Protein 1JJI (pdb70)

Sequence (1244 aa):
MLDMPIDPVYYQLAEYFDSLPKFDQFSSAREYREAINRIYEERNRQLSQHERVERVEDRTIKGRNGDIRVRVYQQKPDSPVLVYYHGGGFVICSIESHDALCRRIARLSNSTVVSVDYRLAPEHKFPAAVYDCYDATKWVAENAEELRIDPSKIFVGGDSAGGNLAAAVSIMARDSGEDFIKHQILIYPVVNFVAPTPSLLEFGEGLWILDQKIMSWFSEQYFSREEDKFNPLASVIFADLENLPPALIITAEYDPLRDEGEVFGQMLRRAGVEASIVRYRGVLHGFINYYPVLKAARDAINQIAALLVFDMLDMPIDPVYYQLAEYFDSLPKFDQFSSAREYREAINRIYEERNRQLSQHERVERVEDRTIKGRNGDIRVRVYQQKPDSPVLVYYHGGGFVICSIESHDALCRRIARLSNSTVVSVDYRLAPEHKFPAAVYDCYDATKWVAENAEELRIDPSKIFVGGDSAGGNLAAAVSIMARDSGEDFIKHQILIYPVVNFVAPTPSLLEFGEGLWILDQKIMSWFSEQYFSREEDKFNPLASVIFADLENLPPALIITAEYDPLRDEGEVFGQMLRRAGVEASIVRYRGVLHGFINYYPVLKAARDAINQIAALLVFDMLDMPIDPVYYQLAEYFDSLPKFDQFSSAREYREAINRIYEERNRQLSQHERVERVEDRTIKGRNGDIRVRVYQQKPDSPVLVYYHGGGFVICSIESHDALCRRIARLSNSTVVSVDYRLAPEHKFPAAVYDCYDATKWVAENAEELRIDPSKIFVGGDSAGGNLAAAVSIMARDSGEDFIKHQILIYPVVNFVAPTPSLLEFGEGLWILDQKIMSWFSEQYFSREEDKFNPLASVIFADLENLPPALIITAEYDPLRDEGEVFGQMLRRAGVEASIVRYRGVLHGFINYYPVLKAARDAINQIAALLVFDMLDMPIDPVYYQLAEYFDSLPKFDQFSSAREYREAINRIYEERNRQLSQHERVERVEDRTIKGRNGDIRVRVYQQKPDSPVLVYYHGGGFVICSIESHDALCRRIARLSNSTVVSVDYRLAPEHKFPAAVYDCYDATKWVAENAEELRIDPSKIFVGGDSAGGNLAAAVSIMARDSGEDFIKHQILIYPVVNFVAPTPSLLEFGEGLWILDQKIMSWFSEQYFSREEDKFNPLASVIFADLENLPPALIITAEYDPLRDEGEVFGQMLRRAGVEASIVRYRGVLHGFINYYPVLKAARDAINQIAALLVFD

Secondary structure (DSSP, 8-state):
--SS---HHHHHTHHHHHHSPPGGGSSSHHHHHHHHHHHHHHHHHHHHTTS--SEEEEEEEEETTEEEEEEEEESSSSEEEEEEE--STTTS--TGGGHHHHHHHHHHHTSEEEEEEPPPTTTS-TTHHHHHHHHHHHHHHHTHHHHTEEEEEEEEEEETHHHHHHHHHHHHHHHTT---EEEEEEES----SSS--HHHHHTSSS-SS--HHHHHHHHHHH-SSGGGGG-TTTSGGGS--TTPPPEEEEEEEE-TTHHHHHHHHHHHHHTT--EEEEEEEEEETTGGGGTTT-HHHHHHHHHHHHHHH--/--S----THHHHHHHHHHHS--GGGSSSHHHHHHHHHHHHHHHHHHHHTT---SEEEEEEEEETTEEEEEEEEESSSSEEEEEEE--STTTS--TGGGHHHHHHHHHHHTSEEEEEEPPPTTTT-TTHHHHHHHHHHHHHHHTHHHHTEEEEEEEEEEETHHHHHHHHHHHHHHHTT---EEEEEEES----SS---HHHHHTTSSSSS--HHHHHHHHHHH-SSGGGGGSTTTSGGGS--TTPPPEEEEEEEE-TTHHHHHHHHHHHHHTT--EEEEEEEEEETTGGGGTTT-HHHHHHHHHHHHHHH--/--SS---THHHHTHHHHHHS--GGGSSSHHHHHHHHHHHHHHHHHHHHTTS--SEEEEEEEEETTEEEEEEEEESSSSEEEEEEE--STTTS--TGGGHHHHHHHHHHHTSEEEEEEPPPTTTS-TTHHHHHHHHHHHHHHHTHHHHTEEEEEEEEEEETHHHHHHHHHHHHHHTTT---EEEEEEES----SSS--HHHHHSSSSSSS--HHHHHHHHHHH-SSGGGGG-TTTSGGGS--TTPPPEEEEEEEE-TTHHHHHHHHHHHHHTT--EEEEEEEEEETTGGGGTTT-HHHHHHHHHHHHHHH--/-TTSSS-THHHHHHHHHHHS--GGG-SSHHHHHHHHHHHHHHHHHHHHTTS--SEEEEEEEEETTEEEEEEEEESSSSEEEEEEE--STTTS--TTTTHHHHHHHHHHHTSEEEEEE---TTTT-TTHHHHHHHHHHHHHHHTHHHHTEEEEEEEEEEETHHHHHHHHHHHHHHHTT---EEEEEEES----SSS--HHHHHSTTTSSS--HHHHHHHHHHH-SSGGGGGSTTTSGGGS--TTPPPEEEEEEEE-TTHHHHHHHHHHHHHTT--EEEEEEEEEETTGGGGTTT-HHHHHHHHHHHHHHH--

InterPro domains:
  IPR013094 Alpha/beta hydrolase fold-3 [PF07859] (82-288)
  IPR029058 Alpha/Beta hydrolase fold [G3DSA:3.40.50.1820] (1-311)
  IPR029058 Alpha/Beta hydrolase fold [SSF53474] (38-308)
  IPR050300 GDXG lipolytic enzyme [PTHR48081] (60-305)

CATH classification: 3.40.50.1820

Solvent-accessible surface area: 44864 Å² total; per-residue (Å²): 133,30,60,121,50,9,13,45,10,3,78,139,35,41,149,62,8,109,82,18,23,82,34,98,116,69,119,41,5,134,65,10,35,100,25,2,16,162,70,53,35,86,66,12,142,84,27,16,110,133,4,193,18,138,102,50,55,67,56,92,8,175,11,144,61,32,87,2,64,0,38,0,0,5,34,120,63,97,8,20,0,0,0,1,0,1,1,12,11,6,0,10,10,14,0,54,6,7,14,3,2,0,47,25,0,0,54,14,6,68,3,0,0,0,0,0,44,3,46,30,1,42,94,75,70,9,47,15,2,0,61,0,0,9,21,0,0,63,44,0,21,124,33,11,165,105,2,125,7,38,77,59,63,1,16,0,0,0,5,18,3,0,0,0,0,0,2,0,0,1,4,17,3,44,98,64,68,50,124,24,11,88,19,0,1,0,0,3,0,17,0,7,40,38,4,50,3,93,0,25,135,93,5,7,124,64,20,56,67,17,40,70,134,20,26,45,37,24,12,109,28,2,11,71,161,123,74,35,42,37,53,67,26,0,0,0,0,57,14,93,11,80,114,8,15,47,0,0,0,0,1,0,15,4,0,1,13,32,20,0,1,0,15,1,0,15,52,0,27,90,43,61,6,73,3,1,10,0,27,0,43,5,0,0,9,15,0,0,35,21,9,52,70,2,15,4,0,57,6,0,0,14,5,0,0,0,17,6,55,15,119,44,12,87,40,45,8,12,38,15,1,29,136,21,0,63,59,22,51,67,20,26,84,37,104,108,65,129,37,8,136,68,10,35,95,26,2,15,169,63,47,36,99,61,7,146,100,30,16,114,134,4,196,17,143,97,51,58,68,42,87,6,186,8,146,61,32,103,2,78,0,33,1,0,8,31,111,61,114,8,21,0,1,0,1,0,0,1,13,11,5,0,8,9,13,0,47,4,8,13,1,1,0,46,24,0,0,60,13,4,69,3,0,0,0,0,0,41,2,50,29,1,42,92,77,67,9,47,15,1,0,61,0,0,9,19,0,0,62,42,0,23,119,37,12,165,109,8,129,8,36,82,60,68,1,14,0,1,0,7,16,1,0,0,0,0,0,1,0,0,1,2,17,2,45,95,65,68,47,128,25,12,82,19,0,1,0,0,2,0,20,0,15,35,52,48,87,23,87,0,24,126,92,25,3,118,51,19,37,65,15,37,63,142,26,34,61,36,22,19,118,26,2,13,79,136,122,114,27,46,115,53,62,24,0,0,0,24,102,13,89,11,102,121,10,14,46,0,0,0,0,0,0,15,16,0,2,7,29,22,3,0,1,52,0,0,35,42,0,32,168,42,61,6,70,3,1,12,0,23,0,37,6,1,0,10,16,0,0,27,20,9,54,76,1,14,4,0,62,7,0,0,14,5,0,0,0,15,6,55,12,114,187,93,138,56,44,15,11,44,15,4,85,149,25,34,150,67,17,105,78,20,21,90,39,104,109,65,106,54,6,132,81,11,29,96,28,3,16,171,62,50,30,85,53,14,146,101,31,14,127,128,4,170,20,138,105,53,60,67,54,83,9,173,8,138,66,29,96,3,67,0,42,1,0,5,31,110,65,108,6,20,0,1,0,1,0,1,1,14,13,5,0,9,10,14,0,46,6,8,13,2,2,0,46,26,0,0,55,14,5,61,2,0,0,0,0,0,44,1,52,29,1,43,78,77,60,10,43,13,2,0,63,1,0,6,19,0,0,60,36,0,24,118,35,10,166,109,8,132,4,39,84,59,56,0,16,0,0,0,6,18,2,0,0,0,0,0,1,0,0,1,4,24,2,40,102,65,71,51,122,25,12,88,21,0,1,0,0,2,0,17,0,9,31,46,10,64,8,100,0,14,136,115,7,4,127,82,31,72,76,22,30,65,139,20,38,57,34,25,14,112,23,2,13,75,163,88,75,30,54,14,41,61,26,0,0,0,1,25,12,88,12,71,112,8,14,44,0,0,0,0,0,0,13,13,0,2,9,30,20,1,0,2,12,1,0,18,35,0,28,80,36,66,6,73,4,0,11,0,25,0,45,5,1,2,14,18,1,0,34,30,10,61,69,3,17,2,0,76,5,0,0,14,5,0,0,0,14,3,49,17,140,55,12,56,81,46,10,10,47,20,1,19,148,22,5,60,56,15,89,84,24,31,114,38,103,127,60,111,50,10,156,80,10,26,82,26,2,16,168,65,53,40,84,56,8,172,109,33,15,127,143,4,184,16,141,78,50,64,74,61,89,10,191,8,136,60,30,105,2,75,0,38,2,0,3,28,101,64,105,5,25,0,1,0,0,0,0,1,14,12,7,0,8,9,14,0,41,5,7,12,2,3,0,45,26,0,0,70,16,6,65,2,0,0,0,0,0,38,3,45,29,0,38,93,78,64,12,51,14,2,0,57,0,0,13,22,0,0,55,40,0,19,110,36,11,164,103,1,123,7,41,79,59,62,1,18,0,0,0,7,16,2,0,0,0,0,0,1,0,0,1,3,18,2,41,98,69,67,46,121,23,12,86,17,1,1,0,0,2,0,20,0,13,35,60,45,97,21,104,0,22,137,120,17,3,129,71,38,57,72,17,37,61,129,22,28,54,32,25,15,117,28,2,14,76,154,129,102,28,48,120,50,60,22,0,0,0,19,114,15,90,15,97,114,10,14,44,0,0,0,0,0,0,11,19,0,2,6,33,21,3,0,0,52,1,0,25,48,0,29,139,39,60,8,71,4,0,10,0,25,0,42,4,1,4,14,16,0,0,31,25,10,57,74,0,14,2,0,66,6,0,0,15,5,0,0,0,19,6,53,13,114

Radius of gyration: 34.4 Å; Cα contacts (8 Å, |Δi|>4): 2768; chains: 4; bounding box: 75×70×106 Å

B-factor: mean 43.49, std 11.77, range [20.63, 84.35]

Nearest PDB structures (foldseek):
  1jji-assembly1_A  TM=1.003E+00  e=1.424E-68  Archaeoglobus fulgidus
  5jd4-assembly3_C  TM=8.953E-01  e=1.071E-31  uncultured bacterium
  6rky-assembly2_D  TM=8.977E-01  e=3.729E-30  metagenome
  5l2p-assembly1_C  TM=8.695E-01  e=5.038E-30  Saccharolobus solfataricus
  5jd5-assembly2_B  TM=7.810E-01  e=1.551E-24  uncultured bacterium

Organism: Archaeoglobus fulgidus (strain ATCC 49558 / DSM 4304 / JCM 9628 / NBRC 100126 / VC-16) (NCBI:txid224325)

Structure (mmCIF, N/CA/C/O backbone):
data_1JJI
#
_entry.id   1JJI
#
_cell.length_a   169.050
_cell.length_b   169.050
_cell.length_c   104.544
_cell.angle_alpha   90.00
_cell.angle_beta   90.00
_cell.angle_gamma   120.00
#
_symmetry.space_group_name_H-M   'P 62'
#
loop_
_entity.id
_entity.type
_entity.pdbx_description
1 polymer Carboxylesterase
2 non-polymer '4-(2-HYDROXYETHYL)-1-PIPERAZINE ETHANESULFONIC ACID'
3 water water
#
loop_
_atom_site.group_PDB
_atom_site.id
_atom_site.type_symbol
_atom_site.label_atom_id
_atom_site.label_alt_id
_atom_site.label_comp_id
_atom_site.label_asym_id
_atom_site.label_entity_id
_atom_site.label_seq_id
_atom_site.pdbx_PDB_ins_code
_atom_site.Cartn_x
_atom_site.Cartn_y
_atom_site.Cartn_z
_atom_site.occupancy
_atom_site.B_iso_or_equiv
_atom_site.auth_seq_id
_atom_site.auth_comp_id
_atom_site.auth_asym_id
_atom_site.auth_atom_id
_atom_site.pdbx_PDB_model_num
ATOM 1 N N . MET A 1 1 ? 28.094 87.153 71.875 0.00 61.95 1 MET A N 1
ATOM 2 C CA . MET A 1 1 ? 29.321 86.525 71.319 0.00 61.98 1 MET A CA 1
ATOM 3 C C . MET A 1 1 ? 29.669 87.200 69.980 0.00 62.08 1 MET A C 1
ATOM 4 O O . MET A 1 1 ? 28.805 87.728 69.295 0.00 62.06 1 MET A O 1
ATOM 9 N N . LEU A 1 2 ? 30.953 87.205 69.653 0.00 62.22 2 LEU A N 1
ATOM 10 C CA . LEU A 1 2 ? 31.471 87.761 68.404 0.00 62.40 2 LEU A CA 1
ATOM 11 C C . LEU A 1 2 ? 32.350 86.656 67.929 0.00 62.60 2 LEU A C 1
ATOM 12 O O . LEU A 1 2 ? 31.876 85.537 67.813 0.00 62.60 2 LEU A O 1
ATOM 17 N N . ASP A 1 3 ? 33.615 86.928 67.623 0.00 62.88 3 ASP A N 1
ATOM 18 C CA . ASP A 1 3 ? 34.440 85.765 67.370 0.00 63.19 3 ASP A CA 1
ATOM 19 C C . ASP A 1 3 ? 34.449 85.150 68.786 1.00 63.49 3 ASP A C 1
ATOM 20 O O . ASP A 1 3 ? 33.729 85.653 69.647 1.00 64.50 3 ASP A O 1
ATOM 25 N N . MET A 1 4 ? 35.248 84.178 69.144 1.00 62.83 4 MET A N 1
ATOM 26 C CA . MET A 1 4 ? 34.889 83.706 70.471 1.00 61.88 4 MET A CA 1
ATOM 27 C C . MET A 1 4 ? 35.614 84.220 71.733 1.00 60.77 4 MET A C 1
ATOM 28 O O . MET A 1 4 ? 34.984 84.816 72.613 1.00 60.87 4 MET A O 1
ATOM 33 N N . PRO A 1 5 ? 36.923 83.966 71.834 1.00 59.23 5 PRO A N 1
ATOM 34 C CA . PRO A 1 5 ? 37.820 84.323 72.933 1.00 57.55 5 PRO A CA 1
ATOM 35 C C . PRO A 1 5 ? 37.911 85.806 73.305 1.00 55.60 5 PRO A C 1
ATOM 36 O O . PRO A 1 5 ? 38.984 86.396 73.275 1.00 55.77 5 PRO A O 1
ATOM 40 N N . ILE A 1 6 ? 36.774 86.367 73.693 1.00 53.16 6 ILE A N 1
ATOM 41 C CA . ILE A 1 6 ? 36.648 87.755 74.097 1.00 50.25 6 ILE A CA 1
ATOM 42 C C . ILE A 1 6 ? 36.830 87.855 75.597 1.00 49.52 6 ILE A C 1
ATOM 43 O O . ILE A 1 6 ? 36.323 87.020 76.317 1.00 50.83 6 ILE A O 1
ATOM 48 N N . ASP A 1 7 ? 37.554 88.859 76.074 1.00 46.59 7 ASP A N 1
ATOM 49 C CA . ASP A 1 7 ? 37.754 88.997 77.510 1.00 45.95 7 ASP A CA 1
ATOM 50 C C . ASP A 1 7 ? 36.404 88.864 78.262 1.00 45.78 7 ASP A C 1
ATOM 51 O O . ASP A 1 7 ? 35.425 89.504 77.907 1.00 46.54 7 ASP A O 1
ATOM 56 N N . PRO A 1 8 ? 36.352 88.028 79.311 1.00 45.58 8 PRO A N 1
ATOM 57 C CA . PRO A 1 8 ? 35.098 87.856 80.057 1.00 44.77 8 PRO A CA 1
ATOM 58 C C . PRO A 1 8 ? 34.423 89.127 80.605 1.00 44.19 8 PRO A C 1
ATOM 59 O O . PRO A 1 8 ? 33.233 89.096 80.948 1.00 43.80 8 PRO A O 1
ATOM 63 N N . VAL A 1 9 ? 35.158 90.237 80.686 1.00 42.59 9 VAL A N 1
ATOM 64 C CA . VAL A 1 9 ? 34.564 91.482 81.196 1.00 40.97 9 VAL A CA 1
ATOM 65 C C . VAL A 1 9 ? 33.401 91.994 80.304 1.00 40.11 9 VAL A C 1
ATOM 66 O O . VAL A 1 9 ? 32.459 92.592 80.796 1.00 38.97 9 VAL A O 1
ATOM 70 N N . TYR A 1 10 ? 33.504 91.766 79.002 1.00 40.17 10 TYR A N 1
ATOM 71 C CA . TYR A 1 10 ? 32.470 92.197 78.068 1.00 41.14 10 TYR A CA 1
ATOM 72 C C . TYR A 1 10 ? 31.130 91.472 78.336 1.00 42.34 10 TYR A C 1
ATOM 73 O O . TYR A 1 10 ? 30.072 92.122 78.331 1.00 41.82 10 TYR A O 1
ATOM 82 N N . TYR A 1 11 ? 31.177 90.147 78.562 1.00 43.16 11 TYR A N 1
ATOM 83 C CA . TYR A 1 11 ? 29.960 89.383 78.864 1.00 44.80 11 TYR A CA 1
ATOM 84 C C . TYR A 1 11 ? 29.349 89.895 80.160 1.00 45.68 11 TYR A C 1
ATOM 85 O O . TYR A 1 11 ? 28.159 89.853 80.333 1.00 45.41 11 TYR A O 1
ATOM 94 N N . GLN A 1 12 ? 30.191 90.362 81.073 1.00 47.84 12 GLN A N 1
ATOM 95 C CA . GLN A 1 12 ? 29.688 90.917 82.324 1.00 50.23 12 GLN A CA 1
ATOM 96 C C . GLN A 1 12 ? 29.081 92.305 82.083 1.00 51.00 12 GLN A C 1
ATOM 97 O O . GLN A 1 12 ? 28.223 92.740 82.822 1.00 51.72 12 GLN A O 1
ATOM 103 N N . LEU A 1 13 ? 29.529 92.971 81.023 1.00 52.04 13 LEU A N 1
ATOM 104 C CA . LEU A 1 13 ? 29.073 94.316 80.688 1.00 52.96 13 LEU A CA 1
ATOM 105 C C . LEU A 1 13 ? 27.903 94.311 79.680 1.00 53.56 13 LEU A C 1
ATOM 106 O O . LEU A 1 13 ? 27.474 95.360 79.222 1.00 54.19 13 LEU A O 1
ATOM 111 N N . ALA A 1 14 ? 27.395 93.125 79.358 1.00 54.15 14 ALA A N 1
ATOM 112 C CA . ALA A 1 14 ? 26.293 92.983 78.411 1.00 54.56 14 ALA A CA 1
ATOM 113 C C . ALA A 1 14 ? 25.157 94.005 78.670 1.00 54.95 14 ALA A C 1
ATOM 114 O O . ALA A 1 14 ? 24.816 94.784 77.788 1.00 54.99 14 ALA A O 1
ATOM 116 N N . GLU A 1 15 ? 24.590 93.995 79.873 1.00 55.23 15 GLU A N 1
ATOM 117 C CA . GLU A 1 15 ? 23.505 94.917 80.215 1.00 56.38 15 GLU A CA 1
ATOM 118 C C . GLU A 1 15 ? 23.877 96.367 79.982 1.00 56.11 15 GLU A C 1
ATOM 119 O O . GLU A 1 15 ? 23.074 97.144 79.489 1.00 56.22 15 GLU A O 1
ATOM 125 N N . TYR A 1 16 ? 25.085 96.725 80.402 1.00 55.83 16 TYR A N 1
ATOM 126 C CA . TYR A 1 16 ? 25.581 98.086 80.267 1.00 55.39 16 TYR A CA 1
ATOM 127 C C . TYR A 1 16 ? 25.563 98.562 78.820 1.00 55.42 16 TYR A C 1
ATOM 128 O O . TYR A 1 16 ? 24.941 99.570 78.489 1.00 54.90 16 TYR A O 1
ATOM 137 N N . PHE A 1 17 ? 26.274 97.833 77.972 1.00 55.53 17 PHE A N 1
ATOM 138 C CA . PHE A 1 17 ? 26.361 98.205 76.581 1.00 56.42 17 PHE A CA 1
ATOM 139 C C . PHE A 1 17 ? 24.979 98.270 75.917 1.00 57.06 17 PHE A C 1
ATOM 140 O O . PHE A 1 17 ? 24.690 99.195 75.171 1.00 57.18 17 PHE A O 1
ATOM 148 N N . ASP A 1 18 ? 24.120 97.304 76.222 1.00 57.84 18 ASP A N 1
ATOM 149 C CA . ASP A 1 18 ? 22.788 97.274 75.633 1.00 57.97 18 ASP A CA 1
ATOM 150 C C . ASP A 1 18 ? 21.879 98.397 76.175 1.00 57.33 18 ASP A C 1
ATOM 151 O O . ASP A 1 18 ? 20.929 98.802 75.512 1.00 57.76 18 ASP A O 1
ATOM 156 N N . SER A 1 19 ? 22.185 98.906 77.363 1.00 56.08 19 SER A N 1
ATOM 157 C CA . SER A 1 19 ? 21.381 99.968 77.966 1.00 54.92 19 SER A CA 1
ATOM 158 C C . SER A 1 19 ? 21.820 101.379 77.510 1.00 54.17 19 SER A C 1
ATOM 159 O O . SER A 1 19 ? 21.191 102.379 77.868 1.00 53.91 19 SER A O 1
ATOM 162 N N . LEU A 1 20 ? 22.910 101.465 76.760 1.00 52.83 20 LEU A N 1
ATOM 163 C CA . LEU A 1 20 ? 23.364 102.778 76.323 1.00 52.24 20 LEU A CA 1
ATOM 164 C C . LEU A 1 20 ? 22.487 103.332 75.190 1.00 51.43 20 LEU A C 1
ATOM 165 O O . LEU A 1 20 ? 21.995 102.589 74.353 1.00 50.86 20 LEU A O 1
ATOM 170 N N . PRO A 1 21 ? 22.268 104.655 75.187 1.00 51.17 21 PRO A N 1
ATOM 171 C CA . PRO A 1 21 ? 21.452 105.251 74.132 1.00 50.63 21 PRO A CA 1
ATOM 172 C C . PRO A 1 21 ? 22.117 105.061 72.762 1.00 50.01 21 PRO A C 1
ATOM 173 O O . PRO A 1 21 ? 23.334 105.212 72.620 1.00 49.22 21 PRO A O 1
ATOM 177 N N . LYS A 1 22 ? 21.308 104.682 71.776 1.00 49.14 22 LYS A N 1
ATOM 178 C CA . LYS A 1 22 ? 21.790 104.473 70.429 1.00 48.68 22 LYS A CA 1
ATOM 179 C C . LYS A 1 22 ? 21.562 105.754 69.598 1.00 48.83 22 LYS A C 1
ATOM 180 O O . LYS A 1 22 ? 20.632 106.529 69.872 1.00 48.76 22 LYS A O 1
ATOM 186 N N . PHE A 1 23 ? 22.411 105.970 68.593 1.00 47.95 23 PHE A N 1
ATOM 187 C CA . PHE A 1 23 ? 22.315 107.168 67.771 1.00 47.17 23 PHE A CA 1
ATOM 188 C C . PHE A 1 23 ? 20.963 107.249 67.041 1.00 47.78 23 PHE A C 1
ATOM 189 O O . PHE A 1 23 ? 20.345 108.310 66.990 1.00 47.24 23 PHE A O 1
ATOM 197 N N . ASP A 1 24 ? 20.511 106.119 66.504 1.00 47.98 24 ASP A N 1
ATOM 198 C CA . ASP A 1 24 ? 19.262 106.085 65.761 1.00 48.99 24 ASP A CA 1
ATOM 199 C C . ASP A 1 24 ? 18.013 106.131 66.651 1.00 49.00 24 ASP A C 1
ATOM 200 O O . ASP A 1 24 ? 16.930 105.878 66.177 1.00 49.32 24 ASP A O 1
ATOM 205 N N . GLN A 1 25 ? 18.174 106.455 67.930 1.00 49.00 25 GLN A N 1
ATOM 206 C CA . GLN A 1 25 ? 17.031 106.560 68.827 1.00 49.18 25 GLN A CA 1
ATOM 207 C C . GLN A 1 25 ? 16.710 108.020 69.084 1.00 48.90 25 GLN A C 1
ATOM 208 O O . GLN A 1 25 ? 15.971 108.338 69.999 1.00 49.96 25 GLN A O 1
ATOM 214 N N . PHE A 1 26 ? 17.300 108.903 68.288 1.00 48.18 26 PHE A N 1
ATOM 215 C CA . PHE A 1 26 ? 17.074 110.337 68.415 1.00 47.75 26 PHE A CA 1
ATOM 216 C C . PHE A 1 26 ? 16.919 110.920 67.023 1.00 47.90 26 PHE A C 1
ATOM 217 O O . PHE A 1 26 ? 17.320 110.293 66.057 1.00 48.06 26 PHE A O 1
ATOM 225 N N . SER A 1 27 ? 16.361 112.119 66.914 1.00 48.02 27 SER A N 1
ATOM 226 C CA . SER A 1 27 ? 16.162 112.714 65.593 1.00 48.64 27 SER A CA 1
ATOM 227 C C . SER A 1 27 ? 17.374 113.517 65.106 1.00 48.35 27 SER A C 1
ATOM 228 O O . SER A 1 27 ? 17.492 113.792 63.917 1.00 49.42 27 SER A O 1
ATOM 231 N N . SER A 1 28 ? 18.254 113.915 66.017 1.00 47.69 28 SER A N 1
ATOM 232 C CA . SER A 1 28 ? 19.441 114.661 65.611 1.00 46.58 28 SER A CA 1
ATOM 233 C C . SER A 1 28 ? 20.680 114.251 66.422 1.00 45.94 28 SER A C 1
ATOM 234 O O . SER A 1 28 ? 20.564 113.691 67.534 1.00 45.76 28 SER A O 1
ATOM 237 N N . ALA A 1 29 ? 21.852 114.538 65.862 1.00 44.13 29 ALA A N 1
ATOM 238 C CA . ALA A 1 29 ? 23.106 114.234 66.533 1.00 43.58 29 ALA A CA 1
ATOM 239 C C . ALA A 1 29 ? 23.179 114.964 67.895 1.00 43.05 29 ALA A C 1
ATOM 240 O O . ALA A 1 29 ? 23.611 114.394 68.888 1.00 42.48 29 ALA A O 1
ATOM 242 N N . ARG A 1 30 ? 22.729 116.212 67.926 1.00 43.45 30 ARG A N 1
ATOM 243 C CA . ARG A 1 30 ? 22.762 117.016 69.148 1.00 44.54 30 ARG A CA 1
ATOM 244 C C . ARG A 1 30 ? 22.094 116.321 70.348 1.00 44.17 30 ARG A C 1
ATOM 245 O O . ARG A 1 30 ? 22.679 116.260 71.448 1.00 43.60 30 ARG A O 1
ATOM 253 N N . GLU A 1 31 ? 20.873 115.831 70.137 1.00 42.97 31 GLU A N 1
ATOM 254 C CA . GLU A 1 31 ? 20.129 115.142 71.189 1.00 43.05 31 GLU A CA 1
ATOM 255 C C . GLU A 1 31 ? 20.817 113.817 71.562 1.00 42.33 31 GLU A C 1
ATOM 256 O O . GLU A 1 31 ? 20.883 113.451 72.734 1.00 41.93 31 GLU A O 1
ATOM 262 N N . TYR A 1 32 ? 21.296 113.097 70.552 1.00 42.13 32 TYR A N 1
ATOM 263 C CA . TYR A 1 32 ? 22.018 111.865 70.810 1.00 42.32 32 TYR A CA 1
ATOM 264 C C . TYR A 1 32 ? 23.243 112.184 71.674 1.00 41.80 32 TYR A C 1
ATOM 265 O O . TYR A 1 32 ? 23.484 111.544 72.684 1.00 42.35 32 TYR A O 1
ATOM 274 N N . ARG A 1 33 ? 23.991 113.196 71.250 1.00 40.97 33 ARG A N 1
ATOM 275 C CA . ARG A 1 33 ? 25.189 113.636 71.943 1.00 40.49 33 ARG A CA 1
ATOM 276 C C . ARG A 1 33 ? 24.918 113.936 73.407 1.00 41.34 33 ARG A C 1
ATOM 277 O O . ARG A 1 33 ? 25.633 113.437 74.274 1.00 40.86 33 ARG A O 1
ATOM 285 N N . GLU A 1 34 ? 23.910 114.772 73.663 1.00 42.37 34 GLU A N 1
ATOM 286 C CA . GLU A 1 34 ? 23.542 115.152 75.020 1.00 43.69 34 GLU A CA 1
ATOM 287 C C . GLU A 1 34 ? 23.179 113.929 75.883 1.00 43.08 34 GLU A C 1
ATOM 288 O O . GLU A 1 34 ? 23.506 113.888 77.061 1.00 43.32 34 GLU A O 1
ATOM 294 N N . ALA A 1 35 ? 22.489 112.957 75.302 1.00 42.24 35 ALA A N 1
ATOM 295 C CA . ALA A 1 35 ? 22.111 111.778 76.064 1.00 42.26 35 ALA A CA 1
ATOM 296 C C . ALA A 1 35 ? 23.346 110.905 76.406 1.00 42.12 35 ALA A C 1
ATOM 297 O O . ALA A 1 35 ? 23.551 110.536 77.571 1.00 41.14 35 ALA A O 1
ATOM 299 N N . ILE A 1 36 ? 24.164 110.601 75.399 1.00 41.60 36 ILE A N 1
ATOM 300 C CA . ILE A 1 36 ? 25.332 109.751 75.625 1.00 42.37 36 ILE A CA 1
ATOM 301 C C . ILE A 1 36 ? 26.464 110.431 76.417 1.00 42.18 36 ILE A C 1
ATOM 302 O O . ILE A 1 36 ? 27.119 109.776 77.199 1.00 42.13 36 ILE A O 1
ATOM 307 N N . ASN A 1 37 ? 26.685 111.728 76.224 1.00 42.01 37 ASN A N 1
ATOM 308 C CA . ASN A 1 37 ? 27.753 112.424 76.952 1.00 42.12 37 ASN A CA 1
ATOM 309 C C . ASN A 1 37 ? 27.432 112.542 78.444 1.00 42.87 37 ASN A C 1
ATOM 310 O O . ASN A 1 37 ? 28.323 112.527 79.297 1.00 41.91 37 ASN A O 1
ATOM 315 N N . ARG A 1 38 ? 26.148 112.678 78.739 1.00 44.21 38 ARG A N 1
ATOM 316 C CA . ARG A 1 38 ? 25.674 112.794 80.113 1.00 45.60 38 ARG A CA 1
ATOM 317 C C . ARG A 1 38 ? 26.126 111.570 80.937 1.00 44.30 38 ARG A C 1
ATOM 318 O O . ARG A 1 38 ? 26.640 111.693 82.038 1.00 43.83 38 ARG A O 1
ATOM 326 N N . ILE A 1 39 ? 25.926 110.397 80.357 1.00 43.75 39 ILE A N 1
ATOM 327 C CA . ILE A 1 39 ? 26.291 109.129 80.974 1.00 43.31 39 ILE A CA 1
ATOM 328 C C . ILE A 1 39 ? 27.829 109.017 81.124 1.00 43.72 39 ILE A C 1
ATOM 329 O O . ILE A 1 39 ? 28.334 108.773 82.214 1.00 43.68 39 ILE A O 1
ATOM 334 N N . TYR A 1 40 ? 28.557 109.224 80.026 1.00 43.04 40 TYR A N 1
ATOM 335 C CA . TYR A 1 40 ? 30.013 109.136 80.050 1.00 42.03 40 TYR A CA 1
ATOM 336 C C . TYR A 1 40 ? 30.647 110.103 81.058 1.00 42.13 40 TYR A C 1
ATOM 337 O O . TYR A 1 40 ? 31.560 109.744 81.783 1.00 41.77 40 TYR A O 1
ATOM 346 N N . GLU A 1 41 ? 30.144 111.327 81.095 1.00 42.93 41 GLU A N 1
ATOM 347 C CA . GLU A 1 41 ? 30.695 112.343 81.974 1.00 44.25 41 GLU A CA 1
ATOM 348 C C . GLU A 1 41 ? 30.442 112.082 83.454 1.00 45.14 41 GLU A C 1
ATOM 349 O O . GLU A 1 41 ? 31.299 112.397 84.295 1.00 45.44 41 GLU A O 1
ATOM 355 N N . GLU A 1 42 ? 29.280 111.530 83.788 1.00 46.16 42 GLU A N 1
ATOM 356 C CA . GLU A 1 42 ? 29.022 111.250 85.184 1.00 47.36 42 GLU A CA 1
ATOM 357 C C . GLU A 1 42 ? 30.015 110.169 85.632 1.00 47.09 42 GLU A C 1
ATOM 358 O O . GLU A 1 42 ? 30.692 110.331 86.632 1.00 47.15 42 GLU A O 1
ATOM 364 N N . ARG A 1 43 ? 30.121 109.093 84.857 1.00 46.96 43 ARG A N 1
ATOM 365 C CA . ARG A 1 43 ? 31.068 108.030 85.173 1.00 47.48 43 ARG A CA 1
ATOM 366 C C . ARG A 1 43 ? 32.471 108.630 85.404 1.00 47.13 43 ARG A C 1
ATOM 367 O O . ARG A 1 43 ? 33.142 108.336 86.406 1.00 46.33 43 ARG A O 1
ATOM 375 N N . ASN A 1 44 ? 32.904 109.489 84.486 1.00 46.32 44 ASN A N 1
ATOM 376 C CA . ASN A 1 44 ? 34.213 110.105 84.636 1.00 46.21 44 ASN A CA 1
ATOM 377 C C . ASN A 1 44 ? 34.302 110.886 85.956 1.00 47.28 44 ASN A C 1
ATOM 378 O O . ASN A 1 44 ? 35.344 110.881 86.626 1.00 46.32 44 ASN A O 1
ATOM 383 N N . ARG A 1 45 ? 33.213 111.557 86.329 1.00 48.29 45 ARG A N 1
ATOM 384 C CA . ARG A 1 45 ? 33.234 112.300 87.582 1.00 49.50 45 ARG A CA 1
ATOM 385 C C . ARG A 1 45 ? 33.554 111.330 88.746 1.00 49.28 45 ARG A C 1
ATOM 386 O O . ARG A 1 45 ? 34.301 111.667 89.664 1.00 49.24 45 ARG A O 1
ATOM 394 N N . GLN A 1 46 ? 33.018 110.117 88.666 1.00 48.74 46 GLN A N 1
ATOM 395 C CA . GLN A 1 46 ? 33.287 109.112 89.686 1.00 49.23 46 GLN A CA 1
ATOM 396 C C . GLN A 1 46 ? 34.766 108.636 89.613 1.00 48.31 46 GLN A C 1
ATOM 397 O O . GLN A 1 46 ? 35.463 108.610 90.617 1.00 48.24 46 GLN A O 1
ATOM 403 N N . LEU A 1 47 ? 35.231 108.287 88.416 1.00 47.59 47 LEU A N 1
ATOM 404 C CA . LEU A 1 47 ? 36.599 107.786 88.239 1.00 46.99 47 LEU A CA 1
ATOM 405 C C . LEU A 1 47 ? 37.696 108.795 88.608 1.00 46.77 47 LEU A C 1
ATOM 406 O O . LEU A 1 47 ? 38.685 108.437 89.234 1.00 46.74 47 LEU A O 1
ATOM 411 N N . SER A 1 48 ? 37.514 110.051 88.226 1.00 46.94 48 SER A N 1
ATOM 412 C CA . SER A 1 48 ? 38.516 111.074 88.492 1.00 47.08 48 SER A CA 1
ATOM 413 C C . SER A 1 48 ? 38.824 111.218 89.973 1.00 47.83 48 SER A C 1
ATOM 414 O O . SER A 1 48 ? 39.897 111.702 90.354 1.00 47.56 48 SER A O 1
ATOM 417 N N . GLN A 1 49 ? 37.882 110.804 90.810 1.00 48.37 49 GLN A N 1
ATOM 418 C CA . GLN A 1 49 ? 38.100 110.869 92.248 1.00 49.00 49 GLN A CA 1
ATOM 419 C C . GLN A 1 49 ? 39.348 110.090 92.591 1.00 48.20 49 GLN A C 1
ATOM 420 O O . GLN A 1 49 ? 40.059 110.432 93.525 1.00 48.79 49 GLN A O 1
ATOM 426 N N . HIS A 1 50 ? 39.595 109.036 91.818 1.00 47.16 50 HIS A N 1
ATOM 427 C CA . HIS A 1 50 ? 40.740 108.155 92.053 1.00 46.33 50 HIS A CA 1
ATOM 428 C C . HIS A 1 50 ? 41.965 108.470 91.184 1.00 44.45 50 HIS A C 1
ATOM 429 O O . HIS A 1 50 ? 42.930 107.727 91.200 1.00 44.63 50 HIS A O 1
ATOM 436 N N . GLU A 1 51 ? 41.914 109.564 90.433 1.00 42.04 51 GLU A N 1
ATOM 437 C CA . GLU A 1 51 ? 43.047 109.965 89.603 1.00 39.85 51 GLU A CA 1
ATOM 438 C C . GLU A 1 51 ? 43.428 111.433 89.971 1.00 40.45 51 GLU A C 1
ATOM 439 O O . GLU A 1 51 ? 43.115 112.379 89.245 1.00 39.60 51 GLU A O 1
ATOM 445 N N . ARG A 1 52 ? 44.102 111.591 91.105 1.00 40.51 52 ARG A N 1
ATOM 446 C CA . ARG A 1 52 ? 44.497 112.904 91.598 1.00 42.26 52 ARG A CA 1
ATOM 447 C C . ARG A 1 52 ? 45.635 113.516 90.788 1.00 41.28 52 ARG A C 1
ATOM 448 O O . ARG A 1 52 ? 46.631 112.871 90.535 1.00 40.84 52 ARG A O 1
ATOM 456 N N . VAL A 1 53 ? 45.466 114.775 90.410 1.00 40.36 53 VAL A N 1
ATOM 457 C CA . VAL A 1 53 ? 46.482 115.495 89.655 1.00 40.77 53 VAL A CA 1
ATOM 458 C C . VAL A 1 53 ? 46.736 116.868 90.303 1.00 41.46 53 VAL A C 1
ATOM 459 O O . VAL A 1 53 ? 45.805 117.621 90.544 1.00 41.19 53 VAL A O 1
ATOM 463 N N . GLU A 1 54 ? 48.000 117.167 90.584 1.00 42.98 54 GLU A N 1
ATOM 464 C CA . GLU A 1 54 ? 48.363 118.422 91.222 1.00 45.00 54 GLU A CA 1
ATOM 465 C C . GLU A 1 54 ? 47.559 119.604 90.684 1.00 45.03 54 GLU A C 1
ATOM 466 O O . GLU A 1 54 ? 46.987 120.339 91.463 1.00 44.80 54 GLU A O 1
ATOM 472 N N . ARG A 1 55 ? 47.528 119.797 89.365 1.00 45.22 55 ARG A N 1
ATOM 473 C CA . ARG A 1 55 ? 46.748 120.896 88.795 1.00 45.35 55 ARG A CA 1
ATOM 474 C C . ARG A 1 55 ? 46.166 120.576 87.422 1.00 44.12 55 ARG A C 1
ATOM 475 O O . ARG A 1 55 ? 46.810 119.983 86.560 1.00 43.23 55 ARG A O 1
ATOM 483 N N . VAL A 1 56 ? 44.909 120.960 87.274 1.00 42.88 56 VAL A N 1
ATOM 484 C CA . VAL A 1 56 ? 44.131 120.763 86.069 1.00 42.13 56 VAL A CA 1
ATOM 485 C C . VAL A 1 56 ? 43.536 122.117 85.729 1.00 42.61 56 VAL A C 1
ATOM 486 O O . VAL A 1 56 ? 42.675 122.619 86.431 1.00 42.58 56 VAL A O 1
ATOM 490 N N . GLU A 1 57 ? 44.013 122.700 84.645 1.00 43.12 57 GLU A N 1
ATOM 491 C CA . GLU A 1 57 ? 43.591 124.029 84.258 1.00 44.05 57 GLU A CA 1
ATOM 492 C C . GLU A 1 57 ? 42.860 124.088 82.919 1.00 43.58 57 GLU A C 1
ATOM 493 O O . GLU A 1 57 ? 43.328 123.544 81.934 1.00 43.37 57 GLU A O 1
ATOM 499 N N . ASP A 1 58 ? 41.707 124.749 82.901 1.00 43.17 58 ASP A N 1
ATOM 500 C CA . ASP A 1 58 ? 40.968 124.946 81.660 1.00 43.57 58 ASP A CA 1
ATOM 501 C C . ASP A 1 58 ? 41.371 126.314 81.114 1.00 43.59 58 ASP A C 1
ATOM 502 O O . ASP A 1 58 ? 41.265 127.307 81.806 1.00 43.24 58 ASP A O 1
ATOM 507 N N . ARG A 1 59 ? 41.897 126.328 79.899 1.00 43.98 59 ARG A N 1
ATOM 508 C CA . ARG A 1 59 ? 42.350 127.548 79.246 1.00 45.18 59 ARG A CA 1
ATOM 509 C C . ARG A 1 59 ? 41.654 127.702 77.910 1.00 45.09 59 ARG A C 1
ATOM 510 O O . ARG A 1 59 ? 41.390 126.719 77.216 1.00 45.05 59 ARG A O 1
ATOM 518 N N . THR A 1 60 ? 41.392 128.943 77.543 1.00 45.02 60 THR A N 1
ATOM 519 C CA . THR A 1 60 ? 40.768 129.238 76.271 1.00 45.63 60 THR A CA 1
ATOM 520 C C . THR A 1 60 ? 41.833 129.856 75.380 1.00 45.46 60 THR A C 1
ATOM 521 O O . THR A 1 60 ? 42.431 130.847 75.769 1.00 46.32 60 THR A O 1
ATOM 525 N N . ILE A 1 61 ? 42.080 129.264 74.215 1.00 44.66 61 ILE A N 1
ATOM 526 C CA . ILE A 1 61 ? 43.101 129.774 73.310 1.00 44.78 61 ILE A CA 1
ATOM 527 C C . ILE A 1 61 ? 42.520 130.236 71.937 1.00 45.07 61 ILE A C 1
ATOM 528 O O . ILE A 1 61 ? 41.334 130.052 71.670 1.00 44.15 61 ILE A O 1
ATOM 533 N N . LYS A 1 62 ? 43.371 130.829 71.091 1.00 45.45 62 LYS A N 1
ATOM 534 C CA . LYS A 1 62 ? 42.958 131.359 69.783 1.00 45.93 62 LYS A CA 1
ATOM 535 C C . LYS A 1 62 ? 43.265 130.451 68.612 1.00 45.65 62 LYS A C 1
ATOM 536 O O . LYS A 1 62 ? 44.412 130.356 68.185 1.00 46.16 62 LYS A O 1
ATOM 542 N N . GLY A 1 63 ? 42.241 129.811 68.065 1.00 45.09 63 GLY A N 1
ATOM 543 C CA . GLY A 1 63 ? 42.469 128.961 66.916 1.00 44.65 63 GLY A CA 1
ATOM 544 C C . GLY A 1 63 ? 41.937 129.724 65.726 1.00 43.95 63 GLY A C 1
ATOM 545 O O . GLY A 1 63 ? 41.218 130.697 65.907 1.00 44.22 63 GLY A O 1
ATOM 546 N N . ARG A 1 64 ? 42.275 129.306 64.513 1.00 43.15 64 ARG A N 1
ATOM 547 C CA . ARG A 1 64 ? 41.755 130.010 63.349 1.00 41.85 64 ARG A CA 1
ATOM 548 C C . ARG A 1 64 ? 40.218 130.017 63.355 1.00 41.29 64 ARG A C 1
ATOM 549 O O . ARG A 1 64 ? 39.614 130.959 62.854 1.00 41.15 64 ARG A O 1
ATOM 557 N N . ASN A 1 65 ? 39.598 128.990 63.947 1.00 40.32 65 ASN A N 1
ATOM 558 C CA . ASN A 1 65 ? 38.130 128.894 63.976 1.00 40.09 65 ASN A CA 1
ATOM 559 C C . ASN A 1 65 ? 37.490 129.712 65.106 1.00 40.25 65 ASN A C 1
ATOM 560 O O . ASN A 1 65 ? 36.269 129.797 65.195 1.00 39.53 65 ASN A O 1
ATOM 565 N N . GLY A 1 66 ? 38.324 130.304 65.961 1.00 39.87 66 GLY A N 1
ATOM 566 C CA . GLY A 1 66 ? 37.818 131.054 67.086 1.00 38.82 66 GLY A CA 1
ATOM 567 C C . GLY A 1 66 ? 38.332 130.402 68.362 1.00 39.45 66 GLY A C 1
ATOM 568 O O . GLY A 1 66 ? 39.334 129.686 68.342 1.00 40.01 66 GLY A O 1
ATOM 569 N N . ASP A 1 67 ? 37.653 130.652 69.477 1.00 38.64 67 ASP A N 1
ATOM 570 C CA . ASP A 1 67 ? 38.035 130.096 70.760 1.00 37.60 67 ASP A CA 1
ATOM 571 C C . ASP A 1 67 ? 38.181 128.561 70.741 1.00 36.75 67 ASP A C 1
ATOM 572 O O . ASP A 1 67 ? 37.416 127.862 70.110 1.00 35.71 67 ASP A O 1
ATOM 577 N N . ILE A 1 68 ? 39.173 128.061 71.468 1.00 35.85 68 ILE A N 1
ATOM 578 C CA . ILE A 1 68 ? 39.349 126.620 71.646 1.00 33.93 68 ILE A CA 1
ATOM 579 C C . ILE A 1 68 ? 39.695 126.394 73.104 1.00 33.48 68 ILE A C 1
ATOM 580 O O . ILE A 1 68 ? 40.704 126.923 73.580 1.00 33.13 68 ILE A O 1
ATOM 585 N N . ARG A 1 69 ? 38.864 125.643 73.825 1.00 33.10 69 ARG A N 1
ATOM 586 C CA . ARG A 1 69 ? 39.198 125.347 75.217 1.00 33.10 69 ARG A CA 1
ATOM 587 C C . ARG A 1 69 ? 40.138 124.111 75.285 1.00 32.97 69 ARG A C 1
ATOM 588 O O . ARG A 1 69 ? 39.960 123.151 74.550 1.00 32.75 69 ARG A O 1
ATOM 596 N N . VAL A 1 70 ? 41.151 124.164 76.138 1.00 33.29 70 VAL A N 1
ATOM 597 C CA . VAL A 1 70 ? 42.014 122.996 76.344 1.00 32.67 70 VAL A CA 1
ATOM 598 C C . VAL A 1 70 ? 42.136 122.757 77.857 1.00 33.46 70 VAL A C 1
ATOM 599 O O . VAL A 1 70 ? 42.059 123.702 78.655 1.00 33.62 70 VAL A O 1
ATOM 603 N N . ARG A 1 71 ? 42.267 121.499 78.256 1.00 33.40 71 ARG A N 1
ATOM 604 C CA . ARG A 1 71 ? 42.433 121.192 79.665 1.00 33.25 71 ARG A CA 1
ATOM 605 C C . ARG A 1 71 ? 43.868 120.693 79.877 1.00 32.62 71 ARG A C 1
ATOM 606 O O . ARG A 1 71 ? 44.294 119.719 79.254 1.00 32.61 71 ARG A O 1
ATOM 614 N N . VAL A 1 72 ? 44.602 121.399 80.727 1.00 33.08 72 VAL A N 1
ATOM 615 C CA . VAL A 1 72 ? 45.993 121.084 81.051 1.00 32.55 72 VAL A CA 1
ATOM 616 C C . VAL A 1 72 ? 46.101 120.340 82.388 1.00 33.86 72 VAL A C 1
ATOM 617 O O . VAL A 1 72 ? 45.870 120.909 83.464 1.00 33.17 72 VAL A O 1
ATOM 621 N N . TYR A 1 73 ? 46.434 119.057 82.304 1.00 33.27 73 TYR A N 1
ATOM 622 C CA . TYR A 1 73 ? 46.623 118.250 83.495 1.00 32.80 73 TYR A CA 1
ATOM 623 C C . TYR A 1 73 ? 48.111 118.206 83.752 1.00 33.16 73 TYR A C 1
ATOM 624 O O . TYR A 1 73 ? 48.838 117.566 82.986 1.00 33.75 73 TYR A O 1
ATOM 633 N N . GLN A 1 74 ? 48.581 118.894 84.786 1.00 33.42 74 GLN A N 1
ATOM 634 C CA . GLN A 1 74 ? 50.001 118.888 85.039 1.00 35.28 74 GLN A CA 1
ATOM 635 C C . GLN A 1 74 ? 50.357 118.323 86.416 1.00 36.34 74 GLN A C 1
ATOM 636 O O . GLN A 1 74 ? 50.059 118.926 87.465 1.00 36.40 74 GLN A O 1
ATOM 642 N N . GLN A 1 75 ? 50.980 117.152 86.395 1.00 37.24 75 GLN A N 1
ATOM 643 C CA . GLN A 1 75 ? 51.358 116.491 87.627 1.00 38.64 75 GLN A CA 1
ATOM 644 C C . GLN A 1 75 ? 52.688 117.061 88.123 1.00 39.50 75 GLN A C 1
ATOM 645 O O . GLN A 1 75 ? 52.907 117.158 89.306 1.00 40.46 75 GLN A O 1
ATOM 651 N N . LYS A 1 76 ? 53.547 117.456 87.190 1.00 40.29 76 LYS A N 1
ATOM 652 C CA . LYS A 1 76 ? 54.838 118.062 87.505 1.00 40.53 76 LYS A CA 1
ATOM 653 C C . LYS A 1 76 ? 55.247 119.060 86.416 1.00 40.21 76 LYS A C 1
ATOM 654 O O . LYS A 1 76 ? 55.128 118.783 85.229 1.00 40.24 76 LYS A O 1
ATOM 660 N N . PRO A 1 77 ? 55.753 120.230 86.819 1.00 40.21 77 PRO A N 1
ATOM 661 C CA . PRO A 1 77 ? 56.186 121.274 85.880 1.00 40.02 77 PRO A CA 1
ATOM 662 C C . PRO A 1 77 ? 57.512 120.911 85.163 1.00 39.75 77 PRO A C 1
ATOM 663 O O . PRO A 1 77 ? 58.290 120.114 85.658 1.00 40.19 77 PRO A O 1
ATOM 667 N N . ASP A 1 78 ? 57.737 121.509 83.999 1.00 39.45 78 ASP A N 1
ATOM 668 C CA . ASP A 1 78 ? 58.937 121.276 83.207 1.00 39.77 78 ASP A CA 1
ATOM 669 C C . ASP A 1 78 ? 59.049 119.806 82.792 1.00 39.88 78 ASP A C 1
ATOM 670 O O . ASP A 1 78 ? 60.127 119.211 82.842 1.00 41.55 78 ASP A O 1
ATOM 675 N N . SER A 1 79 ? 57.924 119.233 82.372 1.00 37.47 79 SER A N 1
ATOM 676 C CA . SER A 1 79 ? 57.891 117.844 81.991 1.00 34.88 79 SER A CA 1
ATOM 677 C C . SER A 1 79 ? 57.407 117.657 80.557 1.00 32.71 79 SER A C 1
ATOM 678 O O . SER A 1 79 ? 56.952 118.596 79.918 1.00 32.66 79 SER A O 1
ATOM 681 N N . PRO A 1 80 ? 57.533 116.428 80.031 1.00 31.44 80 PRO A N 1
ATOM 682 C CA . PRO A 1 80 ? 57.081 116.132 78.665 1.00 30.52 80 PRO A CA 1
ATOM 683 C C . PRO A 1 80 ? 55.548 116.335 78.602 1.00 29.81 80 PRO A C 1
ATOM 684 O O . PRO A 1 80 ? 54.867 116.289 79.645 1.00 28.80 80 PRO A O 1
ATOM 688 N N . VAL A 1 81 ? 55.016 116.538 77.395 1.00 29.15 81 VAL A N 1
ATOM 689 C CA . VAL A 1 81 ? 53.578 116.720 77.228 1.00 29.15 81 VAL A CA 1
ATOM 690 C C . VAL A 1 81 ? 52.999 115.835 76.163 1.00 29.00 81 VAL A C 1
ATOM 691 O O . VAL A 1 81 ? 53.609 115.608 75.118 1.00 29.26 81 VAL A O 1
ATOM 695 N N . LEU A 1 82 ? 51.773 115.410 76.412 1.00 27.68 82 LEU A N 1
ATOM 696 C CA . LEU A 1 82 ? 51.035 114.671 75.418 1.00 27.12 82 LEU A CA 1
ATOM 697 C C . LEU A 1 82 ? 49.807 115.515 75.066 1.00 26.89 82 LEU A C 1
ATOM 698 O O . LEU A 1 82 ? 48.995 115.803 75.939 1.00 25.73 82 LEU A O 1
ATOM 703 N N . VAL A 1 83 ? 49.707 115.963 73.815 1.00 26.62 83 VAL A N 1
ATOM 704 C CA . VAL A 1 83 ? 48.519 116.699 73.417 1.00 25.96 83 VAL A CA 1
ATOM 705 C C . VAL A 1 83 ? 47.549 115.615 72.986 1.00 26.02 83 VAL A C 1
ATOM 706 O O . VAL A 1 83 ? 47.862 114.833 72.090 1.00 26.19 83 VAL A O 1
ATOM 710 N N . TYR A 1 84 ? 46.371 115.584 73.610 1.00 25.86 84 TYR A N 1
ATOM 711 C CA . TYR A 1 84 ? 45.420 114.499 73.378 1.00 25.67 84 TYR A CA 1
ATOM 712 C C . TYR A 1 84 ? 44.117 114.930 72.733 1.00 25.82 84 TYR A C 1
ATOM 713 O O . TYR A 1 84 ? 43.602 115.992 73.040 1.00 27.04 84 TYR A O 1
ATOM 722 N N . TYR A 1 85 ? 43.590 114.098 71.838 1.00 25.36 85 TYR A N 1
ATOM 723 C CA . TYR A 1 85 ? 42.325 114.391 71.180 1.00 25.58 85 TYR A CA 1
ATOM 724 C C . TYR A 1 85 ? 41.358 113.227 71.434 1.00 25.51 85 TYR A C 1
ATOM 725 O O . TYR A 1 85 ? 41.593 112.095 70.965 1.00 25.73 85 TYR A O 1
ATOM 734 N N . HIS A 1 86 ? 40.266 113.511 72.136 1.00 25.43 86 HIS A N 1
ATOM 735 C CA . HIS A 1 86 ? 39.265 112.491 72.500 1.00 24.83 86 HIS A CA 1
ATOM 736 C C . HIS A 1 86 ? 38.533 111.866 71.305 1.00 25.86 86 HIS A C 1
ATOM 737 O O . HIS A 1 86 ? 38.428 112.493 70.239 1.00 25.23 86 HIS A O 1
ATOM 744 N N . GLY A 1 87 ? 38.033 110.629 71.497 1.00 26.70 87 GLY A N 1
ATOM 745 C CA . GLY A 1 87 ? 37.290 109.929 70.461 1.00 26.29 87 GLY A CA 1
ATOM 746 C C . GLY A 1 87 ? 35.836 110.392 70.420 1.00 27.78 87 GLY A C 1
ATOM 747 O O . GLY A 1 87 ? 35.499 111.415 71.030 1.00 28.75 87 GLY A O 1
ATOM 748 N N . GLY A 1 88 ? 34.977 109.665 69.702 1.00 27.62 88 GLY A N 1
ATOM 749 C CA . GLY A 1 88 ? 33.571 110.011 69.642 1.00 27.63 88 GLY A CA 1
ATOM 750 C C . GLY A 1 88 ? 33.026 110.241 68.239 1.00 28.31 88 GLY A C 1
ATOM 751 O O . GLY A 1 88 ? 32.060 110.972 68.072 1.00 29.07 88 GLY A O 1
ATOM 752 N N . GLY A 1 89 ? 33.671 109.645 67.243 1.00 28.43 89 GLY A N 1
ATOM 753 C CA . GLY A 1 89 ? 33.247 109.739 65.843 1.00 29.36 89 GLY A CA 1
ATOM 754 C C . GLY A 1 89 ? 33.226 111.134 65.231 1.00 30.50 89 GLY A C 1
ATOM 755 O O . GLY A 1 89 ? 32.604 111.323 64.200 1.00 30.76 89 GLY A O 1
ATOM 756 N N . PHE A 1 90 ? 33.919 112.089 65.853 1.00 30.06 90 PHE A N 1
ATOM 757 C CA . PHE A 1 90 ? 33.950 113.481 65.392 1.00 30.76 90 PHE A CA 1
ATOM 758 C C . PHE A 1 90 ? 32.612 114.162 65.753 1.00 31.75 90 PHE A C 1
ATOM 759 O O . PHE A 1 90 ? 32.411 115.322 65.468 1.00 32.25 90 PHE A O 1
ATOM 767 N N . VAL A 1 91 ? 31.720 113.416 66.412 1.00 32.21 91 VAL A N 1
ATOM 768 C CA . VAL A 1 91 ? 30.388 113.907 66.761 1.00 31.11 91 VAL A CA 1
ATOM 769 C C . VAL A 1 91 ? 30.074 113.998 68.274 1.00 31.61 91 VAL A C 1
ATOM 770 O O . VAL A 1 91 ? 29.455 114.952 68.734 1.00 31.80 91 VAL A O 1
ATOM 774 N N . ILE A 1 92 ? 30.472 112.996 69.041 1.00 31.87 92 ILE A N 1
ATOM 775 C CA . ILE A 1 92 ? 30.150 113.022 70.458 1.00 31.83 92 ILE A CA 1
ATOM 776 C C . ILE A 1 92 ? 31.409 113.008 71.342 1.00 32.69 92 ILE A C 1
ATOM 777 O O . ILE A 1 92 ? 32.539 113.108 70.856 1.00 32.08 92 ILE A O 1
ATOM 782 N N . CYS A 1 93 ? 31.185 112.861 72.642 1.00 33.23 93 CYS A N 1
ATOM 783 C CA . CYS A 1 93 ? 32.242 112.838 73.630 1.00 33.28 93 CYS A CA 1
ATOM 784 C C . CYS A 1 93 ? 32.808 114.240 73.839 1.00 33.27 93 CYS A C 1
ATOM 785 O O . CYS A 1 93 ? 32.441 115.188 73.131 1.00 32.49 93 CYS A O 1
ATOM 788 N N . SER A 1 94 ? 33.717 114.348 74.804 1.00 32.44 94 SER A N 1
ATOM 789 C CA . SER A 1 94 ? 34.261 115.627 75.179 1.00 31.86 94 SER A CA 1
ATOM 790 C C . SER A 1 94 ? 35.485 115.493 76.086 1.00 32.08 94 SER A C 1
ATOM 791 O O . SER A 1 94 ? 35.955 114.397 76.397 1.00 31.82 94 SER A O 1
ATOM 794 N N . ILE A 1 95 ? 35.962 116.644 76.543 1.00 31.42 95 ILE A N 1
ATOM 795 C CA . ILE A 1 95 ? 37.065 116.637 77.457 1.00 31.62 95 ILE A CA 1
ATOM 796 C C . ILE A 1 95 ? 36.631 115.880 78.744 1.00 32.10 95 ILE A C 1
ATOM 797 O O . ILE A 1 95 ? 37.372 115.075 79.284 1.00 31.45 95 ILE A O 1
ATOM 802 N N . GLU A 1 96 ? 35.397 116.126 79.172 1.00 32.68 96 GLU A N 1
ATOM 803 C CA . GLU A 1 96 ? 34.854 115.531 80.388 1.00 32.83 96 GLU A CA 1
ATOM 804 C C . GLU A 1 96 ? 34.651 114.018 80.299 1.00 32.49 96 GLU A C 1
ATOM 805 O O . GLU A 1 96 ? 34.769 113.323 81.314 1.00 32.89 96 GLU A O 1
ATOM 811 N N . SER A 1 97 ? 34.396 113.497 79.100 1.00 30.98 97 SER A N 1
ATOM 812 C CA . SER A 1 97 ? 34.206 112.062 78.941 1.00 29.82 97 SER A CA 1
ATOM 813 C C . SER A 1 97 ? 35.540 111.282 78.878 1.00 29.52 97 SER A C 1
ATOM 814 O O . SER A 1 97 ? 35.536 110.060 78.884 1.00 29.25 97 SER A O 1
ATOM 817 N N . HIS A 1 98 ? 36.666 111.982 78.808 1.00 29.23 98 HIS A N 1
ATOM 818 C CA . HIS A 1 98 ? 37.986 111.322 78.754 1.00 28.76 98 HIS A CA 1
ATOM 819 C C . HIS A 1 98 ? 38.873 111.910 79.828 1.00 28.92 98 HIS A C 1
ATOM 820 O O . HIS A 1 98 ? 40.099 111.794 79.773 1.00 28.24 98 HIS A O 1
ATOM 827 N N . ASP A 1 99 ? 38.220 112.553 80.788 1.00 29.20 99 ASP A N 1
ATOM 828 C CA . ASP A 1 99 ? 38.882 113.226 81.883 1.00 30.00 99 ASP A CA 1
ATOM 829 C C . ASP A 1 99 ? 39.690 112.272 82.781 1.00 29.61 99 ASP A C 1
ATOM 830 O O . ASP A 1 99 ? 40.824 112.562 83.149 1.00 30.42 99 ASP A O 1
ATOM 835 N N . ALA A 1 100 ? 39.093 111.140 83.120 1.00 29.75 100 ALA A N 1
ATOM 836 C CA . ALA A 1 100 ? 39.725 110.146 83.976 1.00 29.56 100 ALA A CA 1
ATOM 837 C C . ALA A 1 100 ? 40.978 109.585 83.278 1.00 29.88 100 ALA A C 1
ATOM 838 O O . ALA A 1 100 ? 42.054 109.465 83.902 1.00 29.64 100 ALA A O 1
ATOM 840 N N . LEU A 1 101 ? 40.822 109.263 81.993 1.00 28.60 101 LEU A N 1
ATOM 841 C CA . LEU A 1 101 ? 41.919 108.744 81.177 1.00 28.72 101 LEU A CA 1
ATOM 842 C C . LEU A 1 101 ? 43.117 109.703 81.147 1.00 29.14 101 LEU A C 1
ATOM 843 O O . LEU A 1 101 ? 44.248 109.291 81.428 1.00 30.24 101 LEU A O 1
ATOM 848 N N . CYS A 1 102 ? 42.879 110.973 80.823 1.00 28.68 102 CYS A N 1
ATOM 849 C CA . CYS A 1 102 ? 43.979 111.941 80.778 1.00 28.75 102 CYS A CA 1
ATOM 850 C C . CYS A 1 102 ? 44.613 112.175 82.180 1.00 29.01 102 CYS A C 1
ATOM 851 O O . CYS A 1 102 ? 45.838 112.318 82.296 1.00 28.87 102 CYS A O 1
ATOM 854 N N . ARG A 1 103 ? 43.786 112.240 83.223 1.00 28.62 103 ARG A N 1
ATOM 855 C CA . ARG A 1 103 ? 44.314 112.397 84.581 1.00 28.59 103 ARG A CA 1
ATOM 856 C C . ARG A 1 103 ? 45.279 111.238 84.897 1.00 28.11 103 ARG A C 1
ATOM 857 O O . ARG A 1 103 ? 46.376 111.453 85.394 1.00 28.12 103 ARG A O 1
ATOM 865 N N . ARG A 1 104 ? 44.840 110.019 84.586 1.00 27.78 104 ARG A N 1
ATOM 866 C CA . ARG A 1 104 ? 45.624 108.835 84.852 1.00 27.93 104 ARG A CA 1
ATOM 867 C C . ARG A 1 104 ? 46.955 108.872 84.097 1.00 27.72 104 ARG A C 1
ATOM 868 O O . ARG A 1 104 ? 47.985 108.502 84.638 1.00 28.70 104 ARG A O 1
ATOM 876 N N . ILE A 1 105 ? 46.928 109.296 82.838 1.00 27.83 105 ILE A N 1
ATOM 877 C CA . ILE A 1 105 ? 48.160 109.385 82.068 1.00 26.78 105 ILE A CA 1
ATOM 878 C C . ILE A 1 105 ? 49.116 110.400 82.704 1.00 26.82 105 ILE A C 1
ATOM 879 O O . ILE A 1 105 ? 50.297 110.118 82.881 1.00 25.28 105 ILE A O 1
ATOM 884 N N . ALA A 1 106 ? 48.597 111.583 83.030 1.00 26.97 106 ALA A N 1
ATOM 885 C CA . ALA A 1 106 ? 49.428 112.630 83.639 1.00 27.62 106 ALA A CA 1
ATOM 886 C C . ALA A 1 106 ? 49.934 112.183 85.030 1.00 28.40 106 ALA A C 1
ATOM 887 O O . ALA A 1 106 ? 51.083 112.381 85.355 1.00 28.24 106 ALA A O 1
ATOM 889 N N . ARG A 1 107 ? 49.059 111.584 85.833 1.00 29.39 107 ARG A N 1
ATOM 890 C CA . ARG A 1 107 ? 49.446 111.134 87.169 1.00 30.70 107 ARG A CA 1
ATOM 891 C C . ARG A 1 107 ? 50.532 110.048 87.112 1.00 31.73 107 ARG A C 1
ATOM 892 O O . ARG A 1 107 ? 51.571 110.189 87.720 1.00 32.70 107 ARG A O 1
ATOM 900 N N . LEU A 1 108 ? 50.281 108.974 86.367 1.00 32.04 108 LEU A N 1
ATOM 901 C CA . LEU A 1 108 ? 51.248 107.895 86.276 1.00 32.34 108 LEU A CA 1
ATOM 902 C C . LEU A 1 108 ? 52.617 108.367 85.772 1.00 33.22 108 LEU A C 1
ATOM 903 O O . LEU A 1 108 ? 53.652 107.930 86.287 1.00 33.59 108 LEU A O 1
ATOM 908 N N . SER A 1 109 ? 52.619 109.259 84.777 1.00 32.89 109 SER A N 1
ATOM 909 C CA . SER A 1 109 ? 53.866 109.727 84.201 1.00 32.90 109 SER A CA 1
ATOM 910 C C . SER A 1 109 ? 54.505 110.921 84.922 1.00 32.94 109 SER A C 1
ATOM 911 O O . SER A 1 109 ? 55.633 111.288 84.597 1.00 31.56 109 SER A O 1
ATOM 914 N N . ASN A 1 110 ? 53.799 111.526 85.871 1.00 33.24 110 ASN A N 1
ATOM 915 C CA . ASN A 1 110 ? 54.339 112.703 86.530 1.00 34.04 110 ASN A CA 1
ATOM 916 C C . ASN A 1 110 ? 54.638 113.780 85.498 1.00 33.39 110 ASN A C 1
ATOM 917 O O . ASN A 1 110 ? 55.602 114.517 85.601 1.00 32.71 110 ASN A O 1
ATOM 922 N N . SER A 1 111 ? 53.774 113.879 84.505 1.00 32.73 111 SER A N 1
ATOM 923 C CA . SER A 1 111 ? 54.024 114.839 83.459 1.00 32.67 111 SER A CA 1
ATOM 924 C C . SER A 1 111 ? 52.792 115.709 83.086 1.00 31.52 111 SER A C 1
ATOM 925 O O . SER A 1 111 ? 52.016 116.076 83.924 1.00 31.39 111 SER A O 1
ATOM 928 N N . THR A 1 112 ? 52.668 116.035 81.813 1.00 30.80 112 THR A N 1
ATOM 929 C CA . THR A 1 112 ? 51.568 116.889 81.399 1.00 31.34 112 THR A CA 1
ATOM 930 C C . THR A 1 112 ? 50.801 116.310 80.226 1.00 30.06 112 THR A C 1
ATOM 931 O O . THR A 1 112 ? 51.349 115.677 79.341 1.00 30.70 112 THR A O 1
ATOM 935 N N . VAL A 1 113 ? 49.509 116.559 80.257 1.00 29.88 113 VAL A N 1
ATOM 936 C CA . VAL A 1 113 ? 48.611 116.159 79.204 1.00 28.49 113 VAL A CA 1
ATOM 937 C C . VAL A 1 113 ? 47.722 117.383 78.867 1.00 29.28 113 VAL A C 1
ATOM 938 O O . VAL A 1 113 ? 47.195 118.028 79.788 1.00 28.55 113 VAL A O 1
ATOM 942 N N . VAL A 1 114 ? 47.632 117.740 77.580 1.00 28.10 114 VAL A N 1
ATOM 943 C CA . VAL A 1 114 ? 46.785 118.849 77.157 1.00 29.10 114 VAL A CA 1
ATOM 944 C C . VAL A 1 114 ? 45.649 118.274 76.289 1.00 29.28 114 VAL A C 1
ATOM 945 O O . VAL A 1 114 ? 45.882 117.894 75.150 1.00 28.89 114 VAL A O 1
ATOM 949 N N . SER A 1 115 ? 44.441 118.197 76.852 1.00 28.79 115 SER A N 1
ATOM 950 C CA . SER A 1 115 ? 43.292 117.629 76.140 1.00 28.48 115 SER A CA 1
ATOM 951 C C . SER A 1 115 ? 42.533 118.744 75.421 1.00 27.81 115 SER A C 1
ATOM 952 O O . SER A 1 115 ? 42.137 119.730 76.042 1.00 28.04 115 SER A O 1
ATOM 955 N N . VAL A 1 116 ? 42.326 118.556 74.122 1.00 27.79 116 VAL A N 1
ATOM 956 C CA . VAL A 1 116 ? 41.695 119.549 73.241 1.00 26.81 116 VAL A CA 1
ATOM 957 C C . VAL A 1 116 ? 40.181 119.395 73.025 1.00 27.82 116 VAL A C 1
ATOM 958 O O . VAL A 1 116 ? 39.699 118.352 72.562 1.00 27.32 116 VAL A O 1
ATOM 962 N N . ASP A 1 117 ? 39.463 120.476 73.314 1.00 28.41 117 ASP A N 1
ATOM 963 C CA . ASP A 1 117 ? 38.010 120.534 73.147 1.00 30.06 117 ASP A CA 1
ATOM 964 C C . ASP A 1 117 ? 37.694 121.006 71.700 1.00 29.76 117 ASP A C 1
ATOM 965 O O . ASP A 1 117 ? 37.231 122.121 71.494 1.00 29.55 117 ASP A O 1
ATOM 970 N N . TYR A 1 118 ? 37.948 120.150 70.720 1.00 29.67 118 TYR A N 1
ATOM 971 C CA . TYR A 1 118 ? 37.753 120.507 69.318 1.00 29.57 118 TYR A CA 1
ATOM 972 C C . TYR A 1 118 ? 36.269 120.559 68.873 1.00 29.97 118 TYR A C 1
ATOM 973 O O . TYR A 1 118 ? 35.421 119.874 69.421 1.00 30.26 118 TYR A O 1
ATOM 982 N N . ARG A 1 119 ? 35.996 121.388 67.868 1.00 30.55 119 ARG A N 1
ATOM 983 C CA . ARG A 1 119 ? 34.662 121.568 67.294 1.00 30.68 119 ARG A CA 1
ATOM 984 C C . ARG A 1 119 ? 34.089 120.214 66.774 1.00 30.33 119 ARG A C 1
ATOM 985 O O . ARG A 1 119 ? 34.769 119.432 66.080 1.00 29.28 119 ARG A O 1
ATOM 993 N N . LEU A 1 120 ? 32.838 119.945 67.124 1.00 29.61 120 LEU A N 1
ATOM 994 C CA . LEU A 1 120 ? 32.196 118.698 66.732 1.00 30.12 120 LEU A CA 1
ATOM 995 C C . LEU A 1 120 ? 31.240 118.842 65.533 1.00 30.95 120 LEU A C 1
ATOM 996 O O . LEU A 1 120 ? 30.645 119.906 65.315 1.00 29.60 120 LEU A O 1
ATOM 1001 N N . ALA A 1 121 ? 31.132 117.759 64.761 1.00 31.06 121 ALA A N 1
ATOM 1002 C CA . ALA A 1 121 ? 30.214 117.679 63.641 1.00 31.54 121 ALA A CA 1
ATOM 1003 C C . ALA A 1 121 ? 28.876 117.140 64.194 1.00 32.75 121 ALA A C 1
ATOM 1004 O O . ALA A 1 121 ? 28.856 116.495 65.260 1.00 33.18 121 ALA A O 1
ATOM 1006 N N . PRO A 1 122 ? 27.753 117.367 63.478 1.00 33.29 122 PRO A N 1
ATOM 1007 C CA . PRO A 1 122 ? 27.649 118.073 62.200 1.00 33.54 122 PRO A CA 1
ATOM 1008 C C . PRO A 1 122 ? 27.713 119.611 62.312 1.00 33.81 122 PRO A C 1
ATOM 1009 O O . PRO A 1 122 ? 27.835 120.284 61.308 1.00 34.62 122 PRO A O 1
ATOM 1013 N N . GLU A 1 123 ? 27.631 120.150 63.523 1.00 33.78 123 GLU A N 1
ATOM 1014 C CA . GLU A 1 123 ? 27.698 121.596 63.716 1.00 33.63 123 GLU A CA 1
ATOM 1015 C C . GLU A 1 123 ? 28.889 122.221 62.944 1.00 34.50 123 GLU A C 1
ATOM 1016 O O . GLU A 1 123 ? 28.744 123.264 62.283 1.00 34.37 123 GLU A O 1
ATOM 1022 N N . HIS A 1 124 ? 30.064 121.602 63.072 1.00 34.14 124 HIS A N 1
ATOM 1023 C CA . HIS A 1 124 ? 31.263 122.047 62.360 1.00 33.40 124 HIS A CA 1
ATOM 1024 C C . HIS A 1 124 ? 31.804 120.850 61.594 1.00 33.62 124 HIS A C 1
ATOM 1025 O O . HIS A 1 124 ? 32.307 119.858 62.196 1.00 32.98 124 HIS A O 1
ATOM 1032 N N . LYS A 1 125 ? 31.695 120.948 60.274 1.00 32.54 125 LYS A N 1
ATOM 1033 C CA . LYS A 1 125 ? 32.092 119.893 59.348 1.00 32.01 125 LYS A CA 1
ATOM 1034 C C . LYS A 1 125 ? 33.593 119.801 59.140 1.00 31.54 125 LYS A C 1
ATOM 1035 O O . LYS A 1 125 ? 34.315 120.781 59.321 1.00 30.77 125 LYS A O 1
ATOM 1041 N N . PHE A 1 126 ? 34.051 118.611 58.760 1.00 30.95 126 PHE A N 1
ATOM 1042 C CA . PHE A 1 126 ? 35.445 118.431 58.422 1.00 31.01 126 PHE A CA 1
ATOM 1043 C C . PHE A 1 126 ? 35.784 119.615 57.482 1.00 31.40 126 PHE A C 1
ATOM 1044 O O . PHE A 1 126 ? 34.999 119.933 56.604 1.00 30.20 126 PHE A O 1
ATOM 1052 N N . PRO A 1 127 ? 36.983 120.211 57.599 1.00 32.33 127 PRO A N 1
ATOM 1053 C CA . PRO A 1 127 ? 38.097 119.907 58.501 1.00 31.37 127 PRO A CA 1
ATOM 1054 C C . PRO A 1 127 ? 38.186 120.803 59.752 1.00 30.84 127 PRO A C 1
ATOM 1055 O O . PRO A 1 127 ? 39.273 121.000 60.268 1.00 31.73 127 PRO A O 1
ATOM 1059 N N . ALA A 1 128 ? 37.080 121.342 60.240 1.00 29.78 128 ALA A N 1
ATOM 1060 C CA . ALA A 1 128 ? 37.163 122.219 61.422 1.00 30.19 128 ALA A CA 1
ATOM 1061 C C . ALA A 1 128 ? 37.927 121.569 62.627 1.00 29.64 128 ALA A C 1
ATOM 1062 O O . ALA A 1 128 ? 38.796 122.202 63.240 1.00 29.01 128 ALA A O 1
ATOM 1064 N N . ALA A 1 129 ? 37.579 120.327 62.964 1.00 29.21 129 ALA A N 1
ATOM 1065 C CA . ALA A 1 129 ? 38.232 119.642 64.081 1.00 28.89 129 ALA A CA 1
ATOM 1066 C C . ALA A 1 129 ? 39.753 119.501 63.840 1.00 28.99 129 ALA A C 1
ATOM 1067 O O . ALA A 1 129 ? 40.559 119.736 64.752 1.00 28.69 129 ALA A O 1
ATOM 1069 N N . VAL A 1 130 ? 40.136 119.116 62.623 1.00 29.02 130 VAL A N 1
ATOM 1070 C CA . VAL A 1 130 ? 41.552 118.965 62.323 1.00 29.38 130 VAL A CA 1
ATOM 1071 C C . VAL A 1 130 ? 42.310 120.274 62.635 1.00 30.48 130 VAL A C 1
ATOM 1072 O O . VAL A 1 130 ? 43.372 120.254 63.278 1.00 30.86 130 VAL A O 1
ATOM 1076 N N . TYR A 1 131 ? 41.754 121.400 62.195 1.00 30.76 131 TYR A N 1
ATOM 1077 C CA . TYR A 1 131 ? 42.377 122.718 62.426 1.00 32.53 131 TYR A CA 1
ATOM 1078 C C . TYR A 1 131 ? 42.372 123.119 63.906 1.00 31.71 131 TYR A C 1
ATOM 1079 O O . TYR A 1 131 ? 43.323 123.744 64.383 1.00 32.49 131 TYR A O 1
ATOM 1088 N N . ASP A 1 132 ? 41.305 122.795 64.627 1.00 31.00 132 ASP A N 1
ATOM 1089 C CA . ASP A 1 132 ? 41.298 123.087 66.055 1.00 30.88 132 ASP A CA 1
ATOM 1090 C C . ASP A 1 132 ? 42.434 122.292 66.735 1.00 30.42 132 ASP A C 1
ATOM 1091 O O . ASP A 1 132 ? 43.162 122.824 67.563 1.00 30.62 132 ASP A O 1
ATOM 1096 N N . CYS A 1 133 ? 42.579 121.020 66.370 1.00 29.68 133 CYS A N 1
ATOM 1097 C CA . CYS A 1 133 ? 43.602 120.189 67.003 1.00 29.92 133 CYS A CA 1
ATOM 1098 C C . CYS A 1 133 ? 45.024 120.661 66.644 1.00 30.35 133 CYS A C 1
ATOM 1099 O O . CYS A 1 133 ? 45.920 120.693 67.503 1.00 30.41 133 CYS A O 1
ATOM 1102 N N . TYR A 1 134 ? 45.222 121.023 65.381 1.00 30.48 134 TYR A N 1
ATOM 1103 C CA . TYR A 1 134 ? 46.512 121.512 64.946 1.00 30.82 134 TYR A CA 1
ATOM 1104 C C . TYR A 1 134 ? 46.813 122.830 65.630 1.00 31.02 134 TYR A C 1
ATOM 1105 O O . TYR A 1 134 ? 47.909 123.006 66.157 1.00 30.46 134 TYR A O 1
ATOM 1114 N N . ASP A 1 135 ? 45.843 123.746 65.643 1.00 31.89 135 ASP A N 1
ATOM 1115 C CA . ASP A 1 135 ? 46.082 125.050 66.268 1.00 32.63 135 ASP A CA 1
ATOM 1116 C C . ASP A 1 135 ? 46.437 124.887 67.750 1.00 32.69 135 ASP A C 1
ATOM 1117 O O . ASP A 1 135 ? 47.396 125.492 68.226 1.00 32.67 135 ASP A O 1
ATOM 1122 N N . ALA A 1 136 ? 45.687 124.044 68.465 1.00 31.85 136 ALA A N 1
ATOM 1123 C CA . ALA A 1 136 ? 45.963 123.823 69.882 1.00 30.10 136 ALA A CA 1
ATOM 1124 C C . ALA A 1 136 ? 47.363 123.203 70.080 1.00 30.89 136 ALA A C 1
ATOM 1125 O O . ALA A 1 136 ? 48.084 123.563 71.006 1.00 30.34 136 ALA A O 1
ATOM 1127 N N . THR A 1 137 ? 47.740 122.273 69.197 1.00 31.52 137 THR A N 1
ATOM 1128 C CA . THR A 1 137 ? 49.042 121.617 69.311 1.00 31.62 137 THR A CA 1
ATOM 1129 C C . THR A 1 137 ? 50.184 122.633 69.073 1.00 32.93 137 THR A C 1
ATOM 1130 O O . THR A 1 137 ? 51.168 122.660 69.808 1.00 32.55 137 THR A O 1
ATOM 1134 N N . LYS A 1 138 ? 50.032 123.470 68.055 1.00 34.34 138 LYS A N 1
ATOM 1135 C CA . LYS A 1 138 ? 51.051 124.460 67.769 1.00 36.16 138 LYS A CA 1
ATOM 1136 C C . LYS A 1 138 ? 51.130 125.456 68.941 1.00 36.25 138 LYS A C 1
ATOM 1137 O O . LYS A 1 138 ? 52.204 125.894 69.323 1.00 36.23 138 LYS A O 1
ATOM 1143 N N . TRP A 1 139 ? 49.979 125.790 69.507 1.00 36.10 139 TRP A N 1
ATOM 1144 C CA . TRP A 1 139 ? 49.941 126.710 70.631 1.00 36.97 139 TRP A CA 1
ATOM 1145 C C . TRP A 1 139 ? 50.731 126.121 71.822 1.00 37.37 139 TRP A C 1
ATOM 1146 O O . TRP A 1 139 ? 51.322 126.848 72.617 1.00 37.39 139 TRP A O 1
ATOM 1157 N N . VAL A 1 140 ? 50.698 124.800 71.958 1.00 36.76 140 VAL A N 1
ATOM 1158 C CA . VAL A 1 140 ? 51.420 124.181 73.042 1.00 36.38 140 VAL A CA 1
ATOM 1159 C C . VAL A 1 140 ? 52.918 124.321 72.766 1.00 36.88 140 VAL A C 1
ATOM 1160 O O . VAL A 1 140 ? 53.689 124.704 73.651 1.00 36.70 140 VAL A O 1
ATOM 1164 N N . ALA A 1 141 ? 53.309 124.036 71.530 1.00 36.85 141 ALA A N 1
ATOM 1165 C CA . ALA A 1 141 ? 54.698 124.153 71.141 1.00 39.04 141 ALA A CA 1
ATOM 1166 C C . ALA A 1 141 ? 55.196 125.604 71.303 1.00 40.35 141 ALA A C 1
ATOM 1167 O O . ALA A 1 141 ? 56.297 125.829 71.773 1.00 40.95 141 ALA A O 1
ATOM 1169 N N . GLU A 1 142 ? 54.363 126.578 70.953 1.00 41.97 142 GLU A N 1
ATOM 1170 C CA . GLU A 1 142 ? 54.784 127.976 71.022 1.00 43.52 142 GLU A CA 1
ATOM 1171 C C . GLU A 1 142 ? 54.737 128.584 72.415 1.00 44.07 142 GLU A C 1
ATOM 1172 O O . GLU A 1 142 ? 55.360 129.601 72.659 1.00 44.71 142 GLU A O 1
ATOM 1178 N N . ASN A 1 143 ? 54.024 127.947 73.332 1.00 44.11 143 ASN A N 1
ATOM 1179 C CA . ASN A 1 143 ? 53.908 128.463 74.681 1.00 44.01 143 ASN A CA 1
ATOM 1180 C C . ASN A 1 143 ? 54.584 127.556 75.709 1.00 44.47 143 ASN A C 1
ATOM 1181 O O . ASN A 1 143 ? 54.189 127.517 76.868 1.00 44.38 143 ASN A O 1
ATOM 1186 N N . ALA A 1 144 ? 55.618 126.847 75.275 1.00 45.33 144 ALA A N 1
ATOM 1187 C CA . ALA A 1 144 ? 56.331 125.928 76.158 1.00 47.01 144 ALA A CA 1
ATOM 1188 C C . ALA A 1 144 ? 56.615 126.522 77.567 1.00 47.86 144 ALA A C 1
ATOM 1189 O O . ALA A 1 144 ? 56.182 125.954 78.577 1.00 48.39 144 ALA A O 1
ATOM 1191 N N . GLU A 1 145 ? 57.320 127.651 77.631 1.00 48.92 145 GLU A N 1
ATOM 1192 C CA . GLU A 1 145 ? 57.670 128.265 78.920 1.00 50.18 145 GLU A CA 1
ATOM 1193 C C . GLU A 1 145 ? 56.460 128.619 79.785 1.00 49.94 145 GLU A C 1
ATOM 1194 O O . GLU A 1 145 ? 56.457 128.389 80.983 1.00 50.02 145 GLU A O 1
ATOM 1200 N N . GLU A 1 146 ? 55.439 129.213 79.179 1.00 49.14 146 GLU A N 1
ATOM 1201 C CA . GLU A 1 146 ? 54.262 129.562 79.923 1.00 48.61 146 GLU A CA 1
ATOM 1202 C C . GLU A 1 146 ? 53.566 128.338 80.521 1.00 48.94 146 GLU A C 1
ATOM 1203 O O . GLU A 1 146 ? 53.156 128.357 81.664 1.00 50.23 146 GLU A O 1
ATOM 1209 N N . LEU A 1 147 ? 53.475 127.269 79.732 1.00 48.47 147 LEU A N 1
ATOM 1210 C CA . LEU A 1 147 ? 52.816 126.045 80.194 1.00 46.96 147 LEU A CA 1
ATOM 1211 C C . LEU A 1 147 ? 53.713 125.230 81.120 1.00 46.10 147 LEU A C 1
ATOM 1212 O O . LEU A 1 147 ? 53.241 124.335 81.826 1.00 44.84 147 LEU A O 1
ATOM 1217 N N . ARG A 1 148 ? 55.005 125.544 81.103 1.00 44.97 148 ARG A N 1
ATOM 1218 C CA . ARG A 1 148 ? 55.960 124.813 81.921 1.00 44.91 148 ARG A CA 1
ATOM 1219 C C . ARG A 1 148 ? 56.112 123.368 81.411 1.00 43.77 148 ARG A C 1
ATOM 1220 O O . ARG A 1 148 ? 56.104 122.405 82.184 1.00 43.10 148 ARG A O 1
ATOM 1228 N N . ILE A 1 149 ? 56.223 123.223 80.096 1.00 42.86 149 ILE A N 1
ATOM 1229 C CA . ILE A 1 149 ? 56.435 121.904 79.530 1.00 41.25 149 ILE A CA 1
ATOM 1230 C C . ILE A 1 149 ? 57.736 121.870 78.734 1.00 40.91 149 ILE A C 1
ATOM 1231 O O . ILE A 1 149 ? 58.224 122.892 78.275 1.00 40.39 149 ILE A O 1
ATOM 1236 N N . ASP A 1 150 ? 58.294 120.675 78.591 1.00 40.89 150 ASP A N 1
ATOM 1237 C CA . ASP A 1 150 ? 59.533 120.476 77.858 1.00 40.25 150 ASP A CA 1
ATOM 1238 C C . ASP A 1 150 ? 59.271 120.535 76.351 1.00 39.94 150 ASP A C 1
ATOM 1239 O O . ASP A 1 150 ? 58.733 119.586 75.775 1.00 39.89 150 ASP A O 1
ATOM 1244 N N . PRO A 1 151 ? 59.668 121.642 75.695 1.00 39.80 151 PRO A N 1
ATOM 1245 C CA . PRO A 1 151 ? 59.461 121.799 74.247 1.00 38.39 151 PRO A CA 1
ATOM 1246 C C . PRO A 1 151 ? 60.161 120.724 73.408 1.00 37.49 151 PRO A C 1
ATOM 1247 O O . PRO A 1 151 ? 59.831 120.527 72.242 1.00 37.13 151 PRO A O 1
ATOM 1251 N N . SER A 1 152 ? 61.129 120.031 73.993 1.00 36.65 152 SER A N 1
ATOM 1252 C CA . SER A 1 152 ? 61.813 118.991 73.233 1.00 36.47 152 SER A CA 1
ATOM 1253 C C . SER A 1 152 ? 61.085 117.634 73.362 1.00 35.50 152 SER A C 1
ATOM 1254 O O . SER A 1 152 ? 61.430 116.683 72.688 1.00 35.72 152 SER A O 1
ATOM 1257 N N . LYS A 1 153 ? 60.075 117.573 74.221 1.00 34.92 153 LYS A N 1
ATOM 1258 C CA . LYS A 1 153 ? 59.300 116.337 74.407 1.00 34.29 153 LYS A CA 1
ATOM 1259 C C . LYS A 1 153 ? 57.766 116.567 74.276 1.00 32.57 153 LYS A C 1
ATOM 1260 O O . LYS A 1 153 ? 57.024 116.485 75.243 1.00 30.70 153 LYS A O 1
ATOM 1266 N N . ILE A 1 154 ? 57.332 116.898 73.065 1.00 31.67 154 ILE A N 1
ATOM 1267 C CA . ILE A 1 154 ? 55.917 117.095 72.795 1.00 30.29 154 ILE A CA 1
ATOM 1268 C C . ILE A 1 154 ? 55.395 115.918 71.964 1.00 30.22 154 ILE A C 1
ATOM 1269 O O . ILE A 1 154 ? 55.924 115.630 70.891 1.00 29.84 154 ILE A O 1
ATOM 1274 N N . PHE A 1 155 ? 54.372 115.251 72.490 1.00 29.56 155 PHE A N 1
ATOM 1275 C CA . PHE A 1 155 ? 53.744 114.099 71.845 1.00 30.32 155 PHE A CA 1
ATOM 1276 C C . PHE A 1 155 ? 52.292 114.412 71.510 1.00 28.79 155 PHE A C 1
ATOM 1277 O O . PHE A 1 155 ? 51.675 115.291 72.140 1.00 28.09 155 PHE A O 1
ATOM 1285 N N . VAL A 1 156 ? 51.757 113.717 70.511 1.00 26.87 156 VAL A N 1
ATOM 1286 C CA . VAL A 1 156 ? 50.344 113.868 70.162 1.00 25.78 156 VAL A CA 1
ATOM 1287 C C . VAL A 1 156 ? 49.707 112.469 70.140 1.00 25.38 156 VAL A C 1
ATOM 1288 O O . VAL A 1 156 ? 50.379 111.492 69.843 1.00 24.69 156 VAL A O 1
ATOM 1292 N N . GLY A 1 157 ? 48.427 112.384 70.478 1.00 25.24 157 GLY A N 1
ATOM 1293 C CA . GLY A 1 157 ? 47.763 111.106 70.503 1.00 24.66 157 GLY A CA 1
ATOM 1294 C C . GLY A 1 157 ? 46.279 111.261 70.732 1.00 24.53 157 GLY A C 1
ATOM 1295 O O . GLY A 1 157 ? 45.819 112.296 71.205 1.00 24.83 157 GLY A O 1
ATOM 1296 N N . GLY A 1 158 ? 45.536 110.214 70.392 1.00 24.28 158 GLY A N 1
ATOM 1297 C CA . GLY A 1 158 ? 44.096 110.230 70.564 1.00 24.04 158 GLY A CA 1
ATOM 1298 C C . GLY A 1 158 ? 43.562 108.840 70.318 1.00 24.41 158 GLY A C 1
ATOM 1299 O O . GLY A 1 158 ? 44.281 107.987 69.806 1.00 23.67 158 GLY A O 1
ATOM 1300 N N . ASP A 1 159 ? 42.311 108.623 70.700 1.00 25.12 159 ASP A N 1
ATOM 1301 C CA . ASP A 1 159 ? 41.642 107.343 70.536 1.00 27.05 159 ASP A CA 1
ATOM 1302 C C . ASP A 1 159 ? 40.520 107.479 69.500 1.00 28.16 159 ASP A C 1
ATOM 1303 O O . ASP A 1 159 ? 39.801 108.445 69.538 1.00 27.37 159 ASP A O 1
ATOM 1308 N N . SER A 1 160 ? 40.403 106.514 68.589 1.00 30.42 160 SER A N 1
ATOM 1309 C CA . SER A 1 160 ? 39.308 106.497 67.604 1.00 33.70 160 SER A CA 1
ATOM 1310 C C . SER A 1 160 ? 39.378 107.706 66.656 1.00 31.62 160 SER A C 1
ATOM 1311 O O . SER A 1 160 ? 40.325 107.836 65.905 1.00 31.81 160 SER A O 1
ATOM 1314 N N . ALA A 1 161 ? 38.357 108.557 66.669 1.00 29.55 161 ALA A N 1
ATOM 1315 C CA . ALA A 1 161 ? 38.406 109.726 65.812 1.00 28.51 161 ALA A CA 1
ATOM 1316 C C . ALA A 1 161 ? 39.598 110.572 66.286 1.00 28.48 161 ALA A C 1
ATOM 1317 O O . ALA A 1 161 ? 40.192 111.317 65.511 1.00 28.59 161 ALA A O 1
ATOM 1319 N N . GLY A 1 162 ? 39.932 110.436 67.566 1.00 26.76 162 GLY A N 1
ATOM 1320 C CA . GLY A 1 162 ? 41.061 111.160 68.123 1.00 26.42 162 GLY A CA 1
ATOM 1321 C C . GLY A 1 162 ? 42.404 110.679 67.587 1.00 26.10 162 GLY A C 1
ATOM 1322 O O . GLY A 1 162 ? 43.337 111.458 67.443 1.00 27.08 162 GLY A O 1
ATOM 1323 N N . GLY A 1 163 ? 42.514 109.389 67.307 1.00 25.79 163 GLY A N 1
ATOM 1324 C CA . GLY A 1 163 ? 43.739 108.865 66.749 1.00 24.49 163 GLY A CA 1
ATOM 1325 C C . GLY A 1 163 ? 43.817 109.386 65.316 1.00 26.26 163 GLY A C 1
ATOM 1326 O O . GLY A 1 163 ? 44.915 109.688 64.805 1.00 25.67 163 GLY A O 1
ATOM 1327 N N . ASN A 1 164 ? 42.666 109.457 64.647 1.00 25.00 164 ASN A N 1
ATOM 1328 C CA . ASN A 1 164 ? 42.659 110.018 63.310 1.00 25.89 164 ASN A CA 1
ATOM 1329 C C . ASN A 1 164 ? 43.161 111.472 63.385 1.00 25.69 164 ASN A C 1
ATOM 1330 O O . ASN A 1 164 ? 44.009 111.900 62.594 1.00 26.43 164 ASN A O 1
ATOM 1335 N N . LEU A 1 165 ? 42.656 112.219 64.358 1.00 25.75 165 LEU A N 1
ATOM 1336 C CA . LEU A 1 165 ? 43.059 113.614 64.489 1.00 25.78 165 LEU A CA 1
ATOM 1337 C C . LEU A 1 165 ? 44.542 113.747 64.813 1.00 26.33 165 LEU A C 1
ATOM 1338 O O . LEU A 1 165 ? 45.191 114.666 64.331 1.00 26.84 165 LEU A O 1
ATOM 1343 N N . ALA A 1 166 ? 45.092 112.841 65.614 1.00 26.18 166 ALA A N 1
ATOM 1344 C CA . ALA A 1 166 ? 46.529 112.943 65.917 1.00 26.48 166 ALA A CA 1
ATOM 1345 C C . ALA A 1 166 ? 47.353 112.728 64.643 1.00 26.15 166 ALA A C 1
ATOM 1346 O O . ALA A 1 166 ? 48.364 113.381 64.427 1.00 26.20 166 ALA A O 1
ATOM 1348 N N . ALA A 1 167 ? 46.913 111.788 63.821 1.00 26.55 167 ALA A N 1
ATOM 1349 C CA . ALA A 1 167 ? 47.610 111.490 62.574 1.00 27.84 167 ALA A CA 1
ATOM 1350 C C . ALA A 1 167 ? 47.535 112.734 61.610 1.00 28.47 167 ALA A C 1
ATOM 1351 O O . ALA A 1 167 ? 48.537 113.177 61.061 1.00 29.61 167 ALA A O 1
ATOM 1353 N N . ALA A 1 168 ? 46.335 113.291 61.480 1.00 27.87 168 ALA A N 1
ATOM 1354 C CA . ALA A 1 168 ? 46.091 114.450 60.644 1.00 28.75 168 ALA A CA 1
ATOM 1355 C C . ALA A 1 168 ? 46.941 115.629 61.125 1.00 29.91 168 ALA A C 1
ATOM 1356 O O . ALA A 1 168 ? 47.545 116.339 60.321 1.00 30.32 168 ALA A O 1
ATOM 1358 N N . VAL A 1 169 ? 47.003 115.823 62.440 1.00 29.25 169 VAL A N 1
ATOM 1359 C CA . VAL A 1 169 ? 47.802 116.896 62.993 1.00 29.05 169 VAL A CA 1
ATOM 1360 C C . VAL A 1 169 ? 49.297 116.695 62.624 1.00 30.10 169 VAL A C 1
ATOM 1361 O O . VAL A 1 169 ? 49.989 117.641 62.201 1.00 30.00 169 VAL A O 1
ATOM 1365 N N . SER A 1 170 ? 49.789 115.475 62.814 1.00 29.61 170 SER A N 1
ATOM 1366 C CA . SER A 1 170 ? 51.182 115.176 62.504 1.00 31.36 170 SER A CA 1
ATOM 1367 C C . SER A 1 170 ? 51.500 115.504 61.021 1.00 30.57 170 SER A C 1
ATOM 1368 O O . SER A 1 170 ? 52.542 116.023 60.715 1.00 30.19 170 SER A O 1
ATOM 1371 N N . ILE A 1 171 ? 50.590 115.123 60.141 1.00 31.40 171 ILE A N 1
ATOM 1372 C CA . ILE A 1 171 ? 50.720 115.375 58.715 1.00 32.65 171 ILE A CA 1
ATOM 1373 C C . ILE A 1 171 ? 50.721 116.887 58.462 1.00 34.16 171 ILE A C 1
ATOM 1374 O O . ILE A 1 171 ? 51.606 117.403 57.781 1.00 34.25 171 ILE A O 1
ATOM 1379 N N . MET A 1 172 ? 49.736 117.585 59.027 1.00 35.47 172 MET A N 1
ATOM 1380 C CA . MET A 1 172 ? 49.654 119.026 58.858 1.00 37.03 172 MET A CA 1
ATOM 1381 C C . MET A 1 172 ? 50.955 119.696 59.337 1.00 37.80 172 MET A C 1
ATOM 1382 O O . MET A 1 172 ? 51.455 120.604 58.667 1.00 37.55 172 MET A O 1
ATOM 1387 N N . ALA A 1 173 ? 51.517 119.229 60.457 1.00 37.33 173 ALA A N 1
ATOM 1388 C CA . ALA A 1 173 ? 52.771 119.806 60.969 1.00 37.71 173 ALA A CA 1
ATOM 1389 C C . ALA A 1 173 ? 53.934 119.540 59.985 1.00 38.24 173 ALA A C 1
ATOM 1390 O O . ALA A 1 173 ? 54.738 120.432 59.708 1.00 38.70 173 ALA A O 1
ATOM 1392 N N . ARG A 1 174 ? 54.022 118.298 59.510 1.00 37.66 174 ARG A N 1
ATOM 1393 C CA . ARG A 1 174 ? 55.025 117.887 58.541 1.00 37.94 174 ARG A CA 1
ATOM 1394 C C . ARG A 1 174 ? 54.908 118.789 57.283 1.00 38.26 174 ARG A C 1
ATOM 1395 O O . ARG A 1 174 ? 55.872 119.378 56.858 1.00 38.56 174 ARG A O 1
ATOM 1403 N N . ASP A 1 175 ? 53.709 118.872 56.715 1.00 38.42 175 ASP A N 1
ATOM 1404 C CA . ASP A 1 175 ? 53.466 119.700 55.545 1.00 39.35 175 ASP A CA 1
ATOM 1405 C C . ASP A 1 175 ? 53.925 121.163 55.775 1.00 40.59 175 ASP A C 1
ATOM 1406 O O . ASP A 1 175 ? 54.386 121.819 54.851 1.00 40.94 175 ASP A O 1
ATOM 1411 N N . SER A 1 176 ? 53.798 121.656 57.004 1.00 41.21 176 SER A N 1
ATOM 1412 C CA . SER A 1 176 ? 54.199 123.024 57.331 1.00 42.00 176 SER A CA 1
ATOM 1413 C C . SER A 1 176 ? 55.692 123.128 57.695 1.00 42.46 176 SER A C 1
ATOM 1414 O O . SER A 1 176 ? 56.172 124.194 58.114 1.00 42.54 176 SER A O 1
ATOM 1417 N N . GLY A 1 177 ? 56.420 122.030 57.548 1.00 42.19 177 GLY A N 1
ATOM 1418 C CA . GLY A 1 177 ? 57.827 122.056 57.891 1.00 43.12 177 GLY A CA 1
ATOM 1419 C C . GLY A 1 177 ? 58.093 122.169 59.386 1.00 44.04 177 GLY A C 1
ATOM 1420 O O . GLY A 1 177 ? 59.201 122.489 59.790 1.00 44.48 177 GLY A O 1
ATOM 1421 N N . GLU A 1 178 ? 57.081 121.921 60.216 1.00 44.28 178 GLU A N 1
ATOM 1422 C CA . GLU A 1 178 ? 57.265 121.991 61.664 1.00 44.21 178 GLU A CA 1
ATOM 1423 C C . GLU A 1 178 ? 57.804 120.632 62.160 1.00 42.88 178 GLU A C 1
ATOM 1424 O O . GLU A 1 178 ? 57.412 119.587 61.664 1.00 42.30 178 GLU A O 1
ATOM 1430 N N . ASP A 1 179 ? 58.700 120.653 63.134 1.00 41.73 179 ASP A N 1
ATOM 1431 C CA . ASP A 1 179 ? 59.273 119.402 63.601 1.00 41.31 179 ASP A CA 1
ATOM 1432 C C . ASP A 1 179 ? 59.175 119.202 65.137 1.00 39.29 179 ASP A C 1
ATOM 1433 O O . ASP A 1 179 ? 59.900 118.398 65.689 1.00 39.49 179 ASP A O 1
ATOM 1438 N N . PHE A 1 180 ? 58.259 119.905 65.797 1.00 38.13 180 PHE A N 1
ATOM 1439 C CA . PHE A 1 180 ? 58.118 119.815 67.251 1.00 36.45 180 PHE A CA 1
ATOM 1440 C C . PHE A 1 180 ? 57.441 118.521 67.791 1.00 35.77 180 PHE A C 1
ATOM 1441 O O . PHE A 1 180 ? 57.542 118.243 68.983 1.00 36.13 180 PHE A O 1
ATOM 1449 N N . ILE A 1 181 ? 56.768 117.746 66.941 1.00 34.15 181 ILE A N 1
ATOM 1450 C CA . ILE A 1 181 ? 56.114 116.523 67.415 1.00 32.64 181 ILE A CA 1
ATOM 1451 C C . ILE A 1 181 ? 57.120 115.396 67.445 1.00 32.62 181 ILE A C 1
ATOM 1452 O O . ILE A 1 181 ? 57.693 115.066 66.428 1.00 33.24 181 ILE A O 1
ATOM 1457 N N . LYS A 1 182 ? 57.354 114.809 68.612 1.00 32.94 182 LYS A N 1
ATOM 1458 C CA . LYS A 1 182 ? 58.345 113.735 68.692 1.00 33.60 182 LYS A CA 1
ATOM 1459 C C . LYS A 1 182 ? 57.767 112.325 68.622 1.00 33.21 182 LYS A C 1
ATOM 1460 O O . LYS A 1 182 ? 58.507 111.374 68.436 1.00 34.05 182 LYS A O 1
ATOM 1466 N N . HIS A 1 183 ? 56.455 112.188 68.771 1.00 32.14 183 HIS A N 1
ATOM 1467 C CA . HIS A 1 183 ? 55.830 110.867 68.733 1.00 30.46 183 HIS A CA 1
ATOM 1468 C C . HIS A 1 183 ? 54.330 111.002 68.500 1.00 29.41 183 HIS A C 1
ATOM 1469 O O . HIS A 1 183 ? 53.713 111.961 68.991 1.00 29.15 183 HIS A O 1
ATOM 1476 N N . GLN A 1 184 ? 53.749 110.084 67.732 1.00 27.77 184 GLN A N 1
ATOM 1477 C CA . GLN A 1 184 ? 52.301 110.083 67.572 1.00 27.37 184 GLN A CA 1
ATOM 1478 C C . GLN A 1 184 ? 51.760 108.721 68.138 1.00 26.78 184 GLN A C 1
ATOM 1479 O O . GLN A 1 184 ? 52.314 107.660 67.859 1.00 26.03 184 GLN A O 1
ATOM 1485 N N . ILE A 1 185 ? 50.722 108.808 68.966 1.00 26.39 185 ILE A N 1
ATOM 1486 C CA . ILE A 1 185 ? 50.116 107.657 69.617 1.00 26.43 185 ILE A CA 1
ATOM 1487 C C . ILE A 1 185 ? 48.693 107.499 69.107 1.00 25.84 185 ILE A C 1
ATOM 1488 O O . ILE A 1 185 ? 47.829 108.281 69.439 1.00 26.30 185 ILE A O 1
ATOM 1493 N N . LEU A 1 186 ? 48.484 106.494 68.280 1.00 25.64 186 LEU A N 1
ATOM 1494 C CA . LEU A 1 186 ? 47.183 106.266 67.674 1.00 26.17 186 LEU A CA 1
ATOM 1495 C C . LEU A 1 186 ? 46.496 105.074 68.311 1.00 26.21 186 LEU A C 1
ATOM 1496 O O . LEU A 1 186 ? 46.907 103.962 68.118 1.00 27.04 186 LEU A O 1
ATOM 1501 N N . ILE A 1 187 ? 45.443 105.336 69.070 1.00 27.26 187 ILE A N 1
ATOM 1502 C CA . ILE A 1 187 ? 44.709 104.269 69.746 1.00 27.08 187 ILE A CA 1
ATOM 1503 C C . ILE A 1 187 ? 43.492 103.895 68.897 1.00 26.96 187 ILE A C 1
ATOM 1504 O O . ILE A 1 187 ? 42.558 104.684 68.785 1.00 27.31 187 ILE A O 1
ATOM 1509 N N . TYR A 1 188 ? 43.514 102.676 68.330 1.00 26.56 188 TYR A N 1
ATOM 1510 C CA . TYR A 1 188 ? 42.479 102.186 67.396 1.00 26.04 188 TYR A CA 1
ATOM 1511 C C . TYR A 1 188 ? 41.860 103.346 66.606 1.00 26.25 188 TYR A C 1
ATOM 1512 O O . TYR A 1 188 ? 40.679 103.741 66.791 1.00 26.92 188 TYR A O 1
ATOM 1521 N N . PRO A 1 189 ? 42.652 103.959 65.765 1.00 26.68 189 PRO A N 1
ATOM 1522 C CA . PRO A 1 189 ? 42.238 105.075 64.940 1.00 26.48 189 PRO A CA 1
ATOM 1523 C C . PRO A 1 189 ? 41.423 104.645 63.739 1.00 27.87 189 PRO A C 1
ATOM 1524 O O . PRO A 1 189 ? 41.479 103.500 63.322 1.00 28.87 189 PRO A O 1
ATOM 1528 N N . VAL A 1 190 ? 40.693 105.588 63.187 1.00 28.40 190 VAL A N 1
ATOM 1529 C CA . VAL A 1 190 ? 40.050 105.394 61.894 1.00 27.76 190 VAL A CA 1
ATOM 1530 C C . VAL A 1 190 ? 40.998 106.206 60.972 1.00 28.38 190 VAL A C 1
ATOM 1531 O O . VAL A 1 190 ? 41.340 107.368 61.289 1.00 26.57 190 VAL A O 1
ATOM 1535 N N . VAL A 1 191 ? 41.511 105.582 59.917 1.00 29.35 191 VAL A N 1
ATOM 1536 C CA . VAL A 1 191 ? 42.438 106.261 59.000 1.00 30.46 191 VAL A CA 1
ATOM 1537 C C . VAL A 1 191 ? 41.954 106.147 57.543 1.00 31.17 191 VAL A C 1
ATOM 1538 O O . VAL A 1 191 ? 42.638 106.546 56.634 1.00 31.15 191 VAL A O 1
ATOM 1542 N N . ASN A 1 192 ? 40.745 105.633 57.355 1.00 32.89 192 ASN A N 1
ATOM 1543 C CA . ASN A 1 192 ? 40.230 105.397 56.016 1.00 34.74 192 ASN A CA 1
ATOM 1544 C C . ASN A 1 192 ? 38.724 105.484 55.960 1.00 35.04 192 ASN A C 1
ATOM 1545 O O . ASN A 1 192 ? 38.041 104.831 56.732 1.00 34.92 192 ASN A O 1
ATOM 1550 N N . PHE A 1 193 ? 38.210 106.302 55.047 1.00 35.09 193 PHE A N 1
ATOM 1551 C CA . PHE A 1 193 ? 36.769 106.422 54.911 1.00 36.02 193 PHE A CA 1
ATOM 1552 C C . PHE A 1 193 ? 36.329 105.990 53.522 1.00 36.92 193 PHE A C 1
ATOM 1553 O O . PHE A 1 193 ? 35.166 106.098 53.215 1.00 37.53 193 PHE A O 1
ATOM 1561 N N . VAL A 1 194 ? 37.244 105.489 52.698 1.00 38.61 194 VAL A N 1
ATOM 1562 C CA . VAL A 1 194 ? 36.872 105.150 51.326 1.00 40.94 194 VAL A CA 1
ATOM 1563 C C . VAL A 1 194 ? 36.915 103.646 50.935 1.00 42.43 194 VAL A C 1
ATOM 1564 O O . VAL A 1 194 ? 35.985 103.156 50.289 1.00 43.71 194 VAL A O 1
ATOM 1568 N N . ALA A 1 195 ? 37.963 102.924 51.328 1.00 43.12 195 ALA A N 1
ATOM 1569 C CA . ALA A 1 195 ? 38.106 101.507 50.978 1.00 43.10 195 ALA A CA 1
ATOM 1570 C C . ALA A 1 195 ? 37.673 100.555 52.086 1.00 43.38 195 ALA A C 1
ATOM 1571 O O . ALA A 1 195 ? 37.665 100.903 53.245 1.00 44.43 195 ALA A O 1
ATOM 1573 N N . PRO A 1 196 ? 37.289 99.328 51.718 1.00 43.20 196 PRO A N 1
ATOM 1574 C CA . PRO A 1 196 ? 36.879 98.354 52.731 1.00 42.48 196 PRO A CA 1
ATOM 1575 C C . PRO A 1 196 ? 38.093 97.491 53.125 1.00 41.37 196 PRO A C 1
ATOM 1576 O O . PRO A 1 196 ? 39.129 97.509 52.466 1.00 41.41 196 PRO A O 1
ATOM 1580 N N . THR A 1 197 ? 37.950 96.755 54.216 1.00 40.38 197 THR A N 1
ATOM 1581 C CA . THR A 1 197 ? 38.994 95.859 54.694 1.00 39.12 197 THR A CA 1
ATOM 1582 C C . THR A 1 197 ? 38.284 94.630 55.246 1.00 39.06 197 THR A C 1
ATOM 1583 O O . THR A 1 197 ? 37.100 94.708 55.563 1.00 38.60 197 THR A O 1
ATOM 1587 N N . PRO A 1 198 ? 38.985 93.491 55.380 1.00 38.90 198 PRO A N 1
ATOM 1588 C CA . PRO A 1 198 ? 38.325 92.290 55.903 1.00 38.98 198 PRO A CA 1
ATOM 1589 C C . PRO A 1 198 ? 37.702 92.494 57.271 1.00 39.36 198 PRO A C 1
ATOM 1590 O O . PRO A 1 198 ? 36.611 91.991 57.518 1.00 39.87 198 PRO A O 1
ATOM 1594 N N . SER A 1 199 ? 38.397 93.219 58.161 1.00 39.57 199 SER A N 1
ATOM 1595 C CA . SER A 1 199 ? 37.864 93.447 59.496 1.00 39.76 199 SER A CA 1
ATOM 1596 C C . SER A 1 199 ? 36.601 94.329 59.455 1.00 40.69 199 SER A C 1
ATOM 1597 O O . SER A 1 199 ? 35.690 94.182 60.274 1.00 40.32 199 SER A O 1
ATOM 1600 N N . LEU A 1 200 ? 36.586 95.268 58.518 1.00 41.69 200 LEU A N 1
ATOM 1601 C CA . LEU A 1 200 ? 35.440 96.157 58.374 1.00 43.13 200 LEU A CA 1
ATOM 1602 C C . LEU A 1 200 ? 34.204 95.303 58.048 1.00 43.72 200 LEU A C 1
ATOM 1603 O O . LEU A 1 200 ? 33.145 95.444 58.660 1.00 43.77 200 LEU A O 1
ATOM 1608 N N . LEU A 1 201 ? 34.372 94.397 57.092 1.00 44.55 201 LEU A N 1
ATOM 1609 C CA . LEU A 1 201 ? 33.298 93.493 56.704 1.00 45.78 201 LEU A CA 1
ATOM 1610 C C . LEU A 1 201 ? 32.996 92.474 57.835 1.00 45.85 201 LEU A C 1
ATOM 1611 O O . LEU A 1 201 ? 31.855 92.303 58.240 1.00 46.32 201 LEU A O 1
ATOM 1616 N N . GLU A 1 202 ? 34.029 91.834 58.365 1.00 45.62 202 GLU A N 1
ATOM 1617 C CA . GLU A 1 202 ? 33.823 90.837 59.409 1.00 45.86 202 GLU A CA 1
ATOM 1618 C C . GLU A 1 202 ? 33.127 91.363 60.676 1.00 45.42 202 GLU A C 1
ATOM 1619 O O . GLU A 1 202 ? 32.288 90.672 61.237 1.00 45.13 202 GLU A O 1
ATOM 1625 N N . PHE A 1 203 ? 33.478 92.560 61.139 1.00 44.76 203 PHE A N 1
ATOM 1626 C CA . PHE A 1 203 ? 32.849 93.090 62.339 1.00 44.52 203 PHE A CA 1
ATOM 1627 C C . PHE A 1 203 ? 31.870 94.237 62.007 1.00 45.28 203 PHE A C 1
ATOM 1628 O O . PHE A 1 203 ? 31.475 95.006 62.883 1.00 45.46 203 PHE A O 1
ATOM 1636 N N . GLY A 1 204 ? 31.481 94.332 60.741 1.00 45.79 204 GLY A N 1
ATOM 1637 C CA . GLY A 1 204 ? 30.560 95.371 60.322 1.00 46.82 204 GLY A CA 1
ATOM 1638 C C . GLY A 1 204 ? 29.269 95.336 61.112 1.00 47.40 204 GLY A C 1
ATOM 1639 O O . GLY A 1 204 ? 28.562 96.331 61.211 1.00 47.49 204 GLY A O 1
ATOM 1640 N N . GLU A 1 205 ? 28.963 94.178 61.681 1.00 48.44 205 GLU A N 1
ATOM 1641 C CA . GLU A 1 205 ? 27.750 93.999 62.486 1.00 49.38 205 GLU A CA 1
ATOM 1642 C C . GLU A 1 205 ? 27.968 92.933 63.556 1.00 49.79 205 GLU A C 1
ATOM 1643 O O . GLU A 1 205 ? 28.832 92.085 63.411 1.00 49.83 205 GLU A O 1
ATOM 1649 N N . GLY A 1 206 ? 27.197 92.997 64.631 1.00 50.63 206 GLY A N 1
ATOM 1650 C CA . GLY A 1 206 ? 27.328 91.995 65.670 1.00 52.16 206 GLY A CA 1
ATOM 1651 C C . GLY A 1 206 ? 28.131 92.329 66.918 1.00 53.27 206 GLY A C 1
ATOM 1652 O O . GLY A 1 206 ? 28.034 91.601 67.902 1.00 53.08 206 GLY A O 1
ATOM 1653 N N . LEU A 1 207 ? 28.924 93.399 66.894 1.00 53.66 207 LEU A N 1
ATOM 1654 C CA . LEU A 1 207 ? 29.712 93.764 68.064 1.00 54.40 207 LEU A CA 1
ATOM 1655 C C . LEU A 1 207 ? 29.134 94.966 68.771 1.00 54.66 207 LEU A C 1
ATOM 1656 O O . LEU A 1 207 ? 28.457 95.782 68.178 1.00 54.65 207 LEU A O 1
ATOM 1661 N N . TRP A 1 208 ? 29.423 95.064 70.058 1.00 55.53 208 TRP A N 1
ATOM 1662 C CA . TRP A 1 208 ? 28.985 96.204 70.833 1.00 56.09 208 TRP A CA 1
ATOM 1663 C C . TRP A 1 208 ? 29.869 97.390 70.409 1.00 55.72 208 TRP A C 1
ATOM 1664 O O . TRP A 1 208 ? 30.846 97.214 69.674 1.00 55.84 208 TRP A O 1
ATOM 1675 N N . ILE A 1 209 ? 29.519 98.583 70.879 1.00 55.55 209 ILE A N 1
ATOM 1676 C CA . ILE A 1 209 ? 30.301 99.798 70.628 1.00 54.58 209 ILE A CA 1
ATOM 1677 C C . ILE A 1 209 ? 30.282 100.325 69.178 1.00 53.57 209 ILE A C 1
ATOM 1678 O O . ILE A 1 209 ? 29.915 101.482 68.941 1.00 53.65 209 ILE A O 1
ATOM 1683 N N . LEU A 1 210 ? 30.690 99.486 68.226 1.00 51.85 210 LEU A N 1
ATOM 1684 C CA . LEU A 1 210 ? 30.796 99.921 66.836 1.00 49.49 210 LEU A CA 1
ATOM 1685 C C . LEU A 1 210 ? 30.304 98.894 65.809 1.00 48.09 210 LEU A C 1
ATOM 1686 O O . LEU A 1 210 ? 30.601 97.706 65.908 1.00 48.22 210 LEU A O 1
ATOM 1691 N N . ASP A 1 211 ? 29.544 99.380 64.832 1.00 46.16 211 ASP A N 1
ATOM 1692 C CA . ASP A 1 211 ? 29.042 98.578 63.716 1.00 44.50 211 ASP A CA 1
ATOM 1693 C C . ASP A 1 211 ? 28.991 99.471 62.457 1.00 42.99 211 ASP A C 1
ATOM 1694 O O . ASP A 1 211 ? 29.175 100.676 62.555 1.00 42.14 211 ASP A O 1
ATOM 1699 N N . GLN A 1 212 ? 28.744 98.883 61.294 1.00 41.82 212 GLN A N 1
ATOM 1700 C CA . GLN A 1 212 ? 28.738 99.650 60.056 1.00 41.61 212 GLN A CA 1
ATOM 1701 C C . GLN A 1 212 ? 27.704 100.798 60.022 1.00 41.37 212 GLN A C 1
ATOM 1702 O O . GLN A 1 212 ? 27.975 101.867 59.473 1.00 41.78 212 GLN A O 1
ATOM 1708 N N . LYS A 1 213 ? 26.546 100.585 60.630 1.00 40.52 213 LYS A N 1
ATOM 1709 C CA . LYS A 1 213 ? 25.507 101.598 60.628 1.00 40.16 213 LYS A CA 1
ATOM 1710 C C . LYS A 1 213 ? 25.972 102.919 61.281 1.00 39.68 213 LYS A C 1
ATOM 1711 O O . LYS A 1 213 ? 25.883 103.959 60.654 1.00 38.85 213 LYS A O 1
ATOM 1717 N N . ILE A 1 214 ? 26.462 102.872 62.526 1.00 38.96 214 ILE A N 1
ATOM 1718 C CA . ILE A 1 214 ? 26.896 104.098 63.188 1.00 38.35 214 ILE A CA 1
ATOM 1719 C C . ILE A 1 214 ? 28.148 104.697 62.537 1.00 37.89 214 ILE A C 1
ATOM 1720 O O . ILE A 1 214 ? 28.340 105.888 62.583 1.00 37.40 214 ILE A O 1
ATOM 1725 N N . MET A 1 215 ? 28.987 103.861 61.934 1.00 37.50 215 MET A N 1
ATOM 1726 C CA . MET A 1 215 ? 30.173 104.365 61.264 1.00 37.26 215 MET A CA 1
ATOM 1727 C C . MET A 1 215 ? 29.759 105.221 60.058 1.00 36.39 215 MET A C 1
ATOM 1728 O O . MET A 1 215 ? 30.331 106.270 59.818 1.00 35.63 215 MET A O 1
ATOM 1733 N N . SER A 1 216 ? 28.753 104.765 59.313 1.00 35.65 216 SER A N 1
ATOM 1734 C CA . SER A 1 216 ? 28.272 105.531 58.168 1.00 35.16 216 SER A CA 1
ATOM 1735 C C . SER A 1 216 ? 27.597 106.803 58.656 1.00 33.94 216 SER A C 1
ATOM 1736 O O . SER A 1 216 ? 27.727 107.852 58.066 1.00 34.56 216 SER A O 1
ATOM 1739 N N . TRP A 1 217 ? 26.879 106.701 59.757 1.00 33.76 217 TRP A N 1
ATOM 1740 C CA . TRP A 1 217 ? 26.217 107.869 60.291 1.00 33.99 217 TRP A CA 1
ATOM 1741 C C . TRP A 1 217 ? 27.254 108.934 60.695 1.00 35.08 217 TRP A C 1
ATOM 1742 O O . TRP A 1 217 ? 27.062 110.141 60.423 1.00 36.11 217 TRP A O 1
ATOM 1753 N N . PHE A 1 218 ? 28.338 108.492 61.345 1.00 34.71 218 PHE A N 1
ATOM 1754 C CA . PHE A 1 218 ? 29.376 109.414 61.788 1.00 33.83 218 PHE A CA 1
ATOM 1755 C C . PHE A 1 218 ? 29.968 110.167 60.591 1.00 34.11 218 PHE A C 1
ATOM 1756 O O . PHE A 1 218 ? 30.118 111.383 60.631 1.00 34.36 218 PHE A O 1
ATOM 1764 N N . SER A 1 219 ? 30.304 109.451 59.528 1.00 34.77 219 SER A N 1
ATOM 1765 C CA . SER A 1 219 ? 30.882 110.125 58.377 1.00 36.54 219 SER A CA 1
ATOM 1766 C C . SER A 1 219 ? 29.872 111.077 57.709 1.00 36.83 219 SER A C 1
ATOM 1767 O O . SER A 1 219 ? 30.274 112.108 57.168 1.00 36.72 219 SER A O 1
ATOM 1770 N N . GLU A 1 220 ? 28.586 110.733 57.752 1.00 37.02 220 GLU A N 1
ATOM 1771 C CA . GLU A 1 220 ? 27.567 111.614 57.188 1.00 38.10 220 GLU A CA 1
ATOM 1772 C C . GLU A 1 220 ? 27.549 112.950 57.968 1.00 37.45 220 GLU A C 1
ATOM 1773 O O . GLU A 1 220 ? 27.386 114.013 57.376 1.00 36.43 220 GLU A O 1
ATOM 1779 N N . GLN A 1 221 ? 27.719 112.878 59.291 1.00 36.00 221 GLN A N 1
ATOM 1780 C CA . GLN A 1 221 ? 27.714 114.088 60.113 1.00 34.94 221 GLN A CA 1
ATOM 1781 C C . GLN A 1 221 ? 29.012 114.901 59.936 1.00 34.65 221 GLN A C 1
ATOM 1782 O O . GLN A 1 221 ? 28.997 116.130 59.929 1.00 34.87 221 GLN A O 1
ATOM 1788 N N . TYR A 1 222 ? 30.122 114.186 59.781 1.00 33.67 222 TYR A N 1
ATOM 1789 C CA . TYR A 1 222 ? 31.454 114.776 59.686 1.00 32.78 222 TYR A CA 1
ATOM 1790 C C . TYR A 1 222 ? 31.743 115.550 58.393 1.00 33.72 222 TYR A C 1
ATOM 1791 O O . TYR A 1 222 ? 32.227 116.681 58.447 1.00 32.87 222 TYR A O 1
ATOM 1800 N N . PHE A 1 223 ? 31.463 114.922 57.253 1.00 34.32 223 PHE A N 1
ATOM 1801 C CA . PHE A 1 223 ? 31.739 115.503 55.955 1.00 37.29 223 PHE A CA 1
ATOM 1802 C C . PHE A 1 223 ? 30.532 116.278 55.364 1.00 39.08 223 PHE A C 1
ATOM 1803 O O . PHE A 1 223 ? 29.370 115.823 55.451 1.00 37.81 223 PHE A O 1
ATOM 1811 N N . SER A 1 224 ? 30.810 117.442 54.776 1.00 41.02 224 SER A N 1
ATOM 1812 C CA . SER A 1 224 ? 29.740 118.220 54.158 1.00 44.06 224 SER A CA 1
ATOM 1813 C C . SER A 1 224 ? 29.514 117.719 52.732 1.00 45.41 224 SER A C 1
ATOM 1814 O O . SER A 1 224 ? 28.423 117.825 52.208 1.00 46.33 224 SER A O 1
ATOM 1817 N N . ARG A 1 225 ? 30.563 117.157 52.141 1.00 47.29 225 ARG A N 1
ATOM 1818 C CA . ARG A 1 225 ? 30.525 116.594 50.789 1.00 49.08 225 ARG A CA 1
ATOM 1819 C C . ARG A 1 225 ? 31.216 115.205 50.735 1.00 50.11 225 ARG A C 1
ATOM 1820 O O . ARG A 1 225 ? 32.324 115.025 51.265 1.00 50.71 225 ARG A O 1
ATOM 1828 N N . GLU A 1 226 ? 30.555 114.249 50.087 1.00 50.94 226 GLU A N 1
ATOM 1829 C CA . GLU A 1 226 ? 31.079 112.892 49.933 1.00 51.90 226 GLU A CA 1
ATOM 1830 C C . GLU A 1 226 ? 32.562 112.868 49.575 1.00 50.81 226 GLU A C 1
ATOM 1831 O O . GLU A 1 226 ? 33.349 112.220 50.261 1.00 52.11 226 GLU A O 1
ATOM 1837 N N . GLU A 1 227 ? 32.936 113.574 48.516 1.00 48.70 227 GLU A N 1
ATOM 1838 C CA . GLU A 1 227 ? 34.327 113.610 48.066 1.00 46.83 227 GLU A CA 1
ATOM 1839 C C . GLU A 1 227 ? 35.314 114.108 49.141 1.00 45.62 227 GLU A C 1
ATOM 1840 O O . GLU A 1 227 ? 36.525 113.976 48.975 1.00 45.29 227 GLU A O 1
ATOM 1846 N N . ASP A 1 228 ? 34.823 114.696 50.225 1.00 44.23 228 ASP A N 1
ATOM 1847 C CA . ASP A 1 228 ? 35.756 115.146 51.258 1.00 43.66 228 ASP A CA 1
ATOM 1848 C C . ASP A 1 228 ? 36.405 113.942 51.939 1.00 42.60 228 ASP A C 1
ATOM 1849 O O . ASP A 1 228 ? 37.444 114.071 52.580 1.00 41.31 228 ASP A O 1
ATOM 1854 N N . LYS A 1 229 ? 35.762 112.784 51.775 1.00 41.85 229 LYS A N 1
ATOM 1855 C CA . LYS A 1 229 ? 36.248 111.523 52.321 1.00 42.01 229 LYS A CA 1
ATOM 1856 C C . LYS A 1 229 ? 37.631 111.167 51.781 1.00 41.01 229 LYS A C 1
ATOM 1857 O O . LYS A 1 229 ? 38.390 110.462 52.452 1.00 41.85 229 LYS A O 1
ATOM 1863 N N . PHE A 1 230 ? 37.961 111.647 50.582 1.00 39.12 230 PHE A N 1
ATOM 1864 C CA . PHE A 1 230 ? 39.252 111.312 50.008 1.00 37.55 230 PHE A CA 1
ATOM 1865 C C . PHE A 1 230 ? 40.319 112.312 50.369 1.00 36.60 230 PHE A C 1
ATOM 1866 O O . PHE A 1 230 ? 41.456 112.159 49.960 1.00 36.83 230 PHE A O 1
ATOM 1874 N N . ASN A 1 231 ? 39.961 113.340 51.132 1.00 35.33 231 ASN A N 1
ATOM 1875 C CA . ASN A 1 231 ? 40.948 114.337 51.514 1.00 34.15 231 ASN A CA 1
ATOM 1876 C C . ASN A 1 231 ? 42.019 113.637 52.363 1.00 34.20 231 ASN A C 1
ATOM 1877 O O . ASN A 1 231 ? 41.686 112.791 53.218 1.00 32.51 231 ASN A O 1
ATOM 1882 N N . PRO A 1 232 ? 43.307 113.936 52.109 1.00 33.67 232 PRO A N 1
ATOM 1883 C CA . PRO A 1 232 ? 44.389 113.307 52.875 1.00 34.02 232 PRO A CA 1
ATOM 1884 C C . PRO A 1 232 ? 44.422 113.652 54.362 1.00 34.31 232 PRO A C 1
ATOM 1885 O O . PRO A 1 232 ? 45.167 113.025 55.125 1.00 34.20 232 PRO A O 1
ATOM 1889 N N . LEU A 1 233 ? 43.635 114.649 54.767 1.00 33.58 233 LEU A N 1
ATOM 1890 C CA . LEU A 1 233 ? 43.578 115.044 56.170 1.00 32.58 233 LEU A CA 1
ATOM 1891 C C . LEU A 1 233 ? 42.415 114.331 56.832 1.00 31.95 233 LEU A C 1
ATOM 1892 O O . LEU A 1 233 ? 42.135 114.518 58.014 1.00 32.33 233 LEU A O 1
ATOM 1897 N N . ALA A 1 234 ? 41.718 113.530 56.033 1.00 31.06 234 ALA A N 1
ATOM 1898 C CA . ALA A 1 234 ? 40.608 112.709 56.512 1.00 30.56 234 ALA A CA 1
ATOM 1899 C C . ALA A 1 234 ? 41.064 111.236 56.361 1.00 31.53 234 ALA A C 1
ATOM 1900 O O . ALA A 1 234 ? 41.357 110.559 57.363 1.00 30.86 234 ALA A O 1
ATOM 1902 N N . SER A 1 235 ? 41.114 110.743 55.122 1.00 30.39 235 SER A N 1
ATOM 1903 C CA . SER A 1 235 ? 41.627 109.387 54.904 1.00 31.31 235 SER A CA 1
ATOM 1904 C C . SER A 1 235 ? 43.139 109.506 54.906 1.00 31.86 235 SER A C 1
ATOM 1905 O O . SER A 1 235 ? 43.774 109.458 53.840 1.00 31.28 235 SER A O 1
ATOM 1908 N N . VAL A 1 236 ? 43.707 109.670 56.107 1.00 32.26 236 VAL A N 1
ATOM 1909 C CA . VAL A 1 236 ? 45.151 109.874 56.253 1.00 32.79 236 VAL A CA 1
ATOM 1910 C C . VAL A 1 236 ? 45.994 108.778 55.654 1.00 33.42 236 VAL A C 1
ATOM 1911 O O . VAL A 1 236 ? 47.143 109.003 55.318 1.00 34.68 236 VAL A O 1
ATOM 1915 N N . ILE A 1 237 ? 45.425 107.594 55.515 1.00 34.30 237 ILE A N 1
ATOM 1916 C CA . ILE A 1 237 ? 46.156 106.476 54.944 1.00 36.11 237 ILE A CA 1
ATOM 1917 C C . ILE A 1 237 ? 46.656 106.795 53.504 1.00 37.48 237 ILE A C 1
ATOM 1918 O O . ILE A 1 237 ? 47.556 106.128 52.997 1.00 39.05 237 ILE A O 1
ATOM 1923 N N . PHE A 1 238 ? 46.100 107.823 52.866 1.00 37.67 238 PHE A N 1
ATOM 1924 C CA . PHE A 1 238 ? 46.540 108.170 51.511 1.00 38.74 238 PHE A CA 1
ATOM 1925 C C . PHE A 1 238 ? 47.438 109.377 51.455 1.00 38.01 238 PHE A C 1
ATOM 1926 O O . PHE A 1 238 ? 47.769 109.823 50.382 1.00 38.41 238 PHE A O 1
ATOM 1934 N N . ALA A 1 239 ? 47.818 109.919 52.602 1.00 37.54 239 ALA A N 1
ATOM 1935 C CA . ALA A 1 239 ? 48.684 111.088 52.614 1.00 37.07 239 ALA A CA 1
ATOM 1936 C C . ALA A 1 239 ? 50.158 110.694 52.373 1.00 37.76 239 ALA A C 1
ATOM 1937 O O . ALA A 1 239 ? 50.507 109.521 52.366 1.00 37.42 239 ALA A O 1
ATOM 1939 N N . ASP A 1 240 ? 51.009 111.681 52.144 1.00 38.49 240 ASP A N 1
ATOM 1940 C CA . ASP A 1 240 ? 52.422 111.385 52.015 1.00 39.75 240 ASP A CA 1
ATOM 1941 C C . ASP A 1 240 ? 52.853 111.131 53.457 1.00 39.19 240 ASP A C 1
ATOM 1942 O O . ASP A 1 240 ? 52.513 111.915 54.325 1.00 39.40 240 ASP A O 1
ATOM 1947 N N . LEU A 1 241 ? 53.575 110.045 53.705 1.00 38.88 241 LEU A N 1
ATOM 1948 C CA . LEU A 1 241 ? 53.960 109.673 55.068 1.00 37.99 241 LEU A CA 1
ATOM 1949 C C . LEU A 1 241 ? 55.429 109.947 55.416 1.00 38.40 241 LEU A C 1
ATOM 1950 O O . LEU A 1 241 ? 55.838 109.737 56.563 1.00 38.71 241 LEU A O 1
ATOM 1955 N N . GLU A 1 242 ? 56.212 110.422 54.451 1.00 38.32 242 GLU A N 1
ATOM 1956 C CA . GLU A 1 242 ? 57.618 110.693 54.709 1.00 37.87 242 GLU A CA 1
ATOM 1957 C C . GLU A 1 242 ? 57.831 111.713 55.818 1.00 36.64 242 GLU A C 1
ATOM 1958 O O . GLU A 1 242 ? 57.164 112.729 55.883 1.00 36.17 242 GLU A O 1
ATOM 1964 N N . ASN A 1 243 ? 58.778 111.397 56.688 1.00 35.59 243 ASN A N 1
ATOM 1965 C CA . ASN A 1 243 ? 59.170 112.256 57.786 1.00 35.83 243 ASN A CA 1
ATOM 1966 C C . ASN A 1 243 ? 58.151 112.458 58.890 1.00 34.31 243 ASN A C 1
ATOM 1967 O O . ASN A 1 243 ? 58.320 113.338 59.735 1.00 34.24 243 ASN A O 1
ATOM 1972 N N . LEU A 1 244 ? 57.101 111.656 58.892 1.00 32.56 244 LEU A N 1
ATOM 1973 C CA . LEU A 1 244 ? 56.107 111.759 59.952 1.00 31.11 244 LEU A CA 1
ATOM 1974 C C . LEU A 1 244 ? 56.728 111.301 61.291 1.00 30.05 244 LEU A C 1
ATOM 1975 O O . LEU A 1 244 ? 57.710 110.562 61.327 1.00 29.62 244 LEU A O 1
ATOM 1980 N N . PRO A 1 245 ? 56.152 111.739 62.409 1.00 29.34 245 PRO A N 1
ATOM 1981 C CA . PRO A 1 245 ? 56.745 111.304 63.678 1.00 28.82 245 PRO A CA 1
ATOM 1982 C C . PRO A 1 245 ? 56.628 109.771 63.905 1.00 28.22 245 PRO A C 1
ATOM 1983 O O . PRO A 1 245 ? 55.732 109.114 63.354 1.00 28.05 245 PRO A O 1
ATOM 1987 N N . PRO A 1 246 ? 57.534 109.207 64.714 1.00 27.49 246 PRO A N 1
ATOM 1988 C CA . PRO A 1 246 ? 57.590 107.778 65.077 1.00 27.45 246 PRO A CA 1
ATOM 1989 C C . PRO A 1 246 ? 56.203 107.493 65.726 1.00 27.56 246 PRO A C 1
ATOM 1990 O O . PRO A 1 246 ? 55.657 108.353 66.449 1.00 26.61 246 PRO A O 1
ATOM 1994 N N . ALA A 1 247 ? 55.657 106.305 65.487 1.00 26.19 247 ALA A N 1
ATOM 1995 C CA . ALA A 1 247 ? 54.329 106.016 65.972 1.00 26.82 247 ALA A CA 1
ATOM 1996 C C . ALA A 1 247 ? 54.192 104.777 66.818 1.00 27.53 247 ALA A C 1
ATOM 1997 O O . ALA A 1 247 ? 54.880 103.783 66.605 1.00 28.81 247 ALA A O 1
ATOM 1999 N N . LEU A 1 248 ? 53.253 104.865 67.758 1.00 27.02 248 LEU A N 1
ATOM 2000 C CA . LEU A 1 248 ? 52.852 103.745 68.580 1.00 26.03 248 LEU A CA 1
ATOM 2001 C C . LEU A 1 248 ? 51.372 103.567 68.215 1.00 26.45 248 LEU A C 1
ATOM 2002 O O . LEU A 1 248 ? 50.535 104.483 68.429 1.00 25.63 248 LEU A O 1
ATOM 2007 N N . ILE A 1 249 ? 51.061 102.435 67.595 1.00 25.39 249 ILE A N 1
ATOM 2008 C CA . ILE A 1 249 ? 49.700 102.182 67.200 1.00 24.73 249 ILE A CA 1
ATOM 2009 C C . ILE A 1 249 ? 49.128 101.004 67.986 1.00 24.64 249 ILE A C 1
ATOM 2010 O O . ILE A 1 249 ? 49.658 99.903 67.964 1.00 24.64 249 ILE A O 1
ATOM 2015 N N . ILE A 1 250 ? 48.052 101.283 68.703 1.00 25.05 250 ILE A N 1
ATOM 2016 C CA . ILE A 1 250 ? 47.375 100.288 69.513 1.00 25.80 250 ILE A CA 1
ATOM 2017 C C . ILE A 1 250 ? 46.032 99.957 68.879 1.00 26.02 250 ILE A C 1
ATOM 2018 O O . ILE A 1 250 ? 45.199 100.852 68.640 1.00 25.73 250 ILE A O 1
ATOM 2023 N N . THR A 1 251 ? 45.838 98.681 68.570 1.00 25.78 251 THR A N 1
ATOM 2024 C CA . THR A 1 251 ? 44.599 98.254 67.952 1.00 26.74 251 THR A CA 1
ATOM 2025 C C . THR A 1 251 ? 43.874 97.225 68.825 1.00 27.49 251 THR A C 1
ATOM 2026 O O . THR A 1 251 ? 44.470 96.597 69.727 1.00 27.53 251 THR A O 1
ATOM 2030 N N . ALA A 1 252 ? 42.585 97.079 68.556 1.00 28.06 252 ALA A N 1
ATOM 2031 C CA . ALA A 1 252 ? 41.718 96.131 69.254 1.00 28.50 252 ALA A CA 1
ATOM 2032 C C . ALA A 1 252 ? 41.448 94.966 68.301 1.00 29.18 252 ALA A C 1
ATOM 2033 O O . ALA A 1 252 ? 41.209 95.172 67.099 1.00 28.81 252 ALA A O 1
ATOM 2035 N N . GLU A 1 253 ? 41.515 93.748 68.821 1.00 29.82 253 GLU A N 1
ATOM 2036 C CA . GLU A 1 253 ? 41.284 92.565 67.998 1.00 31.10 253 GLU A CA 1
ATOM 2037 C C . GLU A 1 253 ? 39.850 92.533 67.389 1.00 31.34 253 GLU A C 1
ATOM 2038 O O . GLU A 1 253 ? 39.689 92.330 66.194 1.00 31.31 253 GLU A O 1
ATOM 2044 N N . TYR A 1 254 ? 38.825 92.715 68.213 1.00 31.82 254 TYR A N 1
ATOM 2045 C CA . TYR A 1 254 ? 37.461 92.651 67.698 1.00 32.63 254 TYR A CA 1
ATOM 2046 C C . TYR A 1 254 ? 36.998 94.061 67.376 1.00 32.02 254 TYR A C 1
ATOM 2047 O O . TYR A 1 254 ? 36.350 94.675 68.171 1.00 32.25 254 TYR A O 1
ATOM 2056 N N . ASP A 1 255 ? 37.349 94.563 66.201 1.00 31.65 255 ASP A N 1
ATOM 2057 C CA . ASP A 1 255 ? 37.046 95.956 65.841 1.00 31.60 255 ASP A CA 1
ATOM 2058 C C . ASP A 1 255 ? 37.076 96.089 64.339 1.00 30.90 255 ASP A C 1
ATOM 2059 O O . ASP A 1 255 ? 38.024 95.659 63.695 1.00 30.77 255 ASP A O 1
ATOM 2064 N N . PRO A 1 256 ? 36.021 96.676 63.756 1.00 31.07 256 PRO A N 1
ATOM 2065 C CA . PRO A 1 256 ? 36.023 96.819 62.298 1.00 30.87 256 PRO A CA 1
ATOM 2066 C C . PRO A 1 256 ? 37.218 97.647 61.802 1.00 31.34 256 PRO A C 1
ATOM 2067 O O . PRO A 1 256 ? 37.744 97.393 60.711 1.00 32.00 256 PRO A O 1
ATOM 2071 N N . LEU A 1 257 ? 37.656 98.614 62.614 1.00 30.71 257 LEU A N 1
ATOM 2072 C CA . LEU A 1 257 ? 38.760 99.510 62.233 1.00 31.67 257 LEU A CA 1
ATOM 2073 C C . LEU A 1 257 ? 40.163 98.927 62.465 1.00 31.77 257 LEU A C 1
ATOM 2074 O O . LEU A 1 257 ? 41.172 99.585 62.198 1.00 32.70 257 LEU A O 1
ATOM 2079 N N . ARG A 1 258 ? 40.224 97.699 62.950 1.00 32.77 258 ARG A N 1
ATOM 2080 C CA . ARG A 1 258 ? 41.495 97.050 63.243 1.00 32.82 258 ARG A CA 1
ATOM 2081 C C . ARG A 1 258 ? 42.491 96.953 62.063 1.00 32.89 258 ARG A C 1
ATOM 2082 O O . ARG A 1 258 ? 43.629 97.421 62.163 1.00 32.52 258 ARG A O 1
ATOM 2090 N N . ASP A 1 259 ? 42.084 96.341 60.961 1.00 32.71 259 ASP A N 1
ATOM 2091 C CA . ASP A 1 259 ? 43.027 96.146 59.863 1.00 33.28 259 ASP A CA 1
ATOM 2092 C C . ASP A 1 259 ? 43.586 97.458 59.303 1.00 32.95 259 ASP A C 1
ATOM 2093 O O . ASP A 1 259 ? 44.763 97.575 58.916 1.00 32.68 259 ASP A O 1
ATOM 2098 N N . GLU A 1 260 ? 42.710 98.437 59.249 1.00 32.80 260 GLU A N 1
ATOM 2099 C CA . GLU A 1 260 ? 43.014 99.777 58.785 1.00 31.96 260 GLU A CA 1
ATOM 2100 C C . GLU A 1 260 ? 44.232 100.383 59.582 1.00 30.73 260 GLU A C 1
ATOM 2101 O O . GLU A 1 260 ? 45.221 100.902 59.002 1.00 29.46 260 GLU A O 1
ATOM 2107 N N . GLY A 1 261 ? 44.110 100.326 60.908 1.00 29.30 261 GLY A N 1
ATOM 2108 C CA . GLY A 1 261 ? 45.128 100.853 61.806 1.00 29.61 261 GLY A CA 1
ATOM 2109 C C . GLY A 1 261 ? 46.461 100.179 61.626 1.00 29.91 261 GLY A C 1
ATOM 2110 O O . GLY A 1 261 ? 47.509 100.847 61.609 1.00 29.50 261 GLY A O 1
ATOM 2111 N N . GLU A 1 262 ? 46.423 98.858 61.477 1.00 30.09 262 GLU A N 1
ATOM 2112 C CA . GLU A 1 262 ? 47.631 98.070 61.290 1.00 31.58 262 GLU A CA 1
ATOM 2113 C C . GLU A 1 262 ? 48.226 98.341 59.921 1.00 31.74 262 GLU A C 1
ATOM 2114 O O . GLU A 1 262 ? 49.458 98.484 59.780 1.00 33.25 262 GLU A O 1
ATOM 2120 N N . VAL A 1 263 ? 47.384 98.431 58.899 1.00 31.49 263 VAL A N 1
ATOM 2121 C CA . VAL A 1 263 ? 47.914 98.718 57.565 1.00 30.99 263 VAL A CA 1
ATOM 2122 C C . VAL A 1 263 ? 48.594 100.090 57.591 1.00 30.68 263 VAL A C 1
ATOM 2123 O O . VAL A 1 263 ? 49.657 100.259 57.021 1.00 31.82 263 VAL A O 1
ATOM 2127 N N . PHE A 1 264 ? 47.981 101.064 58.265 1.00 29.81 264 PHE A N 1
ATOM 2128 C CA . PHE A 1 264 ? 48.589 102.396 58.333 1.00 29.05 264 PHE A CA 1
ATOM 2129 C C . PHE A 1 264 ? 49.974 102.305 58.980 1.00 29.23 264 PHE A C 1
ATOM 2130 O O . PHE A 1 264 ? 50.874 103.014 58.612 1.00 28.30 264 PHE A O 1
ATOM 2138 N N . GLY A 1 265 ? 50.121 101.409 59.953 1.00 29.80 265 GLY A N 1
ATOM 2139 C CA . GLY A 1 265 ? 51.406 101.241 60.604 1.00 29.99 265 GLY A CA 1
ATOM 2140 C C . GLY A 1 265 ? 52.425 100.594 59.671 1.00 30.87 265 GLY A C 1
ATOM 2141 O O . GLY A 1 265 ? 53.614 100.928 59.697 1.00 30.27 265 GLY A O 1
ATOM 2142 N N . GLN A 1 266 ? 51.975 99.657 58.851 1.00 30.33 266 GLN A N 1
ATOM 2143 C CA . GLN A 1 266 ? 52.893 99.023 57.907 1.00 32.32 266 GLN A CA 1
ATOM 2144 C C . GLN A 1 266 ? 53.312 100.016 56.791 1.00 33.27 266 GLN A C 1
ATOM 2145 O O . GLN A 1 266 ? 54.453 99.985 56.288 1.00 33.19 266 GLN A O 1
ATOM 2151 N N . MET A 1 267 ? 52.379 100.892 56.410 1.00 32.73 267 MET A N 1
ATOM 2152 C CA . MET A 1 267 ? 52.673 101.884 55.399 1.00 33.41 267 MET A CA 1
ATOM 2153 C C . MET A 1 267 ? 53.715 102.890 55.920 1.00 33.06 267 MET A C 1
ATOM 2154 O O . MET A 1 267 ? 54.622 103.268 55.187 1.00 33.47 267 MET A O 1
ATOM 2159 N N . LEU A 1 268 ? 53.592 103.290 57.186 1.00 32.10 268 LEU A N 1
ATOM 2160 C CA . LEU A 1 268 ? 54.566 104.198 57.795 1.00 31.86 268 LEU A CA 1
ATOM 2161 C C . LEU A 1 268 ? 55.969 103.551 57.801 1.00 31.95 268 LEU A C 1
ATOM 2162 O O . LEU A 1 268 ? 56.969 104.223 57.611 1.00 31.88 268 LEU A O 1
ATOM 2167 N N . ARG A 1 269 ? 56.028 102.248 58.063 1.00 32.63 269 ARG A N 1
ATOM 2168 C CA . ARG A 1 269 ? 57.318 101.555 58.069 1.00 33.84 269 ARG A CA 1
ATOM 2169 C C . ARG A 1 269 ? 57.955 101.613 56.681 1.00 33.45 269 ARG A C 1
ATOM 2170 O O . ARG A 1 269 ? 59.093 101.946 56.553 1.00 34.29 269 ARG A O 1
ATOM 2178 N N . ARG A 1 270 ? 57.177 101.319 55.652 1.00 34.63 270 ARG A N 1
ATOM 2179 C CA . ARG A 1 270 ? 57.688 101.358 54.284 1.00 35.34 270 ARG A CA 1
ATOM 2180 C C . ARG A 1 270 ? 58.246 102.726 53.953 1.00 34.88 270 ARG A C 1
ATOM 2181 O O . ARG A 1 270 ? 59.265 102.835 53.314 1.00 35.36 270 ARG A O 1
ATOM 2189 N N . ALA A 1 271 ? 57.548 103.763 54.404 1.00 34.34 271 ALA A N 1
ATOM 2190 C CA . ALA A 1 271 ? 57.957 105.143 54.163 1.00 32.98 271 ALA A CA 1
ATOM 2191 C C . ALA A 1 271 ? 59.141 105.535 55.055 1.00 32.24 271 ALA A C 1
ATOM 2192 O O . ALA A 1 271 ? 59.518 106.698 55.117 1.00 32.45 271 ALA A O 1
ATOM 2194 N N . GLY A 1 272 ? 59.708 104.569 55.772 1.00 32.40 272 GLY A N 1
ATOM 2195 C CA . GLY A 1 272 ? 60.848 104.889 56.627 1.00 31.38 272 GLY A CA 1
ATOM 2196 C C . GLY A 1 272 ? 60.525 105.552 57.965 1.00 31.94 272 GLY A C 1
ATOM 2197 O O . GLY A 1 272 ? 61.377 106.203 58.595 1.00 31.28 272 GLY A O 1
ATOM 2198 N N . VAL A 1 273 ? 59.283 105.440 58.408 1.00 31.34 273 VAL A N 1
ATOM 2199 C CA . VAL A 1 273 ? 58.964 105.994 59.710 1.00 30.96 273 VAL A CA 1
ATOM 2200 C C . VAL A 1 273 ? 58.912 104.820 60.708 1.00 31.37 273 VAL A C 1
ATOM 2201 O O . VAL A 1 273 ? 58.294 103.788 60.420 1.00 31.40 273 VAL A O 1
ATOM 2205 N N . GLU A 1 274 ? 59.601 104.946 61.839 1.00 30.64 274 GLU A N 1
ATOM 2206 C CA . GLU A 1 274 ? 59.560 103.874 62.819 1.00 31.06 274 GLU A CA 1
ATOM 2207 C C . GLU A 1 274 ? 58.180 103.801 63.487 1.00 30.56 274 GLU A C 1
ATOM 2208 O O . GLU A 1 274 ? 57.577 104.818 63.831 1.00 29.87 274 GLU A O 1
ATOM 2214 N N . ALA A 1 275 ? 57.703 102.582 63.675 1.00 29.54 275 ALA A N 1
ATOM 2215 C CA . ALA A 1 275 ? 56.385 102.372 64.238 1.00 29.52 275 ALA A CA 1
ATOM 2216 C C . ALA A 1 275 ? 56.271 101.025 64.883 1.00 29.08 275 ALA A C 1
ATOM 2217 O O . ALA A 1 275 ? 56.926 100.050 64.461 1.00 29.59 275 ALA A O 1
ATOM 2219 N N . SER A 1 276 ? 55.424 100.990 65.903 1.00 28.12 276 SER A N 1
ATOM 2220 C CA . SER A 1 276 ? 55.085 99.781 66.630 1.00 27.97 276 SER A CA 1
ATOM 2221 C C . SER A 1 276 ? 53.581 99.548 66.452 1.00 27.55 276 SER A C 1
ATOM 2222 O O . SER A 1 276 ? 52.780 100.477 66.609 1.00 27.76 276 SER A O 1
ATOM 2225 N N . ILE A 1 277 ? 53.216 98.333 66.094 1.00 26.08 277 ILE A N 1
ATOM 2226 C CA . ILE A 1 277 ? 51.836 97.986 65.932 1.00 26.71 277 ILE A CA 1
ATOM 2227 C C . ILE A 1 277 ? 51.527 96.904 66.930 1.00 26.69 277 ILE A C 1
ATOM 2228 O O . ILE A 1 277 ? 52.040 95.783 66.857 1.00 26.68 277 ILE A O 1
ATOM 2233 N N . VAL A 1 278 ? 50.697 97.274 67.888 1.00 26.48 278 VAL A N 1
ATOM 2234 C CA . VAL A 1 278 ? 50.375 96.403 68.985 1.00 26.93 278 VAL A CA 1
ATOM 2235 C C . VAL A 1 278 ? 48.880 96.073 69.002 1.00 28.17 278 VAL A C 1
ATOM 2236 O O . VAL A 1 278 ? 48.038 96.960 69.225 1.00 27.67 278 VAL A O 1
ATOM 2240 N N . ARG A 1 279 ? 48.559 94.813 68.737 1.00 26.59 279 ARG A N 1
ATOM 2241 C CA . ARG A 1 279 ? 47.181 94.386 68.753 1.00 26.42 279 ARG A CA 1
ATOM 2242 C C . ARG A 1 279 ? 46.824 93.746 70.104 1.00 26.41 279 ARG A C 1
ATOM 2243 O O . ARG A 1 279 ? 47.411 92.729 70.482 1.00 27.34 279 ARG A O 1
ATOM 2251 N N . TYR A 1 280 ? 45.899 94.345 70.836 1.00 25.51 280 TYR A N 1
ATOM 2252 C CA . TYR A 1 280 ? 45.468 93.757 72.099 1.00 27.43 280 TYR A CA 1
ATOM 2253 C C . TYR A 1 280 ? 44.372 92.695 71.814 1.00 27.56 280 TYR A C 1
ATOM 2254 O O . TYR A 1 280 ? 43.359 93.009 71.223 1.00 27.06 280 TYR A O 1
ATOM 2263 N N . ARG A 1 281 ? 44.586 91.458 72.240 1.00 27.54 281 ARG A N 1
ATOM 2264 C CA . ARG A 1 281 ? 43.604 90.410 71.972 1.00 28.52 281 ARG A CA 1
ATOM 2265 C C . ARG A 1 281 ? 42.427 90.406 72.935 1.00 28.15 281 ARG A C 1
ATOM 2266 O O . ARG A 1 281 ? 42.529 90.846 74.067 1.00 27.52 281 ARG A O 1
ATOM 2274 N N . GLY A 1 282 ? 41.291 89.924 72.440 1.00 29.26 282 GLY A N 1
ATOM 2275 C CA . GLY A 1 282 ? 40.105 89.799 73.272 1.00 28.96 282 GLY A CA 1
ATOM 2276 C C . GLY A 1 282 ? 39.372 91.071 73.625 1.00 29.30 282 GLY A C 1
ATOM 2277 O O . GLY A 1 282 ? 38.442 91.035 74.445 1.00 29.17 282 GLY A O 1
ATOM 2278 N N . VAL A 1 283 ? 39.763 92.205 73.042 1.00 28.71 283 VAL A N 1
ATOM 2279 C CA . VAL A 1 283 ? 39.054 93.439 73.377 1.00 28.45 283 VAL A CA 1
ATOM 2280 C C . VAL A 1 283 ? 38.377 94.094 72.161 1.00 28.24 283 VAL A C 1
ATOM 2281 O O . VAL A 1 283 ? 38.665 93.758 71.023 1.00 29.10 283 VAL A O 1
ATOM 2285 N N . LEU A 1 284 ? 37.464 95.017 72.419 1.00 28.85 284 LEU A N 1
ATOM 2286 C CA . LEU A 1 284 ? 36.762 95.695 71.329 1.00 28.78 284 LEU A CA 1
ATOM 2287 C C . LEU A 1 284 ? 37.210 97.152 71.212 1.00 28.44 284 LEU A C 1
ATOM 2288 O O . LEU A 1 284 ? 37.999 97.658 72.028 1.00 28.14 284 LEU A O 1
ATOM 2293 N N . HIS A 1 285 ? 36.701 97.817 70.187 1.00 27.54 285 HIS A N 1
ATOM 2294 C CA . HIS A 1 285 ? 37.000 99.209 69.977 1.00 26.80 285 HIS A CA 1
ATOM 2295 C C . HIS A 1 285 ? 36.556 99.967 71.222 1.00 26.79 285 HIS A C 1
ATOM 2296 O O . HIS A 1 285 ? 35.560 99.607 71.841 1.00 26.39 285 HIS A O 1
ATOM 2303 N N . GLY A 1 286 ? 37.310 100.997 71.581 1.00 26.29 286 GLY A N 1
ATOM 2304 C CA . GLY A 1 286 ? 36.988 101.819 72.727 1.00 25.75 286 GLY A CA 1
ATOM 2305 C C . GLY A 1 286 ? 37.352 101.230 74.077 1.00 26.73 286 GLY A C 1
ATOM 2306 O O . GLY A 1 286 ? 36.993 101.793 75.089 1.00 25.80 286 GLY A O 1
ATOM 2307 N N . PHE A 1 287 ? 38.116 100.142 74.106 1.00 27.26 287 PHE A N 1
ATOM 2308 C CA . PHE A 1 287 ? 38.430 99.464 75.376 1.00 27.96 287 PHE A CA 1
ATOM 2309 C C . PHE A 1 287 ? 39.239 100.253 76.416 1.00 29.18 287 PHE A C 1
ATOM 2310 O O . PHE A 1 287 ? 39.119 99.980 77.607 1.00 30.31 287 PHE A O 1
ATOM 2318 N N . ILE A 1 288 ? 40.037 101.233 75.998 1.00 29.91 288 ILE A N 1
ATOM 2319 C CA . ILE A 1 288 ? 40.897 101.939 76.953 1.00 31.24 288 ILE A CA 1
ATOM 2320 C C . ILE A 1 288 ? 40.161 102.679 78.088 1.00 32.20 288 ILE A C 1
ATOM 2321 O O . ILE A 1 288 ? 40.695 102.811 79.210 1.00 31.28 288 ILE A O 1
ATOM 2326 N N . ASN A 1 289 ? 38.934 103.119 77.835 1.00 33.36 289 ASN A N 1
ATOM 2327 C CA . ASN A 1 289 ? 38.191 103.852 78.856 1.00 34.52 289 ASN A CA 1
ATOM 2328 C C . ASN A 1 289 ? 37.634 102.954 79.953 1.00 34.69 289 ASN A C 1
ATOM 2329 O O . ASN A 1 289 ? 37.133 103.435 80.959 1.00 34.68 289 ASN A O 1
ATOM 2334 N N . TYR A 1 290 ? 37.733 101.651 79.746 1.00 35.06 290 TYR A N 1
ATOM 2335 C CA . TYR A 1 290 ? 37.261 100.668 80.723 1.00 35.37 290 TYR A CA 1
ATOM 2336 C C . TYR A 1 290 ? 38.402 100.126 81.623 1.00 34.32 290 TYR A C 1
ATOM 2337 O O . TYR A 1 290 ? 38.284 99.042 82.168 1.00 33.83 290 TYR A O 1
ATOM 2346 N N . TYR A 1 291 ? 39.472 100.899 81.783 1.00 32.95 291 TYR A N 1
ATOM 2347 C CA . TYR A 1 291 ? 40.618 100.477 82.589 1.00 32.54 291 TYR A CA 1
ATOM 2348 C C . TYR A 1 291 ? 40.290 100.112 84.083 1.00 32.96 291 TYR A C 1
ATOM 2349 O O . TYR A 1 291 ? 41.005 99.336 84.702 1.00 31.79 291 TYR A O 1
ATOM 2358 N N . PRO A 1 292 ? 39.215 100.672 84.668 1.00 33.92 292 PRO A N 1
ATOM 2359 C CA . PRO A 1 292 ? 38.976 100.270 86.065 1.00 33.66 292 PRO A CA 1
ATOM 2360 C C . PRO A 1 292 ? 38.605 98.762 86.185 1.00 34.41 292 PRO A C 1
ATOM 2361 O O . PRO A 1 292 ? 38.803 98.162 87.218 1.00 35.08 292 PRO A O 1
ATOM 2365 N N . VAL A 1 293 ? 38.091 98.155 85.121 1.00 34.46 293 VAL A N 1
ATOM 2366 C CA . VAL A 1 293 ? 37.705 96.753 85.210 1.00 35.33 293 VAL A CA 1
ATOM 2367 C C . VAL A 1 293 ? 38.336 95.876 84.140 1.00 35.73 293 VAL A C 1
ATOM 2368 O O . VAL A 1 293 ? 38.061 94.683 84.093 1.00 37.21 293 VAL A O 1
ATOM 2372 N N . LEU A 1 294 ? 39.192 96.445 83.291 1.00 34.31 294 LEU A N 1
ATOM 2373 C CA . LEU A 1 294 ? 39.813 95.663 82.220 1.00 32.48 294 LEU A CA 1
ATOM 2374 C C . LEU A 1 294 ? 41.328 95.864 82.244 1.00 32.07 294 LEU A C 1
ATOM 2375 O O . LEU A 1 294 ? 41.806 96.957 81.953 1.00 31.62 294 LEU A O 1
ATOM 2380 N N . LYS A 1 295 ? 42.076 94.820 82.591 1.00 30.82 295 LYS A N 1
ATOM 2381 C CA . LYS A 1 295 ? 43.536 94.940 82.669 1.00 29.39 295 LYS A CA 1
ATOM 2382 C C . LYS A 1 295 ? 44.158 95.379 81.332 1.00 28.60 295 LYS A C 1
ATOM 2383 O O . LYS A 1 295 ? 45.052 96.188 81.342 1.00 29.44 295 LYS A O 1
ATOM 2389 N N . ALA A 1 296 ? 43.686 94.836 80.209 1.00 27.09 296 ALA A N 1
ATOM 2390 C CA . ALA A 1 296 ? 44.201 95.213 78.892 1.00 27.71 296 ALA A CA 1
ATOM 2391 C C . ALA A 1 296 ? 44.208 96.754 78.737 1.00 27.45 296 ALA A C 1
ATOM 2392 O O . ALA A 1 296 ? 45.107 97.300 78.136 1.00 27.29 296 ALA A O 1
ATOM 2394 N N . ALA A 1 297 ? 43.207 97.425 79.312 1.00 26.77 297 ALA A N 1
ATOM 2395 C CA . ALA A 1 297 ? 43.124 98.879 79.225 1.00 27.06 297 ALA A CA 1
ATOM 2396 C C . ALA A 1 297 ? 44.163 99.527 80.126 1.00 27.37 297 ALA A C 1
ATOM 2397 O O . ALA A 1 297 ? 44.755 100.551 79.758 1.00 26.27 297 ALA A O 1
ATOM 2399 N N . ARG A 1 298 ? 44.385 98.945 81.306 1.00 26.06 298 ARG A N 1
ATOM 2400 C CA . ARG A 1 298 ? 45.373 99.537 82.183 1.00 26.89 298 ARG A CA 1
ATOM 2401 C C . ARG A 1 298 ? 46.778 99.401 81.562 1.00 26.96 298 ARG A C 1
ATOM 2402 O O . ARG A 1 298 ? 47.625 100.285 81.732 1.00 26.93 298 ARG A O 1
ATOM 2410 N N . ASP A 1 299 ? 47.022 98.290 80.868 1.00 26.54 299 ASP A N 1
ATOM 2411 C CA . ASP A 1 299 ? 48.321 98.097 80.227 1.00 27.25 299 ASP A CA 1
ATOM 2412 C C . ASP A 1 299 ? 48.454 99.004 78.988 1.00 26.85 299 ASP A C 1
ATOM 2413 O O . ASP A 1 299 ? 49.508 99.519 78.742 1.00 26.49 299 ASP A O 1
ATOM 2418 N N . ALA A 1 300 ? 47.376 99.185 78.223 1.00 26.53 300 ALA A N 1
ATOM 2419 C CA . ALA A 1 300 ? 47.444 100.084 77.067 1.00 25.97 300 ALA A CA 1
ATOM 2420 C C . ALA A 1 300 ? 47.838 101.511 77.579 1.00 26.78 300 ALA A C 1
ATOM 2421 O O . ALA A 1 300 ? 48.774 102.159 77.033 1.00 27.20 300 ALA A O 1
ATOM 2423 N N . ILE A 1 301 ? 47.161 101.962 78.644 1.00 26.09 301 ILE A N 1
ATOM 2424 C CA . ILE A 1 301 ? 47.441 103.260 79.254 1.00 26.40 301 ILE A CA 1
ATOM 2425 C C . ILE A 1 301 ? 48.901 103.362 79.759 1.00 27.45 301 ILE A C 1
ATOM 2426 O O . ILE A 1 301 ? 49.577 104.426 79.591 1.00 27.22 301 ILE A O 1
ATOM 2431 N N . ASN A 1 302 ? 49.393 102.278 80.366 1.00 26.76 302 ASN A N 1
ATOM 2432 C CA . ASN A 1 302 ? 50.782 102.217 80.849 1.00 26.96 302 ASN A CA 1
ATOM 2433 C C . ASN A 1 302 ? 51.773 102.471 79.664 1.00 26.86 302 ASN A C 1
ATOM 2434 O O . ASN A 1 302 ? 52.820 103.063 79.863 1.00 26.10 302 ASN A O 1
ATOM 2439 N N . GLN A 1 303 ? 51.414 102.002 78.464 1.00 26.94 303 GLN A N 1
ATOM 2440 C CA . GLN A 1 303 ? 52.242 102.170 77.264 1.00 28.75 303 GLN A CA 1
ATOM 2441 C C . GLN A 1 303 ? 52.344 103.645 76.841 1.00 28.74 303 GLN A C 1
ATOM 2442 O O . GLN A 1 303 ? 53.347 104.081 76.333 1.00 29.41 303 GLN A O 1
ATOM 2448 N N . ILE A 1 304 ? 51.249 104.370 76.994 1.00 30.32 304 ILE A N 1
ATOM 2449 C CA . ILE A 1 304 ? 51.218 105.794 76.668 1.00 30.80 304 ILE A CA 1
ATOM 2450 C C . ILE A 1 304 ? 52.030 106.569 77.730 1.00 30.41 304 ILE A C 1
ATOM 2451 O O . ILE A 1 304 ? 52.847 107.377 77.403 1.00 31.64 304 ILE A O 1
ATOM 2456 N N . ALA A 1 305 ? 51.777 106.286 78.999 1.00 30.18 305 ALA A N 1
ATOM 2457 C CA . ALA A 1 305 ? 52.484 106.927 80.084 1.00 30.01 305 ALA A CA 1
ATOM 2458 C C . ALA A 1 305 ? 53.999 106.636 80.036 1.00 30.16 305 ALA A C 1
ATOM 2459 O O . ALA A 1 305 ? 54.805 107.532 80.297 1.00 30.14 305 ALA A O 1
ATOM 2461 N N . ALA A 1 306 ? 54.376 105.398 79.715 1.00 29.70 306 ALA A N 1
ATOM 2462 C CA . ALA A 1 306 ? 55.796 105.042 79.648 1.00 29.63 306 ALA A CA 1
ATOM 2463 C C . ALA A 1 306 ? 56.546 105.944 78.659 1.00 29.57 306 ALA A C 1
ATOM 2464 O O . ALA A 1 306 ? 57.719 106.279 78.867 1.00 28.25 306 ALA A O 1
ATOM 2466 N N . LEU A 1 307 ? 55.863 106.308 77.578 1.00 30.05 307 LEU A N 1
ATOM 2467 C CA . LEU A 1 307 ? 56.458 107.169 76.564 1.00 31.59 307 LEU A CA 1
ATOM 2468 C C . LEU A 1 307 ? 56.839 108.557 77.131 1.00 32.01 307 LEU A C 1
ATOM 2469 O O . LEU A 1 307 ? 57.833 109.152 76.737 1.00 32.70 307 LEU A O 1
ATOM 2474 N N . LEU A 1 308 ? 56.028 109.074 78.034 1.00 32.67 308 LEU A N 1
ATOM 2475 C CA . LEU A 1 308 ? 56.325 110.375 78.618 1.00 34.51 308 LEU A CA 1
ATOM 2476 C C . LEU A 1 308 ? 57.389 110.256 79.713 1.00 35.36 308 LEU A C 1
ATOM 2477 O O . LEU A 1 308 ? 58.094 111.199 79.976 1.00 35.80 308 LEU A O 1
ATOM 2482 N N . VAL A 1 309 ? 57.475 109.091 80.345 1.00 35.86 309 VAL A N 1
ATOM 2483 C CA . VAL A 1 309 ? 58.432 108.890 81.414 1.00 37.64 309 VAL A CA 1
ATOM 2484 C C . VAL A 1 309 ? 59.783 108.431 80.880 1.00 38.76 309 VAL A C 1
ATOM 2485 O O . VAL A 1 309 ? 60.824 108.947 81.272 1.00 39.78 309 VAL A O 1
ATOM 2489 N N . PHE A 1 310 ? 59.760 107.453 79.986 1.00 39.68 310 PHE A N 1
ATOM 2490 C CA . PHE A 1 310 ? 60.995 106.885 79.499 1.00 41.20 310 PHE A CA 1
ATOM 2491 C C . PHE A 1 310 ? 61.605 107.523 78.267 1.00 43.94 310 PHE A C 1
ATOM 2492 O O . PHE A 1 310 ? 60.953 108.104 77.425 1.00 44.80 310 PHE A O 1
ATOM 2500 N N . ASP A 1 311 ? 62.914 107.360 78.225 1.00 47.40 311 ASP A N 1
ATOM 2501 C CA . ASP A 1 311 ? 63.788 107.763 77.152 1.00 51.00 311 ASP A CA 1
ATOM 2502 C C . ASP A 1 311 ? 64.756 106.611 77.009 1.00 52.37 311 ASP A C 1
ATOM 2503 O O . ASP A 1 311 ? 64.228 105.479 76.889 1.00 53.33 311 ASP A O 1
ATOM 2509 N N . MET B 1 1 ? 57.228 84.635 52.221 1.00 73.47 1 MET B N 1
ATOM 2510 C CA . MET B 1 1 ? 58.000 85.822 52.715 1.00 73.34 1 MET B CA 1
ATOM 2511 C C . MET B 1 1 ? 58.495 86.769 51.618 1.00 73.07 1 MET B C 1
ATOM 2512 O O . MET B 1 1 ? 59.699 87.068 51.571 1.00 73.85 1 MET B O 1
ATOM 2517 N N . LEU B 1 2 ? 57.643 87.180 50.679 1.00 71.79 2 LEU B N 1
ATOM 2518 C CA . LEU B 1 2 ? 58.177 88.192 49.776 1.00 70.51 2 LEU B CA 1
ATOM 2519 C C . LEU B 1 2 ? 57.257 89.339 49.920 1.00 68.96 2 LEU B C 1
ATOM 2520 O O . LEU B 1 2 ? 57.611 90.509 49.766 1.00 69.28 2 LEU B O 1
ATOM 2525 N N . ASP B 1 3 ? 56.063 88.943 50.342 1.00 66.88 3 ASP B N 1
ATOM 2526 C CA . ASP B 1 3 ? 54.946 89.815 50.568 1.00 65.02 3 ASP B CA 1
ATOM 2527 C C . ASP B 1 3 ? 54.691 90.187 52.026 1.00 62.91 3 ASP B C 1
ATOM 2528 O O . ASP B 1 3 ? 54.326 91.337 52.307 1.00 63.28 3 ASP B O 1
ATOM 2533 N N . MET B 1 4 ? 54.851 89.227 52.945 1.00 60.43 4 MET B N 1
ATOM 2534 C CA . MET B 1 4 ? 54.600 89.476 54.353 1.00 57.40 4 MET B CA 1
ATOM 2535 C C . MET B 1 4 ? 54.919 90.911 54.771 1.00 54.14 4 MET B C 1
ATOM 2536 O O . MET B 1 4 ? 55.944 91.466 54.399 1.00 53.37 4 MET B O 1
ATOM 2541 N N . PRO B 1 5 ? 54.025 91.527 55.538 1.00 51.14 5 PRO B N 1
ATOM 2542 C CA . PRO B 1 5 ? 54.247 92.891 56.011 1.00 48.48 5 PRO B CA 1
ATOM 2543 C C . PRO B 1 5 ? 55.141 92.827 57.289 1.00 46.09 5 PRO B C 1
ATOM 2544 O O . PRO B 1 5 ? 54.738 93.217 58.373 1.00 46.13 5 PRO B O 1
ATOM 2548 N N . ILE B 1 6 ? 56.345 92.303 57.117 1.00 43.79 6 ILE B N 1
ATOM 2549 C CA . ILE B 1 6 ? 57.325 92.155 58.197 1.00 41.81 6 ILE B CA 1
ATOM 2550 C C . ILE B 1 6 ? 58.040 93.483 58.424 1.00 39.92 6 ILE B C 1
ATOM 2551 O O . ILE B 1 6 ? 58.187 94.259 57.502 1.00 39.77 6 ILE B O 1
ATOM 2556 N N . ASP B 1 7 ? 58.468 93.772 59.645 1.00 37.67 7 ASP B N 1
ATOM 2557 C CA . ASP B 1 7 ? 59.162 95.040 59.851 1.00 36.54 7 ASP B CA 1
ATOM 2558 C C . ASP B 1 7 ? 60.442 95.085 58.969 1.00 35.87 7 ASP B C 1
ATOM 2559 O O . ASP B 1 7 ? 61.264 94.226 59.062 1.00 35.60 7 ASP B O 1
ATOM 2564 N N . PRO B 1 8 ? 60.583 96.112 58.108 1.00 36.12 8 PRO B N 1
ATOM 2565 C CA . PRO B 1 8 ? 61.740 96.268 57.207 1.00 36.29 8 PRO B CA 1
ATOM 2566 C C . PRO B 1 8 ? 63.075 95.989 57.887 1.00 36.40 8 PRO B C 1
ATOM 2567 O O . PRO B 1 8 ? 64.031 95.565 57.246 1.00 36.62 8 PRO B O 1
ATOM 2571 N N . VAL B 1 9 ? 63.147 96.218 59.190 1.00 36.17 9 VAL B N 1
ATOM 2572 C CA . VAL B 1 9 ? 64.395 95.967 59.868 1.00 35.65 9 VAL B CA 1
ATOM 2573 C C . VAL B 1 9 ? 64.852 94.524 59.712 1.00 35.04 9 VAL B C 1
ATOM 2574 O O . VAL B 1 9 ? 66.049 94.277 59.657 1.00 33.84 9 VAL B O 1
ATOM 2578 N N . TYR B 1 10 ? 63.908 93.587 59.629 1.00 34.63 10 TYR B N 1
ATOM 2579 C CA . TYR B 1 10 ? 64.256 92.178 59.494 1.00 35.93 10 TYR B CA 1
ATOM 2580 C C . TYR B 1 10 ? 65.018 91.809 58.215 1.00 38.22 10 TYR B C 1
ATOM 2581 O O . TYR B 1 10 ? 65.740 90.793 58.187 1.00 37.42 10 TYR B O 1
ATOM 2590 N N . TYR B 1 11 ? 64.868 92.620 57.173 1.00 40.48 11 TYR B N 1
ATOM 2591 C CA . TYR B 1 11 ? 65.577 92.359 55.930 1.00 43.48 11 TYR B CA 1
ATOM 2592 C C . TYR B 1 11 ? 67.062 92.660 56.127 1.00 44.96 11 TYR B C 1
ATOM 2593 O O . TYR B 1 11 ? 67.910 92.027 55.537 1.00 44.93 11 TYR B O 1
ATOM 2602 N N . GLN B 1 12 ? 67.349 93.636 56.980 1.00 46.85 12 GLN B N 1
ATOM 2603 C CA . GLN B 1 12 ? 68.719 94.022 57.255 1.00 48.94 12 GLN B CA 1
ATOM 2604 C C . GLN B 1 12 ? 69.348 93.083 58.273 1.00 49.70 12 GLN B C 1
ATOM 2605 O O . GLN B 1 12 ? 70.553 92.957 58.321 1.00 51.73 12 GLN B O 1
ATOM 2611 N N . LEU B 1 13 ? 68.530 92.441 59.101 1.00 49.85 13 LEU B N 1
ATOM 2612 C CA . LEU B 1 13 ? 69.050 91.501 60.092 1.00 50.30 13 LEU B CA 1
ATOM 2613 C C . LEU B 1 13 ? 69.302 90.151 59.418 1.00 50.47 13 LEU B C 1
ATOM 2614 O O . LEU B 1 13 ? 70.231 89.434 59.762 1.00 51.08 13 LEU B O 1
ATOM 2619 N N . ALA B 1 14 ? 68.446 89.842 58.450 1.00 50.39 14 ALA B N 1
ATOM 2620 C CA . ALA B 1 14 ? 68.495 88.608 57.670 1.00 49.97 14 ALA B CA 1
ATOM 2621 C C . ALA B 1 14 ? 69.906 88.024 57.605 1.00 49.10 14 ALA B C 1
ATOM 2622 O O . ALA B 1 14 ? 70.109 86.898 58.015 1.00 48.87 14 ALA B O 1
ATOM 2624 N N . GLU B 1 15 ? 70.859 88.790 57.081 1.00 48.87 15 GLU B N 1
ATOM 2625 C CA . GLU B 1 15 ? 72.227 88.315 57.002 1.00 49.81 15 GLU B CA 1
ATOM 2626 C C . GLU B 1 15 ? 72.687 87.837 58.364 1.00 48.66 15 GLU B C 1
ATOM 2627 O O . GLU B 1 15 ? 73.181 86.752 58.494 1.00 48.01 15 GLU B O 1
ATOM 2633 N N . TYR B 1 16 ? 72.474 88.666 59.377 1.00 48.23 16 TYR B N 1
ATOM 2634 C CA . TYR B 1 16 ? 72.911 88.353 60.732 1.00 48.26 16 TYR B CA 1
ATOM 2635 C C . TYR B 1 16 ? 72.407 87.011 61.271 1.00 47.53 16 TYR B C 1
ATOM 2636 O O . TYR B 1 16 ? 73.210 86.223 61.740 1.00 47.34 16 TYR B O 1
ATOM 2645 N N . PHE B 1 17 ? 71.099 86.755 61.222 1.00 47.01 17 PHE B N 1
ATOM 2646 C CA . PHE B 1 17 ? 70.585 85.487 61.744 1.00 46.79 17 PHE B CA 1
ATOM 2647 C C . PHE B 1 17 ? 71.119 84.286 60.969 1.00 45.79 17 PHE B C 1
ATOM 2648 O O . PHE B 1 17 ? 71.481 83.274 61.557 1.00 45.73 17 PHE B O 1
ATOM 2656 N N . ASP B 1 18 ? 71.176 84.410 59.651 1.00 44.59 18 ASP B N 1
ATOM 2657 C CA . ASP B 1 18 ? 71.652 83.319 58.816 1.00 43.69 18 ASP B CA 1
ATOM 2658 C C . ASP B 1 18 ? 73.139 83.017 59.108 1.00 43.13 18 ASP B C 1
ATOM 2659 O O . ASP B 1 18 ? 73.575 81.903 58.954 1.00 41.78 18 ASP B O 1
ATOM 2664 N N . SER B 1 19 ? 73.884 84.016 59.573 1.00 43.02 19 SER B N 1
ATOM 2665 C CA . SER B 1 19 ? 75.311 83.834 59.821 1.00 43.49 19 SER B CA 1
ATOM 2666 C C . SER B 1 19 ? 75.627 83.196 61.174 1.00 43.52 19 SER B C 1
ATOM 2667 O O . SER B 1 19 ? 76.751 82.766 61.408 1.00 43.09 19 SER B O 1
ATOM 2670 N N . LEU B 1 20 ? 74.648 83.153 62.065 1.00 43.86 20 LEU B N 1
ATOM 2671 C CA . LEU B 1 20 ? 74.887 82.591 63.391 1.00 44.89 20 LEU B CA 1
ATOM 2672 C C . LEU B 1 20 ? 75.114 81.066 63.354 1.00 45.58 20 LEU B C 1
ATOM 2673 O O . LEU B 1 20 ? 74.583 80.358 62.494 1.00 45.56 20 LEU B O 1
ATOM 2678 N N . PRO B 1 21 ? 75.938 80.550 64.277 1.00 46.16 21 PRO B N 1
ATOM 2679 C CA . PRO B 1 21 ? 76.168 79.105 64.278 1.00 46.36 21 PRO B CA 1
ATOM 2680 C C . PRO B 1 21 ? 74.842 78.392 64.465 1.00 46.83 21 PRO B C 1
ATOM 2681 O O . PRO B 1 21 ? 73.966 78.901 65.166 1.00 47.37 21 PRO B O 1
ATOM 2685 N N . LYS B 1 22 ? 74.689 77.238 63.824 1.00 47.05 22 LYS B N 1
ATOM 2686 C CA . LYS B 1 22 ? 73.463 76.460 63.943 1.00 47.98 22 LYS B CA 1
ATOM 2687 C C . LYS B 1 22 ? 73.714 75.269 64.859 1.00 48.26 22 LYS B C 1
ATOM 2688 O O . LYS B 1 22 ? 74.814 74.742 64.882 1.00 47.94 22 LYS B O 1
ATOM 2694 N N . PHE B 1 23 ? 72.694 74.851 65.605 1.00 48.54 23 PHE B N 1
ATOM 2695 C CA . PHE B 1 23 ? 72.838 73.749 66.549 1.00 49.05 23 PHE B CA 1
ATOM 2696 C C . PHE B 1 23 ? 73.352 72.460 65.908 1.00 49.44 23 PHE B C 1
ATOM 2697 O O . PHE B 1 23 ? 74.109 71.716 66.531 1.00 48.67 23 PHE B O 1
ATOM 2705 N N . ASP B 1 24 ? 72.948 72.207 64.667 1.00 50.23 24 ASP B N 1
ATOM 2706 C CA . ASP B 1 24 ? 73.340 70.983 63.994 1.00 51.57 24 ASP B CA 1
ATOM 2707 C C . ASP B 1 24 ? 74.723 71.063 63.337 1.00 52.19 24 ASP B C 1
ATOM 2708 O O . ASP B 1 24 ? 75.083 70.189 62.548 1.00 52.67 24 ASP B O 1
ATOM 2713 N N . GLN B 1 25 ? 75.482 72.114 63.638 1.00 51.73 25 GLN B N 1
ATOM 2714 C CA . GLN B 1 25 ? 76.832 72.223 63.101 1.00 51.37 25 GLN B CA 1
ATOM 2715 C C . GLN B 1 25 ? 77.835 71.710 64.163 1.00 50.75 25 GLN B C 1
ATOM 2716 O O . GLN B 1 25 ? 79.046 71.780 63.966 1.00 50.21 25 GLN B O 1
ATOM 2722 N N . PHE B 1 26 ? 77.304 71.197 65.277 1.00 50.10 26 PHE B N 1
ATOM 2723 C CA . PHE B 1 26 ? 78.122 70.683 66.382 1.00 49.92 26 PHE B CA 1
ATOM 2724 C C . PHE B 1 26 ? 77.619 69.305 66.832 1.00 50.42 26 PHE B C 1
ATOM 2725 O O . PHE B 1 26 ? 76.464 68.980 66.627 1.00 51.12 26 PHE B O 1
ATOM 2733 N N . SER B 1 27 ? 78.474 68.517 67.477 1.00 50.46 27 SER B N 1
ATOM 2734 C CA . SER B 1 27 ? 78.072 67.184 67.901 1.00 50.60 27 SER B CA 1
ATOM 2735 C C . SER B 1 27 ? 77.556 67.166 69.332 1.00 50.48 27 SER B C 1
ATOM 2736 O O . SER B 1 27 ? 77.038 66.160 69.797 1.00 50.97 27 SER B O 1
ATOM 2739 N N . SER B 1 28 ? 77.691 68.286 70.029 1.00 50.46 28 SER B N 1
ATOM 2740 C CA . SER B 1 28 ? 77.212 68.380 71.406 1.00 49.59 28 SER B CA 1
ATOM 2741 C C . SER B 1 28 ? 76.497 69.726 71.659 1.00 49.14 28 SER B C 1
ATOM 2742 O O . SER B 1 28 ? 76.784 70.721 70.996 1.00 49.48 28 SER B O 1
ATOM 2745 N N . ALA B 1 29 ? 75.565 69.738 72.602 1.00 47.90 29 ALA B N 1
ATOM 2746 C CA . ALA B 1 29 ? 74.880 70.974 72.937 1.00 47.46 29 ALA B CA 1
ATOM 2747 C C . ALA B 1 29 ? 75.898 71.907 73.614 1.00 46.80 29 ALA B C 1
ATOM 2748 O O . ALA B 1 29 ? 75.812 73.131 73.528 1.00 45.45 29 ALA B O 1
ATOM 2750 N N . ARG B 1 30 ? 76.864 71.288 74.284 1.00 46.47 30 ARG B N 1
ATOM 2751 C CA . ARG B 1 30 ? 77.918 72.026 74.964 1.00 46.56 30 ARG B CA 1
ATOM 2752 C C . ARG B 1 30 ? 78.680 72.957 73.993 1.00 45.28 30 ARG B C 1
ATOM 2753 O O . ARG B 1 30 ? 78.809 74.134 74.254 1.00 44.70 30 ARG B O 1
ATOM 2761 N N . GLU B 1 31 ? 79.157 72.423 72.871 1.00 44.88 31 GLU B N 1
ATOM 2762 C CA . GLU B 1 31 ? 79.898 73.246 71.924 1.00 44.60 31 GLU B CA 1
ATOM 2763 C C . GLU B 1 31 ? 79.015 74.263 71.201 1.00 43.40 31 GLU B C 1
ATOM 2764 O O . GLU B 1 31 ? 79.449 75.403 70.942 1.00 43.87 31 GLU B O 1
ATOM 2770 N N . TYR B 1 32 ? 77.798 73.860 70.855 1.00 41.50 32 TYR B N 1
ATOM 2771 C CA . TYR B 1 32 ? 76.892 74.796 70.208 1.00 40.26 32 TYR B CA 1
ATOM 2772 C C . TYR B 1 32 ? 76.697 75.989 71.151 1.00 38.64 32 TYR B C 1
ATOM 2773 O O . TYR B 1 32 ? 76.804 77.142 70.747 1.00 37.55 32 TYR B O 1
ATOM 2782 N N . ARG B 1 33 ? 76.459 75.677 72.420 1.00 38.12 33 ARG B N 1
ATOM 2783 C CA . ARG B 1 33 ? 76.255 76.689 73.457 1.00 38.22 33 ARG B CA 1
ATOM 2784 C C . ARG B 1 33 ? 77.466 77.638 73.570 1.00 38.98 33 ARG B C 1
ATOM 2785 O O . ARG B 1 33 ? 77.309 78.863 73.659 1.00 39.08 33 ARG B O 1
ATOM 2793 N N . GLU B 1 34 ? 78.667 77.065 73.587 1.00 39.11 34 GLU B N 1
ATOM 2794 C CA . GLU B 1 34 ? 79.876 77.883 73.691 1.00 39.38 34 GLU B CA 1
ATOM 2795 C C . GLU B 1 34 ? 80.005 78.805 72.473 1.00 38.92 34 GLU B C 1
ATOM 2796 O O . GLU B 1 34 ? 80.313 79.976 72.608 1.00 40.21 34 GLU B O 1
ATOM 2802 N N . ALA B 1 35 ? 79.749 78.269 71.290 1.00 37.61 35 ALA B N 1
ATOM 2803 C CA . ALA B 1 35 ? 79.870 79.069 70.092 1.00 36.95 35 ALA B CA 1
ATOM 2804 C C . ALA B 1 35 ? 78.856 80.228 70.046 1.00 36.32 35 ALA B C 1
ATOM 2805 O O . ALA B 1 35 ? 79.218 81.377 69.761 1.00 36.57 35 ALA B O 1
ATOM 2807 N N . ILE B 1 36 ? 77.595 79.927 70.337 1.00 36.20 36 ILE B N 1
ATOM 2808 C CA . ILE B 1 36 ? 76.541 80.940 70.281 1.00 35.14 36 ILE B CA 1
ATOM 2809 C C . ILE B 1 36 ? 76.573 81.894 71.488 1.00 34.08 36 ILE B C 1
ATOM 2810 O O . ILE B 1 36 ? 76.421 83.099 71.323 1.00 34.09 36 ILE B O 1
ATOM 2815 N N . ASN B 1 37 ? 76.779 81.376 72.690 1.00 33.36 37 ASN B N 1
ATOM 2816 C CA . ASN B 1 37 ? 76.799 82.268 73.833 1.00 33.77 37 ASN B CA 1
ATOM 2817 C C . ASN B 1 37 ? 77.911 83.323 73.714 1.00 34.06 37 ASN B C 1
ATOM 2818 O O . ASN B 1 37 ? 77.736 84.468 74.136 1.00 33.59 37 ASN B O 1
ATOM 2823 N N . ARG B 1 38 ? 79.035 82.942 73.111 1.00 33.83 38 ARG B N 1
ATOM 2824 C CA . ARG B 1 38 ? 80.139 83.869 72.944 1.00 34.51 38 ARG B CA 1
ATOM 2825 C C . ARG B 1 38 ? 79.718 85.088 72.101 1.00 34.49 38 ARG B C 1
ATOM 2826 O O . ARG B 1 38 ? 80.059 86.228 72.424 1.00 33.47 38 ARG B O 1
ATOM 2834 N N . ILE B 1 39 ? 78.987 84.847 71.017 1.00 34.22 39 ILE B N 1
ATOM 2835 C CA . ILE B 1 39 ? 78.547 85.960 70.182 1.00 34.35 39 ILE B CA 1
ATOM 2836 C C . ILE B 1 39 ? 77.537 86.850 70.937 1.00 34.60 39 ILE B C 1
ATOM 2837 O O . ILE B 1 39 ? 77.692 88.051 70.947 1.00 34.32 39 ILE B O 1
ATOM 2842 N N . TYR B 1 40 ? 76.533 86.258 71.583 1.00 35.21 40 TYR B N 1
ATOM 2843 C CA . TYR B 1 40 ? 75.538 87.048 72.337 1.00 35.91 40 TYR B CA 1
ATOM 2844 C C . TYR B 1 40 ? 76.174 87.828 73.495 1.00 35.66 40 TYR B C 1
ATOM 2845 O O . TYR B 1 40 ? 75.821 88.986 73.760 1.00 35.59 40 TYR B O 1
ATOM 2854 N N . GLU B 1 41 ? 77.095 87.193 74.206 1.00 35.30 41 GLU B N 1
ATOM 2855 C CA . GLU B 1 41 ? 77.725 87.883 75.325 1.00 35.33 41 GLU B CA 1
ATOM 2856 C C . GLU B 1 41 ? 78.533 89.099 74.855 1.00 34.30 41 GLU B C 1
ATOM 2857 O O . GLU B 1 41 ? 78.448 90.162 75.455 1.00 32.85 41 GLU B O 1
ATOM 2863 N N . GLU B 1 42 ? 79.255 88.948 73.750 1.00 34.44 42 GLU B N 1
ATOM 2864 C CA . GLU B 1 42 ? 80.020 90.062 73.188 1.00 34.96 42 GLU B CA 1
ATOM 2865 C C . GLU B 1 42 ? 79.110 91.198 72.697 1.00 34.98 42 GLU B C 1
ATOM 2866 O O . GLU B 1 42 ? 79.381 92.380 72.946 1.00 34.71 42 GLU B O 1
ATOM 2872 N N . ARG B 1 43 ? 78.046 90.863 71.972 1.00 35.09 43 ARG B N 1
ATOM 2873 C CA . ARG B 1 43 ? 77.136 91.911 71.539 1.00 35.25 43 ARG B CA 1
ATOM 2874 C C . ARG B 1 43 ? 76.578 92.646 72.800 1.00 35.74 43 ARG B C 1
ATOM 2875 O O . ARG B 1 43 ? 76.525 93.872 72.847 1.00 35.98 43 ARG B O 1
ATOM 2883 N N . ASN B 1 44 ? 76.202 91.895 73.830 1.00 35.90 44 ASN B N 1
ATOM 2884 C CA . ASN B 1 44 ? 75.671 92.523 75.048 1.00 36.62 44 ASN B CA 1
ATOM 2885 C C . ASN B 1 44 ? 76.682 93.443 75.718 1.00 37.80 44 ASN B C 1
ATOM 2886 O O . ASN B 1 44 ? 76.295 94.476 76.272 1.00 37.65 44 ASN B O 1
ATOM 2891 N N . ARG B 1 45 ? 77.961 93.065 75.674 1.00 39.21 45 ARG B N 1
ATOM 2892 C CA . ARG B 1 45 ? 79.026 93.877 76.273 1.00 41.37 45 ARG B CA 1
ATOM 2893 C C . ARG B 1 45 ? 79.000 95.281 75.653 1.00 41.06 45 ARG B C 1
ATOM 2894 O O . ARG B 1 45 ? 79.078 96.282 76.356 1.00 41.41 45 ARG B O 1
ATOM 2902 N N . GLN B 1 46 ? 78.855 95.337 74.336 1.00 40.86 46 GLN B N 1
ATOM 2903 C CA . GLN B 1 46 ? 78.760 96.608 73.638 1.00 42.01 46 GLN B CA 1
ATOM 2904 C C . GLN B 1 46 ? 77.475 97.374 74.050 1.00 42.20 46 GLN B C 1
ATOM 2905 O O . GLN B 1 46 ? 77.529 98.559 74.367 1.00 42.34 46 GLN B O 1
ATOM 2911 N N . LEU B 1 47 ? 76.335 96.682 74.055 1.00 41.45 47 LEU B N 1
ATOM 2912 C CA . LEU B 1 47 ? 75.054 97.313 74.384 1.00 41.07 47 LEU B CA 1
ATOM 2913 C C . LEU B 1 47 ? 74.969 97.838 75.814 1.00 40.68 47 LEU B C 1
ATOM 2914 O O . LEU B 1 47 ? 74.441 98.929 76.050 1.00 40.54 47 LEU B O 1
ATOM 2919 N N . SER B 1 48 ? 75.480 97.070 76.763 1.00 40.75 48 SER B N 1
ATOM 2920 C CA . SER B 1 48 ? 75.417 97.483 78.159 1.00 40.89 48 SER B CA 1
ATOM 2921 C C . SER B 1 48 ? 76.167 98.801 78.413 1.00 41.54 48 SER B C 1
ATOM 2922 O O . SER B 1 48 ? 75.934 99.447 79.422 1.00 40.38 48 SER B O 1
ATOM 2925 N N . GLN B 1 49 ? 77.052 99.199 77.492 1.00 41.95 49 GLN B N 1
ATOM 2926 C CA . GLN B 1 49 ? 77.749 100.475 77.643 1.00 43.22 49 GLN B CA 1
ATOM 2927 C C . GLN B 1 49 ? 76.716 101.597 77.654 1.00 42.80 49 GLN B C 1
ATOM 2928 O O . GLN B 1 49 ? 76.927 102.628 78.273 1.00 43.21 49 GLN B O 1
ATOM 2934 N N . HIS B 1 50 ? 75.604 101.389 76.949 1.00 41.39 50 HIS B N 1
ATOM 2935 C CA . HIS B 1 50 ? 74.555 102.396 76.886 1.00 40.28 50 HIS B CA 1
ATOM 2936 C C . HIS B 1 50 ? 73.429 102.146 77.870 1.00 39.41 50 HIS B C 1
ATOM 2937 O O . HIS B 1 50 ? 72.371 102.737 77.752 1.00 39.23 50 HIS B O 1
ATOM 2944 N N . GLU B 1 51 ? 73.648 101.267 78.833 1.00 38.15 51 GLU B N 1
ATOM 2945 C CA . GLU B 1 51 ? 72.614 100.974 79.813 1.00 37.51 51 GLU B CA 1
ATOM 2946 C C . GLU B 1 51 ? 73.249 100.943 81.207 1.00 38.23 51 GLU B C 1
ATOM 2947 O O . GLU B 1 51 ? 73.380 99.872 81.815 1.00 37.36 51 GLU B O 1
ATOM 2953 N N . ARG B 1 52 ? 73.659 102.113 81.686 1.00 39.16 52 ARG B N 1
ATOM 2954 C CA . ARG B 1 52 ? 74.287 102.235 82.995 1.00 40.74 52 ARG B CA 1
ATOM 2955 C C . ARG B 1 52 ? 73.282 102.000 84.124 1.00 39.66 52 ARG B C 1
ATOM 2956 O O . ARG B 1 52 ? 72.167 102.483 84.081 1.00 39.51 52 ARG B O 1
ATOM 2964 N N . VAL B 1 53 ? 73.707 101.269 85.136 1.00 39.16 53 VAL B N 1
ATOM 2965 C CA . VAL B 1 53 ? 72.868 100.999 86.296 1.00 40.06 53 VAL B CA 1
ATOM 2966 C C . VAL B 1 53 ? 73.682 101.342 87.556 1.00 40.61 53 VAL B C 1
ATOM 2967 O O . VAL B 1 53 ? 74.841 100.967 87.645 1.00 39.74 53 VAL B O 1
ATOM 2971 N N . GLU B 1 54 ? 73.080 102.061 88.503 1.00 42.05 54 GLU B N 1
ATOM 2972 C CA . GLU B 1 54 ? 73.791 102.472 89.719 1.00 43.33 54 GLU B CA 1
ATOM 2973 C C . GLU B 1 54 ? 74.626 101.365 90.295 1.00 43.16 54 GLU B C 1
ATOM 2974 O O . GLU B 1 54 ? 75.809 101.532 90.523 1.00 42.99 54 GLU B O 1
ATOM 2980 N N . ARG B 1 55 ? 73.992 100.224 90.517 1.00 43.12 55 ARG B N 1
ATOM 2981 C CA . ARG B 1 55 ? 74.683 99.092 91.104 1.00 43.29 55 ARG B CA 1
ATOM 2982 C C . ARG B 1 55 ? 74.287 97.741 90.476 1.00 41.88 55 ARG B C 1
ATOM 2983 O O . ARG B 1 55 ? 73.113 97.473 90.227 1.00 41.04 55 ARG B O 1
ATOM 2991 N N . VAL B 1 56 ? 75.297 96.915 90.247 1.00 40.86 56 VAL B N 1
ATOM 2992 C CA . VAL B 1 56 ? 75.143 95.589 89.674 1.00 41.07 56 VAL B CA 1
ATOM 2993 C C . VAL B 1 56 ? 76.051 94.614 90.451 1.00 41.83 56 VAL B C 1
ATOM 2994 O O . VAL B 1 56 ? 77.268 94.738 90.427 1.00 42.91 56 VAL B O 1
ATOM 2998 N N . GLU B 1 57 ? 75.459 93.657 91.150 1.00 41.55 57 GLU B N 1
ATOM 2999 C CA . GLU B 1 57 ? 76.243 92.729 91.950 1.00 41.14 57 GLU B CA 1
ATOM 3000 C C . GLU B 1 57 ? 75.886 91.280 91.658 1.00 40.26 57 GLU B C 1
ATOM 3001 O O . GLU B 1 57 ? 74.708 90.970 91.502 1.00 40.01 57 GLU B O 1
ATOM 3007 N N . ASP B 1 58 ? 76.888 90.407 91.573 1.00 38.36 58 ASP B N 1
ATOM 3008 C CA . ASP B 1 58 ? 76.626 88.986 91.363 1.00 37.53 58 ASP B CA 1
ATOM 3009 C C . ASP B 1 58 ? 76.647 88.275 92.734 1.00 37.97 58 ASP B C 1
ATOM 3010 O O . ASP B 1 58 ? 77.571 88.481 93.544 1.00 37.86 58 ASP B O 1
ATOM 3015 N N . ARG B 1 59 ? 75.618 87.467 92.980 1.00 37.92 59 ARG B N 1
ATOM 3016 C CA . ARG B 1 59 ? 75.411 86.743 94.232 1.00 38.49 59 ARG B CA 1
ATOM 3017 C C . ARG B 1 59 ? 75.276 85.245 94.004 1.00 38.67 59 ARG B C 1
ATOM 3018 O O . ARG B 1 59 ? 74.934 84.799 92.928 1.00 38.43 59 ARG B O 1
ATOM 3026 N N . THR B 1 60 ? 75.558 84.466 95.036 1.00 38.63 60 THR B N 1
ATOM 3027 C CA . THR B 1 60 ? 75.393 83.027 94.943 1.00 38.83 60 THR B CA 1
ATOM 3028 C C . THR B 1 60 ? 74.432 82.638 96.056 1.00 39.57 60 THR B C 1
ATOM 3029 O O . THR B 1 60 ? 74.598 83.067 97.203 1.00 39.33 60 THR B O 1
ATOM 3033 N N . ILE B 1 61 ? 73.389 81.889 95.717 1.00 40.06 61 ILE B N 1
ATOM 3034 C CA . ILE B 1 61 ? 72.430 81.501 96.729 1.00 40.73 61 ILE B CA 1
ATOM 3035 C C . ILE B 1 61 ? 72.253 80.008 96.765 1.00 41.38 61 ILE B C 1
ATOM 3036 O O . ILE B 1 61 ? 72.578 79.295 95.826 1.00 41.58 61 ILE B O 1
ATOM 3041 N N . LYS B 1 62 ? 71.721 79.537 97.871 1.00 42.54 62 LYS B N 1
ATOM 3042 C CA . LYS B 1 62 ? 71.531 78.124 98.030 1.00 44.00 62 LYS B CA 1
ATOM 3043 C C . LYS B 1 62 ? 70.168 77.630 97.523 1.00 43.79 62 LYS B C 1
ATOM 3044 O O . LYS B 1 62 ? 69.129 78.021 98.043 1.00 43.42 62 LYS B O 1
ATOM 3050 N N . GLY B 1 63 ? 70.206 76.774 96.506 1.00 43.63 63 GLY B N 1
ATOM 3051 C CA . GLY B 1 63 ? 68.990 76.188 95.978 1.00 44.46 63 GLY B CA 1
ATOM 3052 C C . GLY B 1 63 ? 69.054 74.699 96.300 1.00 45.12 63 GLY B C 1
ATOM 3053 O O . GLY B 1 63 ? 70.103 74.203 96.717 1.00 45.14 63 GLY B O 1
ATOM 3054 N N . ARG B 1 64 ? 67.950 73.977 96.110 1.00 45.56 64 ARG B N 1
ATOM 3055 C CA . ARG B 1 64 ? 67.922 72.541 96.401 1.00 44.85 64 ARG B CA 1
ATOM 3056 C C . ARG B 1 64 ? 68.885 71.774 95.476 1.00 44.67 64 ARG B C 1
ATOM 3057 O O . ARG B 1 64 ? 69.299 70.653 95.782 1.00 44.92 64 ARG B O 1
ATOM 3065 N N . ASN B 1 65 ? 69.256 72.387 94.356 1.00 43.37 65 ASN B N 1
ATOM 3066 C CA . ASN B 1 65 ? 70.165 71.719 93.430 1.00 42.58 65 ASN B CA 1
ATOM 3067 C C . ASN B 1 65 ? 71.623 72.115 93.682 1.00 42.45 65 ASN B C 1
ATOM 3068 O O . ASN B 1 65 ? 72.534 71.572 93.073 1.00 42.75 65 ASN B O 1
ATOM 3073 N N . GLY B 1 66 ? 71.839 73.061 94.585 1.00 41.92 66 GLY B N 1
ATOM 3074 C CA . GLY B 1 66 ? 73.194 73.514 94.844 1.00 41.38 66 GLY B CA 1
ATOM 3075 C C . GLY B 1 66 ? 73.242 75.026 94.689 1.00 40.48 66 GLY B C 1
ATOM 3076 O O . GLY B 1 66 ? 72.222 75.707 94.876 1.00 40.29 66 GLY B O 1
ATOM 3077 N N . ASP B 1 67 ? 74.411 75.557 94.345 1.00 39.08 67 ASP B N 1
ATOM 3078 C CA . ASP B 1 67 ? 74.539 76.995 94.185 1.00 37.56 67 ASP B CA 1
ATOM 3079 C C . ASP B 1 67 ? 73.776 77.500 92.956 1.00 36.51 67 ASP B C 1
ATOM 3080 O O . ASP B 1 67 ? 73.679 76.840 91.920 1.00 34.91 67 ASP B O 1
ATOM 3085 N N . ILE B 1 68 ? 73.260 78.706 93.087 1.00 35.43 68 ILE B N 1
ATOM 3086 C CA . ILE B 1 68 ? 72.631 79.346 91.959 1.00 34.23 68 ILE B CA 1
ATOM 3087 C C . ILE B 1 68 ? 73.172 80.760 91.906 1.00 34.05 68 ILE B C 1
ATOM 3088 O O . ILE B 1 68 ? 73.058 81.515 92.884 1.00 34.68 68 ILE B O 1
ATOM 3093 N N . ARG B 1 69 ? 73.778 81.114 90.786 1.00 33.75 69 ARG B N 1
ATOM 3094 C CA . ARG B 1 69 ? 74.279 82.467 90.626 1.00 34.06 69 ARG B CA 1
ATOM 3095 C C . ARG B 1 69 ? 73.141 83.383 90.128 1.00 34.02 69 ARG B C 1
ATOM 3096 O O . ARG B 1 69 ? 72.363 83.001 89.241 1.00 33.44 69 ARG B O 1
ATOM 3104 N N . VAL B 1 70 ? 73.035 84.569 90.711 1.00 32.84 70 VAL B N 1
ATOM 3105 C CA . VAL B 1 70 ? 72.054 85.535 90.267 1.00 33.25 70 VAL B CA 1
ATOM 3106 C C . VAL B 1 70 ? 72.747 86.898 90.144 1.00 33.75 70 VAL B C 1
ATOM 3107 O O . VAL B 1 70 ? 73.721 87.156 90.864 1.00 33.91 70 VAL B O 1
ATOM 3111 N N . ARG B 1 71 ? 72.281 87.740 89.223 1.00 32.18 71 ARG B N 1
ATOM 3112 C CA . ARG B 1 71 ? 72.841 89.069 89.095 1.00 31.55 71 ARG B CA 1
ATOM 3113 C C . ARG B 1 71 ? 71.787 90.081 89.527 1.00 31.79 71 ARG B C 1
ATOM 3114 O O . ARG B 1 71 ? 70.677 90.072 89.005 1.00 31.82 71 ARG B O 1
ATOM 3122 N N . VAL B 1 72 ? 72.124 90.889 90.528 1.00 31.26 72 VAL B N 1
ATOM 3123 C CA . VAL B 1 72 ? 71.247 91.920 91.031 1.00 31.56 72 VAL B CA 1
ATOM 3124 C C . VAL B 1 72 ? 71.582 93.271 90.359 1.00 32.87 72 VAL B C 1
ATOM 3125 O O . VAL B 1 72 ? 72.732 93.741 90.387 1.00 32.63 72 VAL B O 1
ATOM 3129 N N . TYR B 1 73 ? 70.579 93.864 89.717 1.00 32.54 73 TYR B N 1
ATOM 3130 C CA . TYR B 1 73 ? 70.736 95.162 89.068 1.00 32.41 73 TYR B CA 1
ATOM 3131 C C . TYR B 1 73 ? 69.842 96.114 89.842 1.00 33.60 73 TYR B C 1
ATOM 3132 O O . TYR B 1 73 ? 68.615 95.963 89.818 1.00 33.75 73 TYR B O 1
ATOM 3141 N N . GLN B 1 74 ? 70.430 97.061 90.556 1.00 34.56 74 GLN B N 1
ATOM 3142 C CA . GLN B 1 74 ? 69.599 97.980 91.286 1.00 36.07 74 GLN B CA 1
ATOM 3143 C C . GLN B 1 74 ? 69.898 99.416 90.895 1.00 37.19 74 GLN B C 1
ATOM 3144 O O . GLN B 1 74 ? 71.014 99.902 91.076 1.00 36.52 74 GLN B O 1
ATOM 3150 N N . GLN B 1 75 ? 68.895 100.078 90.324 1.00 37.93 75 GLN B N 1
ATOM 3151 C CA . GLN B 1 75 ? 69.039 101.453 89.899 1.00 38.52 75 GLN B CA 1
ATOM 3152 C C . GLN B 1 75 ? 68.739 102.351 91.081 1.00 39.61 75 GLN B C 1
ATOM 3153 O O . GLN B 1 75 ? 69.239 103.446 91.178 1.00 39.27 75 GLN B O 1
ATOM 3159 N N . LYS B 1 76 ? 67.901 101.843 91.981 1.00 41.40 76 LYS B N 1
ATOM 3160 C CA . LYS B 1 76 ? 67.535 102.510 93.232 1.00 42.68 76 LYS B CA 1
ATOM 3161 C C . LYS B 1 76 ? 67.013 101.504 94.289 1.00 43.04 76 LYS B C 1
ATOM 3162 O O . LYS B 1 76 ? 66.370 100.519 93.952 1.00 43.04 76 LYS B O 1
ATOM 3168 N N . PRO B 1 77 ? 67.343 101.762 95.584 1.00 43.20 77 PRO B N 1
ATOM 3169 C CA . PRO B 1 77 ? 66.936 100.940 96.733 1.00 43.01 77 PRO B CA 1
ATOM 3170 C C . PRO B 1 77 ? 65.487 101.170 97.102 1.00 43.04 77 PRO B C 1
ATOM 3171 O O . PRO B 1 77 ? 64.916 102.168 96.723 1.00 43.16 77 PRO B O 1
ATOM 3175 N N . ASP B 1 78 ? 64.916 100.216 97.838 1.00 43.57 78 ASP B N 1
ATOM 3176 C CA . ASP B 1 78 ? 63.520 100.278 98.248 1.00 43.64 78 ASP B CA 1
ATOM 3177 C C . ASP B 1 78 ? 62.594 100.416 97.063 1.00 42.52 78 ASP B C 1
ATOM 3178 O O . ASP B 1 78 ? 61.642 101.201 97.070 1.00 44.11 78 ASP B O 1
ATOM 3183 N N . SER B 1 79 ? 62.843 99.600 96.059 1.00 40.53 79 SER B N 1
ATOM 3184 C CA . SER B 1 79 ? 62.048 99.631 94.850 1.00 37.75 79 SER B CA 1
ATOM 3185 C C . SER B 1 79 ? 61.514 98.245 94.469 1.00 36.44 79 SER B C 1
ATOM 3186 O O . SER B 1 79 ? 61.953 97.229 95.006 1.00 35.24 79 SER B O 1
ATOM 3189 N N . PRO B 1 80 ? 60.550 98.202 93.536 1.00 34.89 80 PRO B N 1
ATOM 3190 C CA . PRO B 1 80 ? 59.970 96.936 93.076 1.00 33.36 80 PRO B CA 1
ATOM 3191 C C . PRO B 1 80 ? 61.075 96.096 92.424 1.00 32.03 80 PRO B C 1
ATOM 3192 O O . PRO B 1 80 ? 62.094 96.641 91.978 1.00 32.20 80 PRO B O 1
ATOM 3196 N N . VAL B 1 81 ? 60.874 94.789 92.367 1.00 30.51 81 VAL B N 1
ATOM 3197 C CA . VAL B 1 81 ? 61.863 93.891 91.755 1.00 30.05 81 VAL B CA 1
ATOM 3198 C C . VAL B 1 81 ? 61.220 93.007 90.724 1.00 28.85 81 VAL B C 1
ATOM 3199 O O . VAL B 1 81 ? 60.114 92.515 90.930 1.00 28.48 81 VAL B O 1
ATOM 3203 N N . LEU B 1 82 ? 61.971 92.760 89.662 1.00 28.24 82 LEU B N 1
ATOM 3204 C CA . LEU B 1 82 ? 61.563 91.830 88.646 1.00 27.62 82 LEU B CA 1
ATOM 3205 C C . LEU B 1 82 ? 62.555 90.670 88.692 1.00 27.93 82 LEU B C 1
ATOM 3206 O O . LEU B 1 82 ? 63.747 90.880 88.497 1.00 28.24 82 LEU B O 1
ATOM 3211 N N . VAL B 1 83 ? 62.082 89.465 88.992 1.00 27.35 83 VAL B N 1
ATOM 3212 C CA . VAL B 1 83 ? 62.965 88.304 88.958 1.00 26.54 83 VAL B CA 1
ATOM 3213 C C . VAL B 1 83 ? 62.850 87.775 87.512 1.00 26.71 83 VAL B C 1
ATOM 3214 O O . VAL B 1 83 ? 61.773 87.353 87.060 1.00 27.33 83 VAL B O 1
ATOM 3218 N N . TYR B 1 84 ? 63.964 87.823 86.800 1.00 25.35 84 TYR B N 1
ATOM 3219 C CA . TYR B 1 84 ? 64.001 87.486 85.395 1.00 24.99 84 TYR B CA 1
ATOM 3220 C C . TYR B 1 84 ? 64.725 86.172 85.091 1.00 26.35 84 TYR B C 1
ATOM 3221 O O . TYR B 1 84 ? 65.752 85.845 85.735 1.00 26.13 84 TYR B O 1
ATOM 3230 N N . TYR B 1 85 ? 64.199 85.442 84.100 1.00 26.21 85 TYR B N 1
ATOM 3231 C CA . TYR B 1 85 ? 64.781 84.174 83.637 1.00 26.36 85 TYR B CA 1
ATOM 3232 C C . TYR B 1 85 ? 64.992 84.274 82.132 1.00 26.42 85 TYR B C 1
ATOM 3233 O O . TYR B 1 85 ? 64.046 84.366 81.383 1.00 27.98 85 TYR B O 1
ATOM 3242 N N . HIS B 1 86 ? 66.238 84.243 81.696 1.00 26.57 86 HIS B N 1
ATOM 3243 C CA . HIS B 1 86 ? 66.564 84.381 80.287 1.00 27.64 86 HIS B CA 1
ATOM 3244 C C . HIS B 1 86 ? 66.008 83.236 79.411 1.00 28.83 86 HIS B C 1
ATOM 3245 O O . HIS B 1 86 ? 65.632 82.182 79.919 1.00 29.09 86 HIS B O 1
ATOM 3252 N N . GLY B 1 87 ? 65.972 83.472 78.097 1.00 29.31 87 GLY B N 1
ATOM 3253 C CA . GLY B 1 87 ? 65.518 82.462 77.154 1.00 30.10 87 GLY B CA 1
ATOM 3254 C C . GLY B 1 87 ? 66.674 81.588 76.689 1.00 30.51 87 GLY B C 1
ATOM 3255 O O . GLY B 1 87 ? 67.749 81.597 77.284 1.00 31.38 87 GLY B O 1
ATOM 3256 N N . GLY B 1 88 ? 66.458 80.823 75.630 1.00 30.96 88 GLY B N 1
ATOM 3257 C CA . GLY B 1 88 ? 67.492 79.940 75.142 1.00 30.72 88 GLY B CA 1
ATOM 3258 C C . GLY B 1 88 ? 67.145 78.455 75.135 1.00 31.11 88 GLY B C 1
ATOM 3259 O O . GLY B 1 88 ? 68.022 77.610 75.297 1.00 32.14 88 GLY B O 1
ATOM 3260 N N . GLY B 1 89 ? 65.868 78.128 74.962 1.00 32.08 89 GLY B N 1
ATOM 3261 C CA . GLY B 1 89 ? 65.430 76.740 74.900 1.00 31.21 89 GLY B CA 1
ATOM 3262 C C . GLY B 1 89 ? 65.788 75.842 76.073 1.00 32.40 89 GLY B C 1
ATOM 3263 O O . GLY B 1 89 ? 65.752 74.609 75.927 1.00 33.28 89 GLY B O 1
ATOM 3264 N N . PHE B 1 90 ? 66.080 76.423 77.237 1.00 31.39 90 PHE B N 1
ATOM 3265 C CA . PHE B 1 90 ? 66.482 75.635 78.410 1.00 31.95 90 PHE B CA 1
ATOM 3266 C C . PHE B 1 90 ? 67.893 75.026 78.192 1.00 31.97 90 PHE B C 1
ATOM 3267 O O . PHE B 1 90 ? 68.407 74.325 79.062 1.00 31.30 90 PHE B O 1
ATOM 3275 N N . VAL B 1 91 ? 68.495 75.306 77.034 1.00 31.70 91 VAL B N 1
ATOM 3276 C CA . VAL B 1 91 ? 69.797 74.747 76.699 1.00 32.13 91 VAL B CA 1
ATOM 3277 C C . VAL B 1 91 ? 70.933 75.791 76.574 1.00 32.74 91 VAL B C 1
ATOM 3278 O O . VAL B 1 91 ? 72.086 75.522 76.965 1.00 31.61 91 VAL B O 1
ATOM 3282 N N . ILE B 1 92 ? 70.612 76.959 76.020 1.00 32.77 92 ILE B N 1
ATOM 3283 C CA . ILE B 1 92 ? 71.622 77.970 75.814 1.00 32.75 92 ILE B CA 1
ATOM 3284 C C . ILE B 1 92 ? 71.337 79.296 76.502 1.00 32.86 92 ILE B C 1
ATOM 3285 O O . ILE B 1 92 ? 70.449 79.437 77.320 1.00 32.40 92 ILE B O 1
ATOM 3290 N N . CYS B 1 93 ? 72.128 80.284 76.136 1.00 33.41 93 CYS B N 1
ATOM 3291 C CA . CYS B 1 93 ? 72.037 81.638 76.715 1.00 34.17 93 CYS B CA 1
ATOM 3292 C C . CYS B 1 93 ? 72.468 81.675 78.151 1.00 33.39 93 CYS B C 1
ATOM 3293 O O . CYS B 1 93 ? 72.794 80.649 78.745 1.00 32.80 93 CYS B O 1
ATOM 3296 N N . SER B 1 94 ? 72.436 82.868 78.731 1.00 33.51 94 SER B N 1
ATOM 3297 C CA . SER B 1 94 ? 72.883 83.025 80.103 1.00 33.54 94 SER B CA 1
ATOM 3298 C C . SER B 1 94 ? 72.514 84.390 80.703 1.00 33.73 94 SER B C 1
ATOM 3299 O O . SER B 1 94 ? 71.804 85.190 80.093 1.00 34.24 94 SER B O 1
ATOM 3302 N N . ILE B 1 95 ? 73.062 84.664 81.875 1.00 34.03 95 ILE B N 1
ATOM 3303 C CA . ILE B 1 95 ? 72.822 85.968 82.472 1.00 34.20 95 ILE B CA 1
ATOM 3304 C C . ILE B 1 95 ? 73.456 87.063 81.551 1.00 33.89 95 ILE B C 1
ATOM 3305 O O . ILE B 1 95 ? 72.910 88.146 81.355 1.00 34.24 95 ILE B O 1
ATOM 3310 N N . GLU B 1 96 ? 74.618 86.729 80.991 1.00 34.26 96 GLU B N 1
ATOM 3311 C CA . GLU B 1 96 ? 75.392 87.627 80.118 1.00 34.00 96 GLU B CA 1
ATOM 3312 C C . GLU B 1 96 ? 74.692 87.922 78.801 1.00 32.63 96 GLU B C 1
ATOM 3313 O O . GLU B 1 96 ? 74.825 89.015 78.291 1.00 32.42 96 GLU B O 1
ATOM 3319 N N . SER B 1 97 ? 73.979 86.945 78.240 1.00 30.23 97 SER B N 1
ATOM 3320 C CA . SER B 1 97 ? 73.314 87.162 76.952 1.00 29.39 97 SER B CA 1
ATOM 3321 C C . SER B 1 97 ? 72.065 88.060 77.072 1.00 28.43 97 SER B C 1
ATOM 3322 O O . SER B 1 97 ? 71.529 88.517 76.081 1.00 26.98 97 SER B O 1
ATOM 3325 N N . HIS B 1 98 ? 71.624 88.297 78.301 1.00 28.51 98 HIS B N 1
ATOM 3326 C CA . HIS B 1 98 ? 70.448 89.121 78.561 1.00 28.41 98 HIS B CA 1
ATOM 3327 C C . HIS B 1 98 ? 70.780 90.272 79.504 1.00 28.64 98 HIS B C 1
ATOM 3328 O O . HIS B 1 98 ? 69.888 90.878 80.106 1.00 28.93 98 HIS B O 1
ATOM 3335 N N . ASP B 1 99 ? 72.069 90.571 79.612 1.00 28.30 99 ASP B N 1
ATOM 3336 C CA . ASP B 1 99 ? 72.529 91.628 80.495 1.00 28.26 99 ASP B CA 1
ATOM 3337 C C . ASP B 1 99 ? 72.004 93.013 80.074 1.00 27.23 99 ASP B C 1
ATOM 3338 O O . ASP B 1 99 ? 71.496 93.763 80.906 1.00 26.35 99 ASP B O 1
ATOM 3343 N N . ALA B 1 100 ? 72.109 93.335 78.786 1.00 26.77 100 ALA B N 1
ATOM 3344 C CA . ALA B 1 100 ? 71.665 94.644 78.298 1.00 26.87 100 ALA B CA 1
ATOM 3345 C C . ALA B 1 100 ? 70.155 94.851 78.526 1.00 26.83 100 ALA B C 1
ATOM 3346 O O . ALA B 1 100 ? 69.724 95.942 78.943 1.00 27.69 100 ALA B O 1
ATOM 3348 N N . LEU B 1 101 ? 69.362 93.811 78.260 1.00 26.80 101 LEU B N 1
ATOM 3349 C CA . LEU B 1 101 ? 67.908 93.897 78.470 1.00 26.93 101 LEU B CA 1
ATOM 3350 C C . LEU B 1 101 ? 67.605 94.177 79.932 1.00 26.32 101 LEU B C 1
ATOM 3351 O O . LEU B 1 101 ? 66.829 95.092 80.250 1.00 26.34 101 LEU B O 1
ATOM 3356 N N . CYS B 1 102 ? 68.192 93.365 80.812 1.00 26.16 102 CYS B N 1
ATOM 3357 C CA . CYS B 1 102 ? 67.989 93.532 82.254 1.00 26.84 102 CYS B CA 1
ATOM 3358 C C . CYS B 1 102 ? 68.440 94.924 82.747 1.00 27.17 102 CYS B C 1
ATOM 3359 O O . CYS B 1 102 ? 67.724 95.570 83.507 1.00 28.63 102 CYS B O 1
ATOM 3362 N N . ARG B 1 103 ? 69.612 95.378 82.316 1.00 26.65 103 ARG B N 1
ATOM 3363 C CA . ARG B 1 103 ? 70.086 96.699 82.707 1.00 26.88 103 ARG B CA 1
ATOM 3364 C C . ARG B 1 103 ? 69.062 97.732 82.266 1.00 26.58 103 ARG B C 1
ATOM 3365 O O . ARG B 1 103 ? 68.676 98.590 83.036 1.00 25.68 103 ARG B O 1
ATOM 3373 N N . ARG B 1 104 ? 68.581 97.585 81.030 1.00 27.04 104 ARG B N 1
ATOM 3374 C CA . ARG B 1 104 ? 67.625 98.550 80.476 1.00 27.11 104 ARG B CA 1
ATOM 3375 C C . ARG B 1 104 ? 66.355 98.591 81.304 1.00 26.69 104 ARG B C 1
ATOM 3376 O O . ARG B 1 104 ? 65.853 99.667 81.628 1.00 27.53 104 ARG B O 1
ATOM 3384 N N . ILE B 1 105 ? 65.845 97.430 81.696 1.00 26.40 105 ILE B N 1
ATOM 3385 C CA . ILE B 1 105 ? 64.640 97.432 82.511 1.00 25.67 105 ILE B CA 1
ATOM 3386 C C . ILE B 1 105 ? 64.904 98.120 83.880 1.00 26.46 105 ILE B C 1
ATOM 3387 O O . ILE B 1 105 ? 64.124 98.960 84.314 1.00 27.23 105 ILE B O 1
ATOM 3392 N N . ALA B 1 106 ? 65.992 97.754 84.557 1.00 27.11 106 ALA B N 1
ATOM 3393 C CA . ALA B 1 106 ? 66.265 98.348 85.868 1.00 28.15 106 ALA B CA 1
ATOM 3394 C C . ALA B 1 106 ? 66.495 99.869 85.760 1.00 28.40 106 ALA B C 1
ATOM 3395 O O . ALA B 1 106 ? 66.008 100.634 86.577 1.00 27.67 106 ALA B O 1
ATOM 3397 N N . ARG B 1 107 ? 67.231 100.282 84.732 1.00 29.19 107 ARG B N 1
ATOM 3398 C CA . ARG B 1 107 ? 67.536 101.696 84.545 1.00 30.00 107 ARG B CA 1
ATOM 3399 C C . ARG B 1 107 ? 66.268 102.542 84.287 1.00 30.63 107 ARG B C 1
ATOM 3400 O O . ARG B 1 107 ? 66.017 103.491 84.999 1.00 30.58 107 ARG B O 1
ATOM 3408 N N . LEU B 1 108 ? 65.482 102.176 83.276 1.00 30.91 108 LEU B N 1
ATOM 3409 C CA . LEU B 1 108 ? 64.264 102.915 82.933 1.00 31.41 108 LEU B CA 1
ATOM 3410 C C . LEU B 1 108 ? 63.273 102.994 84.082 1.00 31.15 108 LEU B C 1
ATOM 3411 O O . LEU B 1 108 ? 62.662 104.022 84.269 1.00 31.63 108 LEU B O 1
ATOM 3416 N N . SER B 1 109 ? 63.124 101.897 84.827 1.00 31.33 109 SER B N 1
ATOM 3417 C CA . SER B 1 109 ? 62.167 101.814 85.935 1.00 30.93 109 SER B CA 1
ATOM 3418 C C . SER B 1 109 ? 62.727 102.313 87.271 1.00 31.49 109 SER B C 1
ATOM 3419 O O . SER B 1 109 ? 61.996 102.339 88.251 1.00 31.96 109 SER B O 1
ATOM 3422 N N . ASN B 1 110 ? 64.004 102.680 87.325 1.00 32.17 110 ASN B N 1
ATOM 3423 C CA . ASN B 1 110 ? 64.586 103.120 88.599 1.00 33.33 110 ASN B CA 1
ATOM 3424 C C . ASN B 1 110 ? 64.336 102.083 89.679 1.00 32.25 110 ASN B C 1
ATOM 3425 O O . ASN B 1 110 ? 64.170 102.438 90.840 1.00 31.83 110 ASN B O 1
ATOM 3430 N N . SER B 1 111 ? 64.290 100.810 89.294 1.00 31.92 111 SER B N 1
ATOM 3431 C CA . SER B 1 111 ? 64.033 99.755 90.269 1.00 31.63 111 SER B CA 1
ATOM 3432 C C . SER B 1 111 ? 65.072 98.654 90.240 1.00 31.24 111 SER B C 1
ATOM 3433 O O . SER B 1 111 ? 66.230 98.895 89.887 1.00 31.78 111 SER B O 1
ATOM 3436 N N . THR B 1 112 ? 64.643 97.444 90.593 1.00 30.99 112 THR B N 1
ATOM 3437 C CA . THR B 1 112 ? 65.541 96.299 90.690 1.00 29.79 112 THR B CA 1
ATOM 3438 C C . THR B 1 112 ? 65.158 95.092 89.800 1.00 28.77 112 THR B C 1
ATOM 3439 O O . THR B 1 112 ? 63.979 94.761 89.600 1.00 28.45 112 THR B O 1
ATOM 3443 N N . VAL B 1 113 ? 66.190 94.446 89.279 1.00 27.33 113 VAL B N 1
ATOM 3444 C CA . VAL B 1 113 ? 66.035 93.248 88.476 1.00 26.80 113 VAL B CA 1
ATOM 3445 C C . VAL B 1 113 ? 66.999 92.213 89.004 1.00 27.41 113 VAL B C 1
ATOM 3446 O O . VAL B 1 113 ? 68.119 92.539 89.357 1.00 27.97 113 VAL B O 1
ATOM 3450 N N . VAL B 1 114 ? 66.535 90.985 89.126 1.00 27.80 114 VAL B N 1
ATOM 3451 C CA . VAL B 1 114 ? 67.386 89.886 89.567 1.00 28.17 114 VAL B CA 1
ATOM 3452 C C . VAL B 1 114 ? 67.305 88.804 88.475 1.00 28.08 114 VAL B C 1
ATOM 3453 O O . VAL B 1 114 ? 66.271 88.203 88.291 1.00 28.94 114 VAL B O 1
ATOM 3457 N N . SER B 1 115 ? 68.391 88.623 87.736 1.00 28.05 115 SER B N 1
ATOM 3458 C CA . SER B 1 115 ? 68.491 87.646 86.653 1.00 28.38 115 SER B CA 1
ATOM 3459 C C . SER B 1 115 ? 69.102 86.338 87.215 1.00 29.22 115 SER B C 1
ATOM 3460 O O . SER B 1 115 ? 70.160 86.353 87.876 1.00 28.42 115 SER B O 1
ATOM 3463 N N . VAL B 1 116 ? 68.419 85.229 86.945 1.00 29.22 116 VAL B N 1
ATOM 3464 C CA . VAL B 1 116 ? 68.795 83.928 87.441 1.00 30.08 116 VAL B CA 1
ATOM 3465 C C . VAL B 1 116 ? 69.564 83.070 86.432 1.00 31.12 116 VAL B C 1
ATOM 3466 O O . VAL B 1 116 ? 69.120 82.835 85.322 1.00 30.21 116 VAL B O 1
ATOM 3470 N N . ASP B 1 117 ? 70.719 82.597 86.862 1.00 32.46 117 ASP B N 1
ATOM 3471 C CA . ASP B 1 117 ? 71.567 81.740 86.045 1.00 34.20 117 ASP B CA 1
ATOM 3472 C C . ASP B 1 117 ? 71.196 80.272 86.376 1.00 33.87 117 ASP B C 1
ATOM 3473 O O . ASP B 1 117 ? 71.938 79.560 87.066 1.00 33.18 117 ASP B O 1
ATOM 3478 N N . TYR B 1 118 ? 70.021 79.860 85.900 1.00 32.74 118 TYR B N 1
ATOM 3479 C CA . TYR B 1 118 ? 69.476 78.523 86.156 1.00 31.81 118 TYR B CA 1
ATOM 3480 C C . TYR B 1 118 ? 70.231 77.409 85.399 1.00 31.51 118 TYR B C 1
ATOM 3481 O O . TYR B 1 118 ? 70.821 77.633 84.348 1.00 31.81 118 TYR B O 1
ATOM 3490 N N . ARG B 1 119 ? 70.211 76.211 85.960 1.00 32.40 119 ARG B N 1
ATOM 3491 C CA . ARG B 1 119 ? 70.905 75.080 85.339 1.00 33.25 119 ARG B CA 1
ATOM 3492 C C . ARG B 1 119 ? 70.354 74.779 83.954 1.00 33.01 119 ARG B C 1
ATOM 3493 O O . ARG B 1 119 ? 69.149 74.770 83.756 1.00 33.28 119 ARG B O 1
ATOM 3501 N N . LEU B 1 120 ? 71.258 74.556 83.007 1.00 32.70 120 LEU B N 1
ATOM 3502 C CA . LEU B 1 120 ? 70.920 74.283 81.622 1.00 33.33 120 LEU B CA 1
ATOM 3503 C C . LEU B 1 120 ? 70.925 72.781 81.256 1.00 34.14 120 LEU B C 1
ATOM 3504 O O . LEU B 1 120 ? 71.625 71.971 81.870 1.00 34.21 120 LEU B O 1
ATOM 3509 N N . ALA B 1 121 ? 70.146 72.454 80.223 1.00 34.35 121 ALA B N 1
ATOM 3510 C CA . ALA B 1 121 ? 70.038 71.106 79.685 1.00 34.24 121 ALA B CA 1
ATOM 3511 C C . ALA B 1 121 ? 70.976 71.010 78.509 1.00 34.91 121 ALA B C 1
ATOM 3512 O O . ALA B 1 121 ? 71.275 72.025 77.885 1.00 34.62 121 ALA B O 1
ATOM 3514 N N . PRO B 1 122 ? 71.393 69.788 78.132 1.00 36.11 122 PRO B N 1
ATOM 3515 C CA . PRO B 1 122 ? 71.031 68.506 78.743 1.00 37.26 122 PRO B CA 1
ATOM 3516 C C . PRO B 1 122 ? 71.737 68.120 80.050 1.00 38.23 122 PRO B C 1
ATOM 3517 O O . PRO B 1 122 ? 71.346 67.159 80.688 1.00 38.97 122 PRO B O 1
ATOM 3521 N N . GLU B 1 123 ? 72.782 68.844 80.436 1.00 38.41 123 GLU B N 1
ATOM 3522 C CA . GLU B 1 123 ? 73.472 68.510 81.671 1.00 38.24 123 GLU B CA 1
ATOM 3523 C C . GLU B 1 123 ? 72.478 68.357 82.827 1.00 38.34 123 GLU B C 1
ATOM 3524 O O . GLU B 1 123 ? 72.577 67.416 83.593 1.00 37.88 123 GLU B O 1
ATOM 3530 N N . HIS B 1 124 ? 71.528 69.289 82.932 1.00 38.86 124 HIS B N 1
ATOM 3531 C CA . HIS B 1 124 ? 70.512 69.248 83.979 1.00 39.61 124 HIS B CA 1
ATOM 3532 C C . HIS B 1 124 ? 69.085 69.292 83.380 1.00 39.44 124 HIS B C 1
ATOM 3533 O O . HIS B 1 124 ? 68.514 70.371 83.149 1.00 39.40 124 HIS B O 1
ATOM 3540 N N . LYS B 1 125 ? 68.526 68.108 83.162 1.00 38.48 125 LYS B N 1
ATOM 3541 C CA . LYS B 1 125 ? 67.202 67.943 82.591 1.00 37.27 125 LYS B CA 1
ATOM 3542 C C . LYS B 1 125 ? 66.094 68.506 83.471 1.00 36.16 125 LYS B C 1
ATOM 3543 O O . LYS B 1 125 ? 66.272 68.740 84.664 1.00 35.29 125 LYS B O 1
ATOM 3549 N N . PHE B 1 126 ? 64.934 68.713 82.843 1.00 35.75 126 PHE B N 1
ATOM 3550 C CA . PHE B 1 126 ? 63.727 69.158 83.552 1.00 34.23 126 PHE B CA 1
ATOM 3551 C C . PHE B 1 126 ? 63.554 68.197 84.715 1.00 33.24 126 PHE B C 1
ATOM 3552 O O . PHE B 1 126 ? 63.762 67.011 84.550 1.00 34.02 126 PHE B O 1
ATOM 3560 N N . PRO B 1 127 ? 63.112 68.676 85.874 1.00 33.06 127 PRO B N 1
ATOM 3561 C CA . PRO B 1 127 ? 62.746 70.030 86.299 1.00 32.39 127 PRO B CA 1
ATOM 3562 C C . PRO B 1 127 ? 63.868 70.858 86.988 1.00 32.48 127 PRO B C 1
ATOM 3563 O O . PRO B 1 127 ? 63.555 71.713 87.807 1.00 33.89 127 PRO B O 1
ATOM 3567 N N . ALA B 1 128 ? 65.139 70.606 86.694 1.00 32.28 128 ALA B N 1
ATOM 3568 C CA . ALA B 1 128 ? 66.200 71.353 87.371 1.00 32.55 128 ALA B CA 1
ATOM 3569 C C . ALA B 1 128 ? 66.048 72.903 87.230 1.00 32.25 128 ALA B C 1
ATOM 3570 O O . ALA B 1 128 ? 66.035 73.630 88.242 1.00 32.77 128 ALA B O 1
ATOM 3572 N N . ALA B 1 129 ? 65.929 73.400 85.999 1.00 32.49 129 ALA B N 1
ATOM 3573 C CA . ALA B 1 129 ? 65.776 74.854 85.780 1.00 31.59 129 ALA B CA 1
ATOM 3574 C C . ALA B 1 129 ? 64.592 75.423 86.571 1.00 31.76 129 ALA B C 1
ATOM 3575 O O . ALA B 1 129 ? 64.722 76.480 87.223 1.00 31.19 129 ALA B O 1
ATOM 3577 N N . VAL B 1 130 ? 63.454 74.721 86.532 1.00 31.80 130 VAL B N 1
ATOM 3578 C CA . VAL B 1 130 ? 62.247 75.155 87.249 1.00 31.85 130 VAL B CA 1
ATOM 3579 C C . VAL B 1 130 ? 62.503 75.346 88.736 1.00 33.12 130 VAL B C 1
ATOM 3580 O O . VAL B 1 130 ? 62.102 76.362 89.337 1.00 32.73 130 VAL B O 1
ATOM 3584 N N . TYR B 1 131 ? 63.156 74.366 89.350 1.00 33.76 131 TYR B N 1
ATOM 3585 C CA . TYR B 1 131 ? 63.426 74.471 90.782 1.00 34.77 131 TYR B CA 1
ATOM 3586 C C . TYR B 1 131 ? 64.430 75.586 91.086 1.00 33.81 131 TYR B C 1
ATOM 3587 O O . TYR B 1 131 ? 64.265 76.303 92.075 1.00 33.89 131 TYR B O 1
ATOM 3596 N N . ASP B 1 132 ? 65.455 75.730 90.242 1.00 32.96 132 ASP B N 1
ATOM 3597 C CA . ASP B 1 132 ? 66.442 76.806 90.442 1.00 32.39 132 ASP B CA 1
ATOM 3598 C C . ASP B 1 132 ? 65.726 78.166 90.382 1.00 32.52 132 ASP B C 1
ATOM 3599 O O . ASP B 1 132 ? 65.970 79.078 91.210 1.00 32.51 132 ASP B O 1
ATOM 3604 N N . CYS B 1 133 ? 64.844 78.302 89.394 1.00 32.04 133 CYS B N 1
ATOM 3605 C CA . CYS B 1 133 ? 64.122 79.557 89.232 1.00 32.48 133 CYS B CA 1
ATOM 3606 C C . CYS B 1 133 ? 63.186 79.813 90.402 1.00 32.37 133 CYS B C 1
ATOM 3607 O O . CYS B 1 133 ? 63.067 80.963 90.837 1.00 33.57 133 CYS B O 1
ATOM 3610 N N . TYR B 1 134 ? 62.556 78.768 90.937 1.00 33.10 134 TYR B N 1
ATOM 3611 C CA . TYR B 1 134 ? 61.641 78.960 92.080 1.00 32.77 134 TYR B CA 1
ATOM 3612 C C . TYR B 1 134 ? 62.457 79.322 93.321 1.00 32.19 134 TYR B C 1
ATOM 3613 O O . TYR B 1 134 ? 62.126 80.247 94.078 1.00 31.33 134 TYR B O 1
ATOM 3622 N N . ASP B 1 135 ? 63.526 78.561 93.519 1.00 32.27 135 ASP B N 1
ATOM 3623 C CA . ASP B 1 135 ? 64.397 78.759 94.675 1.00 32.54 135 ASP B CA 1
ATOM 3624 C C . ASP B 1 135 ? 64.964 80.189 94.732 1.00 31.89 135 ASP B C 1
ATOM 3625 O O . ASP B 1 135 ? 64.999 80.820 95.803 1.00 31.90 135 ASP B O 1
ATOM 3630 N N . ALA B 1 136 ? 65.345 80.730 93.583 1.00 30.76 136 ALA B N 1
ATOM 3631 C CA . ALA B 1 136 ? 65.889 82.081 93.592 1.00 31.05 136 ALA B CA 1
ATOM 3632 C C . ALA B 1 136 ? 64.812 83.118 93.859 1.00 31.14 136 ALA B C 1
ATOM 3633 O O . ALA B 1 136 ? 65.057 84.135 94.525 1.00 31.23 136 ALA B O 1
ATOM 3635 N N . THR B 1 137 ? 63.609 82.849 93.365 1.00 31.79 137 THR B N 1
ATOM 3636 C CA . THR B 1 137 ? 62.493 83.766 93.524 1.00 31.15 137 THR B CA 1
ATOM 3637 C C . THR B 1 137 ? 62.027 83.788 94.963 1.00 32.28 137 THR B C 1
ATOM 3638 O O . THR B 1 137 ? 61.728 84.827 95.499 1.00 32.53 137 THR B O 1
ATOM 3642 N N . LYS B 1 138 ? 61.958 82.624 95.591 1.00 34.00 138 LYS B N 1
ATOM 3643 C CA . LYS B 1 138 ? 61.563 82.572 96.996 1.00 35.04 138 LYS B CA 1
ATOM 3644 C C . LYS B 1 138 ? 62.649 83.269 97.844 1.00 35.58 138 LYS B C 1
ATOM 3645 O O . LYS B 1 138 ? 62.353 83.960 98.806 1.00 35.53 138 LYS B O 1
ATOM 3651 N N . TRP B 1 139 ? 63.906 83.051 97.456 1.00 35.43 139 TRP B N 1
ATOM 3652 C CA . TRP B 1 139 ? 65.043 83.661 98.120 1.00 36.12 139 TRP B CA 1
ATOM 3653 C C . TRP B 1 139 ? 64.906 85.174 98.107 1.00 36.05 139 TRP B C 1
ATOM 3654 O O . TRP B 1 139 ? 65.061 85.820 99.140 1.00 35.66 139 TRP B O 1
ATOM 3665 N N . VAL B 1 140 ? 64.646 85.734 96.919 1.00 35.46 140 VAL B N 1
ATOM 3666 C CA . VAL B 1 140 ? 64.472 87.174 96.785 1.00 34.72 140 VAL B CA 1
ATOM 3667 C C . VAL B 1 140 ? 63.417 87.657 97.769 1.00 35.95 140 VAL B C 1
ATOM 3668 O O . VAL B 1 140 ? 63.586 88.662 98.434 1.00 35.93 140 VAL B O 1
ATOM 3672 N N . ALA B 1 141 ? 62.333 86.901 97.853 1.00 37.87 141 ALA B N 1
ATOM 3673 C CA . ALA B 1 141 ? 61.214 87.231 98.733 1.00 40.02 141 ALA B CA 1
ATOM 3674 C C . ALA B 1 141 ? 61.564 87.107 100.229 1.00 40.75 141 ALA B C 1
ATOM 3675 O O . ALA B 1 141 ? 61.054 87.857 101.036 1.00 40.92 141 ALA B O 1
ATOM 3677 N N . GLU B 1 142 ? 62.419 86.160 100.592 1.00 42.92 142 GLU B N 1
ATOM 3678 C CA . GLU B 1 142 ? 62.768 85.986 102.008 1.00 45.00 142 GLU B CA 1
ATOM 3679 C C . GLU B 1 142 ? 63.902 86.901 102.448 1.00 45.53 142 GLU B C 1
ATOM 3680 O O . GLU B 1 142 ? 64.140 87.065 103.643 1.00 45.47 142 GLU B O 1
ATOM 3686 N N . ASN B 1 143 ? 64.580 87.499 101.475 1.00 45.88 143 ASN B N 1
ATOM 3687 C CA . ASN B 1 143 ? 65.689 88.395 101.754 1.00 47.27 143 ASN B CA 1
ATOM 3688 C C . ASN B 1 143 ? 65.408 89.835 101.263 1.00 47.79 143 ASN B C 1
ATOM 3689 O O . ASN B 1 143 ? 66.316 90.539 100.830 1.00 47.03 143 ASN B O 1
ATOM 3694 N N . ALA B 1 144 ? 64.149 90.260 101.370 1.00 48.42 144 ALA B N 1
ATOM 3695 C CA . ALA B 1 144 ? 63.761 91.586 100.920 1.00 49.04 144 ALA B CA 1
ATOM 3696 C C . ALA B 1 144 ? 64.643 92.692 101.514 1.00 49.86 144 ALA B C 1
ATOM 3697 O O . ALA B 1 144 ? 65.288 93.438 100.789 1.00 49.76 144 ALA B O 1
ATOM 3699 N N . GLU B 1 145 ? 64.659 92.784 102.839 1.00 51.31 145 GLU B N 1
ATOM 3700 C CA . GLU B 1 145 ? 65.431 93.808 103.544 1.00 52.34 145 GLU B CA 1
ATOM 3701 C C . GLU B 1 145 ? 66.895 93.917 103.108 1.00 52.15 145 GLU B C 1
ATOM 3702 O O . GLU B 1 145 ? 67.360 95.008 102.836 1.00 52.13 145 GLU B O 1
ATOM 3708 N N . GLU B 1 146 ? 67.610 92.793 103.098 1.00 51.50 146 GLU B N 1
ATOM 3709 C CA . GLU B 1 146 ? 69.009 92.765 102.680 1.00 50.67 146 GLU B CA 1
ATOM 3710 C C . GLU B 1 146 ? 69.223 93.160 101.203 1.00 50.89 146 GLU B C 1
ATOM 3711 O O . GLU B 1 146 ? 70.279 93.627 100.826 1.00 51.48 146 GLU B O 1
ATOM 3717 N N . LEU B 1 147 ? 68.184 92.935 100.406 1.00 50.01 147 LEU B N 1
ATOM 3718 C CA . LEU B 1 147 ? 68.249 93.284 99.001 1.00 48.77 147 LEU B CA 1
ATOM 3719 C C . LEU B 1 147 ? 67.714 94.691 98.814 1.00 48.12 147 LEU B C 1
ATOM 3720 O O . LEU B 1 147 ? 67.825 95.276 97.737 1.00 47.60 147 LEU B O 1
ATOM 3725 N N . ARG B 1 148 ? 67.142 95.232 99.882 1.00 47.36 148 ARG B N 1
ATOM 3726 C CA . ARG B 1 148 ? 66.553 96.558 99.816 1.00 47.01 148 ARG B CA 1
ATOM 3727 C C . ARG B 1 148 ? 65.548 96.594 98.645 1.00 47.04 148 ARG B C 1
ATOM 3728 O O . ARG B 1 148 ? 65.595 97.463 97.758 1.00 46.88 148 ARG B O 1
ATOM 3736 N N . ILE B 1 149 ? 64.645 95.615 98.691 1.00 45.83 149 ILE B N 1
ATOM 3737 C CA . ILE B 1 149 ? 63.593 95.410 97.722 1.00 44.88 149 ILE B CA 1
ATOM 3738 C C . ILE B 1 149 ? 62.202 95.525 98.397 1.00 44.47 149 ILE B C 1
ATOM 3739 O O . ILE B 1 149 ? 62.032 95.125 99.548 1.00 44.25 149 ILE B O 1
ATOM 3744 N N . ASP B 1 150 ? 61.224 96.080 97.686 1.00 43.38 150 ASP B N 1
ATOM 3745 C CA . ASP B 1 150 ? 59.870 96.185 98.212 1.00 42.45 150 ASP B CA 1
ATOM 3746 C C . ASP B 1 150 ? 59.221 94.778 98.183 1.00 42.33 150 ASP B C 1
ATOM 3747 O O . ASP B 1 150 ? 58.861 94.276 97.119 1.00 42.26 150 ASP B O 1
ATOM 3752 N N . PRO B 1 151 ? 59.058 94.139 99.355 1.00 42.01 151 PRO B N 1
ATOM 3753 C CA . PRO B 1 151 ? 58.463 92.797 99.409 1.00 41.83 151 PRO B CA 1
ATOM 3754 C C . PRO B 1 151 ? 57.041 92.723 98.893 1.00 41.06 151 PRO B C 1
ATOM 3755 O O . PRO B 1 151 ? 56.573 91.654 98.521 1.00 41.77 151 PRO B O 1
ATOM 3759 N N . SER B 1 152 ? 56.361 93.863 98.862 1.00 40.66 152 SER B N 1
ATOM 3760 C CA . SER B 1 152 ? 54.994 93.896 98.366 1.00 39.97 152 SER B CA 1
ATOM 3761 C C . SER B 1 152 ? 54.944 94.068 96.829 1.00 39.30 152 SER B C 1
ATOM 3762 O O . SER B 1 152 ? 53.875 94.076 96.256 1.00 39.48 152 SER B O 1
ATOM 3765 N N . LYS B 1 153 ? 56.089 94.218 96.168 1.00 37.71 153 LYS B N 1
ATOM 3766 C CA . LYS B 1 153 ? 56.047 94.332 94.708 1.00 36.99 153 LYS B CA 1
ATOM 3767 C C . LYS B 1 153 ? 57.110 93.476 94.024 1.00 34.57 153 LYS B C 1
ATOM 3768 O O . LYS B 1 153 ? 58.072 93.977 93.469 1.00 33.93 153 LYS B O 1
ATOM 3774 N N . ILE B 1 154 ? 56.912 92.170 94.089 1.00 33.10 154 ILE B N 1
ATOM 3775 C CA . ILE B 1 154 ? 57.822 91.225 93.476 1.00 31.87 154 ILE B CA 1
ATOM 3776 C C . ILE B 1 154 ? 57.185 90.663 92.228 1.00 32.29 154 ILE B C 1
ATOM 3777 O O . ILE B 1 154 ? 56.093 90.132 92.292 1.00 33.17 154 ILE B O 1
ATOM 3782 N N . PHE B 1 155 ? 57.854 90.796 91.088 1.00 32.12 155 PHE B N 1
ATOM 3783 C CA . PHE B 1 155 ? 57.304 90.292 89.835 1.00 31.73 155 PHE B CA 1
ATOM 3784 C C . PHE B 1 155 ? 58.233 89.273 89.237 1.00 30.86 155 PHE B C 1
ATOM 3785 O O . PHE B 1 155 ? 59.417 89.277 89.543 1.00 31.36 155 PHE B O 1
ATOM 3793 N N . VAL B 1 156 ? 57.699 88.399 88.390 1.00 29.00 156 VAL B N 1
ATOM 3794 C CA . VAL B 1 156 ? 58.515 87.407 87.707 1.00 26.82 156 VAL B CA 1
ATOM 3795 C C . VAL B 1 156 ? 58.261 87.532 86.199 1.00 27.11 156 VAL B C 1
ATOM 3796 O O . VAL B 1 156 ? 57.192 87.986 85.777 1.00 26.14 156 VAL B O 1
ATOM 3800 N N . GLY B 1 157 ? 59.245 87.132 85.401 1.00 27.10 157 GLY B N 1
ATOM 3801 C CA . GLY B 1 157 ? 59.115 87.208 83.962 1.00 26.42 157 GLY B CA 1
ATOM 3802 C C . GLY B 1 157 ? 60.308 86.591 83.255 1.00 27.30 157 GLY B C 1
ATOM 3803 O O . GLY B 1 157 ? 61.353 86.328 83.880 1.00 27.17 157 GLY B O 1
ATOM 3804 N N . GLY B 1 158 ? 60.172 86.393 81.949 1.00 26.42 158 GLY B N 1
ATOM 3805 C CA . GLY B 1 158 ? 61.237 85.804 81.165 1.00 26.44 158 GLY B CA 1
ATOM 3806 C C . GLY B 1 158 ? 60.784 85.758 79.723 1.00 27.33 158 GLY B C 1
ATOM 3807 O O . GLY B 1 158 ? 59.595 85.947 79.454 1.00 26.51 158 GLY B O 1
ATOM 3808 N N . ASP B 1 159 ? 61.723 85.537 78.799 1.00 27.80 159 ASP B N 1
ATOM 3809 C CA . ASP B 1 159 ? 61.409 85.456 77.366 1.00 28.32 159 ASP B CA 1
ATOM 3810 C C . ASP B 1 159 ? 61.615 84.034 76.866 1.00 28.90 159 ASP B C 1
ATOM 3811 O O . ASP B 1 159 ? 62.603 83.401 77.232 1.00 27.45 159 ASP B O 1
ATOM 3816 N N . SER B 1 160 ? 60.675 83.540 76.048 1.00 31.09 160 SER B N 1
ATOM 3817 C CA . SER B 1 160 ? 60.765 82.181 75.475 1.00 33.50 160 SER B CA 1
ATOM 3818 C C . SER B 1 160 ? 60.757 81.123 76.573 1.00 31.30 160 SER B C 1
ATOM 3819 O O . SER B 1 160 ? 59.801 80.978 77.286 1.00 31.60 160 SER B O 1
ATOM 3822 N N . ALA B 1 161 ? 61.826 80.338 76.664 1.00 30.69 161 ALA B N 1
ATOM 3823 C CA . ALA B 1 161 ? 61.914 79.326 77.716 1.00 29.83 161 ALA B CA 1
ATOM 3824 C C . ALA B 1 161 ? 61.828 80.070 79.054 1.00 29.00 161 ALA B C 1
ATOM 3825 O O . ALA B 1 161 ? 61.290 79.568 80.042 1.00 28.78 161 ALA B O 1
ATOM 3827 N N . GLY B 1 162 ? 62.322 81.309 79.051 1.00 28.54 162 GLY B N 1
ATOM 3828 C CA . GLY B 1 162 ? 62.248 82.120 80.260 1.00 27.76 162 GLY B CA 1
ATOM 3829 C C . GLY B 1 162 ? 60.799 82.484 80.590 1.00 27.12 162 GLY B C 1
ATOM 3830 O O . GLY B 1 162 ? 60.438 82.654 81.771 1.00 26.13 162 GLY B O 1
ATOM 3831 N N . GLY B 1 163 ? 59.959 82.625 79.560 1.00 27.54 163 GLY B N 1
ATOM 3832 C CA . GLY B 1 163 ? 58.536 82.919 79.798 1.00 27.24 163 GLY B CA 1
ATOM 3833 C C . GLY B 1 163 ? 57.880 81.686 80.433 1.00 27.15 163 GLY B C 1
ATOM 3834 O O . GLY B 1 163 ? 57.062 81.782 81.346 1.00 27.12 163 GLY B O 1
ATOM 3835 N N . ASN B 1 164 ? 58.264 80.516 79.933 1.00 28.40 164 ASN B N 1
ATOM 3836 C CA . ASN B 1 164 ? 57.789 79.237 80.465 1.00 29.47 164 ASN B CA 1
ATOM 3837 C C . ASN B 1 164 ? 58.154 79.120 81.962 1.00 29.02 164 ASN B C 1
ATOM 3838 O O . ASN B 1 164 ? 57.298 78.814 82.821 1.00 29.31 164 ASN B O 1
ATOM 3843 N N . LEU B 1 165 ? 59.411 79.415 82.282 1.00 28.68 165 LEU B N 1
ATOM 3844 C CA . LEU B 1 165 ? 59.861 79.303 83.668 1.00 27.62 165 LEU B CA 1
ATOM 3845 C C . LEU B 1 165 ? 59.147 80.287 84.578 1.00 28.58 165 LEU B C 1
ATOM 3846 O O . LEU B 1 165 ? 58.845 79.976 85.746 1.00 29.90 165 LEU B O 1
ATOM 3851 N N . ALA B 1 166 ? 58.866 81.480 84.079 1.00 28.47 166 ALA B N 1
ATOM 3852 C CA . ALA B 1 166 ? 58.161 82.433 84.931 1.00 29.10 166 ALA B CA 1
ATOM 3853 C C . ALA B 1 166 ? 56.741 81.910 85.228 1.00 29.14 166 ALA B C 1
ATOM 3854 O O . ALA B 1 166 ? 56.200 82.130 86.316 1.00 29.35 166 ALA B O 1
ATOM 3856 N N . ALA B 1 167 ? 56.156 81.224 84.250 1.00 29.24 167 ALA B N 1
ATOM 3857 C CA . ALA B 1 167 ? 54.819 80.663 84.428 1.00 29.33 167 ALA B CA 1
ATOM 3858 C C . ALA B 1 167 ? 54.882 79.474 85.420 1.00 29.88 167 ALA B C 1
ATOM 3859 O O . ALA B 1 167 ? 54.003 79.332 86.259 1.00 30.53 167 ALA B O 1
ATOM 3861 N N . ALA B 1 168 ? 55.928 78.650 85.323 1.00 29.69 168 ALA B N 1
ATOM 3862 C CA . ALA B 1 168 ? 56.089 77.504 86.231 1.00 29.65 168 ALA B CA 1
ATOM 3863 C C . ALA B 1 168 ? 56.386 77.969 87.646 1.00 30.00 168 ALA B C 1
ATOM 3864 O O . ALA B 1 168 ? 55.868 77.410 88.627 1.00 29.86 168 ALA B O 1
ATOM 3866 N N . VAL B 1 169 ? 57.215 79.003 87.764 1.00 30.06 169 VAL B N 1
ATOM 3867 C CA . VAL B 1 169 ? 57.530 79.535 89.082 1.00 29.33 169 VAL B CA 1
ATOM 3868 C C . VAL B 1 169 ? 56.222 80.021 89.772 1.00 30.70 169 VAL B C 1
ATOM 3869 O O . VAL B 1 169 ? 56.008 79.799 90.976 1.00 30.84 169 VAL B O 1
ATOM 3873 N N . SER B 1 170 ? 55.361 80.683 88.993 1.00 30.40 170 SER B N 1
ATOM 3874 C CA . SER B 1 170 ? 54.103 81.208 89.523 1.00 30.49 170 SER B CA 1
ATOM 3875 C C . SER B 1 170 ? 53.200 80.050 90.010 1.00 30.98 170 SER B C 1
ATOM 3876 O O . SER B 1 170 ? 52.647 80.088 91.110 1.00 30.33 170 SER B O 1
ATOM 3879 N N . ILE B 1 171 ? 53.069 79.036 89.166 1.00 31.50 171 ILE B N 1
ATOM 3880 C CA . ILE B 1 171 ? 52.295 77.856 89.490 1.00 32.91 171 ILE B CA 1
ATOM 3881 C C . ILE B 1 171 ? 52.866 77.195 90.773 1.00 34.26 171 ILE B C 1
ATOM 3882 O O . ILE B 1 171 ? 52.126 76.921 91.724 1.00 34.15 171 ILE B O 1
ATOM 3887 N N . MET B 1 172 ? 54.185 76.981 90.800 1.00 36.04 172 MET B N 1
ATOM 3888 C CA . MET B 1 172 ? 54.815 76.346 91.945 1.00 37.36 172 MET B CA 1
ATOM 3889 C C . MET B 1 172 ? 54.584 77.148 93.244 1.00 38.38 172 MET B C 1
ATOM 3890 O O . MET B 1 172 ? 54.372 76.554 94.306 1.00 38.46 172 MET B O 1
ATOM 3895 N N . ALA B 1 173 ? 54.615 78.480 93.162 1.00 38.26 173 ALA B N 1
ATOM 3896 C CA . ALA B 1 173 ? 54.371 79.306 94.346 1.00 38.58 173 ALA B CA 1
ATOM 3897 C C . ALA B 1 173 ? 52.889 79.191 94.785 1.00 39.21 173 ALA B C 1
ATOM 3898 O O . ALA B 1 173 ? 52.592 79.125 95.994 1.00 38.88 173 ALA B O 1
ATOM 3900 N N . ARG B 1 174 ? 51.973 79.206 93.816 1.00 39.61 174 ARG B N 1
ATOM 3901 C CA . ARG B 1 174 ? 50.564 79.062 94.165 1.00 40.66 174 ARG B CA 1
ATOM 3902 C C . ARG B 1 174 ? 50.387 77.682 94.829 1.00 41.21 174 ARG B C 1
ATOM 3903 O O . ARG B 1 174 ? 49.840 77.588 95.923 1.00 41.56 174 ARG B O 1
ATOM 3911 N N . ASP B 1 175 ? 50.886 76.627 94.186 1.00 40.86 175 ASP B N 1
ATOM 3912 C CA . ASP B 1 175 ? 50.759 75.288 94.774 1.00 42.21 175 ASP B CA 1
ATOM 3913 C C . ASP B 1 175 ? 51.226 75.239 96.229 1.00 42.82 175 ASP B C 1
ATOM 3914 O O . ASP B 1 175 ? 50.643 74.545 97.037 1.00 43.86 175 ASP B O 1
ATOM 3919 N N . SER B 1 176 ? 52.273 75.988 96.549 1.00 43.55 176 SER B N 1
ATOM 3920 C CA . SER B 1 176 ? 52.824 76.001 97.892 1.00 44.13 176 SER B CA 1
ATOM 3921 C C . SER B 1 176 ? 52.121 76.997 98.795 1.00 45.23 176 SER B C 1
ATOM 3922 O O . SER B 1 176 ? 52.542 77.202 99.930 1.00 45.82 176 SER B O 1
ATOM 3925 N N . GLY B 1 177 ? 51.067 77.628 98.299 1.00 45.55 177 GLY B N 1
ATOM 3926 C CA . GLY B 1 177 ? 50.385 78.603 99.124 1.00 45.83 177 GLY B CA 1
ATOM 3927 C C . GLY B 1 177 ? 51.191 79.879 99.333 1.00 46.58 177 GLY B C 1
ATOM 3928 O O . GLY B 1 177 ? 50.923 80.640 100.267 1.00 46.80 177 GLY B O 1
ATOM 3929 N N . GLU B 1 178 ? 52.198 80.116 98.493 1.00 46.85 178 GLU B N 1
ATOM 3930 C CA . GLU B 1 178 ? 52.996 81.343 98.598 1.00 46.65 178 GLU B CA 1
ATOM 3931 C C . GLU B 1 178 ? 52.276 82.439 97.785 1.00 46.31 178 GLU B C 1
ATOM 3932 O O . GLU B 1 178 ? 51.888 82.200 96.637 1.00 45.22 178 GLU B O 1
ATOM 3938 N N . ASP B 1 179 ? 52.099 83.623 98.358 1.00 45.29 179 ASP B N 1
ATOM 3939 C CA . ASP B 1 179 ? 51.414 84.687 97.628 1.00 45.11 179 ASP B CA 1
ATOM 3940 C C . ASP B 1 179 ? 52.314 85.912 97.379 1.00 43.94 179 ASP B C 1
ATOM 3941 O O . ASP B 1 179 ? 51.815 87.026 97.279 1.00 43.65 179 ASP B O 1
ATOM 3946 N N . PHE B 1 180 ? 53.625 85.705 97.261 1.00 42.55 180 PHE B N 1
ATOM 3947 C CA . PHE B 1 180 ? 54.525 86.836 97.086 1.00 40.52 180 PHE B CA 1
ATOM 3948 C C . PHE B 1 180 ? 54.660 87.355 95.633 1.00 39.44 180 PHE B C 1
ATOM 3949 O O . PHE B 1 180 ? 55.129 88.478 95.429 1.00 39.88 180 PHE B O 1
ATOM 3957 N N . ILE B 1 181 ? 54.253 86.570 94.639 1.00 37.15 181 ILE B N 1
ATOM 3958 C CA . ILE B 1 181 ? 54.362 87.029 93.263 1.00 36.34 181 ILE B CA 1
ATOM 3959 C C . ILE B 1 181 ? 53.167 87.934 92.905 1.00 36.50 181 ILE B C 1
ATOM 3960 O O . ILE B 1 181 ? 52.020 87.493 92.943 1.00 37.00 181 ILE B O 1
ATOM 3965 N N . LYS B 1 182 ? 53.425 89.190 92.548 1.00 36.08 182 LYS B N 1
ATOM 3966 C CA . LYS B 1 182 ? 52.316 90.086 92.215 1.00 35.81 182 LYS B CA 1
ATOM 3967 C C . LYS B 1 182 ? 51.972 90.163 90.733 1.00 34.81 182 LYS B C 1
ATOM 3968 O O . LYS B 1 182 ? 50.891 90.607 90.376 1.00 35.50 182 LYS B O 1
ATOM 3974 N N . HIS B 1 183 ? 52.867 89.705 89.869 1.00 33.58 183 HIS B N 1
ATOM 3975 C CA . HIS B 1 183 ? 52.621 89.798 88.443 1.00 31.73 183 HIS B CA 1
ATOM 3976 C C . HIS B 1 183 ? 53.560 88.884 87.700 1.00 31.24 183 HIS B C 1
ATOM 3977 O O . HIS B 1 183 ? 54.714 88.734 88.075 1.00 30.89 183 HIS B O 1
ATOM 3984 N N . GLN B 1 184 ? 53.065 88.270 86.643 1.00 29.89 184 GLN B N 1
ATOM 3985 C CA . GLN B 1 184 ? 53.918 87.437 85.845 1.00 29.73 184 GLN B CA 1
ATOM 3986 C C . GLN B 1 184 ? 53.951 88.032 84.410 1.00 29.02 184 GLN B C 1
ATOM 3987 O O . GLN B 1 184 ? 52.916 88.420 83.848 1.00 28.58 184 GLN B O 1
ATOM 3993 N N . ILE B 1 185 ? 55.153 88.127 83.854 1.00 28.42 185 ILE B N 1
ATOM 3994 C CA . ILE B 1 185 ? 55.340 88.700 82.534 1.00 27.99 185 ILE B CA 1
ATOM 3995 C C . ILE B 1 185 ? 55.943 87.652 81.616 1.00 27.14 185 ILE B C 1
ATOM 3996 O O . ILE B 1 185 ? 57.094 87.287 81.758 1.00 26.52 185 ILE B O 1
ATOM 4001 N N . LEU B 1 186 ? 55.138 87.162 80.688 1.00 26.32 186 LEU B N 1
ATOM 4002 C CA . LEU B 1 186 ? 55.588 86.118 79.800 1.00 25.55 186 LEU B CA 1
ATOM 4003 C C . LEU B 1 186 ? 55.826 86.672 78.431 1.00 25.49 186 LEU B C 1
ATOM 4004 O O . LEU B 1 186 ? 54.913 87.089 77.773 1.00 24.85 186 LEU B O 1
ATOM 4009 N N . ILE B 1 187 ? 57.081 86.678 78.011 1.00 25.28 187 ILE B N 1
ATOM 4010 C CA . ILE B 1 187 ? 57.431 87.181 76.689 1.00 25.94 187 ILE B CA 1
ATOM 4011 C C . ILE B 1 187 ? 57.602 85.988 75.757 1.00 25.73 187 ILE B C 1
ATOM 4012 O O . ILE B 1 187 ? 58.493 85.123 75.989 1.00 25.33 187 ILE B O 1
ATOM 4017 N N . TYR B 1 188 ? 56.754 85.961 74.724 1.00 25.95 188 TYR B N 1
ATOM 4018 C CA . TYR B 1 188 ? 56.632 84.851 73.760 1.00 26.10 188 TYR B CA 1
ATOM 4019 C C . TYR B 1 188 ? 57.064 83.507 74.373 1.00 26.64 188 TYR B C 1
ATOM 4020 O O . TYR B 1 188 ? 58.018 82.871 73.952 1.00 27.55 188 TYR B O 1
ATOM 4029 N N . PRO B 1 189 ? 56.335 83.078 75.406 1.00 26.73 189 PRO B N 1
ATOM 4030 C CA . PRO B 1 189 ? 56.613 81.816 76.113 1.00 27.94 189 PRO B CA 1
ATOM 4031 C C . PRO B 1 189 ? 56.231 80.562 75.356 1.00 29.48 189 PRO B C 1
ATOM 4032 O O . PRO B 1 189 ? 55.429 80.629 74.409 1.00 28.49 189 PRO B O 1
ATOM 4036 N N . VAL B 1 190 ? 56.841 79.444 75.786 1.00 30.22 190 VAL B N 1
ATOM 4037 C CA . VAL B 1 190 ? 56.483 78.108 75.323 1.00 31.57 190 VAL B CA 1
ATOM 4038 C C . VAL B 1 190 ? 55.611 77.621 76.467 1.00 31.42 190 VAL B C 1
ATOM 4039 O O . VAL B 1 190 ? 56.031 77.722 77.620 1.00 30.27 190 VAL B O 1
ATOM 4043 N N . VAL B 1 191 ? 54.422 77.102 76.192 1.00 32.52 191 VAL B N 1
ATOM 4044 C CA . VAL B 1 191 ? 53.571 76.639 77.286 1.00 32.50 191 VAL B CA 1
ATOM 4045 C C . VAL B 1 191 ? 53.075 75.217 77.051 1.00 34.13 191 VAL B C 1
ATOM 4046 O O . VAL B 1 191 ? 52.428 74.628 77.910 1.00 33.83 191 VAL B O 1
ATOM 4050 N N . ASN B 1 192 ? 53.379 74.672 75.883 1.00 35.78 192 ASN B N 1
ATOM 4051 C CA . ASN B 1 192 ? 52.936 73.317 75.559 1.00 38.26 192 ASN B CA 1
ATOM 4052 C C . ASN B 1 192 ? 54.012 72.535 74.824 1.00 38.55 192 ASN B C 1
ATOM 4053 O O . ASN B 1 192 ? 54.437 72.942 73.754 1.00 38.54 192 ASN B O 1
ATOM 4058 N N . PHE B 1 193 ? 54.439 71.405 75.384 1.00 39.36 193 PHE B N 1
ATOM 4059 C CA . PHE B 1 193 ? 55.501 70.618 74.733 1.00 41.65 193 PHE B CA 1
ATOM 4060 C C . PHE B 1 193 ? 54.979 69.414 73.935 1.00 43.86 193 PHE B C 1
ATOM 4061 O O . PHE B 1 193 ? 55.754 68.690 73.335 1.00 44.08 193 PHE B O 1
ATOM 4069 N N . VAL B 1 194 ? 53.669 69.211 73.945 1.00 46.45 194 VAL B N 1
ATOM 4070 C CA . VAL B 1 194 ? 53.075 68.088 73.236 1.00 49.71 194 VAL B CA 1
ATOM 4071 C C . VAL B 1 194 ? 52.253 68.546 71.998 1.00 51.93 194 VAL B C 1
ATOM 4072 O O . VAL B 1 194 ? 52.701 68.430 70.862 1.00 53.23 194 VAL B O 1
ATOM 4076 N N . ALA B 1 195 ? 51.082 69.115 72.235 1.00 54.21 195 ALA B N 1
ATOM 4077 C CA . ALA B 1 195 ? 50.198 69.526 71.153 1.00 56.23 195 ALA B CA 1
ATOM 4078 C C . ALA B 1 195 ? 50.726 70.645 70.221 1.00 57.74 195 ALA B C 1
ATOM 4079 O O . ALA B 1 195 ? 51.468 71.547 70.627 1.00 58.17 195 ALA B O 1
ATOM 4081 N N . PRO B 1 196 ? 50.359 70.558 68.937 1.00 58.79 196 PRO B N 1
ATOM 4082 C CA . PRO B 1 196 ? 50.750 71.530 67.910 1.00 58.96 196 PRO B CA 1
ATOM 4083 C C . PRO B 1 196 ? 49.642 72.617 67.817 1.00 58.94 196 PRO B C 1
ATOM 4084 O O . PRO B 1 196 ? 48.589 72.493 68.464 1.00 59.07 196 PRO B O 1
ATOM 4088 N N . THR B 1 197 ? 49.894 73.663 67.035 1.00 58.69 197 THR B N 1
ATOM 4089 C CA . THR B 1 197 ? 48.923 74.751 66.856 1.00 58.34 197 THR B CA 1
ATOM 4090 C C . THR B 1 197 ? 49.007 75.274 65.429 1.00 58.57 197 THR B C 1
ATOM 4091 O O . THR B 1 197 ? 49.957 74.949 64.703 1.00 59.12 197 THR B O 1
ATOM 4095 N N . PRO B 1 198 ? 48.029 76.091 65.002 1.00 58.51 198 PRO B N 1
ATOM 4096 C CA . PRO B 1 198 ? 48.114 76.595 63.630 1.00 58.58 198 PRO B CA 1
ATOM 4097 C C . PRO B 1 198 ? 49.451 77.333 63.395 1.00 58.71 198 PRO B C 1
ATOM 4098 O O . PRO B 1 198 ? 50.186 77.000 62.466 1.00 58.78 198 PRO B O 1
ATOM 4102 N N . SER B 1 199 ? 49.768 78.313 64.244 1.00 58.73 199 SER B N 1
ATOM 4103 C CA . SER B 1 199 ? 51.019 79.065 64.075 1.00 58.84 199 SER B CA 1
ATOM 4104 C C . SER B 1 199 ? 52.244 78.130 64.114 1.00 59.65 199 SER B C 1
ATOM 4105 O O . SER B 1 199 ? 53.197 78.305 63.343 1.00 59.32 199 SER B O 1
ATOM 4108 N N . LEU B 1 200 ? 52.205 77.141 65.003 1.00 60.66 200 LEU B N 1
ATOM 4109 C CA . LEU B 1 200 ? 53.301 76.188 65.121 1.00 62.15 200 LEU B CA 1
ATOM 4110 C C . LEU B 1 200 ? 53.535 75.493 63.760 1.00 63.47 200 LEU B C 1
ATOM 4111 O O . LEU B 1 200 ? 54.678 75.312 63.319 1.00 63.21 200 LEU B O 1
ATOM 4116 N N . LEU B 1 201 ? 52.434 75.116 63.109 1.00 65.02 201 LEU B N 1
ATOM 4117 C CA . LEU B 1 201 ? 52.483 74.466 61.802 1.00 66.74 201 LEU B CA 1
ATOM 4118 C C . LEU B 1 201 ? 52.889 75.491 60.725 1.00 67.55 201 LEU B C 1
ATOM 4119 O O . LEU B 1 201 ? 53.778 75.255 59.907 1.00 67.34 201 LEU B O 1
ATOM 4124 N N . GLU B 1 202 ? 52.216 76.635 60.763 1.00 68.73 202 GLU B N 1
ATOM 4125 C CA . GLU B 1 202 ? 52.450 77.723 59.833 1.00 69.94 202 GLU B CA 1
ATOM 4126 C C . GLU B 1 202 ? 53.932 78.130 59.773 1.00 70.51 202 GLU B C 1
ATOM 4127 O O . GLU B 1 202 ? 54.617 77.911 58.776 1.00 70.54 202 GLU B O 1
ATOM 4133 N N . PHE B 1 203 ? 54.401 78.724 60.866 1.00 71.06 203 PHE B N 1
ATOM 4134 C CA . PHE B 1 203 ? 55.763 79.229 60.966 1.00 71.78 203 PHE B CA 1
ATOM 4135 C C . PHE B 1 203 ? 56.772 78.190 61.483 1.00 72.70 203 PHE B C 1
ATOM 4136 O O . PHE B 1 203 ? 57.834 78.561 61.985 1.00 73.09 203 PHE B O 1
ATOM 4144 N N . GLY B 1 204 ? 56.435 76.906 61.356 1.00 73.46 204 GLY B N 1
ATOM 4145 C CA . GLY B 1 204 ? 57.324 75.843 61.802 1.00 74.17 204 GLY B CA 1
ATOM 4146 C C . GLY B 1 204 ? 58.657 75.863 61.077 1.00 74.84 204 GLY B C 1
ATOM 4147 O O . GLY B 1 204 ? 59.646 75.315 61.560 1.00 75.07 204 GLY B O 1
ATOM 4148 N N . GLU B 1 205 ? 58.670 76.485 59.901 1.00 75.27 205 GLU B N 1
ATOM 4149 C CA . GLU B 1 205 ? 59.878 76.634 59.088 1.00 75.70 205 GLU B CA 1
ATOM 4150 C C . GLU B 1 205 ? 59.660 77.758 58.058 1.00 75.98 205 GLU B C 1
ATOM 4151 O O . GLU B 1 205 ? 58.572 78.333 57.989 1.00 76.59 205 GLU B O 1
ATOM 4157 N N . GLY B 1 206 ? 60.679 78.062 57.263 0.00 75.70 206 GLY B N 1
ATOM 4158 C CA . GLY B 1 206 ? 60.533 79.124 56.285 0.00 75.31 206 GLY B CA 1
ATOM 4159 C C . GLY B 1 206 ? 60.718 80.466 56.965 0.00 75.04 206 GLY B C 1
ATOM 4160 O O . GLY B 1 206 ? 61.297 81.386 56.394 0.00 75.02 206 GLY B O 1
ATOM 4161 N N . LEU B 1 207 ? 60.215 80.577 58.191 0.00 74.77 207 LEU B N 1
ATOM 4162 C CA . LEU B 1 207 ? 60.355 81.807 58.955 0.00 74.49 207 LEU B CA 1
ATOM 4163 C C . LEU B 1 207 ? 61.665 81.810 59.735 0.00 74.32 207 LEU B C 1
ATOM 4164 O O . LEU B 1 207 ? 62.111 80.777 60.230 0.00 74.30 207 LEU B O 1
ATOM 4169 N N . TRP B 1 208 ? 62.266 82.987 59.840 0.00 74.12 208 TRP B N 1
ATOM 4170 C CA . TRP B 1 208 ? 63.530 83.146 60.537 0.00 73.93 208 TRP B CA 1
ATOM 4171 C C . TRP B 1 208 ? 63.488 82.675 61.985 0.00 73.86 208 TRP B C 1
ATOM 4172 O O . TRP B 1 208 ? 62.436 82.405 62.560 0.00 73.84 208 TRP B O 1
ATOM 4183 N N . ILE B 1 209 ? 64.685 82.594 62.544 1.00 73.76 209 ILE B N 1
ATOM 4184 C CA . ILE B 1 209 ? 64.932 82.217 63.923 1.00 73.76 209 ILE B CA 1
ATOM 4185 C C . ILE B 1 209 ? 64.316 80.867 64.390 1.00 73.31 209 ILE B C 1
ATOM 4186 O O . ILE B 1 209 ? 64.816 79.803 64.032 1.00 73.99 209 ILE B O 1
ATOM 4191 N N . LEU B 1 210 ? 63.251 80.911 65.184 1.00 72.39 210 LEU B N 1
ATOM 4192 C CA . LEU B 1 210 ? 62.655 79.685 65.723 1.00 71.38 210 LEU B CA 1
ATOM 4193 C C . LEU B 1 210 ? 62.047 78.742 64.654 1.00 70.65 210 LEU B C 1
ATOM 4194 O O . LEU B 1 210 ? 61.061 79.075 64.013 1.00 70.36 210 LEU B O 1
ATOM 4199 N N . ASP B 1 211 ? 62.658 77.570 64.477 1.00 70.15 211 ASP B N 1
ATOM 4200 C CA . ASP B 1 211 ? 62.169 76.573 63.517 1.00 69.68 211 ASP B CA 1
ATOM 4201 C C . ASP B 1 211 ? 61.905 75.222 64.220 1.00 68.68 211 ASP B C 1
ATOM 4202 O O . ASP B 1 211 ? 62.591 74.877 65.182 1.00 68.46 211 ASP B O 1
ATOM 4207 N N . GLN B 1 212 ? 60.918 74.473 63.722 1.00 67.74 212 GLN B N 1
ATOM 4208 C CA . GLN B 1 212 ? 60.533 73.177 64.293 1.00 66.33 212 GLN B CA 1
ATOM 4209 C C . GLN B 1 212 ? 61.752 72.315 64.621 1.00 65.32 212 GLN B C 1
ATOM 4210 O O . GLN B 1 212 ? 61.814 71.689 65.688 1.00 64.97 212 GLN B O 1
ATOM 4216 N N . LYS B 1 213 ? 62.714 72.287 63.698 1.00 64.14 213 LYS B N 1
ATOM 4217 C CA . LYS B 1 213 ? 63.928 71.492 63.884 1.00 62.60 213 LYS B CA 1
ATOM 4218 C C . LYS B 1 213 ? 64.701 71.880 65.154 1.00 60.85 213 LYS B C 1
ATOM 4219 O O . LYS B 1 213 ? 65.096 70.999 65.912 1.00 60.65 213 LYS B O 1
ATOM 4225 N N . ILE B 1 214 ? 64.899 73.175 65.400 1.00 58.83 214 ILE B N 1
ATOM 4226 C CA . ILE B 1 214 ? 65.639 73.558 66.594 1.00 57.21 214 ILE B CA 1
ATOM 4227 C C . ILE B 1 214 ? 64.782 73.359 67.832 1.00 55.58 214 ILE B C 1
ATOM 4228 O O . ILE B 1 214 ? 65.285 72.980 68.889 1.00 54.43 214 ILE B O 1
ATOM 4233 N N . MET B 1 215 ? 63.482 73.600 67.682 1.00 54.47 215 MET B N 1
ATOM 4234 C CA . MET B 1 215 ? 62.548 73.419 68.789 1.00 53.36 215 MET B CA 1
ATOM 4235 C C . MET B 1 215 ? 62.467 71.952 69.189 1.00 51.31 215 MET B C 1
ATOM 4236 O O . MET B 1 215 ? 62.375 71.646 70.364 1.00 50.82 215 MET B O 1
ATOM 4241 N N . SER B 1 216 ? 62.499 71.045 68.216 1.00 49.55 216 SER B N 1
ATOM 4242 C CA . SER B 1 216 ? 62.459 69.621 68.552 1.00 47.99 216 SER B CA 1
ATOM 4243 C C . SER B 1 216 ? 63.756 69.251 69.251 1.00 46.07 216 SER B C 1
ATOM 4244 O O . SER B 1 216 ? 63.765 68.458 70.184 1.00 45.67 216 SER B O 1
ATOM 4247 N N . TRP B 1 217 ? 64.852 69.839 68.779 1.00 44.41 217 TRP B N 1
ATOM 4248 C CA . TRP B 1 217 ? 66.154 69.580 69.368 1.00 43.01 217 TRP B CA 1
ATOM 4249 C C . TRP B 1 217 ? 66.185 70.069 70.826 1.00 41.91 217 TRP B C 1
ATOM 4250 O O . TRP B 1 217 ? 66.579 69.314 71.713 1.00 41.48 217 TRP B O 1
ATOM 4261 N N . PHE B 1 218 ? 65.770 71.318 71.068 1.00 40.67 218 PHE B N 1
ATOM 4262 C CA . PHE B 1 218 ? 65.755 71.841 72.435 1.00 40.14 218 PHE B CA 1
ATOM 4263 C C . PHE B 1 218 ? 64.990 70.897 73.351 1.00 40.34 218 PHE B C 1
ATOM 4264 O O . PHE B 1 218 ? 65.436 70.604 74.446 1.00 40.22 218 PHE B O 1
ATOM 4272 N N . SER B 1 219 ? 63.836 70.415 72.883 1.00 40.82 219 SER B N 1
ATOM 4273 C CA . SER B 1 219 ? 63.007 69.522 73.690 1.00 41.69 219 SER B CA 1
ATOM 4274 C C . SER B 1 219 ? 63.717 68.216 74.017 1.00 41.83 219 SER B C 1
ATOM 4275 O O . SER B 1 219 ? 63.567 67.677 75.111 1.00 42.19 219 SER B O 1
ATOM 4278 N N . GLU B 1 220 ? 64.461 67.696 73.053 1.00 42.48 220 GLU B N 1
ATOM 4279 C CA . GLU B 1 220 ? 65.227 66.483 73.293 1.00 43.37 220 GLU B CA 1
ATOM 4280 C C . GLU B 1 220 ? 66.258 66.719 74.403 1.00 42.12 220 GLU B C 1
ATOM 4281 O O . GLU B 1 220 ? 66.552 65.823 75.196 1.00 41.79 220 GLU B O 1
ATOM 4287 N N . GLN B 1 221 ? 66.814 67.926 74.448 1.00 40.20 221 GLN B N 1
ATOM 4288 C CA . GLN B 1 221 ? 67.831 68.202 75.452 1.00 38.58 221 GLN B CA 1
ATOM 4289 C C . GLN B 1 221 ? 67.207 68.407 76.808 1.00 37.57 221 GLN B C 1
ATOM 4290 O O . GLN B 1 221 ? 67.777 68.034 77.828 1.00 37.40 221 GLN B O 1
ATOM 4296 N N . TYR B 1 222 ? 66.003 68.967 76.807 1.00 36.30 222 TYR B N 1
ATOM 4297 C CA . TYR B 1 222 ? 65.333 69.323 78.040 1.00 35.66 222 TYR B CA 1
ATOM 4298 C C . TYR B 1 222 ? 64.757 68.183 78.890 1.00 36.26 222 TYR B C 1
ATOM 4299 O O . TYR B 1 222 ? 64.873 68.217 80.121 1.00 36.08 222 TYR B O 1
ATOM 4308 N N . PHE B 1 223 ? 64.116 67.197 78.264 1.00 37.19 223 PHE B N 1
ATOM 4309 C CA . PHE B 1 223 ? 63.486 66.112 79.036 1.00 38.33 223 PHE B CA 1
ATOM 4310 C C . PHE B 1 223 ? 64.261 64.775 78.990 1.00 39.17 223 PHE B C 1
ATOM 4311 O O . PHE B 1 223 ? 64.809 64.377 77.957 1.00 39.40 223 PHE B O 1
ATOM 4319 N N . SER B 1 224 ? 64.293 64.089 80.123 1.00 41.11 224 SER B N 1
ATOM 4320 C CA . SER B 1 224 ? 64.935 62.789 80.162 1.00 43.58 224 SER B CA 1
ATOM 4321 C C . SER B 1 224 ? 63.871 61.729 79.826 1.00 44.57 224 SER B C 1
ATOM 4322 O O . SER B 1 224 ? 64.139 60.790 79.085 1.00 45.44 224 SER B O 1
ATOM 4325 N N . ARG B 1 225 ? 62.655 61.939 80.329 1.00 45.23 225 ARG B N 1
ATOM 4326 C CA . ARG B 1 225 ? 61.529 61.036 80.090 1.00 46.33 225 ARG B CA 1
ATOM 4327 C C . ARG B 1 225 ? 60.413 61.719 79.246 1.00 46.63 225 ARG B C 1
ATOM 4328 O O . ARG B 1 225 ? 60.000 62.841 79.540 1.00 46.65 225 ARG B O 1
ATOM 4336 N N . GLU B 1 226 ? 59.931 61.027 78.216 1.00 46.09 226 GLU B N 1
ATOM 4337 C CA . GLU B 1 226 ? 58.873 61.553 77.356 1.00 46.03 226 GLU B CA 1
ATOM 4338 C C . GLU B 1 226 ? 57.614 61.987 78.168 1.00 44.41 226 GLU B C 1
ATOM 4339 O O . GLU B 1 226 ? 56.952 62.985 77.860 1.00 43.86 226 GLU B O 1
ATOM 4345 N N . GLU B 1 227 ? 57.303 61.210 79.195 1.00 42.93 227 GLU B N 1
ATOM 4346 C CA . GLU B 1 227 ? 56.173 61.459 80.073 1.00 42.05 227 GLU B CA 1
ATOM 4347 C C . GLU B 1 227 ? 56.281 62.829 80.802 1.00 41.41 227 GLU B C 1
ATOM 4348 O O . GLU B 1 227 ? 55.260 63.413 81.214 1.00 40.08 227 GLU B O 1
ATOM 4354 N N . ASP B 1 228 ? 57.511 63.316 80.974 1.00 40.48 228 ASP B N 1
ATOM 4355 C CA . ASP B 1 228 ? 57.734 64.592 81.662 1.00 39.58 228 ASP B CA 1
ATOM 4356 C C . ASP B 1 228 ? 57.146 65.773 80.863 1.00 38.61 228 ASP B C 1
ATOM 4357 O O . ASP B 1 228 ? 56.823 66.797 81.428 1.00 37.89 228 ASP B O 1
ATOM 4362 N N . LYS B 1 229 ? 57.010 65.604 79.556 1.00 38.01 229 LYS B N 1
ATOM 4363 C CA . LYS B 1 229 ? 56.436 66.656 78.726 1.00 38.32 229 LYS B CA 1
ATOM 4364 C C . LYS B 1 229 ? 55.005 67.014 79.146 1.00 38.51 229 LYS B C 1
ATOM 4365 O O . LYS B 1 229 ? 54.501 68.065 78.790 1.00 39.25 229 LYS B O 1
ATOM 4371 N N . PHE B 1 230 ? 54.364 66.146 79.912 1.00 38.07 230 PHE B N 1
ATOM 4372 C CA . PHE B 1 230 ? 52.996 66.397 80.332 1.00 38.22 230 PHE B CA 1
ATOM 4373 C C . PHE B 1 230 ? 52.953 66.963 81.739 1.00 37.94 230 PHE B C 1
ATOM 4374 O O . PHE B 1 230 ? 51.883 67.280 82.261 1.00 38.04 230 PHE B O 1
ATOM 4382 N N . ASN B 1 231 ? 54.118 67.074 82.371 1.00 37.05 231 ASN B N 1
ATOM 4383 C CA . ASN B 1 231 ? 54.161 67.618 83.724 1.00 36.19 231 ASN B CA 1
ATOM 4384 C C . ASN B 1 231 ? 53.536 69.019 83.682 1.00 35.27 231 ASN B C 1
ATOM 4385 O O . ASN B 1 231 ? 53.758 69.768 82.752 1.00 34.45 231 ASN B O 1
ATOM 4390 N N . PRO B 1 232 ? 52.718 69.371 84.673 1.00 35.93 232 PRO B N 1
ATOM 4391 C CA . PRO B 1 232 ? 52.168 70.721 84.536 1.00 36.22 232 PRO B CA 1
ATOM 4392 C C . PRO B 1 232 ? 53.184 71.863 84.766 1.00 36.26 232 PRO B C 1
ATOM 4393 O O . PRO B 1 232 ? 52.841 73.035 84.604 1.00 36.11 232 PRO B O 1
ATOM 4397 N N . LEU B 1 233 ? 54.422 71.496 85.120 1.00 35.57 233 LEU B N 1
ATOM 4398 C CA . LEU B 1 233 ? 55.482 72.476 85.337 1.00 34.55 233 LEU B CA 1
ATOM 4399 C C . LEU B 1 233 ? 56.376 72.571 84.089 1.00 33.97 233 LEU B C 1
ATOM 4400 O O . LEU B 1 233 ? 57.403 73.259 84.078 1.00 32.74 233 LEU B O 1
ATOM 4405 N N . ALA B 1 234 ? 55.980 71.834 83.060 1.00 33.40 234 ALA B N 1
ATOM 4406 C CA . ALA B 1 234 ? 56.650 71.909 81.770 1.00 33.34 234 ALA B CA 1
ATOM 4407 C C . ALA B 1 234 ? 55.572 72.481 80.814 1.00 34.74 234 ALA B C 1
ATOM 4408 O O . ALA B 1 234 ? 55.653 73.642 80.366 1.00 34.32 234 ALA B O 1
ATOM 4410 N N . SER B 1 235 ? 54.568 71.655 80.493 1.00 34.78 235 SER B N 1
ATOM 4411 C CA . SER B 1 235 ? 53.444 72.129 79.675 1.00 34.41 235 SER B CA 1
ATOM 4412 C C . SER B 1 235 ? 52.476 72.817 80.657 1.00 34.34 235 SER B C 1
ATOM 4413 O O . SER B 1 235 ? 51.496 72.202 81.119 1.00 34.51 235 SER B O 1
ATOM 4416 N N . VAL B 1 236 ? 52.801 74.058 81.028 1.00 33.47 236 VAL B N 1
ATOM 4417 C CA . VAL B 1 236 ? 52.019 74.798 82.009 1.00 32.53 236 VAL B CA 1
ATOM 4418 C C . VAL B 1 236 ? 50.607 75.030 81.544 1.00 32.35 236 VAL B C 1
ATOM 4419 O O . VAL B 1 236 ? 49.742 75.377 82.332 1.00 32.58 236 VAL B O 1
ATOM 4423 N N . ILE B 1 237 ? 50.360 74.855 80.264 1.00 33.55 237 ILE B N 1
ATOM 4424 C CA . ILE B 1 237 ? 48.996 75.051 79.807 1.00 36.07 237 ILE B CA 1
ATOM 4425 C C . ILE B 1 237 ? 48.051 73.970 80.446 1.00 36.40 237 ILE B C 1
ATOM 4426 O O . ILE B 1 237 ? 46.836 74.139 80.479 1.00 37.49 237 ILE B O 1
ATOM 4431 N N . PHE B 1 238 ? 48.625 72.900 80.993 1.00 35.70 238 PHE B N 1
ATOM 4432 C CA . PHE B 1 238 ? 47.792 71.861 81.613 1.00 36.09 238 PHE B CA 1
ATOM 4433 C C . PHE B 1 238 ? 47.690 72.021 83.114 1.00 37.09 238 PHE B C 1
ATOM 4434 O O . PHE B 1 238 ? 47.116 71.171 83.778 1.00 38.20 238 PHE B O 1
ATOM 4442 N N . ALA B 1 239 ? 48.254 73.085 83.666 1.00 36.79 239 ALA B N 1
ATOM 4443 C CA . ALA B 1 239 ? 48.201 73.245 85.107 1.00 37.28 239 ALA B CA 1
ATOM 4444 C C . ALA B 1 239 ? 46.890 73.868 85.567 1.00 37.98 239 ALA B C 1
ATOM 4445 O O . ALA B 1 239 ? 46.078 74.347 84.764 1.00 38.20 239 ALA B O 1
ATOM 4447 N N . ASP B 1 240 ? 46.677 73.822 86.871 1.00 39.07 240 ASP B N 1
ATOM 4448 C CA . ASP B 1 240 ? 45.506 74.452 87.451 1.00 40.99 240 ASP B CA 1
ATOM 4449 C C . ASP B 1 240 ? 45.853 75.954 87.508 1.00 41.10 240 ASP B C 1
ATOM 4450 O O . ASP B 1 240 ? 46.855 76.335 88.142 1.00 40.47 240 ASP B O 1
ATOM 4455 N N . LEU B 1 241 ? 45.025 76.774 86.860 1.00 40.26 241 LEU B N 1
ATOM 4456 C CA . LEU B 1 241 ? 45.278 78.202 86.752 1.00 39.53 241 LEU B CA 1
ATOM 4457 C C . LEU B 1 241 ? 44.676 79.081 87.850 1.00 40.19 241 LEU B C 1
ATOM 4458 O O . LEU B 1 241 ? 45.036 80.271 87.960 1.00 40.74 241 LEU B O 1
ATOM 4463 N N . GLU B 1 242 ? 43.787 78.525 88.671 1.00 39.74 242 GLU B N 1
ATOM 4464 C CA . GLU B 1 242 ? 43.145 79.318 89.718 1.00 39.41 242 GLU B CA 1
ATOM 4465 C C . GLU B 1 242 ? 44.130 80.053 90.620 1.00 38.15 242 GLU B C 1
ATOM 4466 O O . GLU B 1 242 ? 45.088 79.467 91.083 1.00 38.03 242 GLU B O 1
ATOM 4472 N N . ASN B 1 243 ? 43.853 81.335 90.868 1.00 36.21 243 ASN B N 1
ATOM 4473 C CA . ASN B 1 243 ? 44.652 82.207 91.740 1.00 35.19 243 ASN B CA 1
ATOM 4474 C C . ASN B 1 243 ? 46.107 82.469 91.288 1.00 33.17 243 ASN B C 1
ATOM 4475 O O . ASN B 1 243 ? 46.973 82.803 92.109 1.00 32.00 243 ASN B O 1
ATOM 4480 N N . LEU B 1 244 ? 46.388 82.318 90.007 1.00 31.30 244 LEU B N 1
ATOM 4481 C CA . LEU B 1 244 ? 47.733 82.635 89.546 1.00 30.33 244 LEU B CA 1
ATOM 4482 C C . LEU B 1 244 ? 47.894 84.165 89.540 1.00 30.06 244 LEU B C 1
ATOM 4483 O O . LEU B 1 244 ? 46.919 84.906 89.604 1.00 30.89 244 LEU B O 1
ATOM 4488 N N . PRO B 1 245 ? 49.129 84.655 89.496 1.00 29.64 245 PRO B N 1
ATOM 4489 C CA . PRO B 1 245 ? 49.305 86.115 89.481 1.00 28.45 245 PRO B CA 1
ATOM 4490 C C . PRO B 1 245 ? 48.761 86.735 88.145 1.00 27.94 245 PRO B C 1
ATOM 4491 O O . PRO B 1 245 ? 48.732 86.060 87.131 1.00 26.75 245 PRO B O 1
ATOM 4495 N N . PRO B 1 246 ? 48.313 88.018 88.163 1.00 27.97 246 PRO B N 1
ATOM 4496 C CA . PRO B 1 246 ? 47.810 88.682 86.959 1.00 28.33 246 PRO B CA 1
ATOM 4497 C C . PRO B 1 246 ? 48.973 88.601 85.952 1.00 28.65 246 PRO B C 1
ATOM 4498 O O . PRO B 1 246 ? 50.151 88.664 86.343 1.00 28.47 246 PRO B O 1
ATOM 4502 N N . ALA B 1 247 ? 48.654 88.472 84.674 1.00 27.55 247 ALA B N 1
ATOM 4503 C CA . ALA B 1 247 ? 49.705 88.290 83.693 1.00 27.69 247 ALA B CA 1
ATOM 4504 C C . ALA B 1 247 ? 49.717 89.321 82.540 1.00 27.73 247 ALA B C 1
ATOM 4505 O O . ALA B 1 247 ? 48.712 89.886 82.152 1.00 28.27 247 ALA B O 1
ATOM 4507 N N . LEU B 1 248 ? 50.913 89.552 82.042 1.00 26.90 248 LEU B N 1
ATOM 4508 C CA . LEU B 1 248 ? 51.105 90.382 80.888 1.00 26.19 248 LEU B CA 1
ATOM 4509 C C . LEU B 1 248 ? 51.762 89.429 79.920 1.00 25.71 248 LEU B C 1
ATOM 4510 O O . LEU B 1 248 ? 52.844 88.928 80.197 1.00 25.75 248 LEU B O 1
ATOM 4515 N N . ILE B 1 249 ? 51.090 89.146 78.811 1.00 24.48 249 ILE B N 1
ATOM 4516 C CA . ILE B 1 249 ? 51.624 88.231 77.843 1.00 24.86 249 ILE B CA 1
ATOM 4517 C C . ILE B 1 249 ? 51.904 88.946 76.535 1.00 25.01 249 ILE B C 1
ATOM 4518 O O . ILE B 1 249 ? 51.017 89.525 75.939 1.00 25.75 249 ILE B O 1
ATOM 4523 N N . ILE B 1 250 ? 53.164 88.914 76.108 1.00 25.11 250 ILE B N 1
ATOM 4524 C CA . ILE B 1 250 ? 53.575 89.603 74.892 1.00 25.13 250 ILE B CA 1
ATOM 4525 C C . ILE B 1 250 ? 53.920 88.586 73.816 1.00 26.22 250 ILE B C 1
ATOM 4526 O O . ILE B 1 250 ? 54.740 87.725 74.050 1.00 27.57 250 ILE B O 1
ATOM 4531 N N . THR B 1 251 ? 53.323 88.690 72.633 1.00 26.75 251 THR B N 1
ATOM 4532 C CA . THR B 1 251 ? 53.623 87.695 71.601 1.00 27.36 251 THR B CA 1
ATOM 4533 C C . THR B 1 251 ? 54.041 88.355 70.313 1.00 27.51 251 THR B C 1
ATOM 4534 O O . THR B 1 251 ? 53.762 89.542 70.099 1.00 28.29 251 THR B O 1
ATOM 4538 N N . ALA B 1 252 ? 54.728 87.587 69.463 1.00 27.93 252 ALA B N 1
ATOM 4539 C CA . ALA B 1 252 ? 55.191 88.071 68.172 1.00 28.13 252 ALA B CA 1
ATOM 4540 C C . ALA B 1 252 ? 54.300 87.477 67.102 1.00 28.65 252 ALA B C 1
ATOM 4541 O O . ALA B 1 252 ? 54.002 86.292 67.160 1.00 27.35 252 ALA B O 1
ATOM 4543 N N . GLU B 1 253 ? 53.895 88.291 66.132 1.00 30.01 253 GLU B N 1
ATOM 4544 C CA . GLU B 1 253 ? 53.026 87.839 65.049 1.00 32.64 253 GLU B CA 1
ATOM 4545 C C . GLU B 1 253 ? 53.538 86.580 64.297 1.00 34.24 253 GLU B C 1
ATOM 4546 O O . GLU B 1 253 ? 52.804 85.601 64.194 1.00 34.37 253 GLU B O 1
ATOM 4552 N N . TYR B 1 254 ? 54.770 86.639 63.774 1.00 34.73 254 TYR B N 1
ATOM 4553 C CA . TYR B 1 254 ? 55.385 85.548 63.003 1.00 36.50 254 TYR B CA 1
ATOM 4554 C C . TYR B 1 254 ? 56.236 84.662 63.896 1.00 37.03 254 TYR B C 1
ATOM 4555 O O . TYR B 1 254 ? 57.447 84.750 63.890 1.00 38.59 254 TYR B O 1
ATOM 4564 N N . ASP B 1 255 ? 55.576 83.820 64.664 1.00 37.57 255 ASP B N 1
ATOM 4565 C CA . ASP B 1 255 ? 56.231 82.955 65.636 1.00 37.54 255 ASP B CA 1
ATOM 4566 C C . ASP B 1 255 ? 55.380 81.690 65.830 1.00 37.00 255 ASP B C 1
ATOM 4567 O O . ASP B 1 255 ? 54.196 81.769 66.095 1.00 36.34 255 ASP B O 1
ATOM 4572 N N . PRO B 1 256 ? 55.997 80.515 65.701 1.00 37.63 256 PRO B N 1
ATOM 4573 C CA . PRO B 1 256 ? 55.295 79.236 65.860 1.00 37.09 256 PRO B CA 1
ATOM 4574 C C . PRO B 1 256 ? 54.600 79.115 67.213 1.00 36.49 256 PRO B C 1
ATOM 4575 O O . PRO B 1 256 ? 53.562 78.479 67.331 1.00 36.70 256 PRO B O 1
ATOM 4579 N N . LEU B 1 257 ? 55.195 79.720 68.237 1.00 35.21 257 LEU B N 1
ATOM 4580 C CA . LEU B 1 257 ? 54.655 79.647 69.595 1.00 34.37 257 LEU B CA 1
ATOM 4581 C C . LEU B 1 257 ? 53.600 80.733 69.887 1.00 33.51 257 LEU B C 1
ATOM 4582 O O . LEU B 1 257 ? 53.088 80.824 71.012 1.00 32.62 257 LEU B O 1
ATOM 4587 N N . ARG B 1 258 ? 53.294 81.568 68.898 1.00 33.00 258 ARG B N 1
ATOM 4588 C CA . ARG B 1 258 ? 52.317 82.643 69.122 1.00 33.19 258 ARG B CA 1
ATOM 4589 C C . ARG B 1 258 ? 50.936 82.150 69.638 1.00 33.24 258 ARG B C 1
ATOM 4590 O O . ARG B 1 258 ? 50.486 82.557 70.726 1.00 31.82 258 ARG B O 1
ATOM 4598 N N . ASP B 1 259 ? 50.280 81.266 68.880 1.00 34.07 259 ASP B N 1
ATOM 4599 C CA . ASP B 1 259 ? 48.944 80.787 69.276 1.00 35.09 259 ASP B CA 1
ATOM 4600 C C . ASP B 1 259 ? 48.908 80.220 70.684 1.00 34.98 259 ASP B C 1
ATOM 4601 O O . ASP B 1 259 ? 48.062 80.576 71.521 1.00 35.46 259 ASP B O 1
ATOM 4606 N N . GLU B 1 260 ? 49.859 79.349 70.936 1.00 35.04 260 GLU B N 1
ATOM 4607 C CA . GLU B 1 260 ? 50.030 78.694 72.221 1.00 35.57 260 GLU B CA 1
ATOM 4608 C C . GLU B 1 260 ? 50.018 79.705 73.390 1.00 34.95 260 GLU B C 1
ATOM 4609 O O . GLU B 1 260 ? 49.252 79.572 74.353 1.00 35.00 260 GLU B O 1
ATOM 4615 N N . GLY B 1 261 ? 50.870 80.723 73.295 1.00 34.50 261 GLY B N 1
ATOM 4616 C CA . GLY B 1 261 ? 50.917 81.731 74.348 1.00 33.33 261 GLY B CA 1
ATOM 4617 C C . GLY B 1 261 ? 49.633 82.524 74.532 1.00 32.33 261 GLY B C 1
ATOM 4618 O O . GLY B 1 261 ? 49.282 82.856 75.662 1.00 32.65 261 GLY B O 1
ATOM 4619 N N . GLU B 1 262 ? 48.945 82.845 73.442 1.00 31.54 262 GLU B N 1
ATOM 4620 C CA . GLU B 1 262 ? 47.670 83.591 73.532 1.00 32.77 262 GLU B CA 1
ATOM 4621 C C . GLU B 1 262 ? 46.522 82.771 74.164 1.00 32.02 262 GLU B C 1
ATOM 4622 O O . GLU B 1 262 ? 45.759 83.277 74.958 1.00 33.49 262 GLU B O 1
ATOM 4628 N N . VAL B 1 263 ? 46.475 81.497 73.841 1.00 33.36 263 VAL B N 1
ATOM 4629 C CA . VAL B 1 263 ? 45.468 80.599 74.436 1.00 32.59 263 VAL B CA 1
ATOM 4630 C C . VAL B 1 263 ? 45.734 80.498 75.943 1.00 32.32 263 VAL B C 1
ATOM 4631 O O . VAL B 1 263 ? 44.801 80.457 76.759 1.00 33.03 263 VAL B O 1
ATOM 4635 N N . PHE B 1 264 ? 47.014 80.467 76.321 1.00 31.44 264 PHE B N 1
ATOM 4636 C CA . PHE B 1 264 ? 47.326 80.406 77.736 1.00 30.24 264 PHE B CA 1
ATOM 4637 C C . PHE B 1 264 ? 46.726 81.644 78.352 1.00 29.71 264 PHE B C 1
ATOM 4638 O O . PHE B 1 264 ? 46.137 81.576 79.417 1.00 29.44 264 PHE B O 1
ATOM 4646 N N . GLY B 1 265 ? 46.856 82.779 77.657 1.00 29.53 265 GLY B N 1
ATOM 4647 C CA . GLY B 1 265 ? 46.272 84.011 78.161 1.00 29.85 265 GLY B CA 1
ATOM 4648 C C . GLY B 1 265 ? 44.748 83.910 78.303 1.00 31.18 265 GLY B C 1
ATOM 4649 O O . GLY B 1 265 ? 44.170 84.347 79.321 1.00 29.86 265 GLY B O 1
ATOM 4650 N N . GLN B 1 266 ? 44.099 83.351 77.281 1.00 32.35 266 GLN B N 1
ATOM 4651 C CA . GLN B 1 266 ? 42.632 83.169 77.287 1.00 35.24 266 GLN B CA 1
ATOM 4652 C C . GLN B 1 266 ? 42.221 82.285 78.475 1.00 34.76 266 GLN B C 1
ATOM 4653 O O . GLN B 1 266 ? 41.242 82.567 79.170 1.00 35.64 266 GLN B O 1
ATOM 4659 N N . MET B 1 267 ? 42.996 81.233 78.713 1.00 34.77 267 MET B N 1
ATOM 4660 C CA . MET B 1 267 ? 42.704 80.315 79.808 1.00 33.87 267 MET B CA 1
ATOM 4661 C C . MET B 1 267 ? 42.882 80.985 81.159 1.00 34.54 267 MET B C 1
ATOM 4662 O O . MET B 1 267 ? 42.077 80.759 82.081 1.00 35.37 267 MET B O 1
ATOM 4667 N N . LEU B 1 268 ? 43.908 81.824 81.316 1.00 34.06 268 LEU B N 1
ATOM 4668 C CA . LEU B 1 268 ? 44.049 82.506 82.603 1.00 32.90 268 LEU B CA 1
ATOM 4669 C C . LEU B 1 268 ? 42.770 83.309 82.909 1.00 33.15 268 LEU B C 1
ATOM 4670 O O . LEU B 1 268 ? 42.261 83.301 84.051 1.00 32.66 268 LEU B O 1
ATOM 4675 N N . ARG B 1 269 ? 42.278 84.015 81.890 1.00 33.49 269 ARG B N 1
ATOM 4676 C CA . ARG B 1 269 ? 41.058 84.817 82.027 1.00 34.74 269 ARG B CA 1
ATOM 4677 C C . ARG B 1 269 ? 39.850 83.903 82.423 1.00 35.27 269 ARG B C 1
ATOM 4678 O O . ARG B 1 269 ? 39.088 84.237 83.313 1.00 35.49 269 ARG B O 1
ATOM 4686 N N . ARG B 1 270 ? 39.708 82.754 81.772 1.00 35.59 270 ARG B N 1
ATOM 4687 C CA . ARG B 1 270 ? 38.601 81.872 82.129 1.00 38.02 270 ARG B CA 1
ATOM 4688 C C . ARG B 1 270 ? 38.714 81.422 83.559 1.00 37.23 270 ARG B C 1
ATOM 4689 O O . ARG B 1 270 ? 37.708 81.323 84.260 1.00 38.03 270 ARG B O 1
ATOM 4697 N N . ALA B 1 271 ? 39.946 81.176 83.992 1.00 35.84 271 ALA B N 1
ATOM 4698 C CA . ALA B 1 271 ? 40.189 80.733 85.358 1.00 33.62 271 ALA B CA 1
ATOM 4699 C C . ALA B 1 271 ? 40.061 81.903 86.326 1.00 32.34 271 ALA B C 1
ATOM 4700 O O . ALA B 1 271 ? 40.380 81.793 87.497 1.00 32.44 271 ALA B O 1
ATOM 4702 N N . GLY B 1 272 ? 39.598 83.040 85.825 1.00 32.15 272 GLY B N 1
ATOM 4703 C CA . GLY B 1 272 ? 39.446 84.193 86.699 1.00 31.32 272 GLY B CA 1
ATOM 4704 C C . GLY B 1 272 ? 40.743 84.949 86.986 1.00 31.68 272 GLY B C 1
ATOM 4705 O O . GLY B 1 272 ? 40.836 85.710 87.942 1.00 31.79 272 GLY B O 1
ATOM 4706 N N . VAL B 1 273 ? 41.770 84.744 86.180 1.00 31.65 273 VAL B N 1
ATOM 4707 C CA . VAL B 1 273 ? 43.012 85.491 86.430 1.00 31.76 273 VAL B CA 1
ATOM 4708 C C . VAL B 1 273 ? 43.074 86.695 85.463 1.00 31.29 273 VAL B C 1
ATOM 4709 O O . VAL B 1 273 ? 42.894 86.537 84.266 1.00 31.19 273 VAL B O 1
ATOM 4713 N N . GLU B 1 274 ? 43.274 87.890 85.994 1.00 31.07 274 GLU B N 1
ATOM 4714 C CA . GLU B 1 274 ? 43.373 89.043 85.124 1.00 31.91 274 GLU B CA 1
ATOM 4715 C C . GLU B 1 274 ? 44.614 88.889 84.225 1.00 32.43 274 GLU B C 1
ATOM 4716 O O . GLU B 1 274 ? 45.686 88.464 84.692 1.00 31.95 274 GLU B O 1
ATOM 4722 N N . ALA B 1 275 ? 44.456 89.202 82.943 1.00 31.87 275 ALA B N 1
ATOM 4723 C CA . ALA B 1 275 ? 45.555 89.065 81.995 1.00 31.98 275 ALA B CA 1
ATOM 4724 C C . ALA B 1 275 ? 45.392 89.974 80.765 1.00 31.83 275 ALA B C 1
ATOM 4725 O O . ALA B 1 275 ? 44.267 90.258 80.342 1.00 31.90 275 ALA B O 1
ATOM 4727 N N . SER B 1 276 ? 46.521 90.427 80.221 1.00 31.17 276 SER B N 1
ATOM 4728 C CA . SER B 1 276 ? 46.547 91.226 78.988 1.00 30.56 276 SER B CA 1
ATOM 4729 C C . SER B 1 276 ? 47.353 90.423 77.959 1.00 30.22 276 SER B C 1
ATOM 4730 O O . SER B 1 276 ? 48.445 89.986 78.275 1.00 30.35 276 SER B O 1
ATOM 4733 N N . ILE B 1 277 ? 46.796 90.193 76.772 1.00 29.50 277 ILE B N 1
ATOM 4734 C CA . ILE B 1 277 ? 47.482 89.452 75.721 1.00 29.09 277 ILE B CA 1
ATOM 4735 C C . ILE B 1 277 ? 47.763 90.425 74.584 1.00 29.54 277 ILE B C 1
ATOM 4736 O O . ILE B 1 277 ? 46.834 90.884 73.878 1.00 28.60 277 ILE B O 1
ATOM 4741 N N . VAL B 1 278 ? 49.040 90.726 74.390 1.00 28.75 278 VAL B N 1
ATOM 4742 C CA . VAL B 1 278 ? 49.397 91.699 73.394 1.00 29.58 278 VAL B CA 1
ATOM 4743 C C . VAL B 1 278 ? 50.277 91.142 72.299 1.00 28.75 278 VAL B C 1
ATOM 4744 O O . VAL B 1 278 ? 51.381 90.659 72.539 1.00 29.09 278 VAL B O 1
ATOM 4748 N N . ARG B 1 279 ? 49.755 91.184 71.084 1.00 28.32 279 ARG B N 1
ATOM 4749 C CA . ARG B 1 279 ? 50.495 90.713 69.938 1.00 27.12 279 ARG B CA 1
ATOM 4750 C C . ARG B 1 279 ? 51.177 91.878 69.176 1.00 27.38 279 ARG B C 1
ATOM 4751 O O . ARG B 1 279 ? 50.502 92.822 68.731 1.00 27.22 279 ARG B O 1
ATOM 4759 N N . TYR B 1 280 ? 52.509 91.831 69.077 1.00 26.66 280 TYR B N 1
ATOM 4760 C CA . TYR B 1 280 ? 53.227 92.847 68.301 1.00 27.20 280 TYR B CA 1
ATOM 4761 C C . TYR B 1 280 ? 53.307 92.358 66.862 1.00 27.91 280 TYR B C 1
ATOM 4762 O O . TYR B 1 280 ? 53.862 91.300 66.594 1.00 27.21 280 TYR B O 1
ATOM 4771 N N . ARG B 1 281 ? 52.785 93.148 65.941 1.00 28.19 281 ARG B N 1
ATOM 4772 C CA . ARG B 1 281 ? 52.798 92.752 64.539 1.00 29.02 281 ARG B CA 1
ATOM 4773 C C . ARG B 1 281 ? 54.135 93.061 63.846 1.00 28.64 281 ARG B C 1
ATOM 4774 O O . ARG B 1 281 ? 54.920 93.888 64.306 1.00 27.93 281 ARG B O 1
ATOM 4782 N N . GLY B 1 282 ? 54.375 92.362 62.746 1.00 28.45 282 GLY B N 1
ATOM 4783 C CA . GLY B 1 282 ? 55.582 92.574 61.987 1.00 28.42 282 GLY B CA 1
ATOM 4784 C C . GLY B 1 282 ? 56.856 92.040 62.591 1.00 28.42 282 GLY B C 1
ATOM 4785 O O . GLY B 1 282 ? 57.898 92.228 61.985 1.00 29.48 282 GLY B O 1
ATOM 4786 N N . VAL B 1 283 ? 56.800 91.350 63.731 1.00 28.25 283 VAL B N 1
ATOM 4787 C CA . VAL B 1 283 ? 58.046 90.874 64.347 1.00 28.82 283 VAL B CA 1
ATOM 4788 C C . VAL B 1 283 ? 58.099 89.347 64.605 1.00 28.84 283 VAL B C 1
ATOM 4789 O O . VAL B 1 283 ? 57.084 88.684 64.625 1.00 28.51 283 VAL B O 1
ATOM 4793 N N . LEU B 1 284 ? 59.305 88.824 64.818 1.00 29.31 284 LEU B N 1
ATOM 4794 C CA . LEU B 1 284 ? 59.474 87.393 65.054 1.00 29.78 284 LEU B CA 1
ATOM 4795 C C . LEU B 1 284 ? 59.849 87.046 66.472 1.00 29.47 284 LEU B C 1
ATOM 4796 O O . LEU B 1 284 ? 60.151 87.899 67.304 1.00 28.50 284 LEU B O 1
ATOM 4801 N N . HIS B 1 285 ? 59.842 85.745 66.723 1.00 29.67 285 HIS B N 1
ATOM 4802 C CA . HIS B 1 285 ? 60.200 85.240 68.026 1.00 29.41 285 HIS B CA 1
ATOM 4803 C C . HIS B 1 285 ? 61.566 85.840 68.402 1.00 29.54 285 HIS B C 1
ATOM 4804 O O . HIS B 1 285 ? 62.409 86.017 67.528 1.00 29.04 285 HIS B O 1
ATOM 4811 N N . GLY B 1 286 ? 61.747 86.170 69.682 1.00 29.27 286 GLY B N 1
ATOM 4812 C CA . GLY B 1 286 ? 63.004 86.732 70.126 1.00 29.02 286 GLY B CA 1
ATOM 4813 C C . GLY B 1 286 ? 63.217 88.187 69.765 1.00 29.04 286 GLY B C 1
ATOM 4814 O O . GLY B 1 286 ? 64.333 88.678 69.892 1.00 29.77 286 GLY B O 1
ATOM 4815 N N . PHE B 1 287 ? 62.171 88.911 69.373 1.00 28.11 287 PHE B N 1
ATOM 4816 C CA . PHE B 1 287 ? 62.397 90.292 68.944 1.00 28.35 287 PHE B CA 1
ATOM 4817 C C . PHE B 1 287 ? 62.868 91.303 70.009 1.00 28.84 287 PHE B C 1
ATOM 4818 O O . PHE B 1 287 ? 63.516 92.285 69.662 1.00 28.18 287 PHE B O 1
ATOM 4826 N N . ILE B 1 288 ? 62.579 91.052 71.280 1.00 29.57 288 ILE B N 1
ATOM 4827 C CA . ILE B 1 288 ? 62.897 92.011 72.323 1.00 30.73 288 ILE B CA 1
ATOM 4828 C C . ILE B 1 288 ? 64.421 92.351 72.468 1.00 31.66 288 ILE B C 1
ATOM 4829 O O . ILE B 1 288 ? 64.776 93.456 72.870 1.00 30.86 288 ILE B O 1
ATOM 4834 N N . ASN B 1 289 ? 65.306 91.433 72.106 1.00 32.44 289 ASN B N 1
ATOM 4835 C CA . ASN B 1 289 ? 66.732 91.710 72.252 1.00 33.59 289 ASN B CA 1
ATOM 4836 C C . ASN B 1 289 ? 67.280 92.631 71.157 1.00 33.10 289 ASN B C 1
ATOM 4837 O O . ASN B 1 289 ? 68.422 93.068 71.248 1.00 32.63 289 ASN B O 1
ATOM 4842 N N . TYR B 1 290 ? 66.481 92.933 70.132 1.00 32.58 290 TYR B N 1
ATOM 4843 C CA . TYR B 1 290 ? 66.959 93.808 69.076 1.00 32.16 290 TYR B CA 1
ATOM 4844 C C . TYR B 1 290 ? 66.433 95.245 69.228 1.00 31.02 290 TYR B C 1
ATOM 4845 O O . TYR B 1 290 ? 66.360 95.984 68.272 1.00 30.10 290 TYR B O 1
ATOM 4854 N N . TYR B 1 291 ? 66.133 95.641 70.458 1.00 30.11 291 TYR B N 1
ATOM 4855 C CA . TYR B 1 291 ? 65.591 96.985 70.746 1.00 30.38 291 TYR B CA 1
ATOM 4856 C C . TYR B 1 291 ? 66.424 98.153 70.157 1.00 30.61 291 TYR B C 1
ATOM 4857 O O . TYR B 1 291 ? 65.849 99.196 69.810 1.00 30.82 291 TYR B O 1
ATOM 4866 N N . PRO B 1 292 ? 67.761 98.005 70.017 1.00 30.44 292 PRO B N 1
ATOM 4867 C CA . PRO B 1 292 ? 68.558 99.108 69.440 1.00 30.53 292 PRO B CA 1
ATOM 4868 C C . PRO B 1 292 ? 68.112 99.515 68.006 1.00 29.64 292 PRO B C 1
ATOM 4869 O O . PRO B 1 292 ? 68.165 100.683 67.646 1.00 29.42 292 PRO B O 1
ATOM 4873 N N . VAL B 1 293 ? 67.650 98.548 67.222 1.00 29.09 293 VAL B N 1
ATOM 4874 C CA . VAL B 1 293 ? 67.236 98.818 65.842 1.00 28.58 293 VAL B CA 1
ATOM 4875 C C . VAL B 1 293 ? 65.723 98.547 65.541 1.00 29.10 293 VAL B C 1
ATOM 4876 O O . VAL B 1 293 ? 65.268 98.760 64.420 1.00 30.51 293 VAL B O 1
ATOM 4880 N N . LEU B 1 294 ? 64.954 98.098 66.531 1.00 28.23 294 LEU B N 1
ATOM 4881 C CA . LEU B 1 294 ? 63.540 97.762 66.317 1.00 27.59 294 LEU B CA 1
ATOM 4882 C C . LEU B 1 294 ? 62.625 98.455 67.358 1.00 26.47 294 LEU B C 1
ATOM 4883 O O . LEU B 1 294 ? 62.630 98.107 68.526 1.00 26.44 294 LEU B O 1
ATOM 4888 N N . LYS B 1 295 ? 61.840 99.420 66.918 1.00 25.99 295 LYS B N 1
ATOM 4889 C CA . LYS B 1 295 ? 60.989 100.157 67.842 1.00 26.11 295 LYS B CA 1
ATOM 4890 C C . LYS B 1 295 ? 60.072 99.220 68.650 1.00 26.18 295 LYS B C 1
ATOM 4891 O O . LYS B 1 295 ? 59.873 99.402 69.864 1.00 25.18 295 LYS B O 1
ATOM 4897 N N . ALA B 1 296 ? 59.543 98.211 67.971 1.00 26.44 296 ALA B N 1
ATOM 4898 C CA . ALA B 1 296 ? 58.653 97.256 68.619 1.00 27.07 296 ALA B CA 1
ATOM 4899 C C . ALA B 1 296 ? 59.288 96.726 69.898 1.00 26.95 296 ALA B C 1
ATOM 4900 O O . ALA B 1 296 ? 58.615 96.599 70.922 1.00 27.26 296 ALA B O 1
ATOM 4902 N N . ALA B 1 297 ? 60.586 96.435 69.825 1.00 26.18 297 ALA B N 1
ATOM 4903 C CA . ALA B 1 297 ? 61.321 95.891 70.956 1.00 25.62 297 ALA B CA 1
ATOM 4904 C C . ALA B 1 297 ? 61.450 9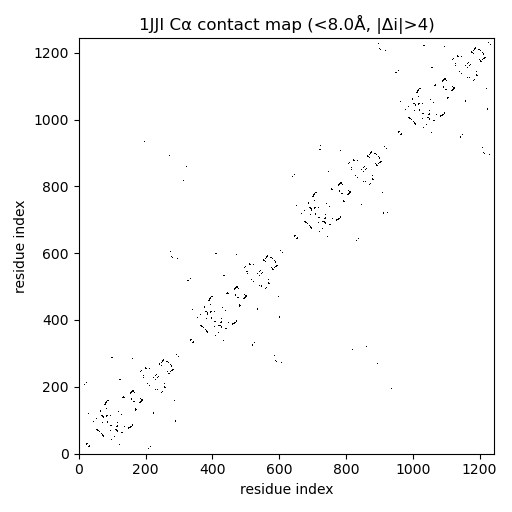6.924 72.098 1.00 26.04 297 ALA B C 1
ATOM 4905 O O . ALA B 1 297 ? 61.373 96.563 73.260 1.00 26.06 297 ALA B O 1
ATOM 4907 N N . ARG B 1 298 ? 61.647 98.197 71.760 1.00 25.92 298 ARG B N 1
ATOM 4908 C CA . ARG B 1 298 ? 61.735 99.222 72.786 1.00 25.81 298 ARG B CA 1
ATOM 4909 C C . ARG B 1 298 ? 60.358 99.423 73.427 1.00 25.94 298 ARG B C 1
ATOM 4910 O O . ARG B 1 298 ? 60.265 99.583 74.671 1.00 26.40 298 ARG B O 1
ATOM 4918 N N . ASP B 1 299 ? 59.297 99.400 72.619 1.00 23.98 299 ASP B N 1
ATOM 4919 C CA . ASP B 1 299 ? 57.958 99.566 73.197 1.00 25.24 299 ASP B CA 1
ATOM 4920 C C . ASP B 1 299 ? 57.562 98.346 74.100 1.00 25.12 299 ASP B C 1
ATOM 4921 O O . ASP B 1 299 ? 56.999 98.515 75.169 1.00 25.66 299 ASP B O 1
ATOM 4926 N N . ALA B 1 300 ? 57.908 97.136 73.683 1.00 25.63 300 ALA B N 1
ATOM 4927 C CA . ALA B 1 300 ? 57.634 95.952 74.515 1.00 24.52 300 ALA B CA 1
ATOM 4928 C C . ALA B 1 300 ? 58.437 96.068 75.847 1.00 24.53 300 ALA B C 1
ATOM 4929 O O . ALA B 1 300 ? 57.919 95.811 76.902 1.00 24.08 300 ALA B O 1
ATOM 4931 N N . ILE B 1 301 ? 59.688 96.511 75.777 1.00 24.62 301 ILE B N 1
ATOM 4932 C CA . ILE B 1 301 ? 60.483 96.661 76.997 1.00 25.70 301 ILE B CA 1
ATOM 4933 C C . ILE B 1 301 ? 59.902 97.768 77.910 1.00 26.11 301 ILE B C 1
ATOM 4934 O O . ILE B 1 301 ? 59.926 97.660 79.130 1.00 25.76 301 ILE B O 1
ATOM 4939 N N . ASN B 1 302 ? 59.397 98.833 77.293 1.00 26.83 302 ASN B N 1
ATOM 4940 C CA . ASN B 1 302 ? 58.775 99.934 78.023 1.00 27.05 302 ASN B CA 1
ATOM 4941 C C . ASN B 1 302 ? 57.573 99.401 78.837 1.00 27.35 302 ASN B C 1
ATOM 4942 O O . ASN B 1 302 ? 57.270 99.927 79.885 1.00 26.89 302 ASN B O 1
ATOM 4947 N N . GLN B 1 303 ? 56.880 98.397 78.298 1.00 28.19 303 GLN B N 1
ATOM 4948 C CA . GLN B 1 303 ? 55.718 97.820 78.981 1.00 29.30 303 GLN B CA 1
ATOM 4949 C C . GLN B 1 303 ? 56.159 97.117 80.248 1.00 29.53 303 GLN B C 1
ATOM 4950 O O . GLN B 1 303 ? 55.485 97.188 81.251 1.00 30.61 303 GLN B O 1
ATOM 4956 N N . ILE B 1 304 ? 57.285 96.418 80.177 1.00 29.74 304 ILE B N 1
ATOM 4957 C CA . ILE B 1 304 ? 57.781 95.701 81.343 1.00 30.14 304 ILE B CA 1
ATOM 4958 C C . ILE B 1 304 ? 58.212 96.693 82.445 1.00 30.19 304 ILE B C 1
ATOM 4959 O O . ILE B 1 304 ? 57.796 96.554 83.588 1.00 29.97 304 ILE B O 1
ATOM 4964 N N . ALA B 1 305 ? 59.012 97.700 82.075 1.00 29.76 305 ALA B N 1
ATOM 4965 C CA . ALA B 1 305 ? 59.480 98.712 83.025 1.00 30.29 305 ALA B CA 1
ATOM 4966 C C . ALA B 1 305 ? 58.301 99.492 83.626 1.00 31.36 305 ALA B C 1
ATOM 4967 O O . ALA B 1 305 ? 58.327 99.854 84.823 1.00 30.43 305 ALA B O 1
ATOM 4969 N N . ALA B 1 306 ? 57.293 99.770 82.785 1.00 31.02 306 ALA B N 1
ATOM 4970 C CA . ALA B 1 306 ? 56.124 100.507 83.237 1.00 31.79 306 ALA B CA 1
ATOM 4971 C C . ALA B 1 306 ? 55.505 99.803 84.450 1.00 32.67 306 ALA B C 1
ATOM 4972 O O . ALA B 1 306 ? 55.111 100.452 85.437 1.00 31.83 306 ALA B O 1
ATOM 4974 N N . LEU B 1 307 ? 55.443 98.472 84.390 1.00 33.58 307 LEU B N 1
ATOM 4975 C CA . LEU B 1 307 ? 54.862 97.716 85.511 1.00 35.14 307 LEU B CA 1
ATOM 4976 C C . LEU B 1 307 ? 55.614 97.994 86.838 1.00 35.30 307 LEU B C 1
ATOM 4977 O O . LEU B 1 307 ? 54.997 98.084 87.905 1.00 35.93 307 LEU B O 1
ATOM 4982 N N . LEU B 1 308 ? 56.934 98.120 86.759 1.00 35.16 308 LEU B N 1
ATOM 4983 C CA . LEU B 1 308 ? 57.724 98.391 87.942 1.00 36.22 308 LEU B CA 1
ATOM 4984 C C . LEU B 1 308 ? 57.561 99.842 88.423 1.00 36.99 308 LEU B C 1
ATOM 4985 O O . LEU B 1 308 ? 57.635 100.111 89.606 1.00 38.12 308 LEU B O 1
ATOM 4990 N N . VAL B 1 309 ? 57.324 100.766 87.504 1.00 37.92 309 VAL B N 1
ATOM 4991 C CA . VAL B 1 309 ? 57.179 102.170 87.876 1.00 38.89 309 VAL B CA 1
ATOM 4992 C C . VAL B 1 309 ? 55.760 102.549 88.311 1.00 39.74 309 VAL B C 1
ATOM 4993 O O . VAL B 1 309 ? 55.588 103.289 89.247 1.00 39.00 309 VAL B O 1
ATOM 4997 N N . PHE B 1 310 ? 54.756 102.017 87.625 1.00 41.52 310 PHE B N 1
ATOM 4998 C CA . PHE B 1 310 ? 53.373 102.421 87.876 1.00 43.57 310 PHE B CA 1
ATOM 4999 C C . PHE B 1 310 ? 52.510 101.597 88.850 1.00 46.24 310 PHE B C 1
ATOM 5000 O O . PHE B 1 310 ? 52.869 100.529 89.288 1.00 47.14 310 PHE B O 1
ATOM 5008 N N . ASP B 1 311 ? 51.340 102.186 89.114 1.00 49.90 311 ASP B N 1
ATOM 5009 C CA . ASP B 1 311 ? 50.182 101.738 89.922 1.00 51.85 311 ASP B CA 1
ATOM 5010 C C . ASP B 1 311 ? 49.247 102.979 90.010 1.00 52.49 311 ASP B C 1
ATOM 5011 O O . ASP B 1 311 ? 49.781 104.043 90.443 1.00 52.12 311 ASP B O 1
ATOM 5017 N N . MET C 1 1 ? 50.336 68.105 31.073 1.00 81.35 1 MET C N 1
ATOM 5018 C CA . MET C 1 1 ? 50.798 68.214 29.662 1.00 81.60 1 MET C CA 1
ATOM 5019 C C . MET C 1 1 ? 49.966 69.237 28.871 1.00 81.37 1 MET C C 1
ATOM 5020 O O . MET C 1 1 ? 50.068 70.437 29.125 1.00 81.71 1 MET C O 1
ATOM 5025 N N . LEU C 1 2 ? 49.154 68.758 27.926 1.00 80.82 2 LEU C N 1
ATOM 5026 C CA . LEU C 1 2 ? 48.326 69.634 27.091 1.00 80.25 2 LEU C CA 1
ATOM 5027 C C . LEU C 1 2 ? 47.289 70.375 27.937 1.00 79.76 2 LEU C C 1
ATOM 5028 O O . LEU C 1 2 ? 46.688 71.364 27.490 1.00 80.06 2 LEU C O 1
ATOM 5033 N N . ASP C 1 3 ? 47.071 69.893 29.155 1.00 78.53 3 ASP C N 1
ATOM 5034 C CA . ASP C 1 3 ? 46.144 70.577 30.041 1.00 77.26 3 ASP C CA 1
ATOM 5035 C C . ASP C 1 3 ? 46.806 71.917 30.480 1.00 76.10 3 ASP C C 1
ATOM 5036 O O . ASP C 1 3 ? 46.580 72.426 31.579 1.00 76.32 3 ASP C O 1
ATOM 5041 N N . MET C 1 4 ? 47.636 72.449 29.583 1.00 74.52 4 MET C N 1
ATOM 5042 C CA . MET C 1 4 ? 48.370 73.699 29.780 1.00 72.55 4 MET C CA 1
ATOM 5043 C C . MET C 1 4 ? 48.292 74.560 28.503 1.00 70.61 4 MET C C 1
ATOM 5044 O O . MET C 1 4 ? 48.675 74.111 27.427 1.00 70.50 4 MET C O 1
ATOM 5049 N N . PRO C 1 5 ? 47.785 75.799 28.614 1.00 68.68 5 PRO C N 1
ATOM 5050 C CA . PRO C 1 5 ? 47.683 76.670 27.439 1.00 66.72 5 PRO C CA 1
ATOM 5051 C C . PRO C 1 5 ? 49.033 77.305 27.060 1.00 64.95 5 PRO C C 1
ATOM 5052 O O . PRO C 1 5 ? 49.145 78.515 26.983 1.00 65.07 5 PRO C O 1
ATOM 5056 N N . ILE C 1 6 ? 50.052 76.485 26.841 1.00 62.61 6 ILE C N 1
ATOM 5057 C CA . ILE C 1 6 ? 51.370 76.985 26.462 1.00 60.18 6 ILE C CA 1
ATOM 5058 C C . ILE C 1 6 ? 51.366 77.360 24.987 1.00 59.11 6 ILE C C 1
ATOM 5059 O O . ILE C 1 6 ? 50.757 76.659 24.188 1.00 59.00 6 ILE C O 1
ATOM 5064 N N . ASP C 1 7 ? 52.032 78.445 24.604 1.00 56.83 7 ASP C N 1
ATOM 5065 C CA . ASP C 1 7 ? 52.028 78.763 23.182 1.00 56.03 7 ASP C CA 1
ATOM 5066 C C . ASP C 1 7 ? 52.485 77.498 22.392 1.00 56.06 7 ASP C C 1
ATOM 5067 O O . ASP C 1 7 ? 53.487 76.897 22.721 1.00 55.97 7 ASP C O 1
ATOM 5072 N N . PRO C 1 8 ? 51.738 77.108 21.337 1.00 56.20 8 PRO C N 1
ATOM 5073 C CA . PRO C 1 8 ? 52.102 75.913 20.559 1.00 56.53 8 PRO C CA 1
ATOM 5074 C C . PRO C 1 8 ? 53.548 75.875 20.074 1.00 56.56 8 PRO C C 1
ATOM 5075 O O . PRO C 1 8 ? 54.146 74.808 19.993 1.00 56.92 8 PRO C O 1
ATOM 5079 N N . VAL C 1 9 ? 54.118 77.039 19.770 1.00 56.25 9 VAL C N 1
ATOM 5080 C CA . VAL C 1 9 ? 55.496 77.080 19.301 1.00 55.63 9 VAL C CA 1
ATOM 5081 C C . VAL C 1 9 ? 56.420 76.333 20.264 1.00 55.26 9 VAL C C 1
ATOM 5082 O O . VAL 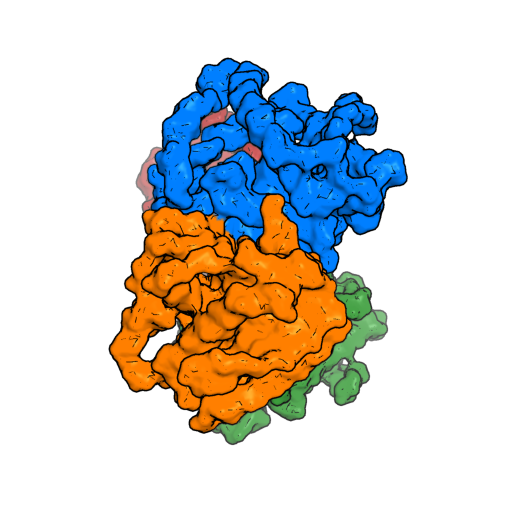C 1 9 ? 57.431 75.771 19.846 1.00 54.83 9 VAL C O 1
ATOM 5086 N N . TYR C 1 10 ? 56.069 76.331 21.545 1.00 54.97 10 TYR C N 1
ATOM 5087 C CA . TYR C 1 10 ? 56.900 75.656 22.531 1.00 55.27 10 TYR C CA 1
ATOM 5088 C C . TYR C 1 10 ? 56.980 74.156 22.278 1.00 56.58 10 TYR C C 1
ATOM 5089 O O . TYR C 1 10 ? 57.908 73.502 22.724 1.00 56.66 10 TYR C O 1
ATOM 5098 N N . TYR C 1 11 ? 56.008 73.607 21.567 1.00 58.17 11 TYR C N 1
ATOM 5099 C CA . TYR C 1 11 ? 56.079 72.189 21.268 1.00 60.00 11 TYR C CA 1
ATOM 5100 C C . TYR C 1 11 ? 57.076 71.995 20.129 1.00 60.80 11 TYR C C 1
ATOM 5101 O O . TYR C 1 11 ? 57.895 71.084 20.159 1.00 61.08 11 TYR C O 1
ATOM 5110 N N . GLN C 1 12 ? 57.009 72.887 19.144 1.00 61.73 12 GLN C N 1
ATOM 5111 C CA . GLN C 1 12 ? 57.922 72.847 18.007 1.00 63.05 12 GLN C CA 1
ATOM 5112 C C . GLN C 1 12 ? 59.378 73.087 18.454 1.00 63.08 12 GLN C C 1
ATOM 5113 O O . GLN C 1 12 ? 60.300 72.762 17.730 1.00 63.78 12 GLN C O 1
ATOM 5119 N N . LEU C 1 13 ? 59.560 73.677 19.637 1.00 63.33 13 LEU C N 1
ATOM 5120 C CA . LEU C 1 13 ? 60.890 73.979 20.183 1.00 63.06 13 LEU C CA 1
ATOM 5121 C C . LEU C 1 13 ? 61.281 72.979 21.288 1.00 62.86 13 LEU C C 1
ATOM 5122 O O . LEU C 1 13 ? 62.278 73.157 21.974 1.00 62.42 13 LEU C O 1
ATOM 5127 N N . ALA C 1 14 ? 60.472 71.940 21.446 1.00 62.55 14 ALA C N 1
ATOM 5128 C CA . ALA C 1 14 ? 60.718 70.906 22.443 1.00 62.39 14 ALA C CA 1
ATOM 5129 C C . ALA C 1 14 ? 62.034 70.179 22.153 1.00 62.15 14 ALA C C 1
ATOM 5130 O O . ALA C 1 14 ? 62.859 69.984 23.037 1.00 61.73 14 ALA C O 1
ATOM 5132 N N . GLU C 1 15 ? 62.196 69.787 20.893 1.00 62.26 15 GLU C N 1
ATOM 5133 C CA . GLU C 1 15 ? 63.378 69.083 20.430 1.00 62.21 15 GLU C CA 1
ATOM 5134 C C . GLU C 1 15 ? 64.627 69.924 20.704 1.00 61.01 15 GLU C C 1
ATOM 5135 O O . GLU C 1 15 ? 65.587 69.437 21.287 1.00 60.87 15 GLU C O 1
ATOM 5141 N N . TYR C 1 16 ? 64.587 71.187 20.284 1.00 59.82 16 TYR C N 1
ATOM 5142 C CA . TYR C 1 16 ? 65.707 72.111 20.460 1.00 58.52 16 TYR C CA 1
ATOM 5143 C C . TYR C 1 16 ? 66.162 72.250 21.924 1.00 57.90 16 TYR C C 1
ATOM 5144 O O . TYR C 1 16 ? 67.317 71.981 22.239 1.00 58.03 16 TYR C O 1
ATOM 5153 N N . PHE C 1 17 ? 65.264 72.688 22.802 1.00 57.21 17 PHE C N 1
ATOM 5154 C CA . PHE C 1 17 ? 65.623 72.880 24.209 1.00 57.06 17 PHE C CA 1
ATOM 5155 C C . PHE C 1 17 ? 66.228 71.614 24.818 1.00 56.81 17 PHE C C 1
ATOM 5156 O O . PHE C 1 17 ? 67.136 71.677 25.643 1.00 56.58 17 PHE C O 1
ATOM 5164 N N . ASP C 1 18 ? 65.721 70.468 24.384 1.00 56.53 18 ASP C N 1
ATOM 5165 C CA . ASP C 1 18 ? 66.179 69.193 24.911 1.00 56.33 18 ASP C CA 1
ATOM 5166 C C . ASP C 1 18 ? 67.568 68.828 24.405 1.00 56.04 18 ASP C C 1
ATOM 5167 O O . ASP C 1 18 ? 68.313 68.155 25.091 1.00 55.50 18 ASP C O 1
ATOM 5172 N N . SER C 1 19 ? 67.893 69.277 23.198 1.00 56.19 19 SER C N 1
ATOM 5173 C CA . SER C 1 19 ? 69.183 68.993 22.595 1.00 56.47 19 SER C CA 1
ATOM 5174 C C . SER C 1 19 ? 70.334 69.754 23.293 1.00 56.77 19 SER C C 1
ATOM 5175 O O . SER C 1 19 ? 71.345 69.163 23.631 1.00 57.57 19 SER C O 1
ATOM 5178 N N . LEU C 1 20 ? 70.163 71.053 23.512 1.00 56.56 20 LEU C N 1
ATOM 5179 C CA . LEU C 1 20 ? 71.194 71.876 24.142 1.00 56.11 20 LEU C CA 1
ATOM 5180 C C . LEU C 1 20 ? 71.904 71.166 25.306 1.00 56.11 20 LEU C C 1
ATOM 5181 O O . LEU C 1 20 ? 71.305 70.368 26.025 1.00 55.91 20 LEU C O 1
ATOM 5186 N N . PRO C 1 21 ? 73.201 71.461 25.494 1.00 55.96 21 PRO C N 1
ATOM 5187 C CA . PRO C 1 21 ? 73.987 70.860 26.573 1.00 56.03 21 PRO C CA 1
ATOM 5188 C C . PRO C 1 21 ? 73.499 71.327 27.948 1.00 56.43 21 PRO C C 1
ATOM 5189 O O . PRO C 1 21 ? 72.986 72.432 28.091 1.00 56.69 21 PRO C O 1
ATOM 5193 N N . LYS C 1 22 ? 73.656 70.479 28.954 1.00 56.63 22 LYS C N 1
ATOM 5194 C CA . LYS C 1 22 ? 73.205 70.830 30.289 1.00 56.90 22 LYS C CA 1
ATOM 5195 C C . LYS C 1 22 ? 74.400 71.117 31.197 1.00 57.02 22 LYS C C 1
ATOM 5196 O O . LYS C 1 22 ? 75.461 70.533 31.042 1.00 56.86 22 LYS C O 1
ATOM 5202 N N . PHE C 1 23 ? 74.220 72.031 32.139 1.00 56.85 23 PHE C N 1
ATOM 5203 C CA . PHE C 1 23 ? 75.304 72.389 33.023 1.00 56.83 23 PHE C CA 1
ATOM 5204 C C . PHE C 1 23 ? 75.858 71.153 33.746 1.00 57.03 23 PHE C C 1
ATOM 5205 O O . PHE C 1 23 ? 77.059 71.035 33.936 1.00 56.07 23 PHE C O 1
ATOM 5213 N N . ASP C 1 24 ? 74.967 70.235 34.122 1.00 57.65 24 ASP C N 1
ATOM 5214 C CA . ASP C 1 24 ? 75.371 69.047 34.867 1.00 58.58 24 ASP C CA 1
ATOM 5215 C C . ASP C 1 24 ? 75.867 67.897 33.990 1.00 58.69 24 ASP C C 1
ATOM 5216 O O . ASP C 1 24 ? 75.521 66.740 34.211 1.00 58.89 24 ASP C O 1
ATOM 5221 N N . GLN C 1 25 ? 76.665 68.241 32.985 1.00 58.71 25 GLN C N 1
ATOM 5222 C CA . GLN C 1 25 ? 77.269 67.259 32.110 1.00 58.34 25 GLN C CA 1
ATOM 5223 C C . GLN C 1 25 ? 78.664 67.747 31.721 1.00 57.91 25 GLN C C 1
ATOM 5224 O O . GLN C 1 25 ? 79.230 67.327 30.724 1.00 58.19 25 GLN C O 1
ATOM 5230 N N . PHE C 1 26 ? 79.191 68.644 32.560 1.00 57.31 26 PHE C N 1
ATOM 5231 C CA . PHE C 1 26 ? 80.529 69.216 32.417 1.00 56.94 26 PHE C CA 1
ATOM 5232 C C . PHE C 1 26 ? 81.189 69.312 33.800 1.00 57.21 26 PHE C C 1
ATOM 5233 O O . PHE C 1 26 ? 80.509 69.439 34.817 1.00 57.49 26 PHE C O 1
ATOM 5241 N N . SER C 1 27 ? 82.515 69.268 33.820 1.00 57.32 27 SER C N 1
ATOM 5242 C CA . SER C 1 27 ? 83.279 69.304 35.063 1.00 57.46 27 SER C CA 1
ATOM 5243 C C . SER C 1 27 ? 83.324 70.670 35.726 1.00 56.82 27 SER C C 1
ATOM 5244 O O . SER C 1 27 ? 83.709 70.775 36.880 1.00 57.30 27 SER C O 1
ATOM 5247 N N . SER C 1 28 ? 82.948 71.715 35.001 1.00 56.02 28 SER C N 1
ATOM 5248 C CA . SER C 1 28 ? 82.962 73.052 35.582 1.00 54.69 28 SER C CA 1
ATOM 5249 C C . SER C 1 28 ? 82.112 74.032 34.766 1.00 54.13 28 SER C C 1
ATOM 5250 O O . SER C 1 28 ? 81.642 73.710 33.658 1.00 53.62 28 SER C O 1
ATOM 5253 N N . ALA C 1 29 ? 81.932 75.223 35.329 1.00 52.83 29 ALA C N 1
ATOM 5254 C CA . ALA C 1 29 ? 81.155 76.281 34.704 1.00 52.57 29 ALA C CA 1
ATOM 5255 C C . ALA C 1 29 ? 81.768 76.730 33.356 1.00 52.12 29 ALA C C 1
ATOM 5256 O O . ALA C 1 29 ? 81.060 76.906 32.373 1.00 51.93 29 ALA C O 1
ATOM 5258 N N . ARG C 1 30 ? 83.085 76.905 33.327 1.00 52.20 30 ARG C N 1
ATOM 5259 C CA . ARG C 1 30 ? 83.763 77.353 32.118 1.00 52.09 30 ARG C CA 1
ATOM 5260 C C . ARG C 1 30 ? 83.566 76.408 30.927 1.00 50.85 30 ARG C C 1
ATOM 5261 O O . ARG C 1 30 ? 83.431 76.858 29.793 1.00 50.13 30 ARG C O 1
ATOM 5269 N N . GLU C 1 31 ? 83.582 75.106 31.186 1.00 49.73 31 GLU C N 1
ATOM 5270 C CA . GLU C 1 31 ? 83.379 74.134 30.120 1.00 49.33 31 GLU C CA 1
ATOM 5271 C C . GLU C 1 31 ? 81.930 74.246 29.599 1.00 47.77 31 GLU C C 1
ATOM 5272 O O . GLU C 1 31 ? 81.684 74.271 28.396 1.00 46.79 31 GLU C O 1
ATOM 5278 N N . TYR C 1 32 ? 80.986 74.305 30.530 1.00 46.16 32 TYR C N 1
ATOM 5279 C CA . TYR C 1 32 ? 79.585 74.455 30.172 1.00 44.87 32 TYR C CA 1
ATOM 5280 C C . TYR C 1 32 ? 79.422 75.769 29.362 1.00 43.82 32 TYR C C 1
ATOM 5281 O O . TYR C 1 32 ? 78.865 75.775 28.251 1.00 43.44 32 TYR C O 1
ATOM 5290 N N . ARG C 1 33 ? 79.963 76.853 29.912 1.00 42.60 33 ARG C N 1
ATOM 5291 C CA . ARG C 1 33 ? 79.897 78.161 29.269 1.00 41.90 33 ARG C CA 1
ATOM 5292 C C . ARG C 1 33 ? 80.346 78.079 27.811 1.00 41.98 33 ARG C C 1
ATOM 5293 O O . ARG C 1 33 ? 79.658 78.540 26.904 1.00 42.06 33 ARG C O 1
ATOM 5301 N N . GLU C 1 34 ? 81.502 77.479 27.600 1.00 42.21 34 GLU C N 1
ATOM 5302 C CA . GLU C 1 34 ? 82.036 77.366 26.259 1.00 43.10 34 GLU C CA 1
ATOM 5303 C C . GLU C 1 34 ? 81.108 76.579 25.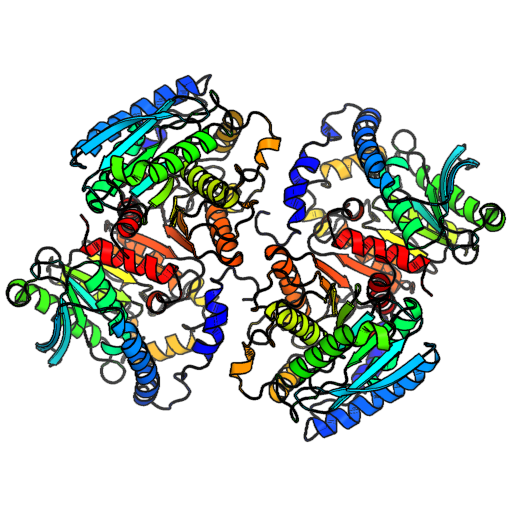319 1.00 41.74 34 GLU C C 1
ATOM 5304 O O . GLU C 1 34 ? 80.880 76.982 24.197 1.00 41.48 34 GLU C O 1
ATOM 5310 N N . ALA C 1 35 ? 80.567 75.469 25.796 1.00 41.02 35 ALA C N 1
ATOM 5311 C CA . ALA C 1 35 ? 79.679 74.651 24.984 1.00 40.52 35 ALA C CA 1
ATOM 5312 C C . ALA C 1 35 ? 78.368 75.396 24.623 1.00 40.92 35 ALA C C 1
ATOM 5313 O O . ALA C 1 35 ? 78.057 75.579 23.436 1.00 41.04 35 ALA C O 1
ATOM 5315 N N . ILE C 1 36 ? 77.627 75.834 25.652 1.00 40.48 36 ILE C N 1
ATOM 5316 C CA . ILE C 1 36 ? 76.354 76.531 25.458 1.00 39.43 36 ILE C CA 1
ATOM 5317 C C . ILE C 1 36 ? 76.522 77.886 24.713 1.00 39.55 36 ILE C C 1
ATOM 5318 O O . ILE C 1 36 ? 75.759 78.164 23.784 1.00 39.22 36 ILE C O 1
ATOM 5323 N N . ASN C 1 37 ? 77.513 78.707 25.088 1.00 39.16 37 ASN C N 1
ATOM 5324 C CA . ASN C 1 37 ? 77.695 79.998 24.418 1.00 39.53 37 ASN C CA 1
ATOM 5325 C C . ASN C 1 37 ? 77.936 79.828 22.920 1.00 40.83 37 ASN C C 1
ATOM 5326 O O . ASN C 1 37 ? 77.412 80.581 22.108 1.00 41.04 37 ASN C O 1
ATOM 5331 N N . ARG C 1 38 ? 78.746 78.839 22.566 1.00 42.34 38 ARG C N 1
ATOM 5332 C CA . ARG C 1 38 ? 79.065 78.565 21.164 1.00 43.68 38 ARG C CA 1
ATOM 5333 C C . ARG C 1 38 ? 77.778 78.425 20.322 1.00 43.11 38 ARG C C 1
ATOM 5334 O O . ARG C 1 38 ? 77.687 78.938 19.205 1.00 43.46 38 ARG C O 1
ATOM 5342 N N . ILE C 1 39 ? 76.800 77.717 20.878 1.00 42.90 39 ILE C N 1
ATOM 5343 C CA . ILE C 1 39 ? 75.522 77.500 20.212 1.00 43.07 39 ILE C CA 1
ATOM 5344 C C . ILE C 1 39 ? 74.696 78.812 20.090 1.00 42.72 39 ILE C C 1
ATOM 5345 O O . ILE C 1 39 ? 74.228 79.142 18.998 1.00 41.93 39 ILE C O 1
ATOM 5350 N N . TYR C 1 40 ? 74.548 79.554 21.195 1.00 42.22 40 TYR C N 1
ATOM 5351 C CA . TYR C 1 40 ? 73.792 80.819 21.175 1.00 42.11 40 TYR C CA 1
ATOM 5352 C C . TYR C 1 40 ? 74.435 81.872 20.249 1.00 41.69 40 TYR C C 1
ATOM 5353 O O . TYR C 1 40 ? 73.749 82.673 19.622 1.00 41.13 40 TYR C O 1
ATOM 5362 N N . GLU C 1 41 ? 75.755 81.863 20.175 1.00 41.70 41 GLU C N 1
ATOM 5363 C CA . GLU C 1 41 ? 76.449 82.833 19.360 1.00 42.79 41 GLU C CA 1
ATOM 5364 C C . GLU C 1 41 ? 76.347 82.502 17.871 1.00 43.58 41 GLU C C 1
ATOM 5365 O O . GLU C 1 41 ? 76.289 83.399 17.029 1.00 43.29 41 GLU C O 1
ATOM 5371 N N . GLU C 1 42 ? 76.323 81.211 17.560 1.00 44.67 42 GLU C N 1
ATOM 5372 C CA . GLU C 1 42 ? 76.182 80.776 16.177 1.00 45.60 42 GLU C CA 1
ATOM 5373 C C . GLU C 1 42 ? 74.783 81.168 15.732 1.00 45.59 42 GLU C C 1
ATOM 5374 O O . GLU C 1 42 ? 74.597 81.706 14.642 1.00 45.59 42 GLU C O 1
ATOM 5380 N N . ARG C 1 43 ? 73.800 80.912 16.597 1.00 45.33 43 ARG C N 1
ATOM 5381 C CA . ARG C 1 43 ? 72.433 81.273 16.268 1.00 45.46 43 ARG C CA 1
ATOM 5382 C C . ARG C 1 43 ? 72.305 82.810 16.077 1.00 45.08 43 ARG C C 1
ATOM 5383 O O . ARG C 1 43 ? 71.680 83.282 15.126 1.00 44.97 43 ARG C O 1
ATOM 5391 N N . ASN C 1 44 ? 72.918 83.581 16.968 1.00 44.20 44 ASN C N 1
ATOM 5392 C CA . ASN C 1 44 ? 72.863 85.033 16.845 1.00 44.06 44 ASN C CA 1
ATOM 5393 C C . ASN C 1 44 ? 73.498 85.566 15.551 1.00 44.13 44 ASN C C 1
ATOM 5394 O O . ASN C 1 44 ? 73.011 86.536 14.991 1.00 44.04 44 ASN C O 1
ATOM 5399 N N . ARG C 1 45 ? 74.587 84.962 15.090 1.00 44.56 45 ARG C N 1
ATOM 5400 C CA . ARG C 1 45 ? 75.173 85.443 13.848 1.00 45.79 45 ARG C CA 1
ATOM 5401 C C . ARG C 1 45 ? 74.164 85.283 12.705 1.00 46.20 45 ARG C C 1
ATOM 5402 O O . ARG C 1 45 ? 74.054 86.147 11.844 1.00 46.97 45 ARG C O 1
ATOM 5410 N N . GLN C 1 46 ? 73.428 84.175 12.715 1.00 46.91 46 GLN C N 1
ATOM 5411 C CA . GLN C 1 46 ? 72.413 83.930 11.700 1.00 48.11 46 GLN C CA 1
ATOM 5412 C C . GLN C 1 46 ? 71.282 84.966 11.810 1.00 47.47 46 GLN C C 1
ATOM 5413 O O . GLN C 1 46 ? 70.901 85.574 10.816 1.00 48.19 46 GLN C O 1
ATOM 5419 N N . LEU C 1 47 ? 70.764 85.172 13.021 1.00 46.32 47 LEU C N 1
ATOM 5420 C CA . LEU C 1 47 ? 69.676 86.127 13.228 1.00 44.91 47 LEU C CA 1
ATOM 5421 C C . LEU C 1 47 ? 70.092 87.601 13.030 1.00 44.06 47 LEU C C 1
ATOM 5422 O O . LEU C 1 47 ? 69.294 88.418 12.591 1.00 43.31 47 LEU C O 1
ATOM 5427 N N . SER C 1 48 ? 71.328 87.946 13.353 1.00 43.95 48 SER C N 1
ATOM 5428 C CA . SER C 1 48 ? 71.744 89.336 13.198 1.00 44.97 48 SER C CA 1
ATOM 5429 C C . SER C 1 48 ? 71.778 89.792 11.715 1.00 45.68 48 SER C C 1
ATOM 5430 O O . SER C 1 48 ? 71.810 90.995 11.422 1.00 45.32 48 SER C O 1
ATOM 5433 N N . GLN C 1 49 ? 71.761 88.819 10.805 1.00 46.43 49 GLN C N 1
ATOM 5434 C CA . GLN C 1 49 ? 71.748 89.091 9.373 1.00 47.50 49 GLN C CA 1
ATOM 5435 C C . GLN C 1 49 ? 70.442 89.797 8.982 1.00 46.64 49 GLN C C 1
ATOM 5436 O O . GLN C 1 49 ? 70.383 90.493 7.991 1.00 46.73 49 GLN C O 1
ATOM 5442 N N . HIS C 1 50 ? 69.408 89.617 9.793 1.00 45.93 50 HIS C N 1
ATOM 5443 C CA . HIS C 1 50 ? 68.115 90.232 9.534 1.00 45.01 50 HIS C CA 1
ATOM 5444 C C . HIS C 1 50 ? 67.851 91.448 10.436 1.00 43.74 50 HIS C C 1
ATOM 5445 O O . HIS C 1 50 ? 66.732 91.944 10.514 1.00 43.69 50 HIS C O 1
ATOM 5452 N N . GLU C 1 51 ? 68.890 91.926 11.105 1.00 42.33 51 GLU C N 1
ATOM 5453 C CA . GLU C 1 51 ? 68.747 93.071 11.998 1.00 41.16 51 GLU C CA 1
ATOM 5454 C C . GLU C 1 51 ? 69.859 94.067 11.710 1.00 41.36 51 GLU C C 1
ATOM 5455 O O . GLU C 1 51 ? 70.819 94.171 12.475 1.00 40.82 51 GLU C O 1
ATOM 5461 N N . ARG C 1 52 ? 69.701 94.795 10.609 1.00 41.64 52 ARG C N 1
ATOM 5462 C CA . ARG C 1 52 ? 70.675 95.774 10.156 1.00 43.03 52 ARG C CA 1
ATOM 5463 C C . ARG C 1 52 ? 70.745 97.043 11.010 1.00 42.30 52 ARG C C 1
ATOM 5464 O O . ARG C 1 52 ? 69.744 97.701 11.285 1.00 41.69 52 ARG C O 1
ATOM 5472 N N . VAL C 1 53 ? 71.960 97.374 11.404 1.00 41.42 53 VAL C N 1
ATOM 5473 C CA . VAL C 1 53 ? 72.215 98.540 12.207 1.00 41.76 53 VAL C CA 1
ATOM 5474 C C . VAL C 1 53 ? 73.348 99.345 11.566 1.00 43.30 53 VAL C C 1
ATOM 5475 O O . VAL C 1 53 ? 74.395 98.808 11.210 1.00 42.98 53 VAL C O 1
ATOM 5479 N N . GLU C 1 54 ? 73.092 100.633 11.392 1.00 45.09 54 GLU C N 1
ATOM 5480 C CA . GLU C 1 54 ? 74.038 101.549 10.773 1.00 47.30 54 GLU C CA 1
ATOM 5481 C C . GLU C 1 54 ? 75.473 101.397 11.341 1.00 46.95 54 GLU C C 1
ATOM 5482 O O . GLU C 1 54 ? 76.411 101.129 10.584 1.00 46.35 54 GLU C O 1
ATOM 5488 N N . ARG C 1 55 ? 75.609 101.582 12.655 1.00 46.38 55 ARG C N 1
ATOM 5489 C CA . ARG C 1 55 ? 76.892 101.519 13.354 1.00 46.32 55 ARG C CA 1
ATOM 5490 C C . ARG C 1 55 ? 76.886 100.621 14.581 1.00 45.88 55 ARG C C 1
ATOM 5491 O O . ARG C 1 55 ? 76.093 100.795 15.482 1.00 45.25 55 ARG C O 1
ATOM 5499 N N . VAL C 1 56 ? 77.816 99.683 14.616 1.00 45.42 56 VAL C N 1
ATOM 5500 C CA . VAL C 1 56 ? 77.961 98.777 15.747 1.00 44.97 56 VAL C CA 1
ATOM 5501 C C . VAL C 1 56 ? 79.428 98.814 16.150 1.00 45.78 56 VAL C C 1
ATOM 5502 O O . VAL C 1 56 ? 80.282 98.231 15.500 1.00 45.55 56 VAL C O 1
ATOM 5506 N N . GLU C 1 57 ? 79.697 99.509 17.245 1.00 46.37 57 GLU C N 1
ATOM 5507 C CA . GLU C 1 57 ? 81.059 99.719 17.714 1.00 47.47 57 GLU C CA 1
ATOM 5508 C C . GLU C 1 57 ? 81.421 99.049 19.037 1.00 47.33 57 GLU C C 1
ATOM 5509 O O . GLU C 1 57 ? 80.706 99.146 20.014 1.00 46.75 57 GLU C O 1
ATOM 5515 N N . ASP C 1 58 ? 82.564 98.378 19.038 1.00 48.14 58 ASP C N 1
ATOM 5516 C CA . ASP C 1 58 ? 83.078 97.741 20.226 1.00 48.85 58 ASP C CA 1
ATOM 5517 C C . ASP C 1 58 ? 84.150 98.654 20.813 1.00 50.10 58 ASP C C 1
ATOM 5518 O O . ASP C 1 58 ? 85.093 99.065 20.127 1.00 49.69 58 ASP C O 1
ATOM 5523 N N . ARG C 1 59 ? 83.960 99.004 22.075 1.00 51.16 59 ARG C N 1
ATOM 5524 C CA . ARG C 1 59 ? 84.873 99.863 22.790 1.00 52.88 59 ARG C CA 1
ATOM 5525 C C . ARG C 1 59 ? 85.242 99.218 24.089 1.00 53.55 59 ARG C C 1
ATOM 5526 O O . ARG C 1 59 ? 84.492 98.412 24.625 1.00 53.66 59 ARG C O 1
ATOM 5534 N N . THR C 1 60 ? 86.409 99.563 24.597 1.00 54.73 60 THR C N 1
ATOM 5535 C CA . THR C 1 60 ? 86.801 99.062 25.891 1.00 55.82 60 THR C CA 1
ATOM 5536 C C . THR C 1 60 ? 86.850 100.295 26.798 1.00 56.56 60 THR C C 1
ATOM 5537 O O . THR C 1 60 ? 87.261 101.370 26.364 1.00 56.60 60 THR C O 1
ATOM 5541 N N . ILE C 1 61 ? 86.388 100.166 28.033 1.00 57.33 61 ILE C N 1
ATOM 5542 C CA . ILE C 1 61 ? 86.377 101.328 28.904 1.00 57.88 61 ILE C CA 1
ATOM 5543 C C . ILE C 1 61 ? 86.931 101.051 30.308 1.00 58.25 61 ILE C C 1
ATOM 5544 O O . ILE C 1 61 ? 87.059 99.903 30.737 1.00 58.28 61 ILE C O 1
ATOM 5549 N N . LYS C 1 62 ? 87.215 102.150 31.001 1.00 58.88 62 LYS C N 1
ATOM 5550 C CA . LYS C 1 62 ? 87.778 102.178 32.351 1.00 59.16 62 LYS C CA 1
ATOM 5551 C C . LYS C 1 62 ? 86.809 101.800 33.464 1.00 59.01 62 LYS C C 1
ATOM 5552 O O . LYS C 1 62 ? 86.060 102.636 33.953 1.00 59.72 62 LYS C O 1
ATOM 5558 N N . GLY C 1 63 ? 86.847 100.549 33.884 1.00 58.65 63 GLY C N 1
ATOM 5559 C CA . GLY C 1 63 ? 85.998 100.150 34.979 1.00 59.01 63 GLY C CA 1
ATOM 5560 C C . GLY C 1 63 ? 86.923 100.009 36.170 1.00 59.45 63 GLY C C 1
ATOM 5561 O O . GLY C 1 63 ? 88.134 99.873 35.996 1.00 59.75 63 GLY C O 1
ATOM 5562 N N . ARG C 1 64 ? 86.384 100.047 37.379 1.00 59.30 64 ARG C N 1
ATOM 5563 C CA . ARG C 1 64 ? 87.232 99.892 38.538 1.00 59.22 64 ARG C CA 1
ATOM 5564 C C . ARG C 1 64 ? 87.931 98.527 38.493 1.00 60.03 64 ARG C C 1
ATOM 5565 O O . ARG C 1 64 ? 89.092 98.407 38.873 1.00 60.42 64 ARG C O 1
ATOM 5573 N N . ASN C 1 65 ? 87.222 97.509 38.005 1.00 60.68 65 ASN C N 1
ATOM 5574 C CA . ASN C 1 65 ? 87.778 96.161 37.915 1.00 60.95 65 ASN C CA 1
ATOM 5575 C C . ASN C 1 65 ? 88.763 96.056 36.765 1.00 60.84 65 ASN C C 1
ATOM 5576 O O . ASN C 1 65 ? 89.409 95.038 36.593 1.00 61.36 65 ASN C O 1
ATOM 5581 N N . GLY C 1 66 ? 88.861 97.111 35.969 1.00 60.45 66 GLY C N 1
ATOM 5582 C CA . GLY C 1 66 ? 89.767 97.090 34.838 1.00 59.44 66 GLY C CA 1
ATOM 5583 C C . GLY C 1 66 ? 89.015 97.268 33.535 1.00 58.67 66 GLY C C 1
ATOM 5584 O O . GLY C 1 66 ? 87.958 97.874 33.506 1.00 59.26 66 GLY C O 1
ATOM 5585 N N . ASP C 1 67 ? 89.564 96.738 32.453 1.00 57.79 67 ASP C N 1
ATOM 5586 C CA . ASP C 1 67 ? 88.933 96.849 31.148 1.00 56.11 67 ASP C CA 1
ATOM 5587 C C . ASP C 1 67 ? 87.530 96.240 31.150 1.00 54.70 67 ASP C C 1
ATOM 5588 O O . ASP C 1 67 ? 87.313 95.179 31.723 1.00 54.32 67 ASP C O 1
ATOM 5593 N N . ILE C 1 68 ? 86.588 96.950 30.524 1.00 52.99 68 ILE C N 1
ATOM 5594 C CA . ILE C 1 68 ? 85.204 96.488 30.360 1.00 50.50 68 ILE C CA 1
ATOM 5595 C C . ILE C 1 68 ? 84.816 96.673 28.904 1.00 48.90 68 ILE C C 1
ATOM 5596 O O . ILE C 1 68 ? 84.861 97.792 28.406 1.00 49.11 68 ILE C O 1
ATOM 5601 N N . ARG C 1 69 ? 84.465 95.600 28.199 1.00 46.54 69 ARG C N 1
ATOM 5602 C CA . ARG C 1 69 ? 84.071 95.801 26.813 1.00 44.63 69 ARG C CA 1
ATOM 5603 C C . ARG C 1 69 ? 82.594 96.156 26.723 1.00 43.57 69 ARG C C 1
ATOM 5604 O O . ARG C 1 69 ? 81.770 95.613 27.436 1.00 44.04 69 ARG C O 1
ATOM 5612 N N . VAL C 1 70 ? 82.284 97.053 25.806 1.00 42.54 70 VAL C N 1
ATOM 5613 C CA . VAL C 1 70 ? 80.927 97.508 25.587 1.00 41.49 70 VAL C CA 1
ATOM 5614 C C . VAL C 1 70 ? 80.642 97.501 24.084 1.00 40.82 70 VAL C C 1
ATOM 5615 O O . VAL C 1 70 ? 81.529 97.801 23.290 1.00 40.93 70 VAL C O 1
ATOM 5619 N N . ARG C 1 71 ? 79.431 97.124 23.692 1.00 39.41 71 ARG C N 1
ATOM 5620 C CA . ARG C 1 71 ? 79.070 97.152 22.284 1.00 37.79 71 ARG C CA 1
ATOM 5621 C C . ARG C 1 71 ? 77.961 98.205 22.077 1.00 37.74 71 ARG C C 1
ATOM 5622 O O . ARG C 1 71 ? 76.854 98.099 22.643 1.00 37.33 71 ARG C O 1
ATOM 5630 N N . VAL C 1 72 ? 78.301 99.229 21.294 1.00 37.28 72 VAL C N 1
ATOM 5631 C CA . VAL C 1 72 ? 77.421 100.346 20.985 1.00 36.74 72 VAL C CA 1
ATOM 5632 C C . VAL C 1 72 ? 76.722 100.158 19.626 1.00 36.89 72 VAL C C 1
ATOM 5633 O O . VAL C 1 72 ? 77.378 100.179 18.584 1.00 36.03 72 VAL C O 1
ATOM 5637 N N . TYR C 1 73 ? 75.402 99.939 19.670 1.00 37.10 73 TYR C N 1
ATOM 5638 C CA . TYR C 1 73 ? 74.577 99.807 18.467 1.00 36.96 73 TYR C CA 1
ATOM 5639 C C . TYR C 1 73 ? 73.843 101.119 18.297 1.00 37.67 73 TYR C C 1
ATOM 5640 O O . TYR C 1 73 ? 73.014 101.476 19.132 1.00 37.68 73 TYR C O 1
ATOM 5649 N N . GLN C 1 74 ? 74.157 101.849 17.237 1.00 38.93 74 GLN C N 1
ATOM 5650 C CA . GLN C 1 74 ? 73.524 103.139 17.007 1.00 39.89 74 GLN C CA 1
ATOM 5651 C C . GLN C 1 74 ? 72.947 103.221 15.603 1.00 40.80 74 GLN C C 1
ATOM 5652 O O . GLN C 1 74 ? 73.681 103.179 14.611 1.00 41.57 74 GLN C O 1
ATOM 5658 N N . GLN C 1 75 ? 71.625 103.329 15.530 1.00 41.51 75 GLN C N 1
ATOM 5659 C CA . GLN C 1 75 ? 70.932 103.405 14.261 1.00 42.35 75 GLN C CA 1
ATOM 5660 C C . GLN C 1 75 ? 70.827 104.872 13.810 1.00 43.05 75 GLN C C 1
ATOM 5661 O O . GLN C 1 75 ? 70.697 105.152 12.636 1.00 43.00 75 GLN C O 1
ATOM 5667 N N . LYS C 1 76 ? 70.912 105.784 14.773 1.00 43.97 76 LYS C N 1
ATOM 5668 C CA . LYS C 1 76 ? 70.841 107.213 14.515 1.00 45.27 76 LYS C CA 1
ATOM 5669 C C . LYS C 1 76 ? 71.491 107.989 15.641 1.00 46.15 76 LYS C C 1
ATOM 5670 O O . LYS C 1 76 ? 71.290 107.685 16.816 1.00 46.74 76 LYS C O 1
ATOM 5676 N N . PRO C 1 77 ? 72.280 109.012 15.289 1.00 46.60 77 PRO C N 1
ATOM 5677 C CA . PRO C 1 77 ? 72.989 109.869 16.239 1.00 46.93 77 PRO C CA 1
ATOM 5678 C C . PRO C 1 77 ? 72.018 110.675 17.116 1.00 47.75 77 PRO C C 1
ATOM 5679 O O . PRO C 1 77 ? 70.851 110.852 16.769 1.00 48.60 77 PRO C O 1
ATOM 5683 N N . ASP C 1 78 ? 72.524 111.164 18.243 1.00 47.96 78 ASP C N 1
ATOM 5684 C CA . ASP C 1 78 ? 71.742 111.978 19.162 1.00 48.05 78 ASP C CA 1
ATOM 5685 C C . ASP C 1 78 ? 70.386 111.379 19.450 1.00 47.13 78 ASP C C 1
ATOM 5686 O O . ASP C 1 78 ? 69.356 111.999 19.213 1.00 47.81 78 ASP C O 1
ATOM 5691 N N . SER C 1 79 ? 70.392 110.169 19.979 1.00 45.88 79 SER C N 1
ATOM 5692 C CA . SER C 1 79 ? 69.150 109.490 20.288 1.00 44.22 79 SER C CA 1
ATOM 5693 C C . SER C 1 79 ? 69.149 108.953 21.706 1.00 43.05 79 SER C C 1
ATOM 5694 O O . SER C 1 79 ? 70.144 109.031 22.424 1.00 42.88 79 SER C O 1
ATOM 5697 N N . PRO C 1 80 ? 67.999 108.459 22.150 1.00 42.17 80 PRO C N 1
ATOM 5698 C CA . PRO C 1 80 ? 67.924 107.903 23.501 1.00 41.04 80 PRO C CA 1
ATOM 5699 C C . PRO C 1 80 ? 68.802 106.641 23.534 1.00 40.39 80 PRO C C 1
ATOM 5700 O O . PRO C 1 80 ? 69.120 106.076 22.484 1.00 40.05 80 PRO C O 1
ATOM 5704 N N . VAL C 1 81 ? 69.186 106.211 24.732 1.00 39.44 81 VAL C N 1
ATOM 5705 C CA . VAL C 1 81 ? 70.006 105.029 24.878 1.00 38.35 81 VAL C CA 1
ATOM 5706 C C . VAL C 1 81 ? 69.503 104.070 25.939 1.00 37.67 81 VAL C C 1
ATOM 5707 O O . VAL C 1 81 ? 69.068 104.475 27.024 1.00 37.07 81 VAL C O 1
ATOM 5711 N N . LEU C 1 82 ? 69.609 102.789 25.607 1.00 35.75 82 LEU C N 1
ATOM 5712 C CA . LEU C 1 82 ? 69.295 101.718 26.525 1.00 34.63 82 LEU C CA 1
ATOM 5713 C C . LEU C 1 82 ? 70.618 100.961 26.787 1.00 34.26 82 LEU C C 1
ATOM 5714 O O . LEU C 1 82 ? 71.234 100.444 25.850 1.00 34.84 82 LEU C O 1
ATOM 5719 N N . VAL C 1 83 ? 71.082 100.992 28.037 1.00 33.43 83 VAL C N 1
ATOM 5720 C CA . VAL C 1 83 ? 72.273 100.275 28.438 1.00 32.77 83 VAL C CA 1
ATOM 5721 C C . VAL C 1 83 ? 71.730 98.908 28.855 1.00 31.78 83 VAL C C 1
ATOM 5722 O O . VAL C 1 83 ? 70.887 98.810 29.746 1.00 30.67 83 VAL C O 1
ATOM 5726 N N . TYR C 1 84 ? 72.203 97.861 28.189 1.00 31.01 84 TYR C N 1
ATOM 5727 C CA . TYR C 1 84 ? 71.655 96.520 28.394 1.00 30.01 84 TYR C CA 1
ATOM 5728 C C . TYR C 1 84 ? 72.624 95.553 29.040 1.00 29.81 84 TYR C C 1
ATOM 5729 O O . TYR C 1 84 ? 73.805 95.581 28.756 1.00 31.55 84 TYR C O 1
ATOM 5738 N N . TYR C 1 85 ? 72.113 94.684 29.905 1.00 29.98 85 TYR C N 1
ATOM 5739 C CA . TYR C 1 85 ? 72.942 93.668 30.537 1.00 29.90 85 TYR C CA 1
ATOM 5740 C C . TYR C 1 85 ? 72.313 92.303 30.213 1.00 30.11 85 TYR C C 1
ATOM 5741 O O . TYR C 1 85 ? 71.184 92.029 30.614 1.00 30.12 85 TYR C O 1
ATOM 5750 N N . HIS C 1 86 ? 73.053 91.474 29.483 1.00 30.32 86 HIS C N 1
ATOM 5751 C CA . HIS C 1 86 ? 72.572 90.156 29.047 1.00 31.01 86 HIS C CA 1
ATOM 5752 C C . HIS C 1 86 ? 72.272 89.182 30.207 1.00 31.78 86 HIS C C 1
ATOM 5753 O O . HIS C 1 86 ? 72.816 89.324 31.299 1.00 32.17 86 HIS C O 1
ATOM 5760 N N . GLY C 1 87 ? 71.401 88.207 29.943 1.00 31.34 87 GLY C N 1
ATOM 5761 C CA . GLY C 1 87 ? 71.068 87.211 30.941 1.00 31.98 87 GLY C CA 1
ATOM 5762 C C . GLY C 1 87 ? 72.169 86.152 31.002 1.00 33.09 87 GLY C C 1
ATOM 5763 O O . GLY C 1 87 ? 73.278 86.366 30.506 1.00 32.78 87 GLY C O 1
ATOM 5764 N N . GLY C 1 88 ? 71.883 85.021 31.628 1.00 33.03 88 GLY C N 1
ATOM 5765 C CA . GLY C 1 88 ? 72.882 83.976 31.714 1.00 35.04 88 GLY C CA 1
ATOM 5766 C C . GLY C 1 88 ? 73.271 83.546 33.120 1.00 36.14 88 GLY C C 1
ATOM 5767 O O . GLY C 1 88 ? 74.397 83.088 33.325 1.00 36.67 88 GLY C O 1
ATOM 5768 N N . GLY C 1 89 ? 72.355 83.711 34.078 1.00 36.51 89 GLY C N 1
ATOM 5769 C CA . GLY C 1 89 ? 72.596 83.303 35.455 1.00 36.81 89 GLY C CA 1
ATOM 5770 C C . GLY C 1 89 ? 73.845 83.874 36.098 1.00 37.49 89 GLY C C 1
ATOM 5771 O O . GLY C 1 89 ? 74.305 83.363 37.098 1.00 38.42 89 GLY C O 1
ATOM 5772 N N . PHE C 1 90 ? 74.365 84.953 35.528 1.00 37.33 90 PHE C N 1
ATOM 5773 C CA . PHE C 1 90 ? 75.581 85.609 36.007 1.00 37.28 90 PHE C CA 1
ATOM 5774 C C . PHE C 1 90 ? 76.827 84.745 35.640 1.00 37.85 90 PHE C C 1
ATOM 5775 O O . PHE C 1 90 ? 77.972 85.165 35.851 1.00 38.39 90 PHE C O 1
ATOM 5783 N N . VAL C 1 91 ? 76.579 83.569 35.064 1.00 37.54 91 VAL C N 1
ATOM 5784 C CA . VAL C 1 91 ? 77.641 82.623 34.723 1.00 37.53 91 VAL C CA 1
ATOM 5785 C C . VAL C 1 91 ? 77.945 82.439 33.217 1.00 37.22 91 VAL C C 1
ATOM 5786 O O . VAL C 1 91 ? 79.109 82.346 32.846 1.00 36.62 91 VAL C O 1
ATOM 5790 N N . ILE C 1 92 ? 76.908 82.363 32.375 1.00 37.14 92 ILE C N 1
ATOM 5791 C CA . ILE C 1 92 ? 77.096 82.175 30.937 1.00 36.65 92 ILE C CA 1
ATOM 5792 C C . ILE C 1 92 ? 76.557 83.337 30.081 1.00 37.08 92 ILE C C 1
ATOM 5793 O O . ILE C 1 92 ? 76.199 84.412 30.586 1.00 36.60 92 ILE C O 1
ATOM 5798 N N . CYS C 1 93 ? 76.495 83.078 28.775 1.00 36.28 93 CYS C N 1
ATOM 5799 C CA . CYS C 1 93 ? 76.059 84.034 27.754 1.00 35.72 93 CYS C CA 1
ATOM 5800 C C . CYS C 1 93 ? 77.072 85.148 27.556 1.00 35.04 93 CYS C C 1
ATOM 5801 O O . CYS C 1 93 ? 78.129 85.126 28.151 1.00 35.25 93 CYS C O 1
ATOM 5804 N N . SER C 1 94 ? 76.732 86.143 26.750 1.00 34.30 94 SER C N 1
ATOM 5805 C CA . SER C 1 94 ? 77.704 87.174 26.445 1.00 34.15 94 SER C CA 1
ATOM 5806 C C . SER C 1 94 ? 77.082 88.290 25.627 1.00 34.29 94 SER C C 1
ATOM 5807 O O . SER C 1 94 ? 75.891 88.282 25.345 1.00 34.19 94 SER C O 1
ATOM 5810 N N . ILE C 1 95 ? 77.910 89.229 25.197 1.00 34.61 95 ILE C N 1
ATOM 5811 C CA . ILE C 1 95 ? 77.383 90.272 24.342 1.00 35.84 95 ILE C CA 1
ATOM 5812 C C . ILE C 1 95 ? 76.858 89.622 23.043 1.00 35.52 95 ILE C C 1
ATOM 5813 O O . ILE C 1 95 ? 75.790 89.970 22.549 1.00 35.74 95 ILE C O 1
ATOM 5818 N N . GLU C 1 96 ? 77.590 88.631 22.551 1.00 35.41 96 GLU C N 1
ATOM 5819 C CA . GLU C 1 96 ? 77.218 87.997 21.303 1.00 35.90 96 GLU C CA 1
ATOM 5820 C C . GLU C 1 96 ? 75.994 87.102 21.376 1.00 34.78 96 GLU C C 1
ATOM 5821 O O . GLU C 1 96 ? 75.306 86.965 20.385 1.00 35.28 96 GLU C O 1
ATOM 5827 N N . SER C 1 97 ? 75.704 86.510 22.527 1.00 33.05 97 SER C N 1
ATOM 5828 C CA . SER C 1 97 ? 74.524 85.655 22.632 1.00 31.75 97 SER C CA 1
ATOM 5829 C C . SER C 1 97 ? 73.248 86.485 22.617 1.00 31.12 97 SER C C 1
ATOM 5830 O O . SER C 1 97 ? 72.165 85.950 22.478 1.00 30.99 97 SER C O 1
ATOM 5833 N N . HIS C 1 98 ? 73.387 87.786 22.806 1.00 30.89 98 HIS C N 1
ATOM 5834 C CA . HIS C 1 98 ? 72.235 88.684 22.852 1.00 31.56 98 HIS C CA 1
ATOM 5835 C C . HIS C 1 98 ? 72.365 89.760 21.786 1.00 31.48 98 HIS C C 1
ATOM 5836 O O . HIS C 1 98 ? 71.704 90.787 21.833 1.00 31.29 98 HIS C O 1
ATOM 5843 N N . ASP C 1 99 ? 73.241 89.504 20.822 1.00 31.98 99 ASP C N 1
ATOM 5844 C CA . ASP C 1 99 ? 73.501 90.459 19.758 1.00 31.97 99 ASP C CA 1
ATOM 5845 C C . ASP C 1 99 ? 72.246 90.773 18.869 1.00 30.98 99 ASP C C 1
ATOM 5846 O O . ASP C 1 99 ? 71.944 91.922 18.606 1.00 31.74 99 ASP C O 1
ATOM 5851 N N . ALA C 1 100 ? 71.536 89.752 18.425 1.00 30.55 100 ALA C N 1
ATOM 5852 C CA . ALA C 1 100 ? 70.366 89.969 17.575 1.00 30.92 100 ALA C CA 1
ATOM 5853 C C . ALA C 1 100 ? 69.295 90.826 18.314 1.00 30.99 100 ALA C C 1
ATOM 5854 O O . ALA C 1 100 ? 68.772 91.797 17.745 1.00 30.42 100 ALA C O 1
ATOM 5856 N N . LEU C 1 101 ? 68.988 90.456 19.560 1.00 30.16 101 LEU C N 1
ATOM 5857 C CA . LEU C 1 101 ? 68.023 91.209 20.375 1.00 29.75 101 LEU C CA 1
ATOM 5858 C C . LEU C 1 101 ? 68.440 92.689 20.445 1.00 29.51 101 LEU C C 1
ATOM 5859 O O . LEU C 1 101 ? 67.676 93.567 20.112 1.00 29.23 101 LEU C O 1
ATOM 5864 N N . CYS C 1 102 ? 69.665 92.961 20.882 1.00 29.81 102 CYS C N 1
ATOM 5865 C CA . CYS C 1 102 ? 70.098 94.349 20.956 1.00 30.35 102 CYS C CA 1
ATOM 5866 C C . CYS C 1 102 ? 69.998 95.060 19.585 1.00 30.28 102 CYS C C 1
ATOM 5867 O O . CYS C 1 102 ? 69.521 96.196 19.507 1.00 30.13 102 CYS C O 1
ATOM 5870 N N . ARG C 1 103 ? 70.455 94.394 18.528 1.00 30.01 103 ARG C N 1
ATOM 5871 C CA . ARG C 1 103 ? 70.366 94.951 17.177 1.00 30.96 103 ARG C CA 1
ATOM 5872 C C . ARG C 1 103 ? 68.914 95.336 16.883 1.00 30.31 103 ARG C C 1
ATOM 5873 O O . ARG C 1 103 ? 68.636 96.451 16.483 1.00 30.12 103 ARG C O 1
ATOM 5881 N N . ARG C 1 104 ? 68.004 94.392 17.099 1.00 30.54 104 ARG C N 1
ATOM 5882 C CA . ARG C 1 104 ? 66.580 94.623 16.828 1.00 30.75 104 ARG C CA 1
ATOM 5883 C C . ARG C 1 104 ? 66.027 95.842 17.601 1.00 31.10 104 ARG C C 1
ATOM 5884 O O . ARG C 1 104 ? 65.300 96.656 17.045 1.00 31.35 104 ARG C O 1
ATOM 5892 N N . ILE C 1 105 ? 66.378 95.968 18.881 1.00 31.12 105 ILE C N 1
ATOM 5893 C CA . ILE C 1 105 ? 65.905 97.102 19.672 1.00 30.39 105 ILE C CA 1
ATOM 5894 C C . ILE C 1 105 ? 66.415 98.422 19.085 1.00 31.02 105 ILE C C 1
ATOM 5895 O O . ILE C 1 105 ? 65.671 99.403 18.960 1.00 30.35 105 ILE C O 1
ATOM 5900 N N . ALA C 1 106 ? 67.696 98.438 18.737 1.00 31.78 106 ALA C N 1
ATOM 5901 C CA . ALA C 1 106 ? 68.314 99.637 18.175 1.00 32.76 106 ALA C CA 1
ATOM 5902 C C . ALA C 1 106 ? 67.717 99.986 16.798 1.00 33.33 106 ALA C C 1
ATOM 5903 O O . ALA C 1 106 ? 67.448 101.127 16.494 1.00 32.97 106 ALA C O 1
ATOM 5905 N N . ARG C 1 107 ? 67.536 98.973 15.974 1.00 34.07 107 ARG C N 1
ATOM 5906 C CA . ARG C 1 107 ? 67.022 99.183 14.639 1.00 35.00 107 ARG C CA 1
ATOM 5907 C C . ARG C 1 107 ? 65.611 99.759 14.697 1.00 35.40 107 ARG C C 1
ATOM 5908 O O . ARG C 1 107 ? 65.361 100.828 14.160 1.00 36.52 107 ARG C O 1
ATOM 5916 N N . LEU C 1 108 ? 64.706 99.049 15.363 1.00 35.76 108 LEU C N 1
ATOM 5917 C CA . LEU C 1 108 ? 63.315 99.475 15.471 1.00 36.19 108 LEU C CA 1
ATOM 5918 C C . LEU C 1 108 ? 63.151 100.871 16.060 1.00 36.70 108 LEU C C 1
ATOM 5919 O O . LEU C 1 108 ? 62.344 101.637 15.586 1.00 38.25 108 LEU C O 1
ATOM 5924 N N . SER C 1 109 ? 63.934 101.204 17.074 1.00 36.49 109 SER C N 1
ATOM 5925 C CA . SER C 1 109 ? 63.809 102.499 17.729 1.00 36.89 109 SER C CA 1
ATOM 5926 C C . SER C 1 109 ? 64.614 103.614 17.084 1.00 37.44 109 SER C C 1
ATOM 5927 O O . SER C 1 109 ? 64.468 104.757 17.478 1.00 37.24 109 SER C O 1
ATOM 5930 N N . ASN C 1 110 ? 65.457 103.301 16.106 1.00 37.41 110 ASN C N 1
ATOM 5931 C CA . ASN C 1 110 ? 66.267 104.344 15.514 1.00 38.05 110 ASN C CA 1
ATOM 5932 C C . ASN C 1 110 ? 67.038 105.052 16.608 1.00 37.99 110 ASN C C 1
ATOM 5933 O O . ASN C 1 110 ? 67.245 106.280 16.571 1.00 38.37 110 ASN C O 1
ATOM 5938 N N . SER C 1 111 ? 67.450 104.270 17.594 1.00 36.92 111 SER C N 1
ATOM 5939 C CA . SER C 1 111 ? 68.179 104.844 18.683 1.00 36.25 111 SER C CA 1
ATOM 5940 C C . SER C 1 111 ? 69.484 104.109 18.967 1.00 36.14 111 SER C C 1
ATOM 5941 O O . SER C 1 111 ? 70.158 103.653 18.043 1.00 36.45 111 SER C O 1
ATOM 5944 N N . THR C 1 112 ? 69.824 104.012 20.246 1.00 35.35 112 THR C N 1
ATOM 5945 C CA . THR C 1 112 ? 71.081 103.407 20.655 1.00 34.24 112 THR C CA 1
ATOM 5946 C C . THR C 1 112 ? 70.908 102.406 21.785 1.00 33.92 112 THR C C 1
ATOM 5947 O O . THR C 1 112 ? 70.118 102.583 22.711 1.00 33.71 112 THR C O 1
ATOM 5951 N N . VAL C 1 113 ? 71.696 101.354 21.678 1.00 33.32 113 VAL C N 1
ATOM 5952 C CA . VAL C 1 113 ? 71.746 100.327 22.673 1.00 32.43 113 VAL C CA 1
ATOM 5953 C C . VAL C 1 113 ? 73.225 100.058 23.019 1.00 32.72 113 VAL C C 1
ATOM 5954 O O . VAL C 1 113 ? 74.046 99.882 22.111 1.00 33.52 113 VAL C O 1
ATOM 5958 N N . VAL C 1 114 ? 73.567 100.072 24.307 1.00 32.08 114 VAL C N 1
ATOM 5959 C CA . VAL C 1 114 ? 74.944 99.783 24.739 1.00 31.90 114 VAL C CA 1
ATOM 5960 C C . VAL C 1 114 ? 74.919 98.528 25.620 1.00 31.83 114 VAL C C 1
ATOM 5961 O O . VAL C 1 114 ? 74.463 98.595 26.742 1.00 32.76 114 VAL C O 1
ATOM 5965 N N . SER C 1 115 ? 75.361 97.394 25.074 1.00 31.58 115 SER C N 1
ATOM 5966 C CA . SER C 1 115 ? 75.389 96.115 25.771 1.00 31.52 115 SER C CA 1
ATOM 5967 C C . SER C 1 115 ? 76.723 95.969 26.516 1.00 33.38 115 SER C C 1
ATOM 5968 O O . SER C 1 115 ? 77.796 96.203 25.948 1.00 34.27 115 SER C O 1
ATOM 5971 N N . VAL C 1 116 ? 76.646 95.567 27.779 1.00 34.02 116 VAL C N 1
ATOM 5972 C CA . VAL C 1 116 ? 77.829 95.457 28.606 1.00 34.11 116 VAL C CA 1
ATOM 5973 C C . VAL C 1 116 ? 78.313 94.025 28.754 1.00 35.46 116 VAL C C 1
ATOM 5974 O O . VAL C 1 116 ? 77.537 93.109 29.072 1.00 34.61 116 VAL C O 1
ATOM 5978 N N . ASP C 1 117 ? 79.609 93.866 28.519 1.00 36.12 117 ASP C N 1
ATOM 5979 C CA . ASP C 1 117 ? 80.294 92.589 28.643 1.00 37.84 117 ASP C CA 1
ATOM 5980 C C . ASP C 1 117 ? 80.838 92.477 30.083 1.00 38.09 117 ASP C C 1
ATOM 5981 O O . ASP C 1 117 ? 82.038 92.597 30.312 1.00 38.18 117 ASP C O 1
ATOM 5986 N N . TYR C 1 118 ? 79.947 92.265 31.043 1.00 38.04 118 TYR C N 1
ATOM 5987 C CA . TYR C 1 118 ? 80.355 92.208 32.435 1.00 38.02 118 TYR C CA 1
ATOM 5988 C C . TYR C 1 118 ? 80.983 90.866 32.843 1.00 39.26 118 TYR C C 1
ATOM 5989 O O . TYR C 1 118 ? 80.628 89.818 32.317 1.00 38.95 118 TYR C O 1
ATOM 5998 N N . ARG C 1 119 ? 81.900 90.940 33.814 1.00 40.59 119 ARG C N 1
ATOM 5999 C CA . ARG C 1 119 ? 82.620 89.783 34.330 1.00 41.05 119 ARG C CA 1
ATOM 6000 C C . ARG C 1 119 ? 81.677 88.740 34.850 1.00 40.90 119 ARG C C 1
ATOM 6001 O O . ARG C 1 119 ? 80.717 89.052 35.554 1.00 39.94 119 ARG C O 1
ATOM 6009 N N . LEU C 1 120 ? 81.970 87.491 34.505 1.00 40.75 120 LEU C N 1
ATOM 6010 C CA . LEU C 1 120 ? 81.135 86.378 34.900 1.00 41.32 120 LEU C CA 1
ATOM 6011 C C . LEU C 1 120 ? 81.719 85.603 36.071 1.00 42.32 120 LEU C C 1
ATOM 6012 O O . LEU C 1 120 ? 82.922 85.655 36.334 1.00 42.16 120 LEU C O 1
ATOM 6017 N N . ALA C 1 121 ? 80.834 84.889 36.756 1.00 43.46 121 ALA C N 1
ATOM 6018 C CA . ALA C 1 121 ? 81.173 84.057 37.889 1.00 45.22 121 ALA C CA 1
ATOM 6019 C C . ALA C 1 121 ? 81.300 82.599 37.414 1.00 46.24 121 ALA C C 1
ATOM 6020 O O . ALA C 1 121 ? 80.683 82.228 36.406 1.00 46.43 121 ALA C O 1
ATOM 6022 N N . PRO C 1 122 ? 82.057 81.747 38.149 1.00 46.97 122 PRO C N 1
ATOM 6023 C CA . PRO C 1 122 ? 82.796 81.985 39.398 1.00 47.15 122 PRO C CA 1
ATOM 6024 C C . PRO C 1 122 ? 84.120 82.753 39.276 1.00 47.71 122 PRO C C 1
ATOM 6025 O O . PRO C 1 122 ? 84.635 83.256 40.266 1.00 48.13 122 PRO C O 1
ATOM 6029 N N . GLU C 1 123 ? 84.678 82.845 38.082 1.00 47.95 123 GLU C N 1
ATOM 6030 C CA . GLU C 1 123 ? 85.925 83.564 37.953 1.00 48.59 123 GLU C CA 1
ATOM 6031 C C . GLU C 1 123 ? 85.843 84.892 38.726 1.00 49.88 123 GLU C C 1
ATOM 6032 O O . GLU C 1 123 ? 86.762 85.259 39.493 1.00 49.42 123 GLU C O 1
ATOM 6038 N N . HIS C 1 124 ? 84.728 85.594 38.519 1.00 50.29 124 HIS C N 1
ATOM 6039 C CA . HIS C 1 124 ? 84.469 86.858 39.177 1.00 50.77 124 HIS C CA 1
ATOM 6040 C C . HIS C 1 124 ? 83.191 86.790 39.975 1.00 51.06 124 HIS C C 1
ATOM 6041 O O . HIS C 1 124 ? 82.086 86.786 39.439 1.00 51.30 124 HIS C O 1
ATOM 6048 N N . LYS C 1 125 ? 83.371 86.741 41.287 1.00 51.42 125 LYS C N 1
ATOM 6049 C CA . LYS C 1 125 ? 82.261 86.659 42.202 1.00 51.42 125 LYS C CA 1
ATOM 6050 C C . LYS C 1 125 ? 81.668 88.024 42.421 1.00 50.20 125 LYS C C 1
ATOM 6051 O O . LYS C 1 125 ? 82.358 89.063 42.342 1.00 49.99 125 LYS C O 1
ATOM 6057 N N . PHE C 1 126 ? 80.387 87.991 42.765 1.00 49.34 126 PHE C N 1
ATOM 6058 C CA . PHE C 1 126 ? 79.641 89.182 43.112 1.00 49.96 126 PHE C CA 1
ATOM 6059 C C . PHE C 1 126 ? 80.525 90.004 44.023 1.00 50.31 126 PHE C C 1
ATOM 6060 O O . PHE C 1 126 ? 81.230 89.446 44.930 1.00 50.79 126 PHE C O 1
ATOM 6068 N N . PRO C 1 127 ? 80.465 91.340 43.919 1.00 50.13 127 PRO C N 1
ATOM 6069 C CA . PRO C 1 127 ? 79.700 92.282 43.083 1.00 49.10 127 PRO C CA 1
ATOM 6070 C C . PRO C 1 127 ? 80.518 92.663 41.849 1.00 48.51 127 PRO C C 1
ATOM 6071 O O . PRO C 1 127 ? 80.430 93.833 41.385 1.00 48.28 127 PRO C O 1
ATOM 6075 N N . ALA C 1 128 ? 81.350 91.745 41.331 1.00 47.50 128 ALA C N 1
ATOM 6076 C CA . ALA C 1 128 ? 82.151 92.113 40.163 1.00 47.13 128 ALA C CA 1
ATOM 6077 C C . ALA C 1 128 ? 81.236 92.589 38.984 1.00 46.46 128 ALA C C 1
ATOM 6078 O O . ALA C 1 128 ? 81.476 93.636 38.384 1.00 46.58 128 ALA C O 1
ATOM 6080 N N . ALA C 1 129 ? 80.227 91.787 38.652 1.00 45.44 129 ALA C N 1
ATOM 6081 C CA . ALA C 1 129 ? 79.295 92.102 37.556 1.00 45.14 129 ALA C CA 1
ATOM 6082 C C . ALA C 1 129 ? 78.522 93.423 37.814 1.00 44.94 129 ALA C C 1
ATOM 6083 O O . ALA C 1 129 ? 78.498 94.303 36.962 1.00 43.08 129 ALA C O 1
ATOM 6085 N N . VAL C 1 130 ? 77.913 93.532 38.998 1.00 45.58 130 VAL C N 1
ATOM 6086 C CA . VAL C 1 130 ? 77.178 94.735 39.395 1.00 45.92 130 VAL C CA 1
ATOM 6087 C C . VAL C 1 130 ? 78.029 96.017 39.192 1.00 47.04 130 VAL C C 1
ATOM 6088 O O . VAL C 1 130 ? 77.526 97.035 38.681 1.00 46.97 130 VAL C O 1
ATOM 6092 N N . TYR C 1 131 ? 79.310 95.960 39.559 1.00 47.22 131 TYR C N 1
ATOM 6093 C CA . TYR C 1 131 ? 80.166 97.134 39.422 1.00 48.21 131 TYR C CA 1
ATOM 6094 C C . TYR C 1 131 ? 80.542 97.394 37.992 1.00 48.01 131 TYR C C 1
ATOM 6095 O O . TYR C 1 131 ? 80.778 98.557 37.602 1.00 48.73 131 TYR C O 1
ATOM 6104 N N . ASP C 1 132 ? 80.656 96.330 37.202 1.00 47.26 132 ASP C N 1
ATOM 6105 C CA . ASP C 1 132 ? 80.972 96.533 35.802 1.00 46.03 132 ASP C CA 1
ATOM 6106 C C . ASP C 1 132 ? 79.782 97.223 35.136 1.00 44.25 132 ASP C C 1
ATOM 6107 O O . ASP C 1 132 ? 79.943 98.091 34.296 1.00 44.52 132 ASP C O 1
ATOM 6112 N N . CYS C 1 133 ? 78.586 96.805 35.522 1.00 43.16 133 CYS C N 1
ATOM 6113 C CA . CYS C 1 133 ? 77.386 97.376 34.950 1.00 43.28 133 CYS C CA 1
ATOM 6114 C C . CYS C 1 133 ? 77.212 98.847 35.361 1.00 43.95 133 CYS C C 1
ATOM 6115 O O . CYS C 1 133 ? 76.916 99.664 34.494 1.00 44.00 133 CYS C O 1
ATOM 6118 N N . TYR C 1 134 ? 77.443 99.195 36.622 1.00 45.53 134 TYR C N 1
ATOM 6119 C CA . TYR C 1 134 ? 77.310 100.595 37.016 1.00 46.32 134 TYR C CA 1
ATOM 6120 C C . TYR C 1 134 ? 78.410 101.430 36.294 1.00 46.46 134 TYR C C 1
ATOM 6121 O O . TYR C 1 134 ? 78.097 102.426 35.668 1.00 45.83 134 TYR C O 1
ATOM 6130 N N . ASP C 1 135 ? 79.675 101.005 36.362 1.00 46.52 135 ASP C N 1
ATOM 6131 C CA . ASP C 1 135 ? 80.755 101.759 35.713 1.00 46.28 135 ASP C CA 1
ATOM 6132 C C . ASP C 1 135 ? 80.475 102.005 34.234 1.00 46.11 135 ASP C C 1
ATOM 6133 O O . ASP C 1 135 ? 80.734 103.104 33.705 1.00 46.25 135 ASP C O 1
ATOM 6138 N N . ALA C 1 136 ? 79.964 100.981 33.553 1.00 45.24 136 ALA C N 1
ATOM 6139 C CA . ALA C 1 136 ? 79.659 101.132 32.143 1.00 44.10 136 ALA C CA 1
ATOM 6140 C C . ALA C 1 136 ? 78.483 102.090 31.975 1.00 43.45 136 ALA C C 1
ATOM 6141 O O . ALA C 1 136 ? 78.519 102.953 31.134 1.00 43.24 136 ALA C O 1
ATOM 6143 N N . THR C 1 137 ? 77.448 101.937 32.793 1.00 43.90 137 THR C N 1
ATOM 6144 C CA . THR C 1 137 ? 76.286 102.822 32.698 1.00 44.57 137 THR C CA 1
ATOM 6145 C C . THR C 1 137 ? 76.693 104.305 32.960 1.00 45.66 137 THR C C 1
ATOM 6146 O O . THR C 1 137 ? 76.309 105.204 32.220 1.00 45.21 137 THR C O 1
ATOM 6150 N N . LYS C 1 138 ? 77.482 104.533 34.010 1.00 47.01 138 LYS C N 1
ATOM 6151 C CA . LYS C 1 138 ? 77.951 105.877 34.346 1.00 47.97 138 LYS C CA 1
ATOM 6152 C C . LYS C 1 138 ? 78.888 106.414 33.254 1.00 48.24 138 LYS C C 1
ATOM 6153 O O . LYS C 1 138 ? 78.909 107.616 32.967 1.00 48.13 138 LYS C O 1
ATOM 6159 N N . TRP C 1 139 ? 79.654 105.514 32.642 1.00 48.04 139 TRP C N 1
ATOM 6160 C CA . TRP C 1 139 ? 80.526 105.911 31.556 1.00 48.41 139 TRP C CA 1
ATOM 6161 C C . TRP C 1 139 ? 79.680 106.462 30.396 1.00 48.64 139 TRP C C 1
ATOM 6162 O O . TRP C 1 139 ? 80.005 107.489 29.806 1.00 48.03 139 TRP C O 1
ATOM 6173 N N . VAL C 1 140 ? 78.603 105.750 30.067 1.00 49.01 140 VAL C N 1
ATOM 6174 C CA . VAL C 1 140 ? 77.721 106.170 28.983 1.00 49.56 140 VAL C CA 1
ATOM 6175 C C . VAL C 1 140 ? 77.196 107.594 29.252 1.00 50.53 140 VAL C C 1
ATOM 6176 O O . VAL C 1 140 ? 77.202 108.456 28.366 1.00 50.01 140 VAL C O 1
ATOM 6180 N N . ALA C 1 141 ? 76.752 107.816 30.485 1.00 51.86 141 ALA C N 1
ATOM 6181 C CA . ALA C 1 141 ? 76.220 109.108 30.896 1.00 53.75 141 ALA C CA 1
ATOM 6182 C C . ALA C 1 141 ? 77.279 110.226 30.832 1.00 54.89 141 ALA C C 1
ATOM 6183 O O . ALA C 1 141 ? 76.947 111.361 30.531 1.00 55.37 141 ALA C O 1
ATOM 6185 N N . GLU C 1 142 ? 78.543 109.901 31.099 1.00 56.10 142 GLU C N 1
ATOM 6186 C CA . GLU C 1 142 ? 79.594 110.918 31.087 1.00 56.86 142 GLU C CA 1
ATOM 6187 C C . GLU C 1 142 ? 80.200 111.153 29.707 1.00 57.22 142 GLU C C 1
ATOM 6188 O O . GLU C 1 142 ? 80.928 112.121 29.509 1.00 57.94 142 GLU C O 1
ATOM 6194 N N . ASN C 1 143 ? 79.897 110.288 28.750 1.00 57.02 143 ASN C N 1
ATOM 6195 C CA . ASN C 1 143 ? 80.443 110.460 27.406 1.00 56.94 143 ASN C CA 1
ATOM 6196 C C . ASN C 1 143 ? 79.350 110.583 26.344 1.00 56.84 143 ASN C C 1
ATOM 6197 O O . ASN C 1 143 ? 79.552 110.242 25.177 1.00 56.67 143 ASN C O 1
ATOM 6202 N N . ALA C 1 144 ? 78.207 111.105 26.772 1.00 56.86 144 ALA C N 1
ATOM 6203 C CA . ALA C 1 144 ? 77.049 111.288 25.918 1.00 57.18 144 ALA C CA 1
ATOM 6204 C C . ALA C 1 144 ? 77.373 111.979 24.589 1.00 57.76 144 ALA C C 1
ATOM 6205 O O . ALA C 1 144 ? 77.022 111.475 23.522 1.00 57.12 144 ALA C O 1
ATOM 6207 N N . GLU C 1 145 ? 78.025 113.137 24.656 1.00 58.48 145 GLU C N 1
ATOM 6208 C CA . GLU C 1 145 ? 78.351 113.873 23.436 1.00 59.18 145 GLU C CA 1
ATOM 6209 C C . GLU C 1 145 ? 79.249 113.049 22.511 1.00 58.64 145 GLU C C 1
ATOM 6210 O O . GLU C 1 145 ? 79.048 113.025 21.306 1.00 58.87 145 GLU C O 1
ATOM 6216 N N . GLU C 1 146 ? 80.240 112.377 23.087 1.00 57.82 146 GLU C N 1
ATOM 6217 C CA . GLU C 1 146 ? 81.142 111.558 22.304 1.00 56.34 146 GLU C CA 1
ATOM 6218 C C . GLU C 1 146 ? 80.403 110.417 21.622 1.00 56.34 146 GLU C C 1
ATOM 6219 O O . GLU C 1 146 ? 80.639 110.117 20.463 1.00 57.51 146 GLU C O 1
ATOM 6225 N N . LEU C 1 147 ? 79.488 109.807 22.369 1.00 55.85 147 LEU C N 1
ATOM 6226 C CA . LEU C 1 147 ? 78.686 108.696 21.871 1.00 53.96 147 LEU C CA 1
ATOM 6227 C C . LEU C 1 147 ? 77.526 109.178 21.000 1.00 52.96 147 LEU C C 1
ATOM 6228 O O . LEU C 1 147 ? 76.893 108.376 20.321 1.00 53.10 147 LEU C O 1
ATOM 6233 N N . ARG C 1 148 ? 77.267 110.484 21.008 1.00 51.84 148 ARG C N 1
ATOM 6234 C CA . ARG C 1 148 ? 76.144 111.044 20.248 1.00 51.04 148 ARG C CA 1
ATOM 6235 C C . ARG C 1 148 ? 74.821 110.418 20.764 1.00 50.34 148 ARG C C 1
ATOM 6236 O O . ARG C 1 148 ? 73.987 109.922 20.018 1.00 49.80 148 ARG C O 1
ATOM 6244 N N . ILE C 1 149 ? 74.689 110.488 22.079 1.00 49.76 149 ILE C N 1
ATOM 6245 C CA . ILE C 1 149 ? 73.593 109.953 22.845 1.00 49.56 149 ILE C CA 1
ATOM 6246 C C . ILE C 1 149 ? 72.880 111.069 23.607 1.00 49.16 149 ILE C C 1
ATOM 6247 O O . ILE C 1 149 ? 73.532 111.925 24.219 1.00 48.92 149 ILE C O 1
ATOM 6252 N N . ASP C 1 150 ? 71.553 111.058 23.567 1.00 48.52 150 ASP C N 1
ATOM 6253 C CA . ASP C 1 150 ? 70.789 112.057 24.294 1.00 48.30 150 ASP C CA 1
ATOM 6254 C C . ASP C 1 150 ? 70.988 111.839 25.799 1.00 47.99 150 ASP C C 1
ATOM 6255 O O . ASP C 1 150 ? 70.454 110.900 26.385 1.00 47.46 150 ASP C O 1
ATOM 6260 N N . PRO C 1 151 ? 71.757 112.722 26.442 1.00 47.78 151 PRO C N 1
ATOM 6261 C CA . PRO C 1 151 ? 71.991 112.570 27.876 1.00 47.39 151 PRO C CA 1
ATOM 6262 C C . PRO C 1 151 ? 70.720 112.645 28.728 1.00 46.80 151 PRO C C 1
ATOM 6263 O O . PRO C 1 151 ? 70.733 112.252 29.891 1.00 46.99 151 PRO C O 1
ATOM 6267 N N . SER C 1 152 ? 69.627 113.123 28.143 1.00 45.85 152 SER C N 1
ATOM 6268 C CA . SER C 1 152 ? 68.370 113.246 28.886 1.00 45.60 152 SER C CA 1
ATOM 6269 C C . SER C 1 152 ? 67.514 111.981 28.807 1.00 44.83 152 SER C C 1
ATOM 6270 O O . SER C 1 152 ? 66.490 111.878 29.492 1.00 46.15 152 SER C O 1
ATOM 6273 N N . LYS C 1 153 ? 67.913 111.024 27.984 1.00 43.20 153 LYS C N 1
ATOM 6274 C CA . LYS C 1 153 ? 67.120 109.809 27.856 1.00 42.16 153 LYS C CA 1
ATOM 6275 C C . LYS C 1 153 ? 67.964 108.545 27.947 1.00 40.11 153 LYS C C 1
ATOM 6276 O O . LYS C 1 153 ? 68.213 107.882 26.952 1.00 39.33 153 LYS C O 1
ATOM 6282 N N . ILE C 1 154 ? 68.397 108.228 29.153 1.00 38.75 154 ILE C N 1
ATOM 6283 C CA . ILE C 1 154 ? 69.204 107.046 29.362 1.00 37.82 154 ILE C CA 1
ATOM 6284 C C . ILE C 1 154 ? 68.409 106.032 30.140 1.00 37.22 154 ILE C C 1
ATOM 6285 O O . ILE C 1 154 ? 67.934 106.316 31.246 1.00 37.07 154 ILE C O 1
ATOM 6290 N N . PHE C 1 155 ? 68.227 104.866 29.543 1.00 36.03 155 PHE C N 1
ATOM 6291 C CA . PHE C 1 155 ? 67.492 103.793 30.204 1.00 36.14 155 PHE C CA 1
ATOM 6292 C C . PHE C 1 155 ? 68.440 102.614 30.490 1.00 34.63 155 PHE C C 1
ATOM 6293 O O . PHE C 1 155 ? 69.493 102.480 29.852 1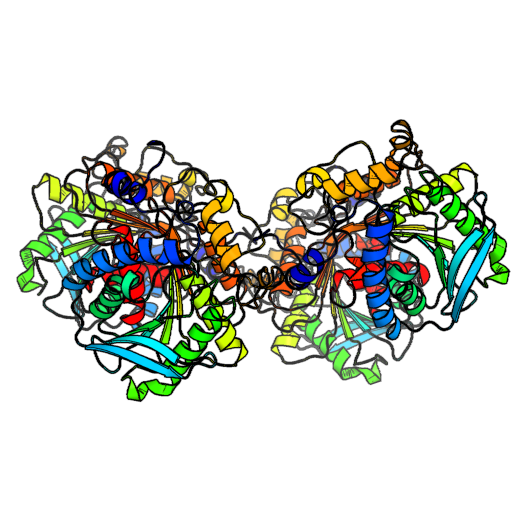.00 33.99 155 PHE C O 1
ATOM 6301 N N . VAL C 1 156 ? 68.055 101.772 31.440 1.00 32.94 156 VAL C N 1
ATOM 6302 C CA . VAL C 1 156 ? 68.808 100.565 31.755 1.00 32.27 156 VAL C CA 1
ATOM 6303 C C . VAL C 1 156 ? 67.833 99.384 31.722 1.00 31.92 156 VAL C C 1
ATOM 6304 O O . VAL C 1 156 ? 66.638 99.553 32.017 1.00 31.87 156 VAL C O 1
ATOM 6308 N N . GLY C 1 157 ? 68.336 98.203 31.364 1.00 31.75 157 GLY C N 1
ATOM 6309 C CA . GLY C 1 157 ? 67.493 97.023 31.302 1.00 30.73 157 GLY C CA 1
ATOM 6310 C C . GLY C 1 157 ? 68.309 95.776 31.038 1.00 30.62 157 GLY C C 1
ATOM 6311 O O . GLY C 1 157 ? 69.492 95.850 30.682 1.00 30.97 157 GLY C O 1
ATOM 6312 N N . GLY C 1 158 ? 67.672 94.624 31.190 1.00 29.96 158 GLY C N 1
ATOM 6313 C CA . GLY C 1 158 ? 68.358 93.372 30.973 1.00 29.66 158 GLY C CA 1
ATOM 6314 C C . GLY C 1 158 ? 67.351 92.279 31.180 1.00 30.34 158 GLY C C 1
ATOM 6315 O O . GLY C 1 158 ? 66.257 92.551 31.685 1.00 29.21 158 GLY C O 1
ATOM 6316 N N . ASP C 1 159 ? 67.704 91.065 30.765 1.00 30.57 159 ASP C N 1
ATOM 6317 C CA . ASP C 1 159 ? 66.829 89.917 30.903 1.00 32.48 159 ASP C CA 1
ATOM 6318 C C . ASP C 1 159 ? 67.401 88.931 31.934 1.00 33.98 159 ASP C C 1
ATOM 6319 O O . ASP C 1 159 ? 68.586 88.713 31.959 1.00 32.57 159 ASP C O 1
ATOM 6324 N N . SER C 1 160 ? 66.540 88.360 32.775 1.00 37.10 160 SER C N 1
ATOM 6325 C CA . SER C 1 160 ? 66.975 87.391 33.794 1.00 40.85 160 SER C CA 1
ATOM 6326 C C . SER C 1 160 ? 67.989 88.020 34.769 1.00 39.48 160 SER C C 1
ATOM 6327 O O . SER C 1 160 ? 67.674 88.967 35.476 1.00 39.39 160 SER C O 1
ATOM 6330 N N . ALA C 1 161 ? 69.196 87.453 34.814 1.00 38.28 161 ALA C N 1
ATOM 6331 C CA . ALA C 1 161 ? 70.257 87.975 35.655 1.00 36.88 161 ALA C CA 1
ATOM 6332 C C . ALA C 1 161 ? 70.535 89.398 35.240 1.00 36.20 161 ALA C C 1
ATOM 6333 O O . ALA C 1 161 ? 70.894 90.230 36.053 1.00 36.90 161 ALA C O 1
ATOM 6335 N N . GLY C 1 162 ? 70.371 89.662 33.950 1.00 35.28 162 GLY C N 1
ATOM 6336 C CA . GLY C 1 162 ? 70.592 90.999 33.431 1.00 34.10 162 GLY C CA 1
ATOM 6337 C C . GLY C 1 162 ? 69.528 91.970 33.916 1.00 33.17 162 GLY C C 1
ATOM 6338 O O . GLY C 1 162 ? 69.767 93.158 33.990 1.00 31.94 162 GLY C O 1
ATOM 6339 N N . GLY C 1 163 ? 68.334 91.456 34.196 1.00 33.51 163 GLY C N 1
ATOM 6340 C CA . GLY C 1 163 ? 67.283 92.301 34.739 1.00 34.26 163 GLY C CA 1
ATOM 6341 C C . GLY C 1 163 ? 67.706 92.642 36.171 1.00 35.27 163 GLY C C 1
ATOM 6342 O O . GLY C 1 163 ? 67.576 93.783 36.615 1.00 35.08 163 GLY C O 1
ATOM 6343 N N . ASN C 1 164 ? 68.212 91.641 36.898 1.00 35.49 164 ASN C N 1
ATOM 6344 C CA . ASN C 1 164 ? 68.694 91.854 38.256 1.00 36.33 164 ASN C CA 1
ATOM 6345 C C . ASN C 1 164 ? 69.755 92.960 38.257 1.00 36.56 164 ASN C C 1
ATOM 6346 O O . ASN C 1 164 ? 69.667 93.908 39.023 1.00 37.77 164 ASN C O 1
ATOM 6351 N N . LEU C 1 165 ? 70.736 92.850 37.370 1.00 35.88 165 LEU C N 1
ATOM 6352 C CA . LEU C 1 165 ? 71.809 93.847 37.297 1.00 36.18 165 LEU C CA 1
ATOM 6353 C C . LEU C 1 165 ? 71.284 95.263 36.986 1.00 37.14 165 LEU C C 1
ATOM 6354 O O . LEU C 1 165 ? 71.835 96.265 37.471 1.00 37.40 165 LEU C O 1
ATOM 6359 N N . ALA C 1 166 ? 70.235 95.336 36.165 1.00 36.98 166 ALA C N 1
ATOM 6360 C CA . ALA C 1 166 ? 69.650 96.614 35.812 1.00 36.68 166 ALA C CA 1
ATOM 6361 C C . ALA C 1 166 ? 69.058 97.253 37.083 1.00 36.69 166 ALA C C 1
ATOM 6362 O O . ALA C 1 166 ? 69.236 98.433 37.335 1.00 36.25 166 ALA C O 1
ATOM 6364 N N . ALA C 1 167 ? 68.363 96.442 37.861 1.00 37.16 167 ALA C N 1
ATOM 6365 C CA . ALA C 1 167 ? 67.767 96.889 39.104 1.00 39.34 167 ALA C CA 1
ATOM 6366 C C . ALA C 1 167 ? 68.884 97.316 40.104 1.00 41.12 167 ALA C C 1
ATOM 6367 O O . ALA C 1 167 ? 68.758 98.320 40.779 1.00 41.91 167 ALA C O 1
ATOM 6369 N N . ALA C 1 168 ? 69.984 96.562 40.150 1.00 42.12 168 ALA C N 1
ATOM 6370 C CA . ALA C 1 168 ? 71.092 96.890 41.035 1.00 42.33 168 ALA C CA 1
ATOM 6371 C C . ALA C 1 168 ? 71.798 98.163 40.570 1.00 43.36 168 ALA C C 1
ATOM 6372 O O . ALA C 1 168 ? 72.245 98.973 41.395 1.00 44.70 168 ALA C O 1
ATOM 6374 N N . VAL C 1 169 ? 71.915 98.345 39.259 1.00 42.48 169 VAL C N 1
ATOM 6375 C CA . VAL C 1 169 ? 72.550 99.548 38.739 1.00 42.20 169 VAL C CA 1
ATOM 6376 C C . VAL C 1 169 ? 71.735 100.796 39.138 1.00 42.87 169 VAL C C 1
ATOM 6377 O O . VAL C 1 169 ? 72.286 101.835 39.507 1.00 42.94 169 VAL C O 1
ATOM 6381 N N . SER C 1 170 ? 70.420 100.682 39.039 1.00 43.12 170 SER C N 1
ATOM 6382 C CA . SER C 1 170 ? 69.541 101.793 39.381 1.00 44.02 170 SER C CA 1
ATOM 6383 C C . SER C 1 170 ? 69.765 102.235 40.831 1.00 44.42 170 SER C C 1
ATOM 6384 O O . SER C 1 170 ? 69.916 103.408 41.096 1.00 45.19 170 SER C O 1
ATOM 6387 N N . ILE C 1 171 ? 69.804 101.260 41.733 1.00 45.55 171 ILE C N 1
ATOM 6388 C CA . ILE C 1 171 ? 70.035 101.470 43.160 1.00 46.99 171 ILE C CA 1
ATOM 6389 C C . ILE C 1 171 ? 71.402 102.128 43.441 1.00 48.34 171 ILE C C 1
ATOM 6390 O O . ILE C 1 171 ? 71.509 103.058 44.235 1.00 48.64 171 ILE C O 1
ATOM 6395 N N . MET C 1 172 ? 72.445 101.658 42.778 1.00 49.49 172 MET C N 1
ATOM 6396 C CA . MET C 1 172 ? 73.740 102.256 43.004 1.00 50.77 172 MET C CA 1
ATOM 6397 C C . MET C 1 172 ? 73.761 103.691 42.490 1.00 51.24 172 MET C C 1
ATOM 6398 O O . MET C 1 172 ? 74.401 104.559 43.070 1.00 51.45 172 MET C O 1
ATOM 6403 N N . ALA C 1 173 ? 73.059 103.937 41.393 1.00 51.35 173 ALA C N 1
ATOM 6404 C CA . ALA C 1 173 ? 73.026 105.277 40.846 1.00 51.80 173 ALA C CA 1
ATOM 6405 C C . ALA C 1 173 ? 72.320 106.230 41.819 1.00 52.51 173 ALA C C 1
ATOM 6406 O O . ALA C 1 173 ? 72.737 107.384 41.997 1.00 52.82 173 ALA C O 1
ATOM 6408 N N . ARG C 1 174 ? 71.241 105.751 42.444 1.00 53.00 174 ARG C N 1
ATOM 6409 C CA . ARG C 1 174 ? 70.514 106.591 43.385 1.00 53.66 174 ARG C CA 1
ATOM 6410 C C . ARG C 1 174 ? 71.378 106.888 44.619 1.00 53.88 174 ARG C C 1
ATOM 6411 O O . ARG C 1 174 ? 71.517 108.035 45.040 1.00 54.17 174 ARG C O 1
ATOM 6419 N N . ASP C 1 175 ? 71.948 105.839 45.182 1.00 53.98 175 ASP C N 1
ATOM 6420 C CA . ASP C 1 175 ? 72.802 105.977 46.342 1.00 54.20 175 ASP C CA 1
ATOM 6421 C C . ASP C 1 175 ? 73.950 106.947 46.101 1.00 54.88 175 ASP C C 1
ATOM 6422 O O . ASP C 1 175 ? 74.633 107.330 47.027 1.00 55.76 175 ASP C O 1
ATOM 6427 N N . SER C 1 176 ? 74.145 107.356 44.855 1.00 55.57 176 SER C N 1
ATOM 6428 C CA . SER C 1 176 ? 75.188 108.317 44.516 1.00 56.72 176 SER C CA 1
ATOM 6429 C C . SER C 1 176 ? 74.560 109.667 44.171 1.00 57.01 176 SER C C 1
ATOM 6430 O O . SER C 1 176 ? 75.220 110.556 43.633 1.00 57.23 176 SER C O 1
ATOM 6433 N N . GLY C 1 177 ? 73.272 109.801 44.473 1.00 57.12 177 GLY C N 1
ATOM 6434 C CA . GLY C 1 177 ? 72.583 111.040 44.179 1.00 57.51 177 GLY C CA 1
ATOM 6435 C C . GLY C 1 177 ? 72.599 111.272 42.689 1.00 57.64 177 GLY C C 1
ATOM 6436 O O . GLY C 1 177 ? 72.404 112.388 42.214 1.00 58.21 177 GLY C O 1
ATOM 6437 N N . GLU C 1 178 ? 72.864 110.195 41.957 1.00 57.78 178 GLU C N 1
ATOM 6438 C CA . GLU C 1 178 ? 72.892 110.226 40.504 1.00 57.70 178 GLU C CA 1
ATOM 6439 C C . GLU C 1 178 ? 71.450 110.105 40.011 1.00 56.73 178 GLU C C 1
ATOM 6440 O O . GLU C 1 178 ? 70.696 109.274 40.502 1.00 56.75 178 GLU C O 1
ATOM 6446 N N . ASP C 1 179 ? 71.067 110.941 39.057 1.00 55.84 179 ASP C N 1
ATOM 6447 C CA . ASP C 1 179 ? 69.686 110.930 38.570 1.00 55.25 179 ASP C CA 1
ATOM 6448 C C . ASP C 1 179 ? 69.601 110.833 37.043 1.00 53.58 179 ASP C C 1
ATOM 6449 O O . ASP C 1 179 ? 68.646 111.301 36.457 1.00 53.40 179 ASP C O 1
ATOM 6454 N N . PHE C 1 180 ? 70.588 110.221 36.406 1.00 52.02 180 PHE C N 1
ATOM 6455 C CA . PHE C 1 180 ? 70.557 110.161 34.962 1.00 50.49 180 PHE C CA 1
ATOM 6456 C C . PHE C 1 180 ? 69.743 108.990 34.399 1.00 48.81 180 PHE C C 1
ATOM 6457 O O . PHE C 1 180 ? 69.388 109.005 33.220 1.00 48.70 180 PHE C O 1
ATOM 6465 N N . ILE C 1 181 ? 69.428 107.995 35.223 1.00 46.41 181 ILE C N 1
ATOM 6466 C CA . ILE C 1 181 ? 68.640 106.869 34.729 1.00 44.30 181 ILE C CA 1
ATOM 6467 C C . ILE C 1 181 ? 67.139 107.225 34.725 1.00 43.15 181 ILE C C 1
ATOM 6468 O O . ILE C 1 181 ? 66.534 107.394 35.779 1.00 43.57 181 ILE C O 1
ATOM 6473 N N . LYS C 1 182 ? 66.548 107.318 33.542 1.00 41.00 182 LYS C N 1
ATOM 6474 C CA . LYS C 1 182 ? 65.142 107.680 33.430 1.00 39.49 182 LYS C CA 1
ATOM 6475 C C . LYS C 1 182 ? 64.167 106.502 33.487 1.00 38.37 182 LYS C C 1
ATOM 6476 O O . LYS C 1 182 ? 63.003 106.692 33.836 1.00 38.63 182 LYS C O 1
ATOM 6482 N N . HIS C 1 183 ? 64.624 105.295 33.168 1.00 36.63 183 HIS C N 1
ATOM 6483 C CA . HIS C 1 183 ? 63.704 104.156 33.138 1.00 35.36 183 HIS C CA 1
ATOM 6484 C C . HIS C 1 183 ? 64.447 102.812 33.321 1.00 34.70 183 HIS C C 1
ATOM 6485 O O . HIS C 1 183 ? 65.569 102.660 32.822 1.00 33.96 183 HIS C O 1
ATOM 6492 N N . GLN C 1 184 ? 63.823 101.865 34.033 1.00 32.97 184 GLN C N 1
ATOM 6493 C CA . GLN C 1 184 ? 64.405 100.533 34.221 1.00 33.14 184 GLN C CA 1
ATOM 6494 C C . GLN C 1 184 ? 63.514 99.540 33.506 1.00 31.50 184 GLN C C 1
ATOM 6495 O O . GLN C 1 184 ? 62.309 99.539 33.726 1.00 30.26 184 GLN C O 1
ATOM 6501 N N . ILE C 1 185 ? 64.119 98.660 32.719 1.00 31.38 185 ILE C N 1
ATOM 6502 C CA . ILE C 1 185 ? 63.373 97.638 32.001 1.00 31.00 185 ILE C CA 1
ATOM 6503 C C . ILE C 1 185 ? 63.839 96.272 32.463 1.00 31.37 185 ILE C C 1
ATOM 6504 O O . ILE C 1 185 ? 64.953 95.825 32.166 1.00 31.88 185 ILE C O 1
ATOM 6509 N N . LEU C 1 186 ? 62.975 95.615 33.214 1.00 31.82 186 LEU C N 1
ATOM 6510 C CA . LEU C 1 186 ? 63.322 94.330 33.787 1.00 32.14 186 LEU C CA 1
ATOM 6511 C C . LEU C 1 186 ? 62.527 93.206 33.131 1.00 31.96 186 LEU C C 1
ATOM 6512 O O . LEU C 1 186 ? 61.332 93.116 33.311 1.00 33.05 186 LEU C O 1
ATOM 6517 N N . ILE C 1 187 ? 63.211 92.369 32.356 1.00 32.26 187 ILE C N 1
ATOM 6518 C CA . ILE C 1 187 ? 62.572 91.252 31.669 1.00 32.74 187 ILE C CA 1
ATOM 6519 C C . ILE C 1 187 ? 62.809 89.991 32.502 1.00 33.15 187 ILE C C 1
ATOM 6520 O O . ILE C 1 187 ? 63.946 89.573 32.682 1.00 32.55 187 ILE C O 1
ATOM 6525 N N . TYR C 1 188 ? 61.706 89.404 32.990 1.00 33.72 188 TYR C N 1
ATOM 6526 C CA . TYR C 1 188 ? 61.718 88.252 33.890 1.00 33.45 188 TYR C CA 1
ATOM 6527 C C . TYR C 1 188 ? 62.996 88.207 34.755 1.00 33.90 188 TYR C C 1
ATOM 6528 O O . TYR C 1 188 ? 63.757 87.262 34.715 1.00 34.75 188 TYR C O 1
ATOM 6537 N N . PRO C 1 189 ? 63.234 89.254 35.543 1.00 34.49 189 PRO C N 1
ATOM 6538 C CA . PRO C 1 189 ? 64.424 89.306 36.403 1.00 35.20 189 PRO C CA 1
ATOM 6539 C C . PRO C 1 189 ? 64.446 88.343 37.583 1.00 35.67 189 PRO C C 1
ATOM 6540 O O . PRO C 1 189 ? 63.459 87.747 37.924 1.00 36.60 189 PRO C O 1
ATOM 6544 N N . VAL C 1 190 ? 65.625 88.187 38.153 1.00 36.83 190 VAL C N 1
ATOM 6545 C CA . VAL C 1 190 ? 65.815 87.447 39.393 1.00 37.66 190 VAL C CA 1
ATOM 6546 C C . VAL C 1 190 ? 66.098 88.591 40.379 1.00 38.33 190 VAL C C 1
ATOM 6547 O O . VAL C 1 190 ? 67.049 89.376 40.172 1.00 38.63 190 VAL C O 1
ATOM 6551 N N . VAL C 1 191 ? 65.259 88.732 41.399 1.00 39.50 191 VAL C N 1
ATOM 6552 C CA . VAL C 1 191 ? 65.429 89.832 42.347 1.00 41.70 191 VAL C CA 1
ATOM 6553 C C . VAL C 1 191 ? 65.611 89.351 43.804 1.00 43.93 191 VAL C C 1
ATOM 6554 O O . VAL C 1 191 ? 65.900 90.153 44.711 1.00 44.14 191 VAL C O 1
ATOM 6558 N N . ASN C 1 192 ? 65.477 88.047 44.012 1.00 45.93 192 ASN C N 1
ATOM 6559 C CA . ASN C 1 192 ? 65.558 87.492 45.349 1.00 48.46 192 ASN C CA 1
ATOM 6560 C C . ASN C 1 192 ? 66.389 86.193 45.436 1.00 50.00 192 ASN C C 1
ATOM 6561 O O . ASN C 1 192 ? 66.093 85.231 44.752 1.00 50.35 192 ASN C O 1
ATOM 6566 N N . PHE C 1 193 ? 67.401 86.164 46.307 1.00 51.84 193 PHE C N 1
ATOM 6567 C CA . PHE C 1 193 ? 68.240 84.968 46.453 1.00 53.34 193 PHE C CA 1
ATOM 6568 C C . PHE C 1 193 ? 68.147 84.325 47.850 1.00 54.60 193 PHE C C 1
ATOM 6569 O O . PHE C 1 193 ? 68.964 83.455 48.170 1.00 54.59 193 PHE C O 1
ATOM 6577 N N . VAL C 1 194 ? 67.176 84.725 48.670 1.00 55.60 194 VAL C N 1
ATOM 6578 C CA . VAL C 1 194 ? 67.103 84.167 50.019 1.00 56.58 194 VAL C CA 1
ATOM 6579 C C . VAL C 1 194 ? 65.733 83.597 50.439 1.00 57.61 194 VAL C C 1
ATOM 6580 O O . VAL C 1 194 ? 65.692 82.610 51.160 1.00 58.35 194 VAL C O 1
ATOM 6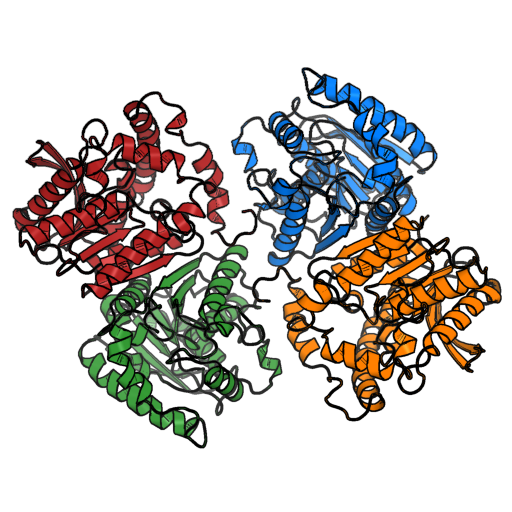584 N N . ALA C 1 195 ? 64.632 84.201 49.990 1.00 58.65 195 ALA C N 1
ATOM 6585 C CA . ALA C 1 195 ? 63.282 83.736 50.349 1.00 59.22 195 ALA C CA 1
ATOM 6586 C C . ALA C 1 195 ? 62.640 82.892 49.246 1.00 59.75 195 ALA C C 1
ATOM 6587 O O . ALA C 1 195 ? 63.194 82.761 48.173 1.00 60.48 195 ALA C O 1
ATOM 6589 N N . PRO C 1 196 ? 61.464 82.297 49.518 1.00 60.21 196 PRO C N 1
ATOM 6590 C CA . PRO C 1 196 ? 60.757 81.469 48.534 1.00 60.32 196 PRO C CA 1
ATOM 6591 C C . PRO C 1 196 ? 59.452 82.135 48.027 1.00 60.97 196 PRO C C 1
ATOM 6592 O O . PRO C 1 196 ? 59.043 83.166 48.549 1.00 61.10 196 PRO C O 1
ATOM 6596 N N . THR C 1 197 ? 58.809 81.524 47.027 1.00 61.34 197 THR C N 1
ATOM 6597 C CA . THR C 1 197 ? 57.551 82.036 46.461 1.00 61.63 197 THR C CA 1
ATOM 6598 C C . THR C 1 197 ? 56.754 80.900 45.805 1.00 62.27 197 THR C C 1
ATOM 6599 O O . THR C 1 197 ? 57.325 79.907 45.377 1.00 62.62 197 THR C O 1
ATOM 6603 N N . PRO C 1 198 ? 55.425 81.049 45.709 1.00 62.81 198 PRO C N 1
ATOM 6604 C CA . PRO C 1 198 ? 54.569 80.025 45.102 1.00 63.30 198 PRO C CA 1
ATOM 6605 C C . PRO C 1 198 ? 54.880 79.651 43.650 1.00 64.07 198 PRO C C 1
ATOM 6606 O O . PRO C 1 198 ? 54.637 78.514 43.241 1.00 64.82 198 PRO C O 1
ATOM 6610 N N . SER C 1 199 ? 55.392 80.592 42.860 1.00 64.50 199 SER C N 1
ATOM 6611 C CA . SER C 1 199 ? 55.729 80.262 41.478 1.00 64.36 199 SER C CA 1
ATOM 6612 C C . SER C 1 199 ? 57.028 79.447 41.480 1.00 64.80 199 SER C C 1
ATOM 6613 O O . SER C 1 199 ? 57.224 78.546 40.674 1.00 65.17 199 SER C O 1
ATOM 6616 N N . LEU C 1 200 ? 57.893 79.781 42.427 1.00 65.42 200 LEU C N 1
ATOM 6617 C CA . LEU C 1 200 ? 59.178 79.132 42.592 1.00 66.32 200 LEU C CA 1
ATOM 6618 C C . LEU C 1 200 ? 59.010 77.634 42.940 1.00 67.18 200 LEU C C 1
ATOM 6619 O O . LEU C 1 200 ? 59.958 76.858 42.841 1.00 67.58 200 LEU C O 1
ATOM 6624 N N . LEU C 1 201 ? 57.797 77.239 43.325 1.00 67.79 201 LEU C N 1
ATOM 6625 C CA . LEU C 1 201 ? 57.522 75.853 43.687 1.00 68.34 201 LEU C CA 1
ATOM 6626 C C . LEU C 1 201 ? 56.664 75.142 42.641 1.00 68.91 201 LEU C C 1
ATOM 6627 O O . LEU C 1 201 ? 56.868 73.959 42.368 1.00 69.48 201 LEU C O 1
ATOM 6632 N N . GLU C 1 202 ? 55.693 75.849 42.074 1.00 68.98 202 GLU C N 1
ATOM 6633 C CA . GLU C 1 202 ? 54.846 75.250 41.047 1.00 69.30 202 GLU C CA 1
ATOM 6634 C C . GLU C 1 202 ? 55.666 74.996 39.775 1.00 69.59 202 GLU C C 1
ATOM 6635 O O . GLU C 1 202 ? 55.323 74.154 38.947 1.00 69.30 202 GLU C O 1
ATOM 6641 N N . PHE C 1 203 ? 56.771 75.724 39.657 1.00 70.08 203 PHE C N 1
ATOM 6642 C CA . PHE C 1 203 ? 57.645 75.616 38.503 1.00 70.55 203 PHE C CA 1
ATOM 6643 C C . PHE C 1 203 ? 59.125 75.378 38.899 1.00 71.38 203 PHE C C 1
ATOM 6644 O O . PHE C 1 203 ? 60.010 75.391 38.046 1.00 71.23 203 PHE C O 1
ATOM 6652 N N . GLY C 1 204 ? 59.383 75.175 40.189 1.00 72.16 204 GLY C N 1
ATOM 6653 C CA . GLY C 1 204 ? 60.745 74.926 40.621 1.00 73.31 204 GLY C CA 1
ATOM 6654 C C . GLY C 1 204 ? 61.299 73.685 39.938 1.00 74.41 204 GLY C C 1
ATOM 6655 O O . GLY C 1 204 ? 62.515 73.512 39.844 1.00 74.47 204 GLY C O 1
ATOM 6656 N N . GLU C 1 205 ? 60.393 72.828 39.461 1.00 75.43 205 GLU C N 1
ATOM 6657 C CA . GLU C 1 205 ? 60.741 71.584 38.768 1.00 76.47 205 GLU C CA 1
ATOM 6658 C C . GLU C 1 205 ? 59.664 71.191 37.720 1.00 76.75 205 GLU C C 1
ATOM 6659 O O . GLU C 1 205 ? 58.550 71.721 37.730 1.00 76.81 205 GLU C O 1
ATOM 6665 N N . GLY C 1 206 ? 60.011 70.267 36.828 0.00 76.74 206 GLY C N 1
ATOM 6666 C CA . GLY C 1 206 ? 59.065 69.823 35.819 0.00 76.79 206 GLY C CA 1
ATOM 6667 C C . GLY C 1 206 ? 59.144 70.567 34.500 0.00 76.83 206 GLY C C 1
ATOM 6668 O O . GLY C 1 206 ? 59.381 69.963 33.455 0.00 76.82 206 GLY C O 1
ATOM 6669 N N . LEU C 1 207 ? 58.937 71.879 34.543 0.00 76.88 207 LEU C N 1
ATOM 6670 C CA . LEU C 1 207 ? 58.985 72.692 33.336 0.00 76.94 207 LEU C CA 1
ATOM 6671 C C . LEU C 1 207 ? 60.342 72.609 32.644 0.00 77.02 207 LEU C C 1
ATOM 6672 O O . LEU C 1 207 ? 61.378 72.473 33.287 0.00 77.01 207 LEU C O 1
ATOM 6677 N N . TRP C 1 208 ? 60.309 72.696 31.322 0.00 77.12 208 TRP C N 1
ATOM 6678 C CA . TRP C 1 208 ? 61.516 72.675 30.520 0.00 77.24 208 TRP C CA 1
ATOM 6679 C C . TRP C 1 208 ? 62.140 74.074 30.505 0.00 77.37 208 TRP C C 1
ATOM 6680 O O . TRP C 1 208 ? 61.459 75.061 30.769 0.00 77.41 208 TRP C O 1
ATOM 6691 N N . ILE C 1 209 ? 63.437 74.132 30.221 1.00 77.66 209 ILE C N 1
ATOM 6692 C CA . ILE C 1 209 ? 64.196 75.379 30.150 1.00 77.51 209 ILE C CA 1
ATOM 6693 C C . ILE C 1 209 ? 64.843 75.776 31.507 1.00 77.16 209 ILE C C 1
ATOM 6694 O O . ILE C 1 209 ? 66.009 75.443 31.755 1.00 77.41 209 ILE C O 1
ATOM 6699 N N . LEU C 1 210 ? 64.101 76.469 32.373 1.00 76.27 210 LEU C N 1
ATOM 6700 C CA . LEU C 1 210 ? 64.654 76.901 33.664 1.00 75.26 210 LEU C CA 1
ATOM 6701 C C . LEU C 1 210 ? 64.157 76.060 34.858 1.00 74.71 210 LEU C C 1
ATOM 6702 O O . LEU C 1 210 ? 62.962 75.802 34.987 1.00 74.86 210 LEU C O 1
ATOM 6707 N N . ASP C 1 211 ? 65.076 75.674 35.742 1.00 73.94 211 ASP C N 1
ATOM 6708 C CA . ASP C 1 211 ? 64.710 74.875 36.908 1.00 73.54 211 ASP C CA 1
ATOM 6709 C C . ASP C 1 211 ? 65.494 75.281 38.174 1.00 72.46 211 ASP C C 1
ATOM 6710 O O . ASP C 1 211 ? 66.523 75.938 38.094 1.00 72.60 211 ASP C O 1
ATOM 6715 N N . GLN C 1 212 ? 64.994 74.869 39.335 0.00 71.58 212 GLN C N 1
ATOM 6716 C CA . GLN C 1 212 ? 65.625 75.197 40.612 0.00 70.52 212 GLN C CA 1
ATOM 6717 C C . GLN C 1 212 ? 67.075 74.675 40.696 0.00 69.75 212 GLN C C 1
ATOM 6718 O O . GLN C 1 212 ? 67.917 75.274 41.360 0.00 69.71 212 GLN C O 1
ATOM 6724 N N . LYS C 1 213 ? 67.346 73.558 40.025 1.00 68.84 213 LYS C N 1
ATOM 6725 C CA . LYS C 1 213 ? 68.685 72.948 40.018 1.00 67.66 213 LYS C CA 1
ATOM 6726 C C . LYS C 1 213 ? 69.764 73.881 39.449 1.00 66.44 213 LYS C C 1
ATOM 6727 O O . LYS C 1 213 ? 70.735 74.210 40.143 1.00 66.31 213 LYS C O 1
ATOM 6733 N N . ILE C 1 214 ? 69.605 74.297 38.193 1.00 64.89 214 ILE C N 1
ATOM 6734 C CA . ILE C 1 214 ? 70.592 75.199 37.609 1.00 63.59 214 ILE C CA 1
ATOM 6735 C C . ILE C 1 214 ? 70.592 76.532 38.372 1.00 62.66 214 ILE C C 1
ATOM 6736 O O . ILE C 1 214 ? 71.649 77.153 38.575 1.00 62.45 214 ILE C O 1
ATOM 6741 N N . MET C 1 215 ? 69.410 76.956 38.812 1.00 61.59 215 MET C N 1
ATOM 6742 C CA . MET C 1 215 ? 69.308 78.190 39.572 1.00 60.43 215 MET C CA 1
ATOM 6743 C C . MET C 1 215 ? 70.249 78.128 40.800 1.00 59.25 215 MET C C 1
ATOM 6744 O O . MET C 1 215 ? 71.079 79.016 41.010 1.00 58.81 215 MET C O 1
ATOM 6749 N N . SER C 1 216 ? 70.144 77.054 41.579 1.00 57.96 216 SER C N 1
ATOM 6750 C CA . SER C 1 216 ? 71.003 76.885 42.748 1.00 56.22 216 SER C CA 1
ATOM 6751 C C . SER C 1 216 ? 72.479 76.911 42.316 1.00 55.10 216 SER C C 1
ATOM 6752 O O . SER C 1 216 ? 73.315 77.609 42.916 1.00 54.57 216 SER C O 1
ATOM 6755 N N . TRP C 1 217 ? 72.779 76.148 41.267 1.00 54.27 217 TRP C N 1
ATOM 6756 C CA . TRP C 1 217 ? 74.125 76.077 40.714 1.00 53.09 217 TRP C CA 1
ATOM 6757 C C . TRP C 1 217 ? 74.621 77.487 40.401 1.00 52.23 217 TRP C C 1
ATOM 6758 O O . TRP C 1 217 ? 75.755 77.852 40.725 1.00 51.61 217 TRP C O 1
ATOM 6769 N N . PHE C 1 218 ? 73.760 78.275 39.763 1.00 51.04 218 PHE C N 1
ATOM 6770 C CA . PHE C 1 218 ? 74.114 79.638 39.434 1.00 49.80 218 PHE C CA 1
ATOM 6771 C C . PHE C 1 218 ? 74.501 80.414 40.706 1.00 49.73 218 PHE C C 1
ATOM 6772 O O . PHE C 1 218 ? 75.507 81.109 40.734 1.00 49.03 218 PHE C O 1
ATOM 6780 N N . SER C 1 219 ? 73.699 80.283 41.759 1.00 50.75 219 SER C N 1
ATOM 6781 C CA . SER C 1 219 ? 73.988 80.970 43.018 1.00 51.56 219 SER C CA 1
ATOM 6782 C C . SER C 1 219 ? 75.358 80.598 43.539 1.00 51.71 219 SER C C 1
ATOM 6783 O O . SER C 1 219 ? 76.123 81.460 43.995 1.00 52.22 219 SER C O 1
ATOM 6786 N N . GLU C 1 220 ? 75.640 79.299 43.504 1.00 51.80 220 GLU C N 1
ATOM 6787 C CA . GLU C 1 220 ? 76.919 78.777 43.969 1.00 51.54 220 GLU C CA 1
ATOM 6788 C C . GLU C 1 220 ? 78.076 79.435 43.252 1.00 51.34 220 GLU C C 1
ATOM 6789 O O . GLU C 1 220 ? 79.088 79.789 43.870 1.00 51.63 220 GLU C O 1
ATOM 6795 N N . GLN C 1 221 ? 77.924 79.620 41.946 1.00 50.07 221 GLN C N 1
ATOM 6796 C CA . GLN C 1 221 ? 78.989 80.234 41.166 1.00 48.74 221 GLN C CA 1
ATOM 6797 C C . GLN C 1 221 ? 79.095 81.732 41.423 1.00 48.19 221 GLN C C 1
ATOM 6798 O O . GLN C 1 221 ? 80.184 82.288 41.405 1.00 47.52 221 GLN C O 1
ATOM 6804 N N . TYR C 1 222 ? 77.956 82.372 41.671 1.00 48.36 222 TYR C N 1
ATOM 6805 C CA . TYR C 1 222 ? 77.899 83.829 41.843 1.00 48.63 222 TYR C CA 1
ATOM 6806 C C . TYR C 1 222 ? 78.412 84.386 43.198 1.00 49.54 222 TYR C C 1
ATOM 6807 O O . TYR C 1 222 ? 79.273 85.284 43.223 1.00 49.59 222 TYR C O 1
ATOM 6816 N N . PHE C 1 223 ? 77.891 83.855 44.298 1.00 51.00 223 PHE C N 1
ATOM 6817 C CA . PHE C 1 223 ? 78.229 84.341 45.651 1.00 52.81 223 PHE C CA 1
ATOM 6818 C C . PHE C 1 223 ? 79.536 83.807 46.278 1.00 53.81 223 PHE C C 1
ATOM 6819 O O . PHE C 1 223 ? 79.652 82.631 46.578 1.00 53.22 223 PHE C O 1
ATOM 6827 N N . SER C 1 224 ? 80.503 84.699 46.482 1.00 55.23 224 SER C N 1
ATOM 6828 C CA . SER C 1 224 ? 81.759 84.321 47.121 1.00 56.54 224 SER C CA 1
ATOM 6829 C C . SER C 1 224 ? 81.414 83.891 48.545 1.00 57.95 224 SER C C 1
ATOM 6830 O O . SER C 1 224 ? 81.650 82.751 48.957 1.00 58.20 224 SER C O 1
ATOM 6833 N N . ARG C 1 225 ? 80.841 84.833 49.285 1.00 59.36 225 ARG C N 1
ATOM 6834 C CA . ARG C 1 225 ? 80.381 84.595 50.649 1.00 60.54 225 ARG C CA 1
ATOM 6835 C C . ARG C 1 225 ? 78.839 84.396 50.620 1.00 61.09 225 ARG C C 1
ATOM 6836 O O . ARG C 1 225 ? 78.108 85.215 50.030 1.00 61.12 225 ARG C O 1
ATOM 6844 N N . GLU C 1 226 ? 78.359 83.319 51.234 1.00 61.59 226 GLU C N 1
ATOM 6845 C CA . GLU C 1 226 ? 76.924 83.046 51.258 1.00 62.36 226 GLU C CA 1
ATOM 6846 C C . GLU C 1 226 ? 76.170 84.232 51.916 1.00 62.39 226 GLU C C 1
ATOM 6847 O O . GLU C 1 226 ? 74.975 84.424 51.701 1.00 62.36 226 GLU C O 1
ATOM 6853 N N . GLU C 1 227 ? 76.890 85.028 52.702 1.00 62.10 227 GLU C N 1
ATOM 6854 C CA . GLU C 1 227 ? 76.302 86.208 53.340 1.00 61.91 227 GLU C CA 1
ATOM 6855 C C . GLU C 1 227 ? 75.889 87.232 52.252 1.00 61.81 227 GLU C C 1
ATOM 6856 O O . GLU C 1 227 ? 74.911 87.982 52.407 1.00 62.08 227 GLU C O 1
ATOM 6862 N N . ASP C 1 228 ? 76.657 87.254 51.164 1.00 60.81 228 ASP C N 1
ATOM 6863 C CA . ASP C 1 228 ? 76.402 88.172 50.066 1.00 59.74 228 ASP C CA 1
ATOM 6864 C C . ASP C 1 228 ? 74.989 87.998 49.472 1.00 58.95 228 ASP C C 1
ATOM 6865 O O . ASP C 1 228 ? 74.523 88.868 48.737 1.00 59.22 228 ASP C O 1
ATOM 6870 N N . LYS C 1 229 ? 74.321 86.893 49.823 1.00 57.74 229 LYS C N 1
ATOM 6871 C CA . LYS C 1 229 ? 72.964 86.581 49.351 1.00 56.64 229 LYS C CA 1
ATOM 6872 C C . LYS C 1 229 ? 71.887 87.560 49.837 1.00 56.59 229 LYS C C 1
ATOM 6873 O O . LYS C 1 229 ? 70.746 87.519 49.342 1.00 57.41 229 LYS C O 1
ATOM 6879 N N . PHE C 1 230 ? 72.217 88.400 50.814 1.00 55.27 230 PHE C N 1
ATOM 6880 C CA . PHE C 1 230 ? 71.243 89.346 51.337 1.00 53.94 230 PHE C CA 1
ATOM 6881 C C . PHE C 1 230 ? 71.632 90.765 50.970 1.00 53.68 230 PHE C C 1
ATOM 6882 O O . PHE C 1 230 ? 70.886 91.701 51.238 1.00 53.83 230 PHE C O 1
ATOM 6890 N N . ASN C 1 231 ? 72.813 90.923 50.381 1.00 53.14 231 ASN C N 1
ATOM 6891 C CA . ASN C 1 231 ? 73.276 92.246 49.981 1.00 53.62 231 ASN C CA 1
ATOM 6892 C C . ASN C 1 231 ? 72.230 92.932 49.075 1.00 53.78 231 ASN C C 1
ATOM 6893 O O . ASN C 1 231 ? 71.697 92.315 48.161 1.00 54.35 231 ASN C O 1
ATOM 6898 N N . PRO C 1 232 ? 71.916 94.212 49.340 1.00 53.88 232 PRO C N 1
ATOM 6899 C CA . PRO C 1 232 ? 70.929 94.962 48.548 1.00 53.36 232 PRO C CA 1
ATOM 6900 C C . PRO C 1 232 ? 71.222 95.028 47.033 1.00 52.17 232 PRO C C 1
ATOM 6901 O O . PRO C 1 232 ? 70.314 95.262 46.246 1.00 52.12 232 PRO C O 1
ATOM 6905 N N . LEU C 1 233 ? 72.484 94.836 46.652 1.00 51.16 233 LEU C N 1
ATOM 6906 C CA . LEU C 1 233 ? 72.879 94.860 45.252 1.00 50.25 233 LEU C CA 1
ATOM 6907 C C . LEU C 1 233 ? 72.774 93.465 44.598 1.00 49.94 233 LEU C C 1
ATOM 6908 O O . LEU C 1 233 ? 73.198 93.265 43.465 1.00 49.38 233 LEU C O 1
ATOM 6913 N N . ALA C 1 234 ? 72.203 92.519 45.337 1.00 49.45 234 ALA C N 1
ATOM 6914 C CA . ALA C 1 234 ? 71.988 91.159 44.859 1.00 49.31 234 ALA C CA 1
ATOM 6915 C C . ALA C 1 234 ? 70.503 90.858 45.010 1.00 49.37 234 ALA C C 1
ATOM 6916 O O . ALA C 1 234 ? 69.779 90.708 44.021 1.00 49.61 234 ALA C O 1
ATOM 6918 N N . SER C 1 235 ? 70.047 90.745 46.251 1.00 48.84 235 SER C N 1
ATOM 6919 C CA . SER C 1 235 ? 68.623 90.563 46.488 1.00 48.85 235 SER C CA 1
ATOM 6920 C C . SER C 1 235 ? 68.003 91.971 46.571 1.00 48.63 235 SER C C 1
ATOM 6921 O O . SER C 1 235 ? 67.623 92.434 47.648 1.00 49.37 235 SER C O 1
ATOM 6924 N N . VAL C 1 236 ? 67.938 92.635 45.412 1.00 47.87 236 VAL C N 1
ATOM 6925 C CA . VAL C 1 236 ? 67.435 94.002 45.275 1.00 46.87 236 VAL C CA 1
ATOM 6926 C C . VAL C 1 236 ? 66.033 94.213 45.849 1.00 47.06 236 VAL C C 1
ATOM 6927 O O . VAL C 1 236 ? 65.631 95.341 46.113 1.00 47.19 236 VAL C O 1
ATOM 6931 N N . ILE C 1 237 ? 65.295 93.135 46.032 1.00 47.22 237 ILE C N 1
ATOM 6932 C CA . ILE C 1 237 ? 63.960 93.256 46.573 1.00 47.79 237 ILE C CA 1
ATOM 6933 C C . ILE C 1 237 ? 63.971 93.812 48.030 1.00 48.50 237 ILE C C 1
ATOM 6934 O O . ILE C 1 237 ? 62.927 94.228 48.534 1.00 49.51 237 ILE C O 1
ATOM 6939 N N . PHE C 1 238 ? 65.139 93.822 48.679 1.00 48.44 238 PHE C N 1
ATOM 6940 C CA . PHE C 1 238 ? 65.259 94.325 50.054 1.00 48.64 238 PHE C CA 1
ATOM 6941 C C . PHE C 1 238 ? 66.042 95.618 50.100 1.00 49.40 238 PHE C C 1
ATOM 6942 O O . PHE C 1 238 ? 66.507 96.022 51.166 1.00 50.08 238 PHE C O 1
ATOM 6950 N N . ALA C 1 239 ? 66.219 96.260 48.954 1.00 48.91 239 ALA C N 1
ATOM 6951 C CA . ALA C 1 239 ? 66.930 97.523 48.945 1.00 49.40 239 ALA C CA 1
ATOM 6952 C C . ALA C 1 239 ? 65.938 98.679 49.188 1.00 49.34 239 ALA C C 1
ATOM 6953 O O . ALA C 1 239 ? 64.733 98.461 49.208 1.00 48.98 239 ALA C O 1
ATOM 6955 N N . ASP C 1 240 ? 66.450 99.887 49.416 1.00 49.83 240 ASP C N 1
ATOM 6956 C CA . ASP C 1 240 ? 65.565 101.038 49.560 1.00 50.69 240 ASP C CA 1
ATOM 6957 C C . ASP C 1 240 ? 65.145 101.449 48.141 1.00 50.43 240 ASP C C 1
ATOM 6958 O O . ASP C 1 240 ? 65.977 101.865 47.324 1.00 50.38 240 ASP C O 1
ATOM 6963 N N . LEU C 1 241 ? 63.853 101.331 47.876 1.00 50.17 241 LEU C N 1
ATOM 6964 C CA . LEU C 1 241 ? 63.279 101.601 46.566 1.00 49.56 241 LEU C CA 1
ATOM 6965 C C . LEU C 1 241 ? 62.940 103.083 46.289 1.00 49.52 241 LEU C C 1
ATOM 6966 O O . LEU C 1 241 ? 62.623 103.447 45.152 1.00 49.21 241 LEU C O 1
ATOM 6971 N N . GLU C 1 242 ? 63.029 103.926 47.313 1.00 49.27 242 GLU C N 1
ATOM 6972 C CA . GLU C 1 242 ? 62.686 105.333 47.166 1.00 48.76 242 GLU C CA 1
ATOM 6973 C C . GLU C 1 242 ? 63.428 106.023 46.046 1.00 47.69 242 GLU C C 1
ATOM 6974 O O . GLU C 1 242 ? 64.649 105.939 45.932 1.00 48.08 242 GLU C O 1
ATOM 6980 N N . ASN C 1 243 ? 62.656 106.725 45.233 1.00 46.11 243 ASN C N 1
ATOM 6981 C CA . ASN C 1 243 ? 63.174 107.490 44.122 1.00 44.97 243 ASN C CA 1
ATOM 6982 C C . ASN C 1 243 ? 63.906 106.656 43.071 1.00 43.29 243 ASN C C 1
ATOM 6983 O O . ASN C 1 243 ? 64.760 107.185 42.351 1.00 42.57 243 ASN C O 1
ATOM 6988 N N . LEU C 1 244 ? 63.600 105.360 43.000 1.00 41.31 244 LEU C N 1
ATOM 6989 C CA . LEU C 1 244 ? 64.200 104.520 41.956 1.00 39.79 244 LEU C CA 1
ATOM 6990 C C . LEU C 1 244 ? 63.534 104.895 40.610 1.00 38.74 244 LEU C C 1
ATOM 6991 O O . LEU C 1 244 ? 62.408 105.405 40.581 1.00 37.81 244 LEU C O 1
ATOM 6996 N N . PRO C 1 245 ? 64.217 104.648 39.487 1.00 37.77 245 PRO C N 1
ATOM 6997 C CA . PRO C 1 245 ? 63.576 105.027 38.218 1.00 36.47 245 PRO C CA 1
ATOM 6998 C C . PRO C 1 245 ? 62.302 104.226 37.912 1.00 35.42 245 PRO C C 1
ATOM 6999 O O . PRO C 1 245 ? 62.137 103.116 38.390 1.00 35.35 245 PRO C O 1
ATOM 7003 N N . PRO C 1 246 ? 61.371 104.809 37.139 1.00 34.37 246 PRO C N 1
ATOM 7004 C CA . PRO C 1 246 ? 60.143 104.086 36.806 1.00 33.89 246 PRO C CA 1
ATOM 7005 C C . PRO C 1 246 ? 60.517 102.754 36.116 1.00 33.75 246 PRO C C 1
ATOM 7006 O O . PRO C 1 246 ? 61.557 102.640 35.470 1.00 32.70 246 PRO C O 1
ATOM 7010 N N . ALA C 1 247 ? 59.659 101.757 36.281 1.00 33.61 247 ALA C N 1
ATOM 7011 C CA . ALA C 1 247 ? 59.949 100.433 35.780 1.00 33.21 247 ALA C CA 1
ATOM 7012 C C . ALA C 1 247 ? 58.932 99.847 34.834 1.00 33.18 247 ALA C C 1
ATOM 7013 O O . ALA C 1 247 ? 57.737 100.104 34.930 1.00 33.84 247 ALA C O 1
ATOM 7015 N N . LEU C 1 248 ? 59.455 99.035 33.922 1.00 32.83 248 LEU C N 1
ATOM 7016 C CA . LEU C 1 248 ? 58.647 98.243 33.004 1.00 32.45 248 LEU C CA 1
ATOM 7017 C C . LEU C 1 248 ? 59.136 96.819 33.276 1.00 32.35 248 LEU C C 1
ATOM 7018 O O . LEU C 1 248 ? 60.294 96.472 33.019 1.00 31.29 248 LEU C O 1
ATOM 7023 N N . ILE C 1 249 ? 58.263 96.039 33.883 1.00 32.61 249 ILE C N 1
ATOM 7024 C CA . ILE C 1 249 ? 58.597 94.698 34.256 1.00 33.47 249 ILE C CA 1
ATOM 7025 C C . ILE C 1 249 ? 57.823 93.759 33.425 1.00 33.36 249 ILE C C 1
ATOM 7026 O O . ILE C 1 249 ? 56.610 93.830 33.405 1.00 34.31 249 ILE C O 1
ATOM 7031 N N . ILE C 1 250 ? 58.528 92.879 32.735 1.00 33.37 250 ILE C N 1
ATOM 7032 C CA . ILE C 1 250 ? 57.878 91.890 31.898 1.00 33.50 250 ILE C CA 1
ATOM 7033 C C . ILE C 1 250 ? 58.152 90.502 32.467 1.00 33.97 250 ILE C C 1
ATOM 7034 O O . ILE C 1 250 ? 59.296 90.142 32.685 1.00 34.83 250 ILE C O 1
ATOM 7039 N N . THR C 1 251 ? 57.098 89.740 32.721 1.00 34.26 251 THR C N 1
ATOM 7040 C CA . THR C 1 251 ? 57.248 88.391 33.254 1.00 34.54 251 THR C CA 1
ATOM 7041 C C . THR C 1 251 ? 56.589 87.358 32.332 1.00 35.09 251 THR C C 1
ATOM 7042 O O . THR C 1 251 ? 55.758 87.699 31.503 1.00 34.65 251 THR C O 1
ATOM 7046 N N . ALA C 1 252 ? 56.988 86.099 32.503 1.00 36.86 252 ALA C N 1
ATOM 7047 C CA . ALA C 1 252 ? 56.444 84.975 31.750 1.00 37.89 252 ALA C CA 1
ATOM 7048 C C . ALA C 1 252 ? 55.470 84.191 32.658 1.00 39.61 252 ALA C C 1
ATOM 7049 O O . ALA C 1 252 ? 55.759 83.957 33.817 1.00 39.67 252 ALA C O 1
ATOM 7051 N N . GLU C 1 253 ? 54.326 83.783 32.126 1.00 41.48 253 GLU C N 1
ATOM 7052 C CA . GLU C 1 253 ? 53.368 83.039 32.937 1.00 43.30 253 GLU C CA 1
ATOM 7053 C C . GLU C 1 253 ? 54.010 81.772 33.574 1.00 44.19 253 GLU C C 1
ATOM 7054 O O . GLU C 1 253 ? 54.028 81.623 34.790 1.00 44.44 253 GLU C O 1
ATOM 7060 N N . TYR C 1 254 ? 54.545 80.881 32.748 1.00 44.45 254 TYR C N 1
ATOM 7061 C CA . TYR C 1 254 ? 55.149 79.651 33.266 1.00 45.93 254 TYR C CA 1
ATOM 7062 C C . TYR C 1 254 ? 56.645 79.823 33.534 1.00 46.22 254 TYR C C 1
ATOM 7063 O O . TYR C 1 254 ? 57.475 79.373 32.758 1.00 46.37 254 TYR C O 1
ATOM 7072 N N . ASP C 1 255 ? 56.959 80.452 34.657 1.00 46.69 255 ASP C N 1
ATOM 7073 C CA . ASP C 1 255 ? 58.327 80.751 35.040 1.00 47.50 255 ASP C CA 1
ATOM 7074 C C . ASP C 1 255 ? 58.407 80.823 36.557 1.00 48.12 255 ASP C C 1
ATOM 7075 O O . ASP C 1 255 ? 57.549 81.423 37.207 1.00 48.21 255 ASP C O 1
ATOM 7080 N N . PRO C 1 256 ? 59.425 80.176 37.133 1.00 48.46 256 PRO C N 1
ATOM 7081 C CA . PRO C 1 256 ? 59.662 80.144 38.574 1.00 48.27 256 PRO C CA 1
ATOM 7082 C C . PRO C 1 256 ? 59.919 81.549 39.137 1.00 48.25 256 PRO C C 1
ATOM 7083 O O . PRO C 1 256 ? 59.600 81.828 40.298 1.00 48.89 256 PRO C O 1
ATOM 7087 N N . LEU C 1 257 ? 60.516 82.420 38.326 1.00 47.44 257 LEU C N 1
ATOM 7088 C CA . LEU C 1 257 ? 60.835 83.767 38.791 1.00 47.22 257 LEU C CA 1
ATOM 7089 C C . LEU C 1 257 ? 59.685 84.778 38.614 1.00 47.14 257 LEU C C 1
ATOM 7090 O O . LEU C 1 257 ? 59.818 85.924 39.002 1.00 47.25 257 LEU C O 1
ATOM 7095 N N . ARG C 1 258 ? 58.561 84.338 38.065 1.00 47.29 258 ARG C N 1
ATOM 7096 C CA . ARG C 1 258 ? 57.433 85.232 37.815 1.00 48.30 258 ARG C CA 1
ATOM 7097 C C . ARG C 1 258 ? 56.955 86.072 39.023 1.00 48.46 258 ARG C C 1
ATOM 7098 O O . ARG C 1 258 ? 57.073 87.298 39.015 1.00 48.23 258 ARG C O 1
ATOM 7106 N N . ASP C 1 259 ? 56.416 85.408 40.046 1.00 48.90 259 ASP C N 1
ATOM 7107 C CA . ASP C 1 259 ? 55.877 86.093 41.229 1.00 48.32 259 ASP C CA 1
ATOM 7108 C C . ASP C 1 259 ? 56.852 87.086 41.845 1.00 47.95 259 ASP C C 1
ATOM 7109 O O . ASP C 1 259 ? 56.499 88.192 42.222 1.00 48.92 259 ASP C O 1
ATOM 7114 N N . GLU C 1 260 ? 58.090 86.664 41.949 1.00 47.28 260 GLU C N 1
ATOM 7115 C CA . GLU C 1 260 ? 59.154 87.465 42.507 1.00 45.94 260 GLU C CA 1
ATOM 7116 C C . GLU C 1 260 ? 59.337 88.817 41.767 1.00 45.36 260 GLU C C 1
ATOM 7117 O O . GLU C 1 260 ? 59.542 89.862 42.401 1.00 43.92 260 GLU C O 1
ATOM 7123 N N . GLY C 1 261 ? 59.288 88.768 40.429 1.00 44.34 261 GLY C N 1
ATOM 7124 C CA . GLY C 1 261 ? 59.453 89.964 39.608 1.00 43.11 261 GLY C CA 1
ATOM 7125 C C . GLY C 1 261 ? 58.284 90.920 39.793 1.00 42.48 261 GLY C C 1
ATOM 7126 O O . GLY C 1 261 ? 58.448 92.133 39.853 1.00 42.23 261 GLY C O 1
ATOM 7127 N N . GLU C 1 262 ? 57.071 90.365 39.886 1.00 41.11 262 GLU C N 1
ATOM 7128 C CA . GLU C 1 262 ? 55.892 91.179 40.091 1.00 42.09 262 GLU C CA 1
ATOM 7129 C C . GLU C 1 262 ? 55.835 91.834 41.497 1.00 43.15 262 GLU C C 1
ATOM 7130 O O . GLU C 1 262 ? 55.544 93.015 41.615 1.00 43.99 262 GLU C O 1
ATOM 7136 N N . VAL C 1 263 ? 56.155 91.046 42.520 1.00 43.93 263 VAL C N 1
ATOM 7137 C CA . VAL C 1 263 ? 56.168 91.569 43.887 1.00 43.81 263 VAL C CA 1
ATOM 7138 C C . VAL C 1 263 ? 57.109 92.748 43.891 1.00 43.62 263 VAL C C 1
ATOM 7139 O O . VAL C 1 263 ? 56.835 93.787 44.502 1.00 45.40 263 VAL C O 1
ATOM 7143 N N . PHE C 1 264 ? 58.231 92.603 43.198 1.00 42.12 264 PHE C N 1
ATOM 7144 C CA . PHE C 1 264 ? 59.165 93.713 43.133 1.00 40.61 264 PHE C CA 1
ATOM 7145 C C . PHE C 1 264 ? 58.435 94.950 42.534 1.00 40.36 264 PHE C C 1
ATOM 7146 O O . PHE C 1 264 ? 58.632 96.058 42.993 1.00 40.97 264 PHE C O 1
ATOM 7154 N N . GLY C 1 265 ? 57.598 94.744 41.522 1.00 40.38 265 GLY C N 1
ATOM 7155 C CA . GLY C 1 265 ? 56.871 95.859 40.915 1.00 40.84 265 GLY C CA 1
ATOM 7156 C C . GLY C 1 265 ? 55.900 96.516 41.889 1.00 40.83 265 GLY C C 1
ATOM 7157 O O . GLY C 1 265 ? 55.847 97.729 41.985 1.00 39.91 265 GLY C O 1
ATOM 7158 N N . GLN C 1 266 ? 55.131 95.694 42.602 1.00 41.66 266 GLN C N 1
ATOM 7159 C CA . GLN C 1 266 ? 54.188 96.171 43.625 1.00 43.30 266 GLN C CA 1
ATOM 7160 C C . GLN C 1 266 ? 54.916 97.049 44.679 1.00 43.50 266 GLN C C 1
ATOM 7161 O O . GLN C 1 266 ? 54.467 98.160 45.004 1.00 43.89 266 GLN C O 1
ATOM 7167 N N . MET C 1 267 ? 56.039 96.541 45.188 1.00 43.50 267 MET C N 1
ATOM 7168 C CA . MET C 1 267 ? 56.832 97.237 46.192 1.00 43.61 267 MET C CA 1
ATOM 7169 C C . MET C 1 267 ? 57.367 98.546 45.648 1.00 43.44 267 MET C C 1
ATOM 7170 O O . MET C 1 267 ? 57.564 99.513 46.389 1.00 43.52 267 MET C O 1
ATOM 7175 N N . LEU C 1 268 ? 57.645 98.568 44.352 1.00 42.84 268 LEU C N 1
ATOM 7176 C CA . LEU C 1 268 ? 58.104 99.792 43.748 1.00 42.24 268 LEU C CA 1
ATOM 7177 C C . LEU C 1 268 ? 56.962 100.810 43.873 1.00 42.22 268 LEU C C 1
ATOM 7178 O O . LEU C 1 268 ? 57.194 101.970 44.202 1.00 42.45 268 LEU C O 1
ATOM 7183 N N . ARG C 1 269 ? 55.741 100.347 43.617 1.00 41.64 269 ARG C N 1
ATOM 7184 C CA . ARG C 1 269 ? 54.559 101.199 43.704 1.00 43.76 269 ARG C CA 1
ATOM 7185 C C . ARG C 1 269 ? 54.389 101.758 45.144 1.00 43.84 269 ARG C C 1
ATOM 7186 O O . ARG C 1 269 ? 54.363 102.965 45.334 1.00 43.50 269 ARG C O 1
ATOM 7194 N N . ARG C 1 270 ? 54.289 100.867 46.131 1.00 44.28 270 ARG C N 1
ATOM 7195 C CA . ARG C 1 270 ? 54.147 101.295 47.521 1.00 44.70 270 ARG C CA 1
ATOM 7196 C C . ARG C 1 270 ? 55.288 102.250 47.894 1.00 44.55 270 ARG C C 1
ATOM 7197 O O . ARG C 1 270 ? 55.189 103.026 48.830 1.00 45.98 270 ARG C O 1
ATOM 7205 N N . ALA C 1 271 ? 56.372 102.203 47.143 1.00 43.06 271 ALA C N 1
ATOM 7206 C CA . ALA C 1 271 ? 57.480 103.085 47.440 1.00 41.92 271 ALA C CA 1
ATOM 7207 C C . ALA C 1 271 ? 57.388 104.379 46.641 1.00 40.33 271 ALA C C 1
ATOM 7208 O O . ALA C 1 271 ? 58.324 105.164 46.622 1.00 40.07 271 ALA C O 1
ATOM 7210 N N . GLY C 1 272 ? 56.266 104.592 45.968 1.00 39.83 272 GLY C N 1
ATOM 7211 C CA . GLY C 1 272 ? 56.115 105.819 45.188 1.00 38.99 272 GLY C CA 1
ATOM 7212 C C . GLY C 1 272 ? 56.793 105.847 43.816 1.00 39.05 272 GLY C C 1
ATOM 7213 O O . GLY C 1 272 ? 56.982 106.911 43.226 1.00 38.61 272 GLY C O 1
ATOM 7214 N N . VAL C 1 273 ? 57.183 104.682 43.313 1.00 38.76 273 VAL C N 1
ATOM 7215 C CA . VAL C 1 273 ? 57.824 104.601 41.995 1.00 38.75 273 VAL C CA 1
ATOM 7216 C C . VAL C 1 273 ? 56.799 104.072 40.972 1.00 38.10 273 VAL C C 1
ATOM 7217 O O . VAL C 1 273 ? 56.122 103.087 41.226 1.00 37.91 273 VAL C O 1
ATOM 7221 N N . GLU C 1 274 ? 56.660 104.754 39.845 1.00 38.04 274 GLU C N 1
ATOM 7222 C CA . GLU C 1 274 ? 55.725 104.301 38.820 1.00 37.84 274 GLU C CA 1
ATOM 7223 C C . GLU C 1 274 ? 56.238 103.009 38.175 1.00 38.09 274 GLU C C 1
ATOM 7224 O O . GLU C 1 274 ? 57.455 102.867 37.923 1.00 37.88 274 GLU C O 1
ATOM 7230 N N . ALA C 1 275 ? 55.320 102.078 37.929 1.00 37.20 275 ALA C N 1
ATOM 7231 C CA . ALA C 1 275 ? 55.680 100.813 37.340 1.00 37.42 275 ALA C CA 1
ATOM 7232 C C . ALA C 1 275 ? 54.520 100.081 36.620 1.00 37.18 275 ALA C C 1
ATOM 7233 O O . ALA C 1 275 ? 53.356 100.153 37.009 1.00 37.43 275 ALA C O 1
ATOM 7235 N N . SER C 1 276 ? 54.880 99.394 35.545 1.00 36.78 276 SER C N 1
ATOM 7236 C CA . SER C 1 276 ? 53.951 98.556 34.796 1.00 35.47 276 SER C CA 1
ATOM 7237 C C . SER C 1 276 ? 54.453 97.132 34.946 1.00 35.61 276 SER C C 1
ATOM 7238 O O . SER C 1 276 ? 55.644 96.867 34.785 1.00 35.96 276 SER C O 1
ATOM 7241 N N . ILE C 1 277 ? 53.537 96.243 35.295 1.00 35.77 277 ILE C N 1
ATOM 7242 C CA . ILE C 1 277 ? 53.810 94.844 35.485 1.00 35.57 277 ILE C CA 1
ATOM 7243 C C . ILE C 1 277 ? 52.972 94.136 34.461 1.00 35.26 277 ILE C C 1
ATOM 7244 O O . ILE C 1 277 ? 51.757 94.134 34.529 1.00 35.43 277 ILE C O 1
ATOM 7249 N N . VAL C 1 278 ? 53.667 93.559 33.490 1.00 35.36 278 VAL C N 1
ATOM 7250 C CA . VAL C 1 278 ? 53.044 92.927 32.344 1.00 35.32 278 VAL C CA 1
ATOM 7251 C C . VAL C 1 278 ? 53.385 91.438 32.223 1.00 35.00 278 VAL C C 1
ATOM 7252 O O . VAL C 1 278 ? 54.523 91.074 32.005 1.00 35.09 278 VAL C O 1
ATOM 7256 N N . ARG C 1 279 ? 52.372 90.593 32.333 1.00 34.83 279 ARG C N 1
ATOM 7257 C CA . ARG C 1 279 ? 52.591 89.159 32.248 1.00 34.96 279 ARG C CA 1
ATOM 7258 C C . ARG C 1 279 ? 52.178 88.586 30.909 1.00 34.58 279 ARG C C 1
ATOM 7259 O O . ARG C 1 279 ? 51.007 88.614 30.538 1.00 34.30 279 ARG C O 1
ATOM 7267 N N . TYR C 1 280 ? 53.145 88.062 30.180 1.00 34.48 280 TYR C N 1
ATOM 7268 C CA . TYR C 1 280 ? 52.815 87.449 28.921 1.00 34.84 280 TYR C CA 1
ATOM 7269 C C . TYR C 1 280 ? 52.337 86.034 29.232 1.00 35.86 280 TYR C C 1
ATOM 7270 O O . TYR C 1 280 ? 52.975 85.308 29.996 1.00 36.58 280 TYR C O 1
ATOM 7279 N N . ARG C 1 281 ? 51.198 85.662 28.677 1.00 36.19 281 ARG C N 1
ATOM 7280 C CA . ARG C 1 281 ? 50.667 84.344 28.925 1.00 37.84 281 ARG C CA 1
ATOM 7281 C C . ARG C 1 281 ? 51.101 83.362 27.851 1.00 37.37 281 ARG C C 1
ATOM 7282 O O . ARG C 1 281 ? 51.304 83.744 26.699 1.00 37.29 281 ARG C O 1
ATOM 7290 N N . GLY C 1 282 ? 51.227 82.100 28.243 1.00 37.96 282 GLY C N 1
ATOM 7291 C CA . GLY C 1 282 ? 51.594 81.047 27.300 1.00 38.28 282 GLY C CA 1
ATOM 7292 C C . GLY C 1 282 ? 53.064 80.874 26.961 1.00 38.31 282 GLY C C 1
ATOM 7293 O O . GLY C 1 282 ? 53.395 80.075 26.095 1.00 38.68 282 GLY C O 1
ATOM 7294 N N . VAL C 1 283 ? 53.946 81.604 27.642 1.00 38.37 283 VAL C N 1
ATOM 7295 C CA . VAL C 1 283 ? 55.384 81.533 27.365 1.00 37.30 283 VAL C CA 1
ATOM 7296 C C . VAL C 1 283 ? 56.185 81.231 28.644 1.00 37.63 283 VAL C C 1
ATOM 7297 O O . VAL C 1 283 ? 55.650 81.370 29.753 1.00 37.24 283 VAL C O 1
ATOM 7301 N N . LEU C 1 284 ? 57.454 80.831 28.489 1.00 37.48 284 LEU C N 1
ATOM 7302 C CA . LEU C 1 284 ? 58.310 80.519 29.652 1.00 37.40 284 LEU C CA 1
ATOM 7303 C C . LEU C 1 284 ? 59.463 81.492 29.795 1.00 36.80 284 LEU C C 1
ATOM 7304 O O . LEU C 1 284 ? 59.727 82.315 28.913 1.00 37.53 284 LEU C O 1
ATOM 7309 N N . HIS C 1 285 ? 60.163 81.370 30.911 1.00 35.96 285 HIS C N 1
ATOM 7310 C CA . HIS C 1 285 ? 61.318 82.208 31.158 1.00 36.07 285 HIS C CA 1
ATOM 7311 C C . HIS C 1 285 ? 62.216 82.181 29.906 1.00 36.17 285 HIS C C 1
ATOM 7312 O O . HIS C 1 285 ? 62.260 81.171 29.202 1.00 35.93 285 HIS C O 1
ATOM 7319 N N . GLY C 1 286 ? 62.898 83.292 29.633 1.00 35.66 286 GLY C N 1
ATOM 7320 C CA . GLY C 1 286 ? 63.782 83.370 28.484 1.00 34.98 286 GLY C CA 1
ATOM 7321 C C . GLY C 1 286 ? 63.112 83.446 27.121 1.00 35.25 286 GLY C C 1
ATOM 7322 O O . GLY C 1 286 ? 63.782 83.294 26.102 1.00 35.82 286 GLY C O 1
ATOM 7323 N N . PHE C 1 287 ? 61.815 83.740 27.078 1.00 34.85 287 PHE C N 1
ATOM 7324 C CA . PHE C 1 287 ? 61.089 83.770 25.815 1.00 34.35 287 PHE C CA 1
ATOM 7325 C C . PHE C 1 287 ? 61.437 84.892 24.810 1.00 35.30 287 PHE C C 1
ATOM 7326 O O . PHE C 1 287 ? 61.197 84.719 23.620 1.00 34.66 287 PHE C O 1
ATOM 7334 N N . ILE C 1 288 ? 62.018 86.004 25.258 1.00 35.89 288 ILE C N 1
ATOM 7335 C CA . ILE C 1 288 ? 62.273 87.113 24.350 1.00 37.05 288 ILE C CA 1
ATOM 7336 C C . ILE C 1 288 ? 63.257 86.806 23.195 1.00 37.90 288 ILE C C 1
ATOM 7337 O O . ILE C 1 288 ? 63.150 87.394 22.106 1.00 36.94 288 ILE C O 1
ATOM 7342 N N . ASN C 1 289 ? 64.193 85.895 23.422 1.00 38.58 289 ASN C N 1
ATOM 7343 C CA . ASN C 1 289 ? 65.166 85.554 22.391 1.00 40.14 289 ASN C CA 1
ATOM 7344 C C . ASN C 1 289 ? 64.583 84.676 21.255 1.00 40.25 289 ASN C C 1
ATOM 7345 O O . ASN C 1 289 ? 65.281 84.405 20.279 1.00 40.23 289 ASN C O 1
ATOM 7350 N N . TYR C 1 290 ? 63.330 84.242 21.367 1.00 40.26 290 TYR C N 1
ATOM 7351 C CA . TYR C 1 290 ? 62.750 83.415 20.319 1.00 40.32 290 TYR C CA 1
ATOM 7352 C C . TYR C 1 290 ? 61.755 84.213 19.463 1.00 39.76 290 TYR C C 1
ATOM 7353 O O . TYR C 1 290 ? 60.859 83.658 18.840 1.00 39.55 290 TYR C O 1
ATOM 7362 N N . TYR C 1 291 ? 61.958 85.524 19.403 1.00 38.72 291 TYR C N 1
ATOM 7363 C CA . TYR C 1 291 ? 61.067 86.390 18.625 1.00 38.20 291 TYR C CA 1
ATOM 7364 C C . TYR C 1 291 ? 60.878 85.955 17.148 1.00 38.37 291 TYR C C 1
ATOM 7365 O O . TYR C 1 291 ? 59.829 86.226 16.570 1.00 39.07 291 TYR C O 1
ATOM 7374 N N . PRO C 1 292 ? 61.870 85.294 16.519 1.00 38.67 292 PRO C N 1
ATOM 7375 C CA . PRO C 1 292 ? 61.652 84.887 15.118 1.00 38.74 292 PRO C CA 1
ATOM 7376 C C . PRO C 1 292 ? 60.438 83.968 14.895 1.00 38.82 292 PRO C C 1
ATOM 7377 O O . PRO C 1 292 ? 59.821 83.976 13.823 1.00 39.17 292 PRO C O 1
ATOM 7381 N N . VAL C 1 293 ? 60.090 83.203 15.916 1.00 38.93 293 VAL C N 1
ATOM 7382 C CA . VAL C 1 293 ? 59.000 82.255 15.801 1.00 39.29 293 VAL C CA 1
ATOM 7383 C C . VAL C 1 293 ? 57.949 82.421 16.876 1.00 40.06 293 VAL C C 1
ATOM 7384 O O . VAL C 1 293 ? 57.050 81.597 16.976 1.00 40.65 293 VAL C O 1
ATOM 7388 N N . LEU C 1 294 ? 58.055 83.467 17.691 1.00 39.28 294 LEU C N 1
ATOM 7389 C CA . LEU C 1 294 ? 57.079 83.658 18.766 1.00 38.84 294 LEU C CA 1
ATOM 7390 C C . LEU C 1 294 ? 56.560 85.130 18.822 1.00 38.29 294 LEU C C 1
ATOM 7391 O O . LEU C 1 294 ? 57.290 86.053 19.252 1.00 38.56 294 LEU C O 1
ATOM 7396 N N . LYS C 1 295 ? 55.321 85.346 18.389 1.00 37.13 295 LYS C N 1
ATOM 7397 C CA . LYS C 1 295 ? 54.766 86.699 18.410 1.00 36.06 295 LYS C CA 1
ATOM 7398 C C . LYS C 1 295 ? 54.939 87.386 19.788 1.00 34.40 295 LYS C C 1
ATOM 7399 O O . LYS C 1 295 ? 55.331 88.536 19.852 1.00 34.97 295 LYS C O 1
ATOM 7405 N N . ALA C 1 296 ? 54.650 86.672 20.861 1.00 33.46 296 ALA C N 1
ATOM 7406 C CA . ALA C 1 296 ? 54.774 87.215 22.213 1.00 33.57 296 ALA C CA 1
ATOM 7407 C C . ALA C 1 296 ? 56.146 87.880 22.438 1.00 33.45 296 ALA C C 1
ATOM 7408 O O . ALA C 1 296 ? 56.231 88.948 23.060 1.00 33.30 296 ALA C O 1
ATOM 7410 N N . ALA C 1 297 ? 57.203 87.264 21.913 1.00 32.12 297 ALA C N 1
ATOM 7411 C CA . ALA C 1 297 ? 58.532 87.816 22.069 1.00 31.95 297 ALA C CA 1
ATOM 7412 C C . ALA C 1 297 ? 58.675 89.077 21.258 1.00 32.51 297 ALA C C 1
ATOM 7413 O O . ALA C 1 297 ? 59.288 90.031 21.708 1.00 32.50 297 ALA C O 1
ATOM 7415 N N . ARG C 1 298 ? 58.122 89.057 20.048 1.00 32.30 298 ARG C N 1
ATOM 7416 C CA . ARG C 1 298 ? 58.158 90.204 19.163 1.00 33.02 298 ARG C CA 1
ATOM 7417 C C . ARG C 1 298 ? 57.415 91.408 19.796 1.00 32.65 298 ARG C C 1
ATOM 7418 O O . ARG C 1 298 ? 57.883 92.538 19.714 1.00 32.04 298 ARG C O 1
ATOM 7426 N N . ASP C 1 299 ? 56.271 91.150 20.423 1.00 31.87 299 ASP C N 1
ATOM 7427 C CA . ASP C 1 299 ? 55.530 92.220 21.070 1.00 31.98 299 ASP C CA 1
ATOM 7428 C C . ASP C 1 299 ? 56.289 92.746 22.342 1.00 31.76 299 ASP C C 1
ATOM 7429 O O . ASP C 1 299 ? 56.247 93.947 22.632 1.00 31.93 299 ASP C O 1
ATOM 7434 N N . ALA C 1 300 ? 56.979 91.864 23.065 1.00 31.66 300 ALA C N 1
ATOM 7435 C CA . ALA C 1 300 ? 57.751 92.284 24.242 1.00 32.02 300 ALA C CA 1
ATOM 7436 C C . ALA C 1 300 ? 58.898 93.222 23.796 1.00 32.68 300 ALA C C 1
ATOM 7437 O O . ALA C 1 300 ? 59.153 94.252 24.410 1.00 32.50 300 ALA C O 1
ATOM 7439 N N . ILE C 1 301 ? 59.555 92.873 22.690 1.00 32.57 301 ILE C N 1
ATOM 7440 C CA . ILE C 1 301 ? 60.643 93.699 22.194 1.00 31.94 301 ILE C CA 1
ATOM 7441 C C . ILE C 1 301 ? 60.106 95.056 21.723 1.00 32.69 301 ILE C C 1
ATOM 7442 O O . ILE C 1 301 ? 60.756 96.092 21.886 1.00 32.17 301 ILE C O 1
ATOM 7447 N N . ASN C 1 302 ? 58.905 95.041 21.157 1.00 32.62 302 ASN C N 1
ATOM 7448 C CA . ASN C 1 302 ? 58.282 96.280 20.721 1.00 32.80 302 ASN C CA 1
ATOM 7449 C C . ASN C 1 302 ? 58.081 97.212 21.914 1.00 32.20 302 ASN C C 1
ATOM 7450 O O . ASN C 1 302 ? 58.306 98.420 21.793 1.00 32.46 302 ASN C O 1
ATOM 7455 N N . GLN C 1 303 ? 57.668 96.641 23.051 1.00 31.43 303 GLN C N 1
ATOM 7456 C CA . GLN C 1 303 ? 57.434 97.444 24.245 1.00 31.86 303 GLN C CA 1
ATOM 7457 C C . GLN C 1 303 ? 58.702 98.147 24.682 1.00 31.82 303 GLN C C 1
ATOM 7458 O O . GLN C 1 303 ? 58.647 99.269 25.151 1.00 31.69 303 GLN C O 1
ATOM 7464 N N . ILE C 1 304 ? 59.834 97.457 24.560 1.00 31.93 304 ILE C N 1
ATOM 7465 C CA . ILE C 1 304 ? 61.117 98.045 24.930 1.00 32.55 304 ILE C CA 1
ATOM 7466 C C . ILE C 1 304 ? 61.524 99.109 23.900 1.00 33.21 304 ILE C C 1
ATOM 7467 O O . ILE C 1 304 ? 61.951 100.192 24.252 1.00 33.92 304 ILE C O 1
ATOM 7472 N N . ALA C 1 305 ? 61.397 98.771 22.624 1.00 32.81 305 ALA C N 1
ATOM 7473 C CA . ALA C 1 305 ? 61.733 99.693 21.559 1.00 33.19 305 ALA C CA 1
ATOM 7474 C C . ALA C 1 305 ? 60.840 100.951 21.641 1.00 33.12 305 ALA C C 1
ATOM 7475 O O . ALA C 1 305 ? 61.301 102.059 21.383 1.00 33.06 305 ALA C O 1
ATOM 7477 N N . ALA C 1 306 ? 59.573 100.768 22.008 1.00 33.00 306 ALA C N 1
ATOM 7478 C CA . ALA C 1 306 ? 58.663 101.911 22.128 1.00 33.76 306 ALA C CA 1
ATOM 7479 C C . ALA C 1 306 ? 59.130 102.916 23.195 1.00 33.62 306 ALA C C 1
ATOM 7480 O O . ALA C 1 306 ? 58.983 104.118 23.008 1.00 34.16 306 ALA C O 1
ATOM 7482 N N . LEU C 1 307 ? 59.672 102.431 24.308 1.00 34.10 307 LEU C N 1
ATOM 7483 C CA . LEU C 1 307 ? 60.153 103.340 25.344 1.00 35.09 307 LEU C CA 1
ATOM 7484 C C . LEU C 1 307 ? 61.226 104.292 24.784 1.00 36.33 307 LEU C C 1
ATOM 7485 O O . LEU C 1 307 ? 61.306 105.432 25.194 1.00 36.36 307 LEU C O 1
ATOM 7490 N N . LEU C 1 308 ? 62.041 103.811 23.844 1.00 37.51 308 LEU C N 1
ATOM 7491 C CA . LEU C 1 308 ? 63.080 104.645 23.256 1.00 39.08 308 LEU C CA 1
ATOM 7492 C C . LEU C 1 308 ? 62.523 105.605 22.180 1.00 40.52 308 LEU C C 1
ATOM 7493 O O . LEU C 1 308 ? 63.055 106.693 21.979 1.00 41.33 308 LEU C O 1
ATOM 7498 N N . VAL C 1 309 ? 61.474 105.193 21.484 1.00 41.38 309 VAL C N 1
ATOM 7499 C CA . VAL C 1 309 ? 60.915 106.033 20.438 1.00 42.97 309 VAL C CA 1
ATOM 7500 C C . VAL C 1 309 ? 59.948 107.101 20.972 1.00 44.27 309 VAL C C 1
ATOM 7501 O O . VAL C 1 309 ? 60.108 108.279 20.692 1.00 45.06 309 VAL C O 1
ATOM 7505 N N . PHE C 1 310 ? 58.962 106.678 21.751 1.00 45.22 310 PHE C N 1
ATOM 7506 C CA . PHE C 1 310 ? 57.962 107.588 22.278 1.00 46.44 310 PHE C CA 1
ATOM 7507 C C . PHE C 1 310 ? 58.462 108.340 23.550 1.00 48.89 310 PHE C C 1
ATOM 7508 O O . PHE C 1 310 ? 59.113 107.748 24.421 1.00 49.36 310 PHE C O 1
ATOM 7516 N N . ASP C 1 311 ? 58.155 109.633 23.656 1.00 51.10 311 ASP C N 1
ATOM 7517 C CA . ASP C 1 311 ? 58.623 110.425 24.807 1.00 53.82 311 ASP C CA 1
ATOM 7518 C C . ASP C 1 311 ? 57.480 110.826 25.775 1.00 54.50 311 ASP C C 1
ATOM 7519 O O . ASP C 1 311 ? 56.290 110.621 25.426 1.00 55.51 311 ASP C O 1
ATOM 7525 N N . MET D 1 1 ? 40.192 94.921 49.920 1.00 73.45 1 MET D N 1
ATOM 7526 C CA . MET D 1 1 ? 40.639 95.911 48.896 1.00 73.48 1 MET D CA 1
ATOM 7527 C C . MET D 1 1 ? 41.810 96.783 49.386 1.00 72.85 1 MET D C 1
ATOM 7528 O O . MET D 1 1 ? 42.803 96.938 48.679 1.00 72.44 1 MET D O 1
ATOM 7533 N N . LEU D 1 2 ? 41.688 97.314 50.604 1.00 72.23 2 LEU D N 1
ATOM 7534 C CA . LEU D 1 2 ? 42.686 98.220 51.184 1.00 71.77 2 LEU D CA 1
ATOM 7535 C C . LEU D 1 2 ? 44.169 97.870 50.970 1.00 71.52 2 LEU D C 1
ATOM 7536 O O . LEU D 1 2 ? 44.953 98.756 50.615 1.00 72.20 2 LEU D O 1
ATOM 7541 N N . ASP D 1 3 ? 44.595 96.636 51.195 1.00 70.52 3 ASP D N 1
ATOM 7542 C CA . ASP D 1 3 ? 46.011 96.408 50.955 1.00 69.71 3 ASP D CA 1
ATOM 7543 C C . ASP D 1 3 ? 46.313 95.509 49.737 1.00 68.70 3 ASP D C 1
ATOM 7544 O O . ASP D 1 3 ? 47.475 95.151 49.516 1.00 68.97 3 ASP D O 1
ATOM 7549 N N . MET D 1 4 ? 45.287 95.156 48.953 1.00 67.09 4 MET D N 1
ATOM 7550 C CA . MET D 1 4 ? 45.512 94.352 47.749 1.00 65.17 4 MET D CA 1
ATOM 7551 C C . MET D 1 4 ? 46.586 95.049 46.907 1.00 63.21 4 MET D C 1
ATOM 7552 O O . MET D 1 4 ? 46.830 96.244 47.066 1.00 62.88 4 MET D O 1
ATOM 7557 N N . PRO D 1 5 ? 47.217 94.318 45.985 1.00 60.99 5 PRO D N 1
ATOM 7558 C CA . PRO D 1 5 ? 48.247 94.958 45.172 1.00 59.24 5 PRO D CA 1
ATOM 7559 C C . PRO D 1 5 ? 47.738 95.758 43.953 1.00 57.97 5 PRO D C 1
ATOM 7560 O O . PRO D 1 5 ? 48.363 95.730 42.897 1.00 58.22 5 PRO D O 1
ATOM 7564 N N . ILE D 1 6 ? 46.620 96.466 44.079 1.00 56.17 6 ILE D N 1
ATOM 7565 C CA . ILE D 1 6 ? 46.162 97.244 42.933 1.00 54.38 6 ILE D CA 1
ATOM 7566 C C . ILE D 1 6 ? 46.990 98.505 42.830 1.00 52.60 6 ILE D C 1
ATOM 7567 O O . ILE D 1 6 ? 47.503 98.996 43.834 1.00 52.27 6 ILE D O 1
ATOM 7572 N N . ASP D 1 7 ? 47.152 99.024 41.622 1.00 50.79 7 ASP D N 1
ATOM 7573 C CA . ASP D 1 7 ? 47.945 100.232 41.474 1.00 49.31 7 ASP D CA 1
ATOM 7574 C C . ASP D 1 7 ? 47.420 101.312 42.453 1.00 49.07 7 ASP D C 1
ATOM 7575 O O . ASP D 1 7 ? 46.229 101.565 42.527 1.00 48.52 7 ASP D O 1
ATOM 7580 N N . PRO D 1 8 ? 48.318 101.934 43.224 1.00 49.17 8 PRO D N 1
ATOM 7581 C CA . PRO D 1 8 ? 47.900 102.964 44.182 1.00 49.41 8 PRO D CA 1
ATOM 7582 C C . PRO D 1 8 ? 47.088 104.134 43.575 1.00 49.61 8 PRO D C 1
ATOM 7583 O O . PRO D 1 8 ? 46.390 104.853 44.292 1.00 48.98 8 PRO D O 1
ATOM 7587 N N . VAL D 1 9 ? 47.162 104.295 42.257 1.00 49.41 9 VAL D N 1
ATOM 7588 C CA . VAL D 1 9 ? 46.424 105.361 41.589 1.00 49.00 9 VAL D CA 1
ATOM 7589 C C . VAL D 1 9 ? 44.908 105.127 41.664 1.00 49.02 9 VAL D C 1
ATOM 7590 O O . VAL D 1 9 ? 44.134 106.078 41.672 1.00 49.38 9 VAL D O 1
ATOM 7594 N N . TYR D 1 10 ? 44.487 103.867 41.719 1.00 48.21 10 TYR D N 1
ATOM 7595 C CA . TYR D 1 10 ? 43.071 103.567 41.745 1.00 47.76 10 TYR D CA 1
ATOM 7596 C C . TYR D 1 10 ? 42.332 104.119 42.984 1.00 49.71 10 TYR D C 1
ATOM 7597 O O . TYR D 1 10 ? 41.100 104.267 42.965 1.00 49.11 10 TYR D O 1
ATOM 7606 N N . TYR D 1 11 ? 43.060 104.410 44.057 1.00 51.33 11 TYR D N 1
ATOM 7607 C CA . TYR D 1 11 ? 42.389 104.969 45.224 1.00 53.47 11 TYR D CA 1
ATOM 7608 C C . TYR D 1 11 ? 42.130 106.460 44.948 1.00 54.09 11 TYR D C 1
ATOM 7609 O O . TYR D 1 11 ? 41.029 106.956 45.164 1.00 54.99 11 TYR D O 1
ATOM 7618 N N . GLN D 1 12 ? 43.148 107.138 44.423 1.00 54.30 12 GLN D N 1
ATOM 7619 C CA . GLN D 1 12 ? 43.047 108.549 44.075 1.00 54.44 12 GLN D CA 1
ATOM 7620 C C . GLN D 1 12 ? 42.055 108.778 42.916 1.00 54.61 12 GLN D C 1
ATOM 7621 O O . GLN D 1 12 ? 41.676 109.905 42.644 1.00 55.67 12 GLN D O 1
ATOM 7627 N N . LEU D 1 13 ? 41.665 107.702 42.237 1.00 54.26 13 LEU D N 1
ATOM 7628 C CA . LEU D 1 13 ? 40.711 107.757 41.128 1.00 53.32 13 LEU D CA 1
ATOM 7629 C C . LEU D 1 13 ? 39.320 107.306 41.588 1.00 52.76 13 LEU D C 1
ATOM 7630 O O . LEU D 1 13 ? 38.325 107.520 40.904 1.00 52.62 13 LEU D O 1
ATOM 7635 N N . ALA D 1 14 ? 39.273 106.664 42.747 1.00 52.22 14 ALA D N 1
ATOM 7636 C CA . ALA D 1 14 ? 38.014 106.198 43.304 1.00 51.45 14 ALA D CA 1
ATOM 7637 C C . ALA D 1 14 ? 36.998 107.375 43.439 1.00 50.60 14 ALA D C 1
ATOM 7638 O O . ALA D 1 14 ? 35.818 107.191 43.201 1.00 50.02 14 ALA D O 1
ATOM 7640 N N . GLU D 1 15 ? 37.473 108.568 43.803 1.00 50.10 15 GLU D N 1
ATOM 7641 C CA . GLU D 1 15 ? 36.584 109.730 43.944 1.00 50.43 15 GLU D CA 1
ATOM 7642 C C . GLU D 1 15 ? 35.789 109.998 42.643 1.00 49.68 15 GLU D C 1
ATOM 7643 O O . GLU D 1 15 ? 34.575 110.197 42.656 1.00 49.21 15 GLU D O 1
ATOM 7649 N N . TYR D 1 16 ? 36.504 109.994 41.530 1.00 49.40 16 TYR D N 1
ATOM 7650 C CA . TYR D 1 16 ? 35.910 110.200 40.224 1.00 48.76 16 TYR D CA 1
ATOM 7651 C C . TYR D 1 16 ? 34.948 109.042 39.839 1.00 49.03 16 TYR D C 1
ATOM 7652 O O . TYR D 1 16 ? 33.829 109.287 39.396 1.00 48.94 16 TYR D O 1
ATOM 7661 N N . PHE D 1 17 ? 35.375 107.790 39.995 1.00 49.03 17 PHE D N 1
ATOM 7662 C CA . PHE D 1 17 ? 34.480 106.686 39.653 1.00 49.97 17 PHE D CA 1
ATOM 7663 C C . PHE D 1 17 ? 33.150 106.818 40.425 1.00 50.29 17 PHE D C 1
ATOM 7664 O O . PHE D 1 17 ? 32.075 106.639 39.877 1.00 48.82 17 PHE D O 1
ATOM 7672 N N . ASP D 1 18 ? 33.262 107.155 41.702 1.00 51.55 18 ASP D N 1
ATOM 7673 C CA . ASP D 1 18 ? 32.106 107.297 42.575 1.00 53.65 18 ASP D CA 1
ATOM 7674 C C . ASP D 1 18 ? 31.138 108.437 42.148 1.00 53.50 18 ASP D C 1
ATOM 7675 O O . ASP D 1 18 ? 29.920 108.296 42.269 1.00 52.56 18 ASP D O 1
ATOM 7680 N N . SER D 1 19 ? 31.694 109.529 41.624 1.00 53.37 19 SER D N 1
ATOM 7681 C CA . SER D 1 19 ? 30.902 110.688 41.216 1.00 53.55 19 SER D CA 1
ATOM 7682 C C . SER D 1 19 ? 30.081 110.471 39.938 1.00 53.97 19 SER D C 1
ATOM 7683 O O . SER D 1 19 ? 29.057 111.128 39.729 1.00 54.19 19 SER D O 1
ATOM 7686 N N . LEU D 1 20 ? 30.525 109.558 39.087 1.00 54.43 20 LEU D N 1
ATOM 7687 C CA . LEU D 1 20 ? 29.831 109.311 37.830 1.00 54.88 20 LEU D CA 1
ATOM 7688 C C . LEU D 1 20 ? 28.416 108.717 38.010 1.00 55.99 20 LEU D C 1
ATOM 7689 O O . LEU D 1 20 ? 28.158 107.951 38.944 1.00 56.42 20 LEU D O 1
ATOM 7694 N N . PRO D 1 21 ? 27.482 109.083 37.113 1.00 56.47 21 PRO D N 1
ATOM 7695 C CA . PRO D 1 21 ? 26.112 108.569 37.184 1.00 56.99 21 PRO D CA 1
ATOM 7696 C C . PRO D 1 21 ? 26.086 107.100 36.729 1.00 58.00 21 PRO D C 1
ATOM 7697 O O . PRO D 1 21 ? 26.939 106.676 35.958 1.00 57.64 21 PRO D O 1
ATOM 7701 N N . LYS D 1 22 ? 25.099 106.346 37.208 1.00 58.95 22 LYS D N 1
ATOM 7702 C CA . LYS D 1 22 ? 24.966 104.936 36.871 1.00 59.82 22 LYS D CA 1
ATOM 7703 C C . LYS D 1 22 ? 23.667 104.657 36.101 1.00 60.70 22 LYS D C 1
ATOM 7704 O O . LYS D 1 22 ? 22.659 105.334 36.296 1.00 60.91 22 LYS D O 1
ATOM 7710 N N . PHE D 1 23 ? 23.700 103.671 35.211 1.00 61.70 23 PHE D N 1
ATOM 7711 C CA . PHE D 1 23 ? 22.519 103.338 34.414 1.00 62.92 23 PHE D CA 1
ATOM 7712 C C . PHE D 1 23 ? 21.301 103.194 35.330 1.00 63.61 23 PHE D C 1
ATOM 7713 O O . PHE D 1 23 ? 20.153 103.256 34.897 1.00 63.97 23 PHE D O 1
ATOM 7721 N N . ASP D 1 24 ? 21.608 103.010 36.607 1.00 64.70 24 ASP D N 1
ATOM 7722 C CA . ASP D 1 24 ? 20.652 102.814 37.687 1.00 65.51 24 ASP D CA 1
ATOM 7723 C C . ASP D 1 24 ? 19.735 104.020 37.984 1.00 65.58 24 ASP D C 1
ATOM 7724 O O . ASP D 1 24 ? 18.585 103.839 38.375 1.00 65.62 24 ASP D O 1
ATOM 7729 N N . GLN D 1 25 ? 20.253 105.231 37.805 1.00 65.40 25 GLN D N 1
ATOM 7730 C CA . GLN D 1 25 ? 19.502 106.447 38.106 1.00 65.35 25 GLN D CA 1
ATOM 7731 C C . GLN D 1 25 ? 18.662 106.986 36.939 1.00 65.09 25 GLN D C 1
ATOM 7732 O O . GLN D 1 25 ? 18.086 108.063 37.057 1.00 65.04 25 GLN D O 1
ATOM 7738 N N . PHE D 1 26 ? 18.587 106.268 35.824 1.00 64.36 26 PHE D N 1
ATOM 7739 C CA . PHE D 1 26 ? 17.812 106.780 34.698 1.00 64.01 26 PHE D CA 1
ATOM 7740 C C . PHE D 1 26 ? 16.718 105.807 34.262 1.00 64.75 26 PHE D C 1
ATOM 7741 O O . PHE D 1 26 ? 16.815 104.608 34.507 1.00 65.22 26 PHE D O 1
ATOM 7749 N N . SER D 1 27 ? 15.682 106.325 33.606 1.00 65.07 27 SER D N 1
ATOM 7750 C CA . SER D 1 27 ? 14.583 105.472 33.171 1.00 65.03 27 SER D CA 1
ATOM 7751 C C . SER D 1 27 ? 14.776 104.920 31.728 1.00 64.71 27 SER D C 1
ATOM 7752 O O . SER D 1 27 ? 14.011 104.056 31.276 1.00 65.13 27 SER D O 1
ATOM 7755 N N . SER D 1 28 ? 15.790 105.405 31.016 1.00 63.70 28 SER D N 1
ATOM 7756 C CA . SER D 1 28 ? 16.036 104.904 29.665 1.00 62.21 28 SER D CA 1
ATOM 7757 C C . SER D 1 28 ? 17.524 104.961 29.277 1.00 61.68 28 SER D C 1
ATOM 7758 O O . SER D 1 28 ? 18.252 105.890 29.659 1.00 61.42 28 SER D O 1
ATOM 7761 N N . ALA D 1 29 ? 17.953 103.959 28.510 1.00 60.76 29 ALA D N 1
ATOM 7762 C CA . ALA D 1 29 ? 19.330 103.873 28.049 1.00 59.63 29 ALA D CA 1
ATOM 7763 C C . ALA D 1 29 ? 19.779 105.228 27.514 1.00 58.96 29 ALA D C 1
ATOM 7764 O O . ALA D 1 29 ? 20.855 105.711 27.846 1.00 58.55 29 ALA D O 1
ATOM 7766 N N . ARG D 1 30 ? 18.926 105.839 26.699 1.00 58.18 30 ARG D N 1
ATOM 7767 C CA . ARG D 1 30 ? 19.244 107.126 26.112 1.00 57.85 30 ARG D CA 1
ATOM 7768 C C . ARG D 1 30 ? 19.586 108.176 27.174 1.00 57.33 30 ARG D C 1
ATOM 7769 O O . ARG D 1 30 ? 20.588 108.874 27.047 1.00 57.59 30 ARG D O 1
ATOM 7777 N N . GLU D 1 31 ? 18.757 108.286 28.211 1.00 56.43 31 GLU D N 1
ATOM 7778 C CA . GLU D 1 31 ? 19.008 109.256 29.273 1.00 55.56 31 GLU D CA 1
ATOM 7779 C C . GLU D 1 31 ? 20.375 109.021 29.922 1.00 54.08 31 GLU D C 1
ATOM 7780 O O . GLU D 1 31 ? 21.128 109.964 30.177 1.00 53.29 31 GLU D O 1
ATOM 7786 N N . TYR D 1 32 ? 20.665 107.757 30.219 1.00 52.18 32 TYR D N 1
ATOM 7787 C CA . TYR D 1 32 ? 21.940 107.400 30.809 1.00 50.63 32 TYR D CA 1
ATOM 7788 C C . TYR D 1 32 ? 23.049 107.774 29.829 1.00 49.86 32 TYR D C 1
ATOM 7789 O O . TYR D 1 32 ? 23.998 108.437 30.190 1.00 49.44 32 TYR D O 1
ATOM 7798 N N . ARG D 1 33 ? 22.895 107.362 28.576 1.00 49.08 33 ARG D N 1
ATOM 7799 C CA . ARG D 1 33 ? 23.888 107.654 27.556 1.00 48.96 33 ARG D CA 1
ATOM 7800 C C . ARG D 1 33 ? 24.233 109.139 27.505 1.00 49.48 33 ARG D C 1
ATOM 7801 O O . ARG D 1 33 ? 25.411 109.510 27.522 1.00 50.44 33 ARG D O 1
ATOM 7809 N N . GLU D 1 34 ? 23.213 109.983 27.427 1.00 49.30 34 GLU D N 1
ATOM 7810 C CA . GLU D 1 34 ? 23.390 111.428 27.376 1.00 49.51 34 GLU D CA 1
ATOM 7811 C C . GLU D 1 34 ? 24.127 111.960 28.607 1.00 47.74 34 GLU D C 1
ATOM 7812 O O . GLU D 1 34 ? 25.005 112.778 28.483 1.00 47.43 34 GLU D O 1
ATOM 7818 N N . ALA D 1 35 ? 23.744 111.476 29.781 1.00 46.33 35 ALA D N 1
ATOM 7819 C CA . ALA D 1 35 ? 24.362 111.888 31.034 1.00 45.85 35 ALA D CA 1
ATOM 7820 C C . ALA D 1 35 ? 25.842 111.471 31.145 1.00 45.01 35 ALA D C 1
ATOM 7821 O O . ALA D 1 35 ? 26.695 112.310 31.444 1.00 44.69 35 ALA D O 1
ATOM 7823 N N . ILE D 1 36 ? 26.138 110.193 30.886 1.00 44.36 36 ILE D N 1
ATOM 7824 C CA . ILE D 1 36 ? 27.503 109.676 31.006 1.00 43.83 36 ILE D CA 1
ATOM 7825 C C . ILE D 1 36 ? 28.446 110.184 29.871 1.00 43.22 36 ILE D C 1
ATOM 7826 O O . ILE D 1 36 ? 29.594 110.562 30.129 1.00 42.67 36 ILE D O 1
ATOM 7831 N N . ASN D 1 37 ? 27.975 110.145 28.629 1.00 42.79 37 ASN D N 1
ATOM 7832 C CA . ASN D 1 37 ? 28.798 110.613 27.515 1.00 42.23 37 ASN D CA 1
ATOM 7833 C C . ASN D 1 37 ? 29.232 112.077 27.723 1.00 42.41 37 ASN D C 1
ATOM 7834 O O . ASN D 1 37 ? 30.371 112.430 27.448 1.00 42.51 37 ASN D O 1
ATOM 7839 N N . ARG D 1 38 ? 28.309 112.903 28.214 1.00 42.52 38 ARG D N 1
ATOM 7840 C CA . ARG D 1 38 ? 28.583 114.316 28.455 1.00 42.49 38 ARG D CA 1
ATOM 7841 C C . ARG D 1 38 ? 29.873 114.442 29.275 1.00 41.49 38 ARG D C 1
ATOM 7842 O O . ARG D 1 38 ? 30.762 115.246 28.945 1.00 40.20 38 ARG D O 1
ATOM 7850 N N . ILE D 1 39 ? 29.940 113.630 30.343 1.00 41.05 39 ILE D N 1
ATOM 7851 C CA . ILE D 1 39 ? 31.101 113.617 31.247 1.00 41.63 39 ILE D CA 1
ATOM 7852 C C . ILE D 1 39 ? 32.401 113.201 30.529 1.00 41.66 39 ILE D C 1
ATOM 7853 O O . ILE D 1 39 ? 33.405 113.911 30.565 1.00 41.65 39 ILE D O 1
ATOM 7858 N N . TYR D 1 40 ? 32.361 112.033 29.896 1.00 41.68 40 TYR D N 1
ATOM 7859 C CA . TYR D 1 40 ? 33.530 111.502 29.198 1.00 41.96 40 TYR D CA 1
ATOM 7860 C C . TYR D 1 40 ? 34.058 112.485 28.153 1.00 42.58 40 TYR D C 1
ATOM 7861 O O . TYR D 1 40 ? 35.258 112.691 28.036 1.00 41.76 40 TYR D O 1
ATOM 7870 N N . GLU D 1 41 ? 33.148 113.105 27.410 1.00 43.76 41 GLU D N 1
ATOM 7871 C CA . GLU D 1 41 ? 33.579 114.048 26.394 1.00 45.85 41 GLU D CA 1
ATOM 7872 C C . GLU D 1 41 ? 34.285 115.269 27.000 1.00 46.05 41 GLU D C 1
ATOM 7873 O O . GLU D 1 41 ? 35.316 115.713 26.491 1.00 46.13 41 GLU D O 1
ATOM 7879 N N . GLU D 1 42 ? 33.746 115.805 28.089 1.00 46.69 42 GLU D N 1
ATOM 7880 C CA . GLU D 1 42 ? 34.379 116.958 28.702 1.00 47.56 42 GLU D CA 1
ATOM 7881 C C . GLU D 1 42 ? 35.809 116.579 29.088 1.00 47.46 42 GLU D C 1
ATOM 7882 O O . GLU D 1 42 ? 36.747 117.295 28.778 1.00 46.99 42 GLU D O 1
ATOM 7888 N N . ARG D 1 43 ? 35.962 115.431 29.741 1.00 47.57 43 ARG D N 1
ATOM 7889 C CA . ARG D 1 43 ? 37.294 114.972 30.114 1.00 48.52 43 ARG D CA 1
ATOM 7890 C C . ARG D 1 43 ? 38.200 114.807 28.855 1.00 48.57 43 ARG D C 1
ATOM 7891 O O . ARG D 1 43 ? 39.339 115.246 28.845 1.00 48.88 43 ARG D O 1
ATOM 7899 N N . ASN D 1 44 ? 37.683 114.192 27.798 1.00 48.38 44 ASN D N 1
ATOM 7900 C CA . ASN D 1 44 ? 38.474 114.036 26.582 1.00 48.73 44 ASN D CA 1
ATOM 7901 C C . ASN D 1 44 ? 38.915 115.392 25.991 1.00 49.09 44 ASN D C 1
ATOM 7902 O O . ASN D 1 44 ? 40.035 115.513 25.487 1.00 49.50 44 ASN D O 1
ATOM 7907 N N . ARG D 1 45 ? 38.044 116.399 26.040 1.00 49.41 45 ARG D N 1
ATOM 7908 C CA . ARG D 1 45 ? 38.403 117.718 25.510 1.00 49.96 45 ARG D CA 1
ATOM 7909 C C . ARG D 1 45 ? 39.640 118.288 26.233 1.00 50.39 45 ARG D C 1
ATOM 7910 O O . ARG D 1 45 ? 40.528 118.851 25.606 1.00 50.66 45 ARG D O 1
ATOM 7918 N N . GLN D 1 46 ? 39.686 118.161 27.555 1.00 51.01 46 GLN D N 1
ATOM 7919 C CA . GLN D 1 46 ? 40.847 118.654 28.273 1.00 51.65 46 GLN D CA 1
ATOM 7920 C C . GLN D 1 46 ? 42.094 117.840 27.878 1.00 50.91 46 GLN D C 1
ATOM 7921 O O . GLN D 1 46 ? 43.151 118.408 27.567 1.00 50.99 46 GLN D O 1
ATOM 7927 N N . LEU D 1 47 ? 41.958 116.519 27.841 1.00 49.11 47 LEU D N 1
ATOM 7928 C CA . LEU D 1 47 ? 43.102 115.688 27.483 1.00 48.19 47 LEU D CA 1
ATOM 7929 C C . LEU D 1 47 ? 43.596 115.929 26.048 1.00 47.74 47 LEU D C 1
ATOM 7930 O O . LEU D 1 47 ? 44.799 115.975 25.816 1.00 47.49 47 LEU D O 1
ATOM 7935 N N . SER D 1 48 ? 42.672 116.088 25.101 1.00 47.52 48 SER D N 1
ATOM 7936 C CA . SER D 1 48 ? 43.038 116.266 23.691 1.00 47.34 48 SER D CA 1
ATOM 7937 C C . SER D 1 48 ? 43.964 117.448 23.435 1.00 47.40 48 SER D C 1
ATOM 7938 O O . SER D 1 48 ? 44.733 117.441 22.472 1.00 47.56 48 SER D O 1
ATOM 7941 N N . GLN D 1 49 ? 43.892 118.456 24.298 1.00 47.56 49 GLN D N 1
ATOM 7942 C CA . GLN D 1 49 ? 44.756 119.627 24.175 1.00 47.45 49 GLN D CA 1
ATOM 7943 C C . GLN D 1 49 ? 46.243 119.206 24.241 1.00 47.42 49 GLN D C 1
ATOM 7944 O O . GLN D 1 49 ? 47.105 119.881 23.689 1.00 47.45 49 GLN D O 1
ATOM 7950 N N . HIS D 1 50 ? 46.530 118.096 24.923 1.00 47.05 50 HIS D N 1
ATOM 7951 C CA . HIS D 1 50 ? 47.911 117.612 25.026 1.00 46.92 50 HIS D CA 1
ATOM 7952 C C . HIS D 1 50 ? 48.222 116.507 23.998 1.00 46.19 50 HIS D C 1
ATOM 7953 O O . HIS D 1 50 ? 49.252 115.862 24.072 1.00 45.94 50 HIS D O 1
ATOM 7960 N N . GLU D 1 51 ? 47.309 116.288 23.060 1.00 44.99 51 GLU D N 1
ATOM 7961 C CA . GLU D 1 51 ? 47.519 115.296 22.021 1.00 43.99 51 GLU D CA 1
ATOM 7962 C C . GLU D 1 51 ? 47.270 115.960 20.668 1.00 44.17 51 GLU D C 1
ATOM 7963 O O . GLU D 1 51 ? 46.246 115.718 20.021 1.00 44.46 51 GLU D O 1
ATOM 7969 N N . ARG D 1 52 ? 48.200 116.818 20.261 1.00 43.69 52 ARG D N 1
ATOM 7970 C CA . ARG D 1 52 ? 48.078 117.514 18.988 1.00 43.08 52 ARG D CA 1
ATOM 7971 C C . ARG D 1 52 ? 48.317 116.554 17.810 1.00 42.66 52 ARG D C 1
ATOM 7972 O O . ARG D 1 52 ? 49.288 115.773 17.787 1.00 41.99 52 ARG D O 1
ATOM 7980 N N . VAL D 1 53 ? 47.411 116.610 16.849 1.00 42.38 53 VAL D N 1
ATOM 7981 C CA . VAL D 1 53 ? 47.516 115.806 15.642 1.00 42.60 53 VAL D CA 1
ATOM 7982 C C . VAL D 1 53 ? 47.434 116.759 14.428 1.00 43.08 53 VAL D C 1
ATOM 7983 O O . VAL D 1 53 ? 46.513 117.567 14.324 1.00 42.77 53 VAL D O 1
ATOM 7987 N N . GLU D 1 54 ? 48.423 116.673 13.549 1.00 44.40 54 GLU D N 1
ATOM 7988 C CA . GLU D 1 54 ? 48.483 117.512 12.355 1.00 45.89 54 GLU D CA 1
ATOM 7989 C C . GLU D 1 54 ? 47.101 117.686 11.658 1.00 47.13 54 GLU D C 1
ATOM 7990 O O . GLU D 1 54 ? 46.633 118.812 11.467 1.00 46.46 54 GLU D O 1
ATOM 7996 N N . ARG D 1 55 ? 46.465 116.573 11.289 1.00 48.37 55 ARG D N 1
ATOM 7997 C CA . ARG D 1 55 ? 45.182 116.629 10.592 1.00 49.37 55 ARG D CA 1
ATOM 7998 C C . ARG D 1 55 ? 44.087 115.790 11.292 1.00 48.97 55 ARG D C 1
ATOM 7999 O O . ARG D 1 55 ? 44.287 114.628 11.601 1.00 48.85 55 ARG D O 1
ATOM 8007 N N . VAL D 1 56 ? 42.948 116.417 11.553 1.00 48.53 56 VAL D N 1
ATOM 8008 C CA . VAL D 1 56 ? 41.814 115.754 12.189 1.00 49.12 56 VAL D CA 1
ATOM 8009 C C . VAL D 1 56 ? 40.506 116.164 11.466 1.00 49.20 56 VAL D C 1
ATOM 8010 O O . VAL D 1 56 ? 40.081 117.305 11.581 1.00 50.13 56 VAL D O 1
ATOM 8014 N N . GLU D 1 57 ? 39.882 115.239 10.738 1.00 48.94 57 GLU D N 1
ATOM 8015 C CA . GLU D 1 57 ? 38.651 115.544 10.002 1.00 48.83 57 GLU D CA 1
ATOM 8016 C C . GLU D 1 57 ? 37.530 114.560 10.283 1.00 48.43 57 GLU D C 1
ATOM 8017 O O . GLU D 1 57 ? 37.765 113.380 10.521 1.00 47.71 57 GLU D O 1
ATOM 8023 N N . ASP D 1 58 ? 36.308 115.072 10.221 1.00 47.78 58 ASP D N 1
ATOM 8024 C CA . ASP D 1 58 ? 35.114 114.258 10.378 1.00 47.46 58 ASP D CA 1
ATOM 8025 C C . ASP D 1 58 ? 34.509 114.028 8.994 1.00 47.09 58 ASP D C 1
ATOM 8026 O O . ASP D 1 58 ? 34.387 114.956 8.207 1.00 46.61 58 ASP D O 1
ATOM 8031 N N . ARG D 1 59 ? 34.150 112.783 8.712 1.00 47.37 59 ARG D N 1
ATOM 8032 C CA . ARG D 1 59 ? 33.588 112.401 7.432 1.00 47.74 59 ARG D CA 1
ATOM 8033 C C . ARG D 1 59 ? 32.354 111.532 7.603 1.00 48.27 59 ARG D C 1
ATOM 8034 O O . ARG D 1 59 ? 32.241 110.766 8.558 1.00 48.31 59 ARG D O 1
ATOM 8042 N N . THR D 1 60 ? 31.431 111.667 6.663 1.00 48.72 60 THR D N 1
ATOM 8043 C CA . THR D 1 60 ? 30.230 110.856 6.655 1.00 49.60 60 THR D CA 1
ATOM 8044 C C . THR D 1 60 ? 30.350 109.910 5.472 1.00 50.06 60 THR D C 1
ATOM 8045 O O . THR D 1 60 ? 30.620 110.363 4.346 1.00 49.90 60 THR D O 1
ATOM 8049 N N . ILE D 1 61 ? 30.201 108.611 5.723 1.00 50.34 61 ILE D N 1
ATOM 8050 C CA . ILE D 1 61 ? 30.296 107.633 4.638 1.00 51.15 61 ILE D CA 1
ATOM 8051 C C . ILE D 1 61 ? 29.017 106.823 4.516 1.00 51.63 61 ILE D C 1
ATOM 8052 O O . ILE D 1 61 ? 28.166 106.826 5.413 1.00 51.44 61 ILE D O 1
ATOM 8057 N N . LYS D 1 62 ? 28.916 106.124 3.394 1.00 52.55 62 LYS D N 1
ATOM 8058 C CA . LYS D 1 62 ? 27.759 105.304 3.059 1.00 53.57 62 LYS D CA 1
ATOM 8059 C C . LYS D 1 62 ? 27.873 103.849 3.573 1.00 53.80 62 LYS D C 1
ATOM 8060 O O . LYS D 1 62 ? 28.658 103.070 3.044 1.00 53.96 62 LYS D O 1
ATOM 8066 N N . GLY D 1 63 ? 27.084 103.517 4.594 1.00 53.94 63 GLY D N 1
ATOM 8067 C CA . GLY D 1 63 ? 27.059 102.168 5.136 1.00 54.93 63 GLY D CA 1
ATOM 8068 C C . GLY D 1 63 ? 25.714 101.527 4.798 1.00 55.42 63 GLY D C 1
ATOM 8069 O O . GLY D 1 63 ? 24.759 102.242 4.466 1.00 55.68 63 GLY D O 1
ATOM 8070 N N . ARG D 1 64 ? 25.609 100.204 4.883 1.00 55.43 64 ARG D N 1
ATOM 8071 C CA . ARG D 1 64 ? 24.339 99.544 4.549 1.00 56.14 64 ARG D CA 1
ATOM 8072 C C . ARG D 1 64 ? 23.167 100.021 5.444 1.00 55.94 64 ARG D C 1
ATOM 8073 O O . ARG D 1 64 ? 22.014 100.003 5.015 1.00 55.80 64 ARG D O 1
ATOM 8081 N N . ASN D 1 65 ? 23.464 100.424 6.679 1.00 55.60 65 ASN D N 1
ATOM 8082 C CA . ASN D 1 65 ? 22.418 100.914 7.576 1.00 55.14 65 ASN D CA 1
ATOM 8083 C C . ASN D 1 65 ? 22.202 102.408 7.359 1.00 54.86 65 ASN D C 1
ATOM 8084 O O . ASN D 1 65 ? 21.375 103.031 8.031 1.00 54.82 65 ASN D O 1
ATOM 8089 N N . GLY D 1 66 ? 22.963 102.976 6.429 1.00 54.37 66 GLY D N 1
ATOM 8090 C CA . GLY D 1 66 ? 22.845 104.392 6.156 1.00 53.75 66 GLY D CA 1
ATOM 8091 C C . GLY D 1 66 ? 24.119 105.164 6.435 1.00 53.21 66 GLY D C 1
ATOM 8092 O O . GLY D 1 66 ? 25.224 104.637 6.301 1.00 53.51 66 GLY D O 1
ATOM 8093 N N . ASP D 1 67 ? 23.958 106.429 6.814 1.00 52.22 67 ASP D N 1
ATOM 8094 C CA . ASP D 1 67 ? 25.086 107.305 7.097 1.00 50.57 67 ASP D CA 1
ATOM 8095 C C . ASP D 1 67 ? 25.903 106.832 8.318 1.00 48.62 67 ASP D C 1
ATOM 8096 O O . ASP D 1 67 ? 25.349 106.414 9.309 1.00 47.97 67 ASP D O 1
ATOM 8101 N N . ILE D 1 68 ? 27.225 106.890 8.210 1.00 46.73 68 ILE D N 1
ATOM 8102 C CA . ILE D 1 68 ? 28.110 106.508 9.316 1.00 45.02 68 ILE D CA 1
ATOM 8103 C C . ILE D 1 68 ? 29.172 107.605 9.522 1.00 44.34 68 ILE D C 1
ATOM 8104 O O . ILE D 1 68 ? 29.885 107.981 8.576 1.00 42.37 68 ILE D O 1
ATOM 8109 N N . ARG D 1 69 ? 29.270 108.119 10.746 1.00 44.07 69 ARG D N 1
ATOM 8110 C CA . ARG D 1 69 ? 30.266 109.139 11.014 1.00 44.37 69 ARG D CA 1
ATOM 8111 C C . ARG D 1 69 ? 31.592 108.485 11.362 1.00 43.25 69 ARG D C 1
ATOM 8112 O O . ARG D 1 69 ? 31.648 107.519 12.104 1.00 43.29 69 ARG D O 1
ATOM 8120 N N . VAL D 1 70 ? 32.650 109.037 10.803 1.00 42.00 70 VAL D N 1
ATOM 8121 C CA . VAL D 1 70 ? 33.996 108.553 11.029 1.00 41.57 70 VAL D CA 1
ATOM 8122 C C . VAL D 1 70 ? 34.933 109.770 11.253 1.00 42.24 70 VAL D C 1
ATOM 8123 O O . VAL D 1 70 ? 34.780 110.802 10.590 1.00 41.73 70 VAL D O 1
ATOM 8127 N N . ARG D 1 71 ? 35.852 109.664 12.211 1.00 41.87 71 ARG D N 1
ATOM 8128 C CA . ARG D 1 71 ? 36.806 110.731 12.471 1.00 41.91 71 ARG D CA 1
ATOM 8129 C C . ARG D 1 71 ? 38.186 110.257 12.005 1.00 41.82 71 ARG D C 1
ATOM 8130 O O . ARG D 1 71 ? 38.636 109.191 12.399 1.00 42.60 71 ARG D O 1
ATOM 8138 N N . VAL D 1 72 ? 38.846 111.038 11.153 1.00 41.26 72 VAL D N 1
ATOM 8139 C CA . VAL D 1 72 ? 40.171 110.677 10.653 1.00 40.61 72 VAL D CA 1
ATOM 8140 C C . VAL D 1 72 ? 41.275 111.524 11.313 1.00 40.88 72 VAL D C 1
ATOM 8141 O O . VAL D 1 72 ? 41.253 112.772 11.276 1.00 41.16 72 VAL D O 1
ATOM 8145 N N . TYR D 1 73 ? 42.211 110.825 11.948 1.00 40.57 73 TYR D N 1
ATOM 8146 C CA . TYR D 1 73 ? 43.363 111.434 12.610 1.00 39.74 73 TYR D CA 1
ATOM 8147 C C . TYR D 1 73 ? 44.603 111.048 11.808 1.00 40.18 73 TYR D C 1
ATOM 8148 O O . TYR D 1 73 ? 44.944 109.880 11.699 1.00 39.35 73 TYR D O 1
ATOM 8157 N N . GLN D 1 74 ? 45.256 112.029 11.213 1.00 41.43 74 GLN D N 1
ATOM 8158 C CA . GLN D 1 74 ? 46.430 111.720 10.431 1.00 42.89 74 GLN D CA 1
ATOM 8159 C C . GLN D 1 74 ? 47.595 112.592 10.838 1.00 43.91 74 GLN D C 1
ATOM 8160 O O . GLN D 1 74 ? 47.609 113.816 10.592 1.00 44.05 74 GLN D O 1
ATOM 8166 N N . GLN D 1 75 ? 48.579 111.960 11.467 1.00 44.81 75 GLN D N 1
ATOM 8167 C CA . GLN D 1 75 ? 49.759 112.670 11.919 1.00 45.77 75 GLN D CA 1
ATOM 8168 C C . GLN D 1 75 ? 50.751 112.825 10.753 1.00 46.22 75 GLN D C 1
ATOM 8169 O O . GLN D 1 75 ? 51.527 113.776 10.672 1.00 46.07 75 GLN D O 1
ATOM 8175 N N . LYS D 1 76 ? 50.728 111.833 9.864 1.00 46.73 76 LYS D N 1
ATOM 8176 C CA . LYS D 1 76 ? 51.541 111.849 8.662 1.00 48.60 76 LYS D CA 1
ATOM 8177 C C . LYS D 1 76 ? 50.802 111.114 7.558 1.00 49.46 76 LYS D C 1
ATOM 8178 O O . LYS D 1 76 ? 50.074 110.149 7.823 1.00 50.03 76 LYS D O 1
ATOM 8184 N N . PRO D 1 77 ? 50.958 111.561 6.317 1.00 50.12 77 PRO D N 1
ATOM 8185 C CA . PRO D 1 77 ? 50.316 110.998 5.125 1.00 50.25 77 PRO D CA 1
ATOM 8186 C C . PRO D 1 77 ? 50.975 109.707 4.659 1.00 50.60 77 PRO D C 1
ATOM 8187 O O . PRO D 1 77 ? 52.125 109.448 4.986 1.00 51.24 77 PRO D O 1
ATOM 8191 N N . ASP D 1 78 ? 50.233 108.905 3.910 1.00 50.88 78 ASP D N 1
ATOM 8192 C CA . ASP D 1 78 ? 50.782 107.653 3.419 1.00 50.47 78 ASP D CA 1
ATOM 8193 C C . ASP D 1 78 ? 51.404 106.905 4.562 1.00 49.10 78 ASP D C 1
ATOM 8194 O O . ASP D 1 78 ? 52.596 106.664 4.583 1.00 49.88 78 ASP D O 1
ATOM 8199 N N . SER D 1 79 ? 50.569 106.559 5.524 1.00 47.25 79 SER D N 1
ATOM 8200 C CA . SER D 1 79 ? 51.017 105.871 6.707 1.00 44.85 79 SER D CA 1
ATOM 8201 C C . SER D 1 79 ? 50.079 104.733 7.007 1.00 43.06 79 SER D C 1
ATOM 8202 O O . SER D 1 79 ? 49.011 104.646 6.419 1.00 43.15 79 SER D O 1
ATOM 8205 N N . PRO D 1 80 ? 50.492 103.819 7.893 1.00 41.84 80 PRO D N 1
ATOM 8206 C CA . PRO D 1 80 ? 49.663 102.672 8.289 1.00 40.56 80 PRO D CA 1
ATOM 8207 C C . PRO D 1 80 ? 48.412 103.227 9.023 1.00 39.22 80 PRO D C 1
ATOM 8208 O O . PRO D 1 80 ? 48.430 104.360 9.510 1.00 38.44 80 PRO D O 1
ATOM 8212 N N . VAL D 1 81 ? 47.348 102.436 9.108 1.00 38.63 81 VAL D N 1
ATOM 8213 C CA . VAL D 1 81 ? 46.127 102.889 9.776 1.00 38.83 81 VAL D CA 1
ATOM 8214 C C . VAL D 1 81 ? 45.520 101.920 10.728 1.00 38.23 81 VAL D C 1
ATOM 8215 O O . VAL D 1 81 ? 45.486 100.713 10.482 1.00 38.97 81 VAL D O 1
ATOM 8219 N N . LEU D 1 82 ? 44.964 102.486 11.786 1.00 36.39 82 LEU D N 1
ATOM 8220 C CA . LEU D 1 82 ? 44.241 101.701 12.761 1.00 36.25 82 LEU D CA 1
ATOM 8221 C C . LEU D 1 82 ? 42.780 102.140 12.716 1.00 35.83 82 LEU D C 1
ATOM 8222 O O . LEU D 1 82 ? 42.486 103.305 12.980 1.00 35.29 82 LEU D O 1
ATOM 8227 N N . VAL D 1 83 ? 41.885 101.233 12.324 1.00 36.12 83 VAL D N 1
ATOM 8228 C CA . VAL D 1 83 ? 40.468 101.557 12.323 1.00 35.45 83 VAL D CA 1
ATOM 8229 C C . VAL D 1 83 ? 40.017 101.162 13.721 1.00 36.12 83 VAL D C 1
ATOM 8230 O O . VAL D 1 83 ? 40.124 99.986 14.108 1.00 35.68 83 VAL D O 1
ATOM 8234 N N . TYR D 1 84 ? 39.532 102.150 14.469 1.00 35.27 84 TYR D N 1
ATOM 8235 C CA . TYR D 1 84 ? 39.181 101.962 15.860 1.00 34.65 84 TYR D CA 1
ATOM 8236 C C . TYR D 1 84 ? 37.679 102.041 16.173 1.00 34.84 84 TYR D C 1
ATOM 8237 O O . TYR D 1 84 ? 36.964 102.885 15.625 1.00 34.67 84 TYR D O 1
ATOM 8246 N N . TYR D 1 85 ? 37.231 101.162 17.069 1.00 34.46 85 TYR D N 1
ATOM 8247 C CA . TYR D 1 85 ? 35.843 101.130 17.526 1.00 35.94 85 TYR D CA 1
ATOM 8248 C C . TYR D 1 85 ? 35.824 101.304 19.076 1.00 36.34 85 TYR D C 1
ATOM 8249 O O . TYR D 1 85 ? 36.301 100.437 19.834 1.00 36.13 85 TYR D O 1
ATOM 8258 N N . HIS D 1 86 ? 35.271 102.426 19.521 1.00 35.89 86 HIS D N 1
ATOM 8259 C CA . HIS D 1 86 ? 35.212 102.759 20.939 1.00 36.49 86 HIS D CA 1
ATOM 8260 C C . HIS D 1 86 ? 34.387 101.755 21.780 1.00 36.92 86 HIS D C 1
ATOM 8261 O O . HIS D 1 86 ? 33.549 101.056 21.263 1.00 37.35 86 HIS D O 1
ATOM 8268 N N . GLY D 1 87 ? 34.631 101.726 23.086 1.00 37.52 87 GLY D N 1
ATOM 8269 C CA . GLY D 1 87 ? 33.887 100.828 23.957 1.00 38.89 87 GLY D CA 1
ATOM 8270 C C . GLY D 1 87 ? 32.551 101.431 24.388 1.00 40.05 87 GLY D C 1
ATOM 8271 O O . GLY D 1 87 ? 32.019 102.337 23.710 1.00 40.21 87 GLY D O 1
ATOM 8272 N N . GLY D 1 88 ? 31.995 100.925 25.488 1.00 39.46 88 GLY D N 1
ATOM 8273 C CA . GLY D 1 88 ? 30.745 101.448 25.987 1.00 41.25 88 GLY D CA 1
ATOM 8274 C C . GLY D 1 88 ? 29.546 100.504 25.991 1.00 42.55 88 GLY D C 1
ATOM 8275 O O . GLY D 1 88 ? 28.422 100.932 25.718 1.00 42.67 88 GLY D O 1
ATOM 8276 N N . GLY D 1 89 ? 29.787 99.235 26.312 1.00 42.98 89 GLY D N 1
ATOM 8277 C CA . GLY D 1 89 ? 28.737 98.230 26.367 1.00 43.59 89 GLY D CA 1
ATOM 8278 C C . GLY D 1 89 ? 27.816 98.066 25.166 1.00 43.90 89 GLY D C 1
ATOM 8279 O O . GLY D 1 89 ? 26.817 97.381 25.282 1.00 43.96 89 GLY D O 1
ATOM 8280 N N . PHE D 1 90 ? 28.163 98.652 24.019 1.00 44.12 90 PHE D N 1
ATOM 8281 C CA . PHE D 1 90 ? 27.325 98.594 22.815 1.00 44.68 90 PHE D CA 1
ATOM 8282 C C . PHE D 1 90 ? 26.160 99.632 22.906 1.00 45.22 90 PHE D C 1
ATOM 8283 O O . PHE D 1 90 ? 25.340 99.778 21.970 1.00 44.60 90 PHE D O 1
ATOM 8291 N N . VAL D 1 91 ? 26.143 100.361 24.017 1.00 44.86 91 VAL D N 1
ATOM 8292 C CA . VAL D 1 91 ? 25.100 101.314 24.316 1.00 45.52 91 VAL D CA 1
ATOM 8293 C C . VAL D 1 91 ? 25.581 102.774 24.497 1.00 46.02 91 VAL D C 1
ATOM 8294 O O . VAL D 1 91 ? 24.914 103.698 24.031 1.00 45.34 91 VAL D O 1
ATOM 8298 N N . ILE D 1 92 ? 26.715 102.973 25.169 1.00 45.79 92 ILE D N 1
ATOM 8299 C CA . ILE D 1 92 ? 27.177 104.335 25.396 1.00 45.34 92 ILE D CA 1
ATOM 8300 C C . ILE D 1 92 ? 28.520 104.690 24.744 1.00 44.62 92 ILE D C 1
ATOM 8301 O O . ILE D 1 92 ? 28.985 104.006 23.865 1.00 44.77 92 ILE D O 1
ATOM 8306 N N . CYS D 1 93 ? 29.108 105.790 25.191 1.00 44.51 93 CYS D N 1
ATOM 8307 C CA . CYS D 1 93 ? 30.375 106.277 24.655 1.00 44.56 93 CYS D CA 1
ATOM 8308 C C . CYS D 1 93 ? 30.241 106.735 23.223 1.00 44.10 93 CYS D C 1
ATOM 8309 O O . CYS D 1 93 ? 29.179 106.642 22.630 1.00 43.70 93 CYS D O 1
ATOM 8312 N N . SER D 1 94 ? 31.352 107.192 22.667 1.00 43.83 94 SER D N 1
ATOM 8313 C CA . SER D 1 94 ? 31.345 107.700 21.323 1.00 43.67 94 SER D CA 1
ATOM 8314 C C . SER D 1 94 ? 32.749 108.049 20.855 1.00 43.71 94 SER D C 1
ATOM 8315 O O . SER D 1 94 ? 33.708 107.898 21.570 1.00 43.65 94 SER D O 1
ATOM 8318 N N . ILE D 1 95 ? 32.817 108.579 19.646 1.00 43.88 95 ILE D N 1
ATOM 8319 C CA . ILE D 1 95 ? 34.073 109.021 19.099 1.00 44.94 95 ILE D CA 1
ATOM 8320 C C . ILE D 1 95 ? 34.692 110.095 20.019 1.00 45.42 95 ILE D C 1
ATOM 8321 O O . ILE D 1 95 ? 35.913 110.176 20.147 1.00 46.02 95 ILE D O 1
ATOM 8326 N N . GLU D 1 96 ? 33.854 110.913 20.660 1.00 44.91 96 GLU D N 1
ATOM 8327 C CA . GLU D 1 96 ? 34.396 111.970 21.499 1.00 44.60 96 GLU D CA 1
ATOM 8328 C C . GLU D 1 96 ? 34.933 111.470 22.833 1.00 43.26 96 GLU D C 1
ATOM 8329 O O . GLU D 1 96 ? 35.842 112.060 23.380 1.00 42.65 96 GLU D O 1
ATOM 8335 N N . SER D 1 97 ? 34.350 110.399 23.360 1.00 42.07 97 SER D N 1
ATOM 8336 C CA . SER D 1 97 ? 34.826 109.847 24.618 1.00 40.54 97 SER D CA 1
ATOM 8337 C C . SER D 1 97 ? 36.162 109.093 24.412 1.00 39.70 97 SER D C 1
ATOM 8338 O O . SER D 1 97 ? 36.880 108.842 25.375 1.00 39.24 97 SER D O 1
ATOM 8341 N N . HIS D 1 98 ? 36.476 108.717 23.168 1.00 38.17 98 HIS D N 1
ATOM 8342 C CA . HIS D 1 98 ? 37.752 108.048 22.906 1.00 37.95 98 HIS D CA 1
ATOM 8343 C C . HIS D 1 98 ? 38.652 108.932 22.033 1.00 37.74 98 HIS D C 1
ATOM 8344 O O . HIS D 1 98 ? 39.629 108.459 21.444 1.00 38.05 98 HIS D O 1
ATOM 8351 N N . ASP D 1 99 ? 38.321 110.222 21.977 1.00 37.19 99 ASP D N 1
ATOM 8352 C CA . ASP D 1 99 ? 39.088 111.154 21.144 1.00 36.97 99 ASP D CA 1
ATOM 8353 C C . ASP D 1 99 ? 40.568 111.334 21.609 1.00 36.17 99 ASP D C 1
ATOM 8354 O O . ASP D 1 99 ? 41.476 111.291 20.787 1.00 36.65 99 ASP D O 1
ATOM 8359 N N . ALA D 1 100 ? 40.805 111.533 22.900 1.00 35.49 100 ALA D N 1
ATOM 8360 C CA . ALA D 1 100 ? 42.175 111.707 23.402 1.00 34.71 100 ALA D CA 1
ATOM 8361 C C . ALA D 1 100 ? 43.041 110.448 23.134 1.00 34.26 100 ALA D C 1
ATOM 8362 O O . ALA D 1 100 ? 44.207 110.555 22.757 1.00 33.61 100 ALA D O 1
ATOM 8364 N N . LEU D 1 101 ? 42.451 109.274 23.357 1.00 34.27 101 LEU D N 1
ATOM 8365 C CA . LEU D 1 101 ? 43.129 108.006 23.132 1.00 33.77 101 LEU D CA 1
ATOM 8366 C C . LEU D 1 101 ? 43.530 107.858 21.647 1.00 33.76 101 LEU D C 1
ATOM 8367 O O . LEU D 1 101 ? 44.658 107.489 21.340 1.00 32.57 101 LEU D O 1
ATOM 8372 N N . CYS D 1 102 ? 42.595 108.145 20.742 1.00 33.77 102 CYS D N 1
ATOM 8373 C CA . CYS D 1 102 ? 42.859 108.043 19.303 1.00 34.67 102 CYS D CA 1
ATOM 8374 C C . CYS D 1 102 ? 43.935 109.048 18.837 1.00 34.89 102 CYS D C 1
ATOM 8375 O O . CYS D 1 102 ? 44.830 108.704 18.026 1.00 34.81 102 CYS D O 1
ATOM 8378 N N . ARG D 1 103 ? 43.863 110.271 19.358 1.00 34.48 103 ARG D N 1
ATOM 8379 C CA . ARG D 1 103 ? 44.854 111.289 19.022 1.00 35.14 103 ARG D CA 1
ATOM 8380 C C . ARG D 1 103 ? 46.271 110.830 19.435 1.00 34.60 103 ARG D C 1
ATOM 8381 O O . ARG D 1 103 ? 47.230 110.920 18.647 1.00 35.22 103 ARG D O 1
ATOM 8389 N N . ARG D 1 104 ? 46.390 110.326 20.661 1.00 34.71 104 ARG D N 1
ATOM 8390 C CA . ARG D 1 104 ? 47.687 109.886 21.196 1.00 33.92 104 ARG D CA 1
ATOM 8391 C C . ARG D 1 104 ? 48.327 108.765 20.345 1.00 33.47 104 ARG D C 1
ATOM 8392 O O . ARG D 1 104 ? 49.535 108.802 20.059 1.00 33.23 104 ARG D O 1
ATOM 8400 N N . ILE D 1 105 ? 47.529 107.764 19.982 1.00 32.41 105 ILE D N 1
ATOM 8401 C CA . ILE D 1 105 ? 48.020 106.677 19.141 1.00 33.02 105 ILE D CA 1
ATOM 8402 C C . ILE D 1 105 ? 48.573 107.261 17.799 1.00 34.02 105 ILE D C 1
ATOM 8403 O O . ILE D 1 105 ? 49.692 106.962 17.397 1.00 34.60 105 ILE D O 1
ATOM 8408 N N . ALA D 1 106 ? 47.779 108.112 17.141 1.00 34.64 106 ALA D N 1
ATOM 8409 C CA . ALA D 1 106 ? 48.181 108.715 15.869 1.00 34.11 106 ALA D CA 1
ATOM 8410 C C . ALA D 1 106 ? 49.389 109.626 16.043 1.00 34.44 106 ALA D C 1
ATOM 8411 O O . ALA D 1 106 ? 50.297 109.617 15.204 1.00 34.70 106 ALA D O 1
ATOM 8413 N N . ARG D 1 107 ? 49.408 110.419 17.113 1.00 33.88 107 ARG D N 1
ATOM 8414 C CA . ARG D 1 107 ? 50.554 111.292 17.333 1.00 34.30 107 ARG D CA 1
ATOM 8415 C C . ARG D 1 107 ? 51.867 110.453 17.537 1.00 34.59 107 ARG D C 1
ATOM 8416 O O . ARG D 1 107 ? 52.837 110.606 16.788 1.00 34.32 107 ARG D O 1
ATOM 8424 N N . LEU D 1 108 ? 51.868 109.567 18.532 1.00 34.82 108 LEU D N 1
ATOM 8425 C CA . LEU D 1 108 ? 53.037 108.735 18.823 1.00 35.00 108 LEU D CA 1
ATOM 8426 C C . LEU D 1 108 ? 53.510 107.928 17.602 1.00 35.82 108 LEU D C 1
ATOM 8427 O O . LEU D 1 108 ? 54.705 107.841 17.348 1.00 35.52 108 LEU D O 1
ATOM 8432 N N . SER D 1 109 ? 52.575 107.351 16.849 1.00 36.55 109 SER D N 1
ATOM 8433 C CA . SER D 1 109 ? 52.940 106.546 15.672 1.00 36.98 109 SER D CA 1
ATOM 8434 C C . SER D 1 109 ? 53.222 107.351 14.365 1.00 37.09 109 SER D C 1
ATOM 8435 O O . SER D 1 109 ? 53.702 106.783 13.399 1.00 37.08 109 SER D O 1
ATOM 8438 N N . ASN D 1 110 ? 52.910 108.644 14.334 1.00 37.44 110 ASN D N 1
ATOM 8439 C CA . ASN D 1 110 ? 53.101 109.418 13.105 1.00 38.31 110 ASN D CA 1
ATOM 8440 C C . ASN D 1 110 ? 52.336 108.725 11.965 1.00 38.02 110 ASN D C 1
ATOM 8441 O O . ASN D 1 110 ? 52.765 108.739 10.801 1.00 38.74 110 ASN D O 1
ATOM 8446 N N . SER D 1 111 ? 51.179 108.160 12.336 1.00 37.92 111 SER D N 1
ATOM 8447 C CA . SER D 1 111 ? 50.333 107.408 11.414 1.00 37.26 111 SER D CA 1
ATOM 8448 C C . SER D 1 111 ? 48.904 107.878 11.371 1.00 36.82 111 SER D C 1
ATOM 8449 O O . SER D 1 111 ? 48.596 109.026 11.675 1.00 38.46 111 SER D O 1
ATOM 8452 N N . THR D 1 112 ? 48.010 106.971 11.039 1.00 35.06 112 THR D N 1
ATOM 8453 C CA . THR D 1 112 ? 46.621 107.322 10.899 1.00 34.31 112 THR D CA 1
ATOM 8454 C C . THR D 1 112 ? 45.664 106.444 11.719 1.00 34.13 112 THR D C 1
ATOM 8455 O O . THR D 1 112 ? 45.839 105.238 11.841 1.00 33.81 112 THR D O 1
ATOM 8459 N N . VAL D 1 113 ? 44.668 107.097 12.302 1.00 32.95 113 VAL D N 1
ATOM 8460 C CA . VAL D 1 113 ? 43.629 106.410 13.047 1.00 32.97 113 VAL D CA 1
ATOM 8461 C C . VAL D 1 113 ? 42.267 106.898 12.515 1.00 33.60 113 VAL D C 1
ATOM 8462 O O . VAL D 1 113 ? 42.076 108.109 12.273 1.00 33.72 113 VAL D O 1
ATOM 8466 N N . VAL D 1 114 ? 41.355 105.957 12.296 1.00 33.06 114 VAL D N 1
ATOM 8467 C CA . VAL D 1 114 ? 40.001 106.269 11.839 1.00 33.64 114 VAL D CA 1
ATOM 8468 C C . VAL D 1 114 ? 39.034 105.698 12.904 1.00 34.35 114 VAL D C 1
ATOM 8469 O O . VAL D 1 114 ? 38.954 104.463 13.083 1.00 34.09 114 VAL D O 1
ATOM 8473 N N . SER D 1 115 ? 38.335 106.592 13.614 1.00 33.90 115 SER D N 1
ATOM 8474 C CA . SER D 1 115 ? 37.441 106.161 14.679 1.00 34.66 115 SER D CA 1
ATOM 8475 C C . SER D 1 115 ? 35.997 106.139 14.210 1.00 35.48 115 SER D C 1
ATOM 8476 O O . SER D 1 115 ? 35.484 107.150 13.714 1.00 35.13 115 SER D O 1
ATOM 8479 N N . VAL D 1 116 ? 35.355 104.983 14.390 1.00 35.75 116 VAL D N 1
ATOM 8480 C CA . VAL D 1 116 ? 33.998 104.777 13.935 1.00 36.81 116 VAL D CA 1
ATOM 8481 C C . VAL D 1 116 ? 32.897 105.084 14.953 1.00 38.58 116 VAL D C 1
ATOM 8482 O O . VAL D 1 116 ? 32.861 104.556 16.067 1.00 37.24 116 VAL D O 1
ATOM 8486 N N . ASP D 1 117 ? 31.981 105.935 14.506 1.00 40.40 117 ASP D N 1
ATOM 8487 C CA . ASP D 1 117 ? 30.816 106.348 15.283 1.00 42.31 117 ASP D CA 1
ATOM 8488 C C . ASP D 1 117 ? 29.672 105.387 14.934 1.00 42.79 117 ASP D C 1
ATOM 8489 O O . ASP D 1 117 ? 28.724 105.773 14.235 1.00 43.17 117 ASP D O 1
ATOM 8494 N N . TYR D 1 118 ? 29.769 104.144 15.397 1.00 42.67 118 TYR D N 1
ATOM 8495 C CA . TYR D 1 118 ? 28.761 103.150 15.048 1.00 43.35 118 TYR D CA 1
ATOM 8496 C C . TYR D 1 118 ? 27.410 103.303 15.769 1.00 44.14 118 TYR D C 1
ATOM 8497 O O . TYR D 1 118 ? 27.319 103.889 16.833 1.00 44.64 118 TYR D O 1
ATOM 8506 N N . ARG D 1 119 ? 26.361 102.761 15.156 1.00 45.45 119 ARG D N 1
ATOM 8507 C CA . ARG D 1 119 ? 25.031 102.827 15.746 1.00 46.89 119 ARG D CA 1
ATOM 8508 C C . ARG D 1 119 ? 25.013 102.081 17.085 1.00 47.99 119 ARG D C 1
ATOM 8509 O O . ARG D 1 119 ? 25.607 100.999 17.223 1.00 47.69 119 ARG D O 1
ATOM 8517 N N . LEU D 1 120 ? 24.331 102.668 18.060 1.00 48.55 120 LEU D N 1
ATOM 8518 C CA . LEU D 1 120 ? 24.265 102.106 19.396 1.00 49.40 120 LEU D CA 1
ATOM 8519 C C . LEU D 1 120 ? 22.910 101.483 19.709 1.00 50.04 120 LEU D C 1
ATOM 8520 O O . LEU D 1 120 ? 21.900 101.823 19.089 1.00 50.24 120 LEU D O 1
ATOM 8525 N N . ALA D 1 121 ? 22.908 100.583 20.690 1.00 50.30 121 ALA D N 1
ATOM 8526 C CA . ALA D 1 121 ? 21.684 99.923 21.129 1.00 51.10 121 ALA D CA 1
ATOM 8527 C C . ALA D 1 121 ? 21.104 100.712 22.302 1.00 51.33 121 ALA D C 1
ATOM 8528 O O . ALA D 1 121 ? 21.833 101.453 22.958 1.00 51.81 121 ALA D O 1
ATOM 8530 N N . PRO D 1 122 ? 19.808 100.529 22.616 1.00 51.91 122 PRO D N 1
ATOM 8531 C CA . PRO D 1 122 ? 18.788 99.659 22.015 1.00 52.15 122 PRO D CA 1
ATOM 8532 C C . PRO D 1 122 ? 18.246 100.145 20.689 1.00 52.62 122 PRO D C 1
ATOM 8533 O O . PRO D 1 122 ? 17.703 99.358 19.927 1.00 53.30 122 PRO D O 1
ATOM 8537 N N . GLU D 1 123 ? 18.364 101.444 20.429 1.00 52.91 123 GLU D N 1
ATOM 8538 C CA . GLU D 1 123 ? 17.871 102.005 19.179 1.00 53.46 123 GLU D CA 1
ATOM 8539 C C . GLU D 1 123 ? 18.275 101.136 17.989 1.00 53.93 123 GLU D C 1
ATOM 8540 O O . GLU D 1 123 ? 17.483 100.913 17.087 1.00 54.51 123 GLU D O 1
ATOM 8546 N N . HIS D 1 124 ? 19.511 100.652 17.999 1.00 53.97 124 HIS D N 1
ATOM 8547 C CA . HIS D 1 124 ? 20.005 99.821 16.917 1.00 54.52 124 HIS D CA 1
ATOM 8548 C C . HIS D 1 124 ? 20.603 98.516 17.462 1.00 54.26 124 HIS D C 1
ATOM 8549 O O . HIS D 1 124 ? 21.776 98.452 17.792 1.00 54.85 124 HIS D O 1
ATOM 8556 N N . LYS D 1 125 ? 19.766 97.488 17.547 1.00 53.68 125 LYS D N 1
ATOM 8557 C CA . LYS D 1 125 ? 20.145 96.167 18.054 1.00 52.62 125 LYS D CA 1
ATOM 8558 C C . LYS D 1 125 ? 21.199 95.452 17.184 1.00 51.32 125 LYS D C 1
ATOM 8559 O O . LYS D 1 125 ? 21.407 95.784 16.024 1.00 50.00 125 LYS D O 1
ATOM 8565 N N . PHE D 1 126 ? 21.844 94.451 17.773 1.00 50.80 126 PHE D N 1
ATOM 8566 C CA . PHE D 1 126 ? 22.812 93.652 17.045 1.00 50.75 126 PHE D CA 1
ATOM 8567 C C . PHE D 1 126 ? 22.098 93.127 15.782 1.00 50.37 126 PHE D C 1
ATOM 8568 O O . PHE D 1 126 ? 20.924 92.810 15.846 1.00 50.83 126 PHE D O 1
ATOM 8576 N N . PRO D 1 127 ? 22.790 93.038 14.641 1.00 49.74 127 PRO D N 1
ATOM 8577 C CA . PRO D 1 127 ? 24.183 93.258 14.261 1.00 49.06 127 PRO D CA 1
ATOM 8578 C C . PRO D 1 127 ? 24.419 94.657 13.628 1.00 48.63 127 PRO D C 1
ATOM 8579 O O . PRO D 1 127 ? 25.363 94.823 12.862 1.00 49.87 127 PRO D O 1
ATOM 8583 N N . ALA D 1 128 ? 23.574 95.630 13.917 1.00 47.76 128 ALA D N 1
ATOM 8584 C CA . ALA D 1 128 ? 23.751 96.954 13.316 1.00 46.68 128 ALA D CA 1
ATOM 8585 C C . ALA D 1 128 ? 25.192 97.528 13.549 1.00 45.85 128 ALA D C 1
ATOM 8586 O O . ALA D 1 128 ? 25.855 97.926 12.603 1.00 45.43 128 ALA D O 1
ATOM 8588 N N . ALA D 1 129 ? 25.656 97.564 14.796 1.00 45.07 129 ALA D N 1
ATOM 8589 C CA . ALA D 1 129 ? 26.999 98.085 15.067 1.00 45.08 129 ALA D CA 1
ATOM 8590 C C . ALA D 1 129 ? 28.063 97.309 14.252 1.00 45.17 129 ALA D C 1
ATOM 8591 O O . ALA D 1 129 ? 28.862 97.911 13.502 1.00 45.55 129 ALA D O 1
ATOM 8593 N N . VAL D 1 130 ? 28.064 95.986 14.409 1.00 44.36 130 VAL D N 1
ATOM 8594 C CA . VAL D 1 130 ? 28.987 95.121 13.691 1.00 44.26 130 VAL D CA 1
ATOM 8595 C C . VAL D 1 130 ? 29.064 95.506 12.196 1.00 44.71 130 VAL D C 1
ATOM 8596 O O . VAL D 1 130 ? 30.162 95.676 11.639 1.00 44.43 130 VAL D O 1
ATOM 8600 N N . TYR D 1 131 ? 27.905 95.654 11.562 1.00 44.79 131 TYR D N 1
ATOM 8601 C CA . TYR D 1 131 ? 27.885 96.013 10.153 1.00 46.26 131 TYR D CA 1
ATOM 8602 C C . TYR D 1 131 ? 28.394 97.449 9.876 1.00 45.66 131 TYR D C 1
ATOM 8603 O O . TYR D 1 131 ? 28.988 97.706 8.807 1.00 45.14 131 TYR D O 1
ATOM 8612 N N . ASP D 1 132 ? 28.138 98.377 10.801 1.00 44.56 132 ASP D N 1
ATOM 8613 C CA . ASP D 1 132 ? 28.638 99.732 10.621 1.00 44.29 132 ASP D CA 1
ATOM 8614 C C . ASP D 1 132 ? 30.169 99.664 10.661 1.00 43.82 132 ASP D C 1
ATOM 8615 O O . ASP D 1 132 ? 30.870 100.158 9.756 1.00 43.23 132 ASP D O 1
ATOM 8620 N N . CYS D 1 133 ? 30.685 99.012 11.697 1.00 43.28 133 CYS D N 1
ATOM 8621 C CA . CYS D 1 133 ? 32.131 98.908 11.824 1.00 43.08 133 CYS D CA 1
ATOM 8622 C C . CYS D 1 133 ? 32.733 98.218 10.593 1.00 42.47 133 CYS D C 1
ATOM 8623 O O . CYS D 1 133 ? 33.747 98.656 10.076 1.00 42.44 133 CYS D O 1
ATOM 8626 N N . TYR D 1 134 ? 32.099 97.153 10.108 1.00 43.18 134 TYR D N 1
ATOM 8627 C CA . TYR D 1 134 ? 32.627 96.481 8.917 1.00 43.13 134 TYR D CA 1
ATOM 8628 C C . TYR D 1 134 ? 32.568 97.437 7.698 1.00 43.04 134 TYR D C 1
ATOM 8629 O O . TYR D 1 134 ? 33.569 97.661 7.008 1.00 43.31 134 TYR D O 1
ATOM 8638 N N . ASP D 1 135 ? 31.403 98.013 7.445 1.00 42.85 135 ASP D N 1
ATOM 8639 C CA . ASP D 1 135 ? 31.284 98.931 6.318 1.00 43.56 135 ASP D CA 1
ATOM 8640 C C . ASP D 1 135 ? 32.362 100.044 6.347 1.00 42.83 135 ASP D C 1
ATOM 8641 O O . ASP D 1 135 ? 32.984 100.343 5.320 1.00 43.23 135 ASP D O 1
ATOM 8646 N N . ALA D 1 136 ? 32.598 100.626 7.521 1.00 41.89 136 ALA D N 1
ATOM 8647 C CA . ALA D 1 136 ? 33.585 101.690 7.660 1.00 41.07 136 ALA D CA 1
ATOM 8648 C C . ALA D 1 136 ? 35.015 101.203 7.359 1.00 41.48 136 ALA D C 1
ATOM 8649 O O . ALA D 1 136 ? 35.774 101.871 6.616 1.00 41.11 136 ALA D O 1
ATOM 8651 N N . THR D 1 137 ? 35.378 100.047 7.918 1.00 40.81 137 THR D N 1
ATOM 8652 C CA . THR D 1 137 ? 36.716 99.499 7.716 1.00 40.61 137 THR D CA 1
ATOM 8653 C C . THR D 1 137 ? 36.932 99.168 6.222 1.00 41.55 137 THR D C 1
ATOM 8654 O O . THR D 1 137 ? 38.006 99.433 5.639 1.00 40.60 137 THR D O 1
ATOM 8658 N N . LYS D 1 138 ? 35.909 98.578 5.611 1.00 42.63 138 LYS D N 1
ATOM 8659 C CA . LYS D 1 138 ? 36.030 98.239 4.215 1.00 43.98 138 LYS D CA 1
ATOM 8660 C C . LYS D 1 138 ? 36.110 99.542 3.415 1.00 43.83 138 LYS D C 1
ATOM 8661 O O . LYS D 1 138 ? 36.899 99.650 2.470 1.00 42.97 138 LYS D O 1
ATOM 8667 N N . TRP D 1 139 ? 35.318 100.540 3.823 1.00 44.13 139 TRP D N 1
ATOM 8668 C CA . TRP D 1 139 ? 35.373 101.848 3.159 1.00 44.41 139 TRP D CA 1
ATOM 8669 C C . TRP D 1 139 ? 36.821 102.397 3.222 1.00 44.21 139 TRP D C 1
ATOM 8670 O O . TRP D 1 139 ? 37.373 102.878 2.216 1.00 44.18 139 TRP D O 1
ATOM 8681 N N . VAL D 1 140 ? 37.430 102.319 4.407 1.00 43.55 140 VAL D N 1
ATOM 8682 C CA . VAL D 1 140 ? 38.804 102.787 4.576 1.00 43.63 140 VAL D CA 1
ATOM 8683 C C . VAL D 1 140 ? 39.724 102.081 3.576 1.00 43.47 140 VAL D C 1
ATOM 8684 O O . VAL D 1 140 ? 40.511 102.715 2.899 1.00 42.25 140 VAL D O 1
ATOM 8688 N N . ALA D 1 141 ? 39.592 100.760 3.507 1.00 44.18 141 ALA D N 1
ATOM 8689 C CA . ALA D 1 141 ? 40.404 99.928 2.623 1.00 46.18 141 ALA D CA 1
ATOM 8690 C C . ALA D 1 141 ? 40.261 100.322 1.158 1.00 47.40 141 ALA D C 1
ATOM 8691 O O . ALA D 1 141 ? 41.240 100.422 0.437 1.00 47.42 141 ALA D O 1
ATOM 8693 N N . GLU D 1 142 ? 39.023 100.541 0.743 1.00 49.14 142 GLU D N 1
ATOM 8694 C CA . GLU D 1 142 ? 38.723 100.875 -0.633 1.00 51.21 142 GLU D CA 1
ATOM 8695 C C . GLU D 1 142 ? 39.054 102.318 -0.986 1.00 51.91 142 GLU D C 1
ATOM 8696 O O . GLU D 1 142 ? 39.079 102.665 -2.156 1.00 52.08 142 GLU D O 1
ATOM 8702 N N . ASN D 1 143 ? 39.318 103.153 0.019 1.00 52.44 143 ASN D N 1
ATOM 8703 C CA . ASN D 1 143 ? 39.644 104.560 -0.230 1.00 52.84 143 ASN D CA 1
ATOM 8704 C C . ASN D 1 143 ? 41.043 104.932 0.281 1.00 53.31 143 ASN D C 1
ATOM 8705 O O . ASN D 1 143 ? 41.292 106.076 0.673 1.00 53.60 143 ASN D O 1
ATOM 8710 N N . ALA D 1 144 ? 41.945 103.956 0.247 1.00 53.78 144 ALA D N 1
ATOM 8711 C CA . ALA D 1 144 ? 43.323 104.114 0.711 1.00 54.36 144 ALA D CA 1
ATOM 8712 C C . ALA D 1 144 ? 44.039 105.320 0.092 1.00 55.28 144 ALA D C 1
ATOM 8713 O O . ALA D 1 144 ? 44.659 106.129 0.793 1.00 55.14 144 ALA D O 1
ATOM 8715 N N . GLU D 1 145 ? 43.958 105.423 -1.226 1.00 56.18 145 GLU D N 1
ATOM 8716 C CA . GLU D 1 145 ? 44.611 106.497 -1.947 1.00 57.09 145 GLU D CA 1
ATOM 8717 C C . GLU D 1 145 ? 44.103 107.872 -1.520 1.00 57.36 145 GLU D C 1
ATOM 8718 O O . GLU D 1 145 ? 44.896 108.792 -1.277 1.00 57.11 145 GLU D O 1
ATOM 8724 N N . GLU D 1 146 ? 42.788 108.031 -1.434 1.00 56.55 146 GLU D N 1
ATOM 8725 C CA . GLU D 1 146 ? 42.224 109.287 -1.026 1.00 55.56 146 GLU D CA 1
ATOM 8726 C C . GLU D 1 146 ? 42.592 109.658 0.404 1.00 56.08 146 GLU D C 1
ATOM 8727 O O . GLU D 1 146 ? 43.060 110.758 0.674 1.00 57.01 146 GLU D O 1
ATOM 8733 N N . LEU D 1 147 ? 42.416 108.700 1.308 1.00 55.98 147 LEU D N 1
ATOM 8734 C CA . LEU D 1 147 ? 42.735 108.920 2.712 1.00 54.90 147 LEU D CA 1
ATOM 8735 C C . LEU D 1 147 ? 44.234 109.082 2.913 1.00 54.40 147 LEU D C 1
ATOM 8736 O O . LEU D 1 147 ? 44.678 109.545 3.951 1.00 53.72 147 LEU D O 1
ATOM 8741 N N . ARG D 1 148 ? 44.997 108.716 1.888 1.00 54.55 148 ARG D N 1
ATOM 8742 C CA . ARG D 1 148 ? 46.447 108.778 1.953 1.00 54.69 148 ARG D CA 1
ATOM 8743 C C . ARG D 1 148 ? 46.904 107.850 3.085 1.00 54.52 148 ARG D C 1
ATOM 8744 O O . ARG D 1 148 ? 47.532 108.261 4.063 1.00 54.24 148 ARG D O 1
ATOM 8752 N N . ILE D 1 149 ? 46.541 106.586 2.903 1.00 53.55 149 ILE D N 1
ATOM 8753 C CA . ILE D 1 149 ? 46.821 105.510 3.827 1.00 52.89 149 ILE D CA 1
ATOM 8754 C C . ILE D 1 149 ? 47.487 104.368 3.105 1.00 52.22 149 ILE D C 1
ATOM 8755 O O . ILE D 1 149 ? 47.184 104.119 1.944 1.00 52.25 149 ILE D O 1
ATOM 8760 N N . ASP D 1 150 ? 48.382 103.673 3.802 1.00 51.45 150 ASP D N 1
ATOM 8761 C CA . ASP D 1 150 ? 49.043 102.514 3.225 1.00 50.82 150 ASP D CA 1
ATOM 8762 C C . ASP D 1 150 ? 48.039 101.326 3.239 1.00 50.39 150 ASP D C 1
ATOM 8763 O O . ASP D 1 150 ? 47.737 100.772 4.294 1.00 50.11 150 ASP D O 1
ATOM 8768 N N . PRO D 1 151 ? 47.502 100.948 2.065 1.00 49.62 151 PRO D N 1
ATOM 8769 C CA . PRO D 1 151 ? 46.543 99.841 1.972 1.00 48.87 151 PRO D CA 1
ATOM 8770 C C . PRO D 1 151 ? 47.142 98.514 2.412 1.00 47.94 151 PRO D C 1
ATOM 8771 O O . PRO D 1 151 ? 46.423 97.572 2.692 1.00 47.35 151 PRO D O 1
ATOM 8775 N N . SER D 1 152 ? 48.467 98.452 2.464 1.00 47.54 152 SER D N 1
ATOM 8776 C CA . SER D 1 152 ? 49.138 97.219 2.858 1.00 47.64 152 SER D CA 1
ATOM 8777 C C . SER D 1 152 ? 49.306 97.142 4.374 1.00 47.32 152 SER D C 1
ATOM 8778 O O . SER D 1 152 ? 49.794 96.153 4.888 1.00 47.83 152 SER D O 1
ATOM 8781 N N . LYS D 1 153 ? 48.905 98.193 5.085 1.00 46.99 153 LYS D N 1
ATOM 8782 C CA . LYS D 1 153 ? 49.032 98.184 6.535 1.00 46.17 153 LYS D CA 1
ATOM 8783 C C . LYS D 1 153 ? 47.811 98.745 7.253 1.00 45.21 153 LYS D C 1
ATOM 8784 O O . LYS D 1 153 ? 47.852 99.812 7.862 1.00 44.91 153 LYS D O 1
ATOM 8790 N N . ILE D 1 154 ? 46.736 97.972 7.184 1.00 44.08 154 ILE D N 1
ATOM 8791 C CA . ILE D 1 154 ? 45.476 98.319 7.806 1.00 43.76 154 ILE D CA 1
ATOM 8792 C C . ILE D 1 154 ? 45.203 97.416 9.032 1.00 43.24 154 ILE D C 1
ATOM 8793 O O . ILE D 1 154 ? 45.126 96.188 8.912 1.00 42.89 154 ILE D O 1
ATOM 8798 N N . PHE D 1 155 ? 45.059 98.056 10.195 1.00 42.46 155 PHE D N 1
ATOM 8799 C CA . PHE D 1 155 ? 44.799 97.372 11.461 1.00 42.25 155 PHE D CA 1
ATOM 8800 C C . PHE D 1 155 ? 43.411 97.714 11.987 1.00 41.29 155 PHE D C 1
ATOM 8801 O O . PHE D 1 155 ? 42.870 98.768 11.682 1.00 41.44 155 PHE D O 1
ATOM 8809 N N . VAL D 1 156 ? 42.841 96.803 12.766 1.00 40.01 156 VAL D N 1
ATOM 8810 C CA . VAL D 1 156 ? 41.567 97.045 13.419 1.00 38.63 156 VAL D CA 1
ATOM 8811 C C . VAL D 1 156 ? 41.781 96.823 14.939 1.00 39.18 156 VAL D C 1
ATOM 8812 O O . VAL D 1 156 ? 42.619 96.003 15.350 1.00 38.42 156 VAL D O 1
ATOM 8816 N N . GLY D 1 157 ? 41.043 97.569 15.754 1.00 38.62 157 GLY D N 1
ATOM 8817 C CA . GLY D 1 157 ? 41.171 97.439 17.188 1.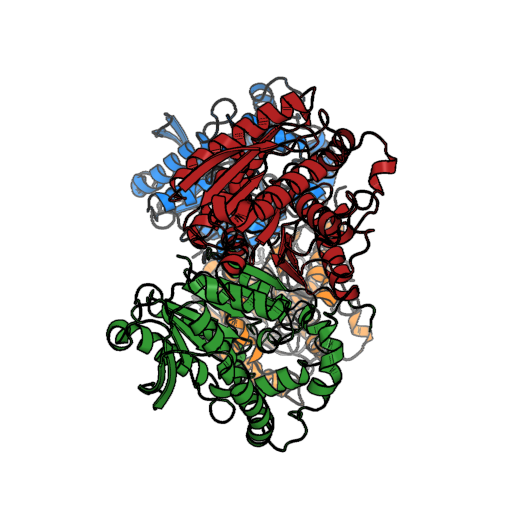00 39.05 157 GLY D CA 1
ATOM 8818 C C . GLY D 1 157 ? 40.106 98.244 17.904 1.00 39.26 157 GLY D C 1
ATOM 8819 O O . GLY D 1 157 ? 39.525 99.176 17.334 1.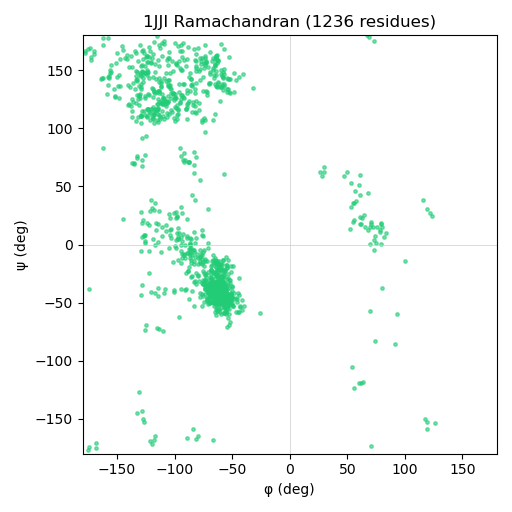00 40.09 157 GLY D O 1
ATOM 8820 N N . GLY D 1 158 ? 39.848 97.869 19.151 1.00 39.07 158 GLY D N 1
ATOM 8821 C CA . GLY D 1 158 ? 38.859 98.542 19.970 1.00 38.57 158 GLY D CA 1
ATOM 8822 C C . GLY D 1 158 ? 38.940 98.067 21.408 1.00 38.91 158 GLY D C 1
ATOM 8823 O O . GLY D 1 158 ? 39.522 97.030 21.708 1.00 38.97 158 GLY D O 1
ATOM 8824 N N . ASP D 1 159 ? 38.340 98.824 22.305 1.00 39.01 159 ASP D N 1
ATOM 8825 C CA . ASP D 1 159 ? 38.365 98.474 23.702 1.00 39.92 159 ASP D CA 1
ATOM 8826 C C . ASP D 1 159 ? 36.985 97.980 24.159 1.00 41.21 159 ASP D C 1
ATOM 8827 O O . ASP D 1 159 ? 35.953 98.520 23.733 1.00 41.24 159 ASP D O 1
ATOM 8832 N N . SER D 1 160 ? 36.976 96.953 25.012 1.00 42.16 160 SER D N 1
ATOM 8833 C CA . SER D 1 160 ? 35.724 96.387 25.525 1.00 44.95 160 SER D CA 1
ATOM 8834 C C . SER D 1 160 ? 34.803 95.960 24.364 1.00 43.47 160 SER D C 1
ATOM 8835 O O . SER D 1 160 ? 35.155 95.133 23.518 1.00 44.31 160 SER D O 1
ATOM 8838 N N . ALA D 1 161 ? 33.602 96.510 24.360 1.00 41.83 161 ALA D N 1
ATOM 8839 C CA . ALA D 1 161 ? 32.654 96.199 23.315 1.00 40.80 161 ALA D CA 1
ATOM 8840 C C . ALA D 1 161 ? 33.305 96.473 21.961 1.00 39.49 161 ALA D C 1
ATOM 8841 O O . ALA D 1 161 ? 32.984 95.834 20.961 1.00 39.53 161 ALA D O 1
ATOM 8843 N N . GLY D 1 162 ? 34.217 97.437 21.942 1.00 38.76 162 GLY D N 1
ATOM 8844 C CA . GLY D 1 162 ? 34.899 97.780 20.703 1.00 38.28 162 GLY D CA 1
ATOM 8845 C C . GLY D 1 162 ? 35.919 96.724 20.318 1.00 37.79 162 GLY D C 1
ATOM 8846 O O . GLY D 1 162 ? 36.249 96.573 19.133 1.00 37.66 162 GLY D O 1
ATOM 8847 N N . GLY D 1 163 ? 36.423 96.007 21.325 1.00 37.67 163 GLY D N 1
ATOM 8848 C CA . GLY D 1 163 ? 37.381 94.943 21.073 1.00 38.52 163 GLY D CA 1
ATOM 8849 C C . GLY D 1 163 ? 36.585 93.821 20.426 1.00 38.28 163 GLY D C 1
ATOM 8850 O O . GLY D 1 163 ? 37.030 93.165 19.486 1.00 38.39 163 GLY D O 1
ATOM 8851 N N . ASN D 1 164 ? 35.378 93.621 20.940 1.00 38.68 164 ASN D N 1
ATOM 8852 C CA . ASN D 1 164 ? 34.484 92.624 20.393 1.00 38.87 164 ASN D CA 1
ATOM 8853 C C . ASN D 1 164 ? 34.178 92.989 18.944 1.00 38.86 164 ASN D C 1
ATOM 8854 O O . ASN D 1 164 ? 34.218 92.137 18.061 1.00 38.76 164 ASN D O 1
ATOM 8859 N N . LEU D 1 165 ? 33.880 94.270 18.706 1.00 39.04 165 LEU D N 1
ATOM 8860 C CA . LEU D 1 165 ? 33.566 94.726 17.348 1.00 38.59 165 LEU D CA 1
ATOM 8861 C C . LEU D 1 165 ? 34.775 94.531 16.415 1.00 38.61 165 LEU D C 1
ATOM 8862 O O . LEU D 1 165 ? 34.614 94.167 15.258 1.00 38.44 165 LEU D O 1
ATOM 8867 N N . ALA D 1 166 ? 35.984 94.773 16.920 1.00 38.84 166 ALA D N 1
ATOM 8868 C CA . ALA D 1 166 ? 37.160 94.558 16.081 1.00 39.30 166 ALA D CA 1
ATOM 8869 C C . ALA D 1 166 ? 37.261 93.047 15.729 1.00 38.80 166 ALA D C 1
ATOM 8870 O O . ALA D 1 166 ? 37.630 92.688 14.608 1.00 37.91 166 ALA D O 1
ATOM 8872 N N . ALA D 1 167 ? 36.930 92.197 16.703 1.00 38.57 167 ALA D N 1
ATOM 8873 C CA . ALA D 1 167 ? 36.959 90.745 16.509 1.00 39.17 167 ALA D CA 1
ATOM 8874 C C . ALA D 1 167 ? 35.893 90.340 15.461 1.00 39.76 167 ALA D C 1
ATOM 8875 O O . ALA D 1 167 ? 36.165 89.562 14.540 1.00 39.09 167 ALA D O 1
ATOM 8877 N N . ALA D 1 168 ? 34.686 90.892 15.600 1.00 39.84 168 ALA D N 1
ATOM 8878 C CA . ALA D 1 168 ? 33.621 90.569 14.653 1.00 40.05 168 ALA D CA 1
ATOM 8879 C C . ALA D 1 168 ? 33.949 91.084 13.246 1.00 40.09 168 ALA D C 1
ATOM 8880 O O . ALA D 1 168 ? 33.677 90.403 12.248 1.00 40.76 168 ALA D O 1
ATOM 8882 N N . VAL D 1 169 ? 34.528 92.277 13.158 1.00 39.59 169 VAL D N 1
ATOM 8883 C CA . VAL D 1 169 ? 34.890 92.814 11.854 1.00 39.28 169 VAL D CA 1
ATOM 8884 C C . VAL D 1 169 ? 35.911 91.901 11.176 1.00 39.87 169 VAL D C 1
ATOM 8885 O O . VAL D 1 169 ? 35.815 91.655 9.978 1.00 40.03 169 VAL D O 1
ATOM 8889 N N . SER D 1 170 ? 36.885 91.404 11.948 1.00 40.15 170 SER D N 1
ATOM 8890 C CA . SER D 1 170 ? 37.916 90.503 11.413 1.00 40.51 170 SER D CA 1
ATOM 8891 C C . SER D 1 170 ? 37.286 89.195 10.857 1.00 41.09 170 SER D C 1
ATOM 8892 O O . SER D 1 170 ? 37.677 88.709 9.809 1.00 40.70 170 SER D O 1
ATOM 8895 N N . ILE D 1 171 ? 36.316 88.648 11.580 1.00 41.88 171 ILE D N 1
ATOM 8896 C CA . ILE D 1 171 ? 35.612 87.443 11.150 1.00 43.26 171 ILE D CA 1
ATOM 8897 C C . ILE D 1 171 ? 34.803 87.715 9.863 1.00 44.40 171 ILE D C 1
ATOM 8898 O O . ILE D 1 171 ? 34.874 86.942 8.883 1.00 44.92 171 ILE D O 1
ATOM 8903 N N . MET D 1 172 ? 34.068 88.827 9.859 1.00 45.08 172 MET D N 1
ATOM 8904 C CA . MET D 1 172 ? 33.270 89.190 8.699 1.00 45.86 172 MET D CA 1
ATOM 8905 C C . MET D 1 172 ? 34.127 89.390 7.447 1.00 46.42 172 MET D C 1
ATOM 8906 O O . MET D 1 172 ? 33.689 89.066 6.341 1.00 46.65 172 MET D O 1
ATOM 8911 N N . ALA D 1 173 ? 35.337 89.918 7.610 1.00 46.74 173 ALA D N 1
ATOM 8912 C CA . ALA D 1 173 ? 36.199 90.132 6.455 1.00 47.46 173 ALA D CA 1
ATOM 8913 C C . ALA D 1 173 ? 36.726 88.786 5.927 1.00 48.37 173 ALA D C 1
ATOM 8914 O O . ALA D 1 173 ? 36.841 88.590 4.690 1.00 47.88 173 ALA D O 1
ATOM 8916 N N . ARG D 1 174 ? 37.041 87.870 6.851 1.00 49.37 174 ARG D N 1
ATOM 8917 C CA . ARG D 1 174 ? 37.532 86.545 6.457 1.00 50.36 174 ARG D CA 1
ATOM 8918 C C . ARG D 1 174 ? 36.443 85.759 5.696 1.00 50.88 174 ARG D C 1
ATOM 8919 O O . ARG D 1 174 ? 36.715 85.212 4.611 1.00 50.54 174 ARG D O 1
ATOM 8927 N N . ASP D 1 175 ? 35.235 85.698 6.270 1.00 51.16 175 ASP D N 1
ATOM 8928 C CA . ASP D 1 175 ? 34.124 85.004 5.608 1.00 51.95 175 ASP D CA 1
ATOM 8929 C C . ASP D 1 175 ? 33.935 85.520 4.168 1.00 52.53 175 ASP D C 1
ATOM 8930 O O . ASP D 1 175 ? 33.637 84.753 3.275 1.00 52.69 175 ASP D O 1
ATOM 8935 N N . SER D 1 176 ? 34.127 86.823 3.965 1.00 53.44 176 SER D N 1
ATOM 8936 C CA . SER D 1 176 ? 33.999 87.437 2.638 1.00 54.04 176 SER D CA 1
ATOM 8937 C C . SER D 1 176 ? 35.272 87.238 1.811 1.00 54.28 176 SER D C 1
ATOM 8938 O O . SER D 1 176 ? 35.400 87.773 0.718 1.00 54.75 176 SER D O 1
ATOM 8941 N N . GLY D 1 177 ? 36.214 86.474 2.342 1.00 55.01 177 GLY D N 1
ATOM 8942 C CA . GLY D 1 177 ? 37.452 86.258 1.621 1.00 55.76 177 GLY D CA 1
ATOM 8943 C C . GLY D 1 177 ? 38.235 87.556 1.465 1.00 56.27 177 GLY D C 1
ATOM 8944 O O . GLY D 1 177 ? 39.013 87.708 0.543 1.00 56.82 177 GLY D O 1
ATOM 8945 N N . GLU D 1 178 ? 38.022 88.501 2.369 1.00 56.63 178 GLU D N 1
ATOM 8946 C CA . GLU D 1 178 ? 38.739 89.777 2.333 1.00 56.91 178 GLU D CA 1
ATOM 8947 C C . GLU D 1 178 ? 40.052 89.658 3.131 1.00 56.04 178 GLU D C 1
ATOM 8948 O O . GLU D 1 178 ? 40.048 89.201 4.265 1.00 56.23 178 GLU D O 1
ATOM 8954 N N . ASP D 1 179 ? 41.167 90.067 2.549 1.00 55.05 179 ASP D N 1
ATOM 8955 C CA . ASP D 1 179 ? 42.435 89.929 3.269 1.00 54.64 179 ASP D CA 1
ATOM 8956 C C . ASP D 1 179 ? 43.169 91.275 3.500 1.00 53.40 179 ASP D C 1
ATOM 8957 O O . ASP D 1 179 ? 44.394 91.331 3.435 1.00 53.73 179 ASP D O 1
ATOM 8962 N N . PHE D 1 180 ? 42.444 92.348 3.785 1.00 51.69 180 PHE D N 1
ATOM 8963 C CA . PHE D 1 180 ? 43.129 93.617 3.982 1.00 50.03 180 PHE D CA 1
ATOM 8964 C C . PHE D 1 180 ? 43.464 93.913 5.457 1.00 48.76 180 PHE D C 1
ATOM 8965 O O . PHE D 1 180 ? 44.222 94.837 5.745 1.00 48.76 180 PHE D O 1
ATOM 8973 N N . ILE D 1 181 ? 42.913 93.134 6.380 1.00 47.11 181 ILE D N 1
ATOM 8974 C CA . ILE D 1 181 ? 43.206 93.354 7.784 1.00 46.20 181 ILE D CA 1
ATOM 8975 C C . ILE D 1 181 ? 44.508 92.629 8.160 1.00 46.16 181 ILE D C 1
ATOM 8976 O O . ILE D 1 181 ? 44.587 91.396 8.153 1.00 46.31 181 ILE D O 1
ATOM 8981 N N . LYS D 1 182 ? 45.524 93.406 8.498 1.00 44.97 182 LYS D N 1
ATOM 8982 C CA . LYS D 1 182 ? 46.809 92.817 8.815 1.00 44.44 182 LYS D CA 1
ATOM 8983 C C . LYS D 1 182 ? 47.000 92.470 10.294 1.00 43.24 182 LYS D C 1
ATOM 8984 O O . LYS D 1 182 ? 47.759 91.585 10.619 1.00 43.46 182 LYS D O 1
ATOM 8990 N N . HIS D 1 183 ? 46.282 93.142 11.177 1.00 41.90 183 HIS D N 1
ATOM 8991 C CA . HIS D 1 183 ? 46.430 92.882 12.597 1.00 41.72 183 HIS D CA 1
ATOM 8992 C C . HIS D 1 183 ? 45.140 93.289 13.338 1.00 40.93 183 HIS D C 1
ATOM 8993 O O . HIS D 1 183 ? 44.437 94.222 12.922 1.00 40.90 183 HIS D O 1
ATOM 9000 N N . GLN D 1 184 ? 44.821 92.583 14.416 1.00 39.53 184 GLN D N 1
ATOM 9001 C CA . GLN D 1 184 ? 43.667 92.948 15.204 1.00 38.50 184 GLN D CA 1
ATOM 9002 C C . GLN D 1 184 ? 44.116 93.191 16.642 1.00 37.94 184 GLN D C 1
ATOM 9003 O O . GLN D 1 184 ? 44.813 92.372 17.231 1.00 38.17 184 GLN D O 1
ATOM 9009 N N . ILE D 1 185 ? 43.712 94.331 17.191 1.00 36.75 185 ILE D N 1
ATOM 9010 C CA . ILE D 1 185 ? 44.111 94.718 18.533 1.00 35.95 185 ILE D CA 1
ATOM 9011 C C . ILE D 1 185 ? 42.892 94.716 19.449 1.00 36.36 185 ILE D C 1
ATOM 9012 O O . ILE D 1 185 ? 42.007 95.564 19.324 1.00 36.71 185 ILE D O 1
ATOM 9017 N N . LEU D 1 186 ? 42.852 93.747 20.362 1.00 36.56 186 LEU D N 1
ATOM 9018 C CA . LEU D 1 186 ? 41.719 93.603 21.266 1.00 36.37 186 LEU D CA 1
ATOM 9019 C C . LEU D 1 186 ? 42.080 93.984 22.691 1.00 36.43 186 LEU D C 1
ATOM 9020 O O . LEU D 1 186 ? 42.786 93.253 23.374 1.00 36.74 186 LEU D O 1
ATOM 9025 N N . ILE D 1 187 ? 41.567 95.122 23.136 1.00 35.93 187 ILE D N 1
ATOM 9026 C CA . ILE D 1 187 ? 41.835 95.621 24.485 1.00 35.86 187 ILE D CA 1
ATOM 9027 C C . ILE D 1 187 ? 40.669 95.228 25.422 1.00 36.04 187 ILE D C 1
ATOM 9028 O O . ILE D 1 187 ? 39.545 95.699 25.233 1.00 35.73 187 ILE D O 1
ATOM 9033 N N . TYR D 1 188 ? 40.967 94.396 26.424 1.00 36.06 188 TYR D N 1
ATOM 9034 C CA . TYR D 1 188 ? 39.981 93.848 27.374 1.00 37.13 188 TYR D CA 1
ATOM 9035 C C . TYR D 1 188 ? 38.604 93.714 26.736 1.00 37.83 188 TYR D C 1
ATOM 9036 O O . TYR D 1 188 ? 37.634 94.322 27.144 1.00 38.69 188 TYR D O 1
ATOM 9045 N N . PRO D 1 189 ? 38.530 92.883 25.706 1.00 38.19 189 PRO D N 1
ATOM 9046 C CA . PRO D 1 189 ? 37.291 92.647 24.989 1.00 39.34 189 PRO D CA 1
ATOM 9047 C C . PRO D 1 189 ? 36.329 91.638 25.630 1.00 41.09 189 PRO D C 1
ATOM 9048 O O . PRO D 1 189 ? 36.696 90.847 26.511 1.00 41.15 189 PRO D O 1
ATOM 9052 N N . VAL D 1 190 ? 35.101 91.709 25.138 1.00 42.48 190 VAL D N 1
ATOM 9053 C CA . VAL D 1 190 ? 34.020 90.815 25.481 1.00 43.91 190 VAL D CA 1
ATOM 9054 C C . VAL D 1 190 ? 33.868 89.942 24.237 1.00 44.80 190 VAL D C 1
ATOM 9055 O O . VAL D 1 190 ? 33.646 90.450 23.116 1.00 44.11 190 VAL D O 1
ATOM 9059 N N . VAL D 1 191 ? 34.014 88.642 24.418 1.00 45.74 191 VAL D N 1
ATOM 9060 C CA . VAL D 1 191 ? 33.918 87.726 23.297 1.00 47.37 191 VAL D CA 1
ATOM 9061 C C . VAL D 1 191 ? 32.879 86.638 23.596 1.00 49.07 191 VAL D C 1
ATOM 9062 O O . VAL D 1 191 ? 32.618 85.757 22.770 1.00 49.26 191 VAL D O 1
ATOM 9066 N N . ASN D 1 192 ? 32.267 86.743 24.775 1.00 51.06 192 ASN D N 1
ATOM 9067 C CA . ASN D 1 192 ? 31.308 85.748 25.238 1.00 52.75 192 ASN D CA 1
ATOM 9068 C C . ASN D 1 192 ? 30.072 86.337 25.985 1.00 53.45 192 ASN D C 1
ATOM 9069 O O . ASN D 1 192 ? 30.197 87.000 27.019 1.00 53.76 192 ASN D O 1
ATOM 9074 N N . PHE D 1 193 ? 28.890 86.080 25.440 1.00 54.30 193 PHE D N 1
ATOM 9075 C CA . PHE D 1 193 ? 27.660 86.542 26.065 1.00 55.88 193 PHE D CA 1
ATOM 9076 C C . PHE D 1 193 ? 26.803 85.316 26.498 1.00 57.22 193 PHE D C 1
ATOM 9077 O O . PHE D 1 193 ? 25.613 85.462 26.751 1.00 56.76 193 PHE D O 1
ATOM 9085 N N . VAL D 1 194 ? 27.419 84.132 26.601 1.00 58.57 194 VAL D N 1
ATOM 9086 C CA . VAL D 1 194 ? 26.667 82.907 26.918 1.00 59.65 194 VAL D CA 1
ATOM 9087 C C . VAL D 1 194 ? 27.199 82.028 28.092 1.00 60.24 194 VAL D C 1
ATOM 9088 O O . VAL D 1 194 ? 26.417 81.539 28.910 1.00 60.14 194 VAL D O 1
ATOM 9092 N N . ALA D 1 195 ? 28.507 81.812 28.155 1.00 60.67 195 ALA D N 1
ATOM 9093 C CA . ALA D 1 195 ? 29.077 80.984 29.212 1.00 61.17 195 ALA D CA 1
ATOM 9094 C C . ALA D 1 195 ? 29.774 81.818 30.287 1.00 61.37 195 ALA D C 1
ATOM 9095 O O . ALA D 1 195 ? 30.120 82.969 30.058 1.00 62.05 195 ALA D O 1
ATOM 9097 N N . PRO D 1 196 ? 29.975 81.239 31.483 1.00 61.29 196 PRO D N 1
ATOM 9098 C CA . PRO D 1 196 ? 30.638 81.941 32.588 1.00 61.26 196 PRO D CA 1
ATOM 9099 C C . PRO D 1 196 ? 32.140 81.597 32.687 1.00 61.23 196 PRO D C 1
ATOM 9100 O O . PRO D 1 196 ? 32.627 80.704 31.996 1.00 61.65 196 PRO D O 1
ATOM 9104 N N . THR D 1 197 ? 32.857 82.323 33.540 1.00 61.08 197 THR D N 1
ATOM 9105 C CA . THR D 1 197 ? 34.286 82.087 33.764 1.00 61.18 197 THR D CA 1
ATOM 9106 C C . THR D 1 197 ? 34.620 82.412 35.224 1.00 60.95 197 THR D C 1
ATOM 9107 O O . THR D 1 197 ? 33.866 83.107 35.891 1.00 61.05 197 THR D O 1
ATOM 9111 N N . PRO D 1 198 ? 35.735 81.881 35.741 1.00 60.84 198 PRO D N 1
ATOM 9112 C CA . PRO D 1 198 ? 36.121 82.149 37.129 1.00 60.78 198 PRO D CA 1
ATOM 9113 C C . PRO D 1 198 ? 36.167 83.656 37.431 1.00 61.00 198 PRO D C 1
ATOM 9114 O O . PRO D 1 198 ? 35.593 84.116 38.417 1.00 61.16 198 PRO D O 1
ATOM 9118 N N . SER D 1 199 ? 36.860 84.405 36.574 1.00 60.62 199 SER D N 1
ATOM 9119 C CA . SER D 1 199 ? 36.989 85.849 36.746 1.00 60.45 199 SER D CA 1
ATOM 9120 C C . SER D 1 199 ? 35.619 86.539 36.616 1.00 60.32 199 SER D C 1
ATOM 9121 O O . SER D 1 199 ? 35.329 87.489 37.334 1.00 59.84 199 SER D O 1
ATOM 9124 N N . LEU D 1 200 ? 34.800 86.048 35.689 1.00 60.53 200 LEU D N 1
ATOM 9125 C CA . LEU D 1 200 ? 33.470 86.599 35.471 1.00 61.32 200 LEU D CA 1
ATOM 9126 C C . LEU D 1 200 ? 32.645 86.473 36.750 1.00 62.11 200 LEU D C 1
ATOM 9127 O O . LEU D 1 200 ? 31.674 87.195 36.963 1.00 61.87 200 LEU D O 1
ATOM 9132 N N . LEU D 1 201 ? 33.060 85.547 37.603 1.00 62.67 201 LEU D N 1
ATOM 9133 C CA . LEU D 1 201 ? 32.388 85.353 38.874 1.00 63.22 201 LEU D CA 1
ATOM 9134 C C . LEU D 1 201 ? 33.165 86.027 39.996 1.00 63.15 201 LEU D C 1
ATOM 9135 O O . LEU D 1 201 ? 32.578 86.662 40.862 1.00 63.25 201 LEU D O 1
ATOM 9140 N N . GLU D 1 202 ? 34.487 85.923 39.961 1.00 63.57 202 GLU D N 1
ATOM 9141 C CA . GLU D 1 202 ? 35.302 86.505 41.025 1.00 64.35 202 GLU D CA 1
ATOM 9142 C C . GLU D 1 202 ? 35.169 88.038 41.148 1.00 65.02 202 GLU D C 1
ATOM 9143 O O . GLU D 1 202 ? 35.199 88.581 42.248 1.00 65.09 202 GLU D O 1
ATOM 9149 N N . PHE D 1 203 ? 35.038 88.732 40.025 1.00 65.84 203 PHE D N 1
ATOM 9150 C CA . PHE D 1 203 ? 34.944 90.189 40.066 1.00 66.90 203 PHE D CA 1
ATOM 9151 C C . PHE D 1 203 ? 33.579 90.705 39.584 1.00 67.98 203 PHE D C 1
ATOM 9152 O O . PHE D 1 203 ? 33.366 91.906 39.532 1.00 67.86 203 PHE D O 1
ATOM 9160 N N . GLY D 1 204 ? 32.674 89.791 39.239 1.00 69.10 204 GLY D N 1
ATOM 9161 C CA . GLY D 1 204 ? 31.357 90.176 38.748 1.00 70.50 204 GLY D CA 1
ATOM 9162 C C . GLY D 1 204 ? 30.571 91.132 39.635 1.00 71.48 204 GLY D C 1
ATOM 9163 O O . GLY D 1 204 ? 29.572 91.694 39.203 1.00 71.14 204 GLY D O 1
ATOM 9164 N N . GLU D 1 205 ? 31.019 91.317 40.873 1.00 72.45 205 GLU D N 1
ATOM 9165 C CA . GLU D 1 205 ? 30.346 92.212 41.809 1.00 73.64 205 GLU D CA 1
ATOM 9166 C C . GLU D 1 205 ? 31.262 92.603 42.980 1.00 74.73 205 GLU D C 1
ATOM 9167 O O . GLU D 1 205 ? 31.188 92.004 44.053 1.00 74.94 205 GLU D O 1
ATOM 9173 N N . GLY D 1 206 ? 32.112 93.607 42.769 1.00 75.92 206 GLY D N 1
ATOM 9174 C CA . GLY D 1 206 ? 32.998 94.057 43.830 1.00 77.15 206 GLY D CA 1
ATOM 9175 C C . GLY D 1 206 ? 33.826 95.294 43.506 1.00 78.18 206 GLY D C 1
ATOM 9176 O O . GLY D 1 206 ? 34.032 96.162 44.366 1.00 78.00 206 GLY D O 1
ATOM 9177 N N . LEU D 1 207 ? 34.295 95.378 42.261 1.00 78.94 207 LEU D N 1
ATOM 9178 C CA . LEU D 1 207 ? 35.131 96.491 41.812 1.00 79.47 207 LEU D CA 1
ATOM 9179 C C . LEU D 1 207 ? 34.310 97.591 41.149 0.00 79.82 207 LEU D C 1
ATOM 9180 O O . LEU D 1 207 ? 33.266 97.326 40.558 0.00 79.85 207 LEU D O 1
ATOM 9185 N N . TRP D 1 208 ? 34.790 98.826 41.257 0.00 80.31 208 TRP D N 1
ATOM 9186 C CA . TRP D 1 208 ? 34.110 99.950 40.632 1.00 80.74 208 TRP D CA 1
ATOM 9187 C C . TRP D 1 208 ? 34.053 99.683 39.130 1.00 80.85 208 TRP D C 1
ATOM 9188 O O . TRP D 1 208 ? 34.656 98.728 38.649 1.00 81.40 208 TRP D O 1
ATOM 9199 N N . ILE D 1 209 ? 33.333 100.531 38.400 1.00 80.57 209 ILE D N 1
ATOM 9200 C CA . ILE D 1 209 ? 33.262 100.424 36.946 1.00 79.74 209 ILE D CA 1
ATOM 9201 C C . ILE D 1 209 ? 32.396 99.252 36.420 1.00 78.87 209 ILE D C 1
ATOM 9202 O O . ILE D 1 209 ? 31.233 99.449 36.085 1.00 79.04 209 ILE D O 1
ATOM 9207 N N . LEU D 1 210 ? 32.965 98.049 36.348 1.00 77.52 210 LEU D N 1
ATOM 9208 C CA . LEU D 1 210 ? 32.238 96.895 35.813 1.00 76.15 210 LEU D CA 1
ATOM 9209 C C . LEU D 1 210 ? 31.762 95.874 36.861 1.00 75.41 210 LEU D C 1
ATOM 9210 O O . LEU D 1 210 ? 32.464 95.566 37.817 1.00 75.35 210 LEU D O 1
ATOM 9215 N N . ASP D 1 211 ? 30.561 95.350 36.635 1.00 74.51 211 ASP D N 1
ATOM 9216 C CA . ASP D 1 211 ? 29.950 94.327 37.484 1.00 73.76 211 ASP D CA 1
ATOM 9217 C C . ASP D 1 211 ? 28.891 93.573 36.669 1.00 73.04 211 ASP D C 1
ATOM 9218 O O . ASP D 1 211 ? 28.659 93.910 35.512 1.00 73.27 211 ASP D O 1
ATOM 9223 N N . GLN D 1 212 ? 28.256 92.562 37.253 1.00 72.24 212 GLN D N 1
ATOM 9224 C CA . GLN D 1 212 ? 27.246 91.808 36.512 1.00 71.49 212 GLN D CA 1
ATOM 9225 C C . GLN D 1 212 ? 25.987 92.632 36.269 1.00 70.59 212 GLN D C 1
ATOM 9226 O O . GLN D 1 212 ? 25.300 92.443 35.264 1.00 70.25 212 GLN D O 1
ATOM 9232 N N . LYS D 1 213 ? 25.688 93.538 37.194 1.00 69.66 213 LYS D N 1
ATOM 9233 C CA . LYS D 1 213 ? 24.511 94.382 37.049 1.00 68.64 213 LYS D CA 1
ATOM 9234 C C . LYS D 1 213 ? 24.523 95.102 35.701 1.00 67.61 213 LYS D C 1
ATOM 9235 O O . LYS D 1 213 ? 23.655 94.872 34.848 1.00 66.92 213 LYS D O 1
ATOM 9241 N N . ILE D 1 214 ? 25.528 95.957 35.510 1.00 66.34 214 ILE D N 1
ATOM 9242 C CA . ILE D 1 214 ? 25.601 96.734 34.281 1.00 65.15 214 ILE D CA 1
ATOM 9243 C C . ILE D 1 214 ? 25.854 95.857 33.050 1.00 64.23 214 ILE D C 1
ATOM 9244 O O . ILE D 1 214 ? 25.384 96.163 31.966 1.00 64.07 214 ILE D O 1
ATOM 9249 N N . MET D 1 215 ? 26.571 94.763 33.247 1.00 63.53 215 MET D N 1
ATOM 9250 C CA . MET D 1 215 ? 26.848 93.844 32.152 1.00 63.18 215 MET D CA 1
ATOM 9251 C C . MET D 1 215 ? 25.557 93.191 31.638 1.00 62.57 215 MET D C 1
ATOM 9252 O O . MET D 1 215 ? 25.323 93.117 30.421 1.00 61.84 215 MET D O 1
ATOM 9257 N N . SER D 1 216 ? 24.729 92.716 32.572 1.00 62.30 216 SER D N 1
ATOM 9258 C CA . SER D 1 216 ? 23.454 92.103 32.226 1.00 61.89 216 SER D CA 1
ATOM 9259 C C . SER D 1 216 ? 22.593 93.152 31.486 1.00 61.56 216 SER D C 1
ATOM 9260 O O . SER D 1 216 ? 21.945 92.855 30.482 1.00 61.21 216 SER D O 1
ATOM 9263 N N . TRP D 1 217 ? 22.606 94.379 32.007 1.00 61.10 217 TRP D N 1
ATOM 9264 C CA . TRP D 1 217 ? 21.845 95.471 31.409 1.00 60.84 217 TRP D CA 1
ATOM 9265 C C . TRP D 1 217 ? 22.247 95.715 29.927 1.00 60.35 217 TRP D C 1
ATOM 9266 O O . TRP D 1 217 ? 21.382 95.822 29.044 1.00 60.14 217 TRP D O 1
ATOM 9277 N N . PHE D 1 218 ? 23.557 95.786 29.676 1.00 59.43 218 PHE D N 1
ATOM 9278 C CA . PHE D 1 218 ? 24.094 96.034 28.330 1.00 58.70 218 PHE D CA 1
ATOM 9279 C C . PHE D 1 218 ? 23.591 95.075 27.220 1.00 58.53 218 PHE D C 1
ATOM 9280 O O . PHE D 1 218 ? 23.244 95.526 26.120 1.00 58.62 218 PHE D O 1
ATOM 9288 N N . SER D 1 219 ? 23.576 93.770 27.487 1.00 58.06 219 SER D N 1
ATOM 9289 C CA . SER D 1 219 ? 23.116 92.805 26.478 1.00 58.03 219 SER D CA 1
ATOM 9290 C C . SER D 1 219 ? 21.632 92.954 26.215 1.00 57.39 219 SER D C 1
ATOM 9291 O O . SER D 1 219 ? 21.179 92.878 25.063 1.00 57.34 219 SER D O 1
ATOM 9294 N N . GLU D 1 220 ? 20.882 93.130 27.301 1.00 56.86 220 GLU D N 1
ATOM 9295 C CA . GLU D 1 220 ? 19.447 93.327 27.204 1.00 56.25 220 GLU D CA 1
ATOM 9296 C C . GLU D 1 220 ? 19.221 94.430 26.173 1.00 55.86 220 GLU D C 1
ATOM 9297 O O . GLU D 1 220 ? 18.392 94.291 25.255 1.00 55.64 220 GLU D O 1
ATOM 9303 N N . GLN D 1 221 ? 20.003 95.501 26.303 1.00 55.07 221 GLN D N 1
ATOM 9304 C CA . GLN D 1 221 ? 19.900 96.618 25.374 1.00 55.20 221 GLN D CA 1
ATOM 9305 C C . GLN D 1 221 ? 20.382 96.207 24.002 1.00 55.32 221 GLN D C 1
ATOM 9306 O O . GLN D 1 221 ? 19.793 96.575 22.989 1.00 55.63 221 GLN D O 1
ATOM 9312 N N . TYR D 1 222 ? 21.440 95.401 23.982 1.00 55.27 222 TYR D N 1
ATOM 9313 C CA . TYR D 1 222 ? 22.089 94.975 22.746 1.00 55.01 222 TYR D CA 1
ATOM 9314 C C . TYR D 1 222 ? 21.330 93.969 21.854 1.00 55.75 222 TYR D C 1
ATOM 9315 O O . TYR D 1 222 ? 21.176 94.191 20.632 1.00 55.67 222 TYR D O 1
ATOM 9324 N N . PHE D 1 223 ? 20.864 92.863 22.439 1.00 56.31 223 PHE D N 1
ATOM 9325 C CA . PHE D 1 223 ? 20.178 91.835 21.635 1.00 57.48 223 PHE D CA 1
ATOM 9326 C C . PHE D 1 223 ? 18.621 91.932 21.625 1.00 58.42 223 PHE D C 1
ATOM 9327 O O . PHE D 1 223 ? 17.978 92.158 22.657 1.00 58.61 223 PHE D O 1
ATOM 9335 N N . SER D 1 224 ? 18.031 91.737 20.458 1.00 59.29 224 SER D N 1
ATOM 9336 C CA . SER D 1 224 ? 16.585 91.800 20.359 1.00 60.17 224 SER D CA 1
ATOM 9337 C C . SER D 1 224 ? 16.035 90.394 20.576 1.00 61.06 224 SER D C 1
ATOM 9338 O O . SER D 1 224 ? 15.040 90.232 21.238 1.00 61.64 224 SER D O 1
ATOM 9341 N N . ARG D 1 225 ? 16.727 89.392 20.029 1.00 61.68 225 ARG D N 1
ATOM 9342 C CA . ARG D 1 225 ? 16.354 87.983 20.214 1.00 62.56 225 ARG D CA 1
ATOM 9343 C C . ARG D 1 225 ? 17.436 87.324 21.090 1.00 63.07 225 ARG D C 1
ATOM 9344 O O . ARG D 1 225 ? 18.626 87.446 20.795 1.00 63.17 225 ARG D O 1
ATOM 9352 N N . GLU D 1 226 ? 17.034 86.635 22.153 1.00 63.51 226 GLU D N 1
ATOM 9353 C CA . GLU D 1 226 ? 18.003 85.990 23.037 1.00 64.02 226 GLU D CA 1
ATOM 9354 C C . GLU D 1 226 ? 18.888 84.948 22.296 1.00 64.00 226 GLU D C 1
ATOM 9355 O O . GLU D 1 226 ? 19.972 84.578 22.766 1.00 63.81 226 GLU D O 1
ATOM 9361 N N . GLU D 1 227 ? 18.425 84.486 21.142 1.00 63.66 227 GLU D N 1
ATOM 9362 C CA . GLU D 1 227 ? 19.203 83.521 20.391 1.00 63.70 227 GLU D CA 1
ATOM 9363 C C . GLU D 1 227 ? 20.357 84.225 19.650 1.00 63.06 227 GLU D C 1
ATOM 9364 O O . GLU D 1 227 ? 21.282 83.571 19.155 1.00 62.91 227 GLU D O 1
ATOM 9370 N N . ASP D 1 228 ? 20.286 85.551 19.565 1.00 61.83 228 ASP D N 1
ATOM 9371 C CA . ASP D 1 228 ? 21.334 86.305 18.886 1.00 60.74 228 ASP D CA 1
ATOM 9372 C C . ASP D 1 228 ? 22.652 86.232 19.675 1.00 59.40 228 ASP D C 1
ATOM 9373 O O . ASP D 1 228 ? 23.716 86.496 19.139 1.00 58.98 228 ASP D O 1
ATOM 9378 N N . LYS D 1 229 ? 22.551 85.856 20.945 1.00 59.06 229 LYS D N 1
ATOM 9379 C CA . LYS D 1 229 ? 23.714 85.709 21.818 1.00 58.57 229 LYS D CA 1
ATOM 9380 C C . LYS D 1 229 ? 24.683 84.643 21.300 1.00 58.28 229 LYS D C 1
ATOM 9381 O O . LYS D 1 229 ? 25.895 84.785 21.425 1.00 59.05 229 LYS D O 1
ATOM 9387 N N . PHE D 1 230 ? 24.153 83.576 20.724 1.00 57.34 230 PHE D N 1
ATOM 9388 C CA . PHE D 1 230 ? 25.019 82.527 20.222 1.00 56.45 230 PHE D CA 1
ATOM 9389 C C . PHE D 1 230 ? 25.541 82.839 18.821 1.00 55.55 230 PHE D C 1
ATOM 9390 O O . PHE D 1 230 ? 26.346 82.081 18.290 1.00 55.11 230 PHE D O 1
ATOM 9398 N N . ASN D 1 231 ? 25.086 83.935 18.215 1.00 54.34 231 ASN D N 1
ATOM 9399 C CA . ASN D 1 231 ? 25.584 84.274 16.884 1.00 53.55 231 ASN D CA 1
ATOM 9400 C C . ASN D 1 231 ? 27.129 84.458 16.938 1.00 53.20 231 ASN D C 1
ATOM 9401 O O . ASN D 1 231 ? 27.677 85.039 17.885 1.00 52.28 231 ASN D O 1
ATOM 9406 N N . PRO D 1 232 ? 27.842 83.937 15.935 1.00 53.12 232 PRO D N 1
ATOM 9407 C CA . PRO D 1 232 ? 29.297 84.068 15.931 1.00 53.59 232 PRO D CA 1
ATOM 9408 C C . PRO D 1 232 ? 29.843 85.497 15.760 1.00 53.65 232 PRO D C 1
ATOM 9409 O O . PRO D 1 232 ? 31.048 85.707 15.903 1.00 54.25 232 PRO D O 1
ATOM 9413 N N . LEU D 1 233 ? 28.975 86.457 15.442 1.00 53.36 233 LEU D N 1
ATOM 9414 C CA . LEU D 1 233 ? 29.403 87.852 15.288 1.00 53.14 233 LEU D CA 1
ATOM 9415 C C . LEU D 1 233 ? 29.147 88.624 16.583 1.00 53.13 233 LEU D C 1
ATOM 9416 O O . LEU D 1 233 ? 29.249 89.855 16.636 1.00 53.17 233 LEU D O 1
ATOM 9421 N N . ALA D 1 234 ? 28.800 87.874 17.621 1.00 52.95 234 ALA D N 1
ATOM 9422 C CA . ALA D 1 234 ? 28.533 88.428 18.942 1.00 52.64 234 ALA D CA 1
ATOM 9423 C C . ALA D 1 234 ? 29.427 87.673 19.908 1.00 53.13 234 ALA D C 1
ATOM 9424 O O . ALA D 1 234 ? 30.418 88.218 20.429 1.00 53.11 234 ALA D O 1
ATOM 9426 N N . SER D 1 235 ? 29.052 86.425 20.178 1.00 52.89 235 SER D N 1
ATOM 9427 C CA . SER D 1 235 ? 29.896 85.565 20.991 1.00 53.04 235 SER D CA 1
ATOM 9428 C C . SER D 1 235 ? 30.925 84.994 19.987 1.00 53.43 235 SER D C 1
ATOM 9429 O O . SER D 1 235 ? 30.890 83.793 19.632 1.00 53.17 235 SER D O 1
ATOM 9432 N N . VAL D 1 236 ? 31.782 85.897 19.501 1.00 53.58 236 VAL D N 1
ATOM 9433 C CA . VAL D 1 236 ? 32.828 85.623 18.504 1.00 53.57 236 VAL D CA 1
ATOM 9434 C C . VAL D 1 236 ? 33.691 84.428 18.897 1.00 54.31 236 VAL D C 1
ATOM 9435 O O . VAL D 1 236 ? 34.384 83.857 18.068 1.00 54.33 236 VAL D O 1
ATOM 9439 N N . ILE D 1 237 ? 33.643 84.077 20.179 1.00 55.32 237 ILE D N 1
ATOM 9440 C CA . ILE D 1 237 ? 34.409 82.946 20.694 1.00 56.74 237 ILE D CA 1
ATOM 9441 C C . ILE D 1 237 ? 34.021 81.611 20.006 1.00 57.44 237 ILE D C 1
ATOM 9442 O O . ILE D 1 237 ? 34.843 80.698 19.909 1.00 58.52 237 ILE D O 1
ATOM 9447 N N . PHE D 1 238 ? 32.768 81.507 19.541 1.00 57.45 238 PHE D N 1
ATOM 9448 C CA . PHE D 1 238 ? 32.290 80.288 18.899 1.00 57.45 238 PHE D CA 1
ATOM 9449 C C . PHE D 1 238 ? 32.330 80.398 17.359 1.00 57.11 238 PHE D C 1
ATOM 9450 O O . PHE D 1 238 ? 31.582 79.717 16.648 1.00 57.22 238 PHE D O 1
ATOM 9458 N N . ALA D 1 239 ? 33.170 81.285 16.850 1.00 56.08 239 ALA D N 1
ATOM 9459 C CA . ALA D 1 239 ? 33.284 81.434 15.410 1.00 55.52 239 ALA D CA 1
ATOM 9460 C C . ALA D 1 239 ? 34.453 80.597 14.884 1.00 55.15 239 ALA D C 1
ATOM 9461 O O . ALA D 1 239 ? 35.266 80.091 15.665 1.00 54.65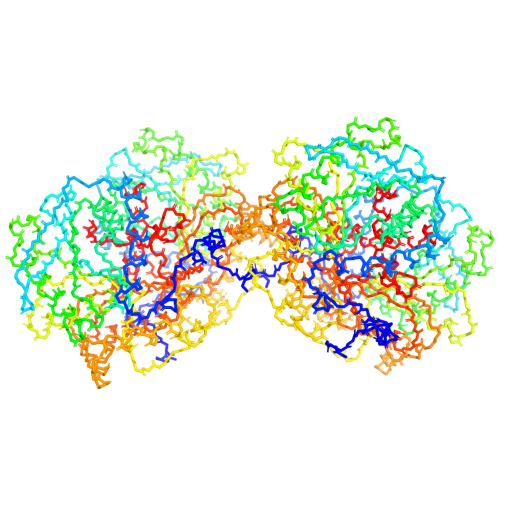 239 ALA D O 1
ATOM 9463 N N . ASP D 1 240 ? 34.497 80.428 13.562 1.00 55.09 240 ASP D N 1
ATOM 9464 C CA . ASP D 1 240 ? 35.600 79.739 12.917 1.00 55.24 240 ASP D CA 1
ATOM 9465 C C . ASP D 1 240 ? 36.789 80.710 12.951 1.00 54.41 240 ASP D C 1
ATOM 9466 O O . ASP D 1 240 ? 36.783 81.732 12.242 1.00 54.87 240 ASP D O 1
ATOM 9471 N N . LEU D 1 241 ? 37.787 80.395 13.773 1.00 52.89 241 LEU D N 1
ATOM 9472 C CA . LEU D 1 241 ? 38.964 81.249 13.942 1.00 51.47 241 LEU D CA 1
ATOM 9473 C C . LEU D 1 241 ? 40.075 81.068 12.882 1.00 51.17 241 LEU D C 1
ATOM 9474 O O . LEU D 1 241 ? 41.041 81.834 12.871 1.00 50.65 241 LEU D O 1
ATOM 9479 N N . GLU D 1 242 ? 39.945 80.085 11.996 1.00 50.36 242 GLU D N 1
ATOM 9480 C CA . GLU D 1 242 ? 40.995 79.851 11.015 1.00 50.00 242 GLU D CA 1
ATOM 9481 C C . GLU D 1 242 ? 41.209 81.030 10.070 1.00 49.05 242 GLU D C 1
ATOM 9482 O O . GLU D 1 242 ? 40.258 81.651 9.621 1.00 48.62 242 GLU D O 1
ATOM 9488 N N . ASN D 1 243 ? 42.476 81.313 9.774 1.00 48.14 243 ASN D N 1
ATOM 9489 C CA . ASN D 1 243 ? 42.879 82.388 8.860 1.00 47.26 243 ASN D CA 1
ATOM 9490 C C . ASN D 1 243 ? 42.550 83.823 9.353 1.00 45.89 243 ASN D C 1
ATOM 9491 O O . ASN D 1 243 ? 42.578 84.779 8.571 1.00 45.11 243 ASN D O 1
ATOM 9496 N N . LEU D 1 244 ? 42.235 83.971 10.632 1.00 44.43 244 LEU D N 1
ATOM 9497 C CA . LEU D 1 244 ? 41.962 85.304 11.152 1.00 43.45 244 LEU D CA 1
ATOM 9498 C C . LEU D 1 244 ? 43.270 86.114 11.272 1.00 42.81 244 LEU D C 1
ATOM 9499 O O . LEU D 1 244 ? 44.367 85.550 11.326 1.00 42.09 244 LEU D O 1
ATOM 9504 N N . PRO D 1 245 ? 43.163 87.451 11.295 1.00 42.05 245 PRO D N 1
ATOM 9505 C CA . PRO D 1 245 ? 44.385 88.251 11.407 1.00 40.31 245 PRO D CA 1
ATOM 9506 C C . PRO D 1 245 ? 45.065 87.974 12.757 1.00 39.23 245 PRO D C 1
ATOM 9507 O O . PRO D 1 245 ? 44.390 87.655 13.729 1.00 38.99 245 PRO D O 1
ATOM 9511 N N . PRO D 1 246 ? 46.406 88.062 12.815 1.00 38.29 246 PRO D N 1
ATOM 9512 C CA . PRO D 1 246 ? 47.143 87.830 14.061 1.00 38.57 246 PRO D CA 1
ATOM 9513 C C . PRO D 1 246 ? 46.654 88.858 15.083 1.00 38.55 246 PRO D C 1
ATOM 9514 O O . PRO D 1 246 ? 46.279 89.970 14.704 1.00 38.99 246 PRO D O 1
ATOM 9518 N N . ALA D 1 247 ? 46.676 88.517 16.365 1.00 38.14 247 ALA D N 1
ATOM 9519 C CA . ALA D 1 247 ? 46.143 89.453 17.346 1.00 38.36 247 ALA D CA 1
ATOM 9520 C C . ALA D 1 247 ? 47.035 89.789 18.533 1.00 37.99 247 ALA D C 1
ATOM 9521 O O . ALA D 1 247 ? 47.892 89.015 18.935 1.00 39.48 247 ALA D O 1
ATOM 9523 N N . LEU D 1 248 ? 46.789 90.977 19.076 1.00 36.83 248 LEU D N 1
ATOM 9524 C CA . LEU D 1 248 ? 47.416 91.442 20.295 1.00 35.82 248 LEU D CA 1
ATOM 9525 C C . LEU D 1 248 ? 46.256 91.598 21.267 1.00 35.80 248 LEU D C 1
ATOM 9526 O O . LEU D 1 248 ? 45.351 92.380 21.027 1.00 36.25 248 LEU D O 1
ATOM 9531 N N . ILE D 1 249 ? 46.253 90.817 22.330 1.00 36.06 249 ILE D N 1
ATOM 9532 C CA . ILE D 1 249 ? 45.177 90.879 23.300 1.00 36.20 249 ILE D CA 1
ATOM 9533 C C . ILE D 1 249 ? 45.690 91.360 24.647 1.00 36.51 249 ILE D C 1
ATOM 9534 O O . ILE D 1 249 ? 46.527 90.722 25.263 1.00 36.98 249 ILE D O 1
ATOM 9539 N N . ILE D 1 250 ? 45.184 92.513 25.072 1.00 36.00 250 ILE D N 1
ATOM 9540 C CA . ILE D 1 250 ? 45.556 93.109 26.334 1.00 35.09 250 ILE D CA 1
ATOM 9541 C C . ILE D 1 250 ? 44.408 92.933 27.336 1.00 35.97 250 ILE D C 1
ATOM 9542 O O . ILE D 1 250 ? 43.241 93.278 27.049 1.00 35.39 250 ILE D O 1
ATOM 9547 N N . THR D 1 251 ? 44.726 92.394 28.503 1.00 35.89 251 THR D N 1
ATOM 9548 C CA . THR D 1 251 ? 43.702 92.194 29.510 1.00 36.58 251 THR D CA 1
ATOM 9549 C C . THR D 1 251 ? 44.092 92.880 30.785 1.00 37.08 251 THR D C 1
ATOM 9550 O O . THR D 1 251 ? 45.260 93.227 30.983 1.00 37.03 251 THR D O 1
ATOM 9554 N N . ALA D 1 252 ? 43.100 93.081 31.645 1.00 37.93 252 ALA D N 1
ATOM 9555 C CA . ALA D 1 252 ? 43.307 93.725 32.934 1.00 39.03 252 ALA D CA 1
ATOM 9556 C C . ALA D 1 252 ? 43.243 92.662 34.026 1.00 39.37 252 ALA D C 1
ATOM 9557 O O . ALA D 1 252 ? 42.404 91.791 33.965 1.00 39.50 252 ALA D O 1
ATOM 9559 N N . GLU D 1 253 ? 44.129 92.720 35.010 1.00 41.14 253 GLU D N 1
ATOM 9560 C CA . GLU D 1 253 ? 44.110 91.702 36.056 1.00 42.77 253 GLU D CA 1
ATOM 9561 C C . GLU D 1 253 ? 42.754 91.620 36.782 1.00 44.27 253 GLU D C 1
ATOM 9562 O O . GLU D 1 253 ? 42.107 90.585 36.774 1.00 44.92 253 GLU D O 1
ATOM 9568 N N . TYR D 1 254 ? 42.335 92.724 37.390 1.00 45.19 254 TYR D N 1
ATOM 9569 C CA . TYR D 1 254 ? 41.081 92.788 38.137 1.00 45.92 254 TYR D CA 1
ATOM 9570 C C . TYR D 1 254 ? 39.906 93.146 37.244 1.00 45.85 254 TYR D C 1
ATOM 9571 O O . TYR D 1 254 ? 39.341 94.217 37.344 1.00 45.76 254 TYR D O 1
ATOM 9580 N N . ASP D 1 255 ? 39.522 92.210 36.395 1.00 46.46 255 ASP D N 1
ATOM 9581 C CA . ASP D 1 255 ? 38.461 92.463 35.444 1.00 47.25 255 ASP D CA 1
ATOM 9582 C C . ASP D 1 255 ? 37.654 91.206 35.116 1.00 47.70 255 ASP D C 1
ATOM 9583 O O . ASP D 1 255 ? 38.189 90.184 34.713 1.00 48.85 255 ASP D O 1
ATOM 9588 N N . PRO D 1 256 ? 36.336 91.285 35.274 1.00 48.27 256 PRO D N 1
ATOM 9589 C CA . PRO D 1 256 ? 35.435 90.164 34.995 1.00 48.10 256 PRO D CA 1
ATOM 9590 C C . PRO D 1 256 ? 35.619 89.590 33.580 1.00 48.29 256 PRO D C 1
ATOM 9591 O O . PRO D 1 256 ? 35.289 88.433 33.317 1.00 48.85 256 PRO D O 1
ATOM 9595 N N . LEU D 1 257 ? 36.113 90.410 32.662 1.00 47.72 257 LEU D N 1
ATOM 9596 C CA . LEU D 1 257 ? 36.266 89.958 31.284 1.00 47.70 257 LEU D CA 1
ATOM 9597 C C . LEU D 1 257 ? 37.652 89.387 30.960 1.00 47.26 257 LEU D C 1
ATOM 9598 O O . LEU D 1 257 ? 37.909 89.021 29.827 1.00 47.36 257 LEU D O 1
ATOM 9603 N N . ARG D 1 258 ? 38.515 89.307 31.965 1.00 47.47 258 ARG D N 1
ATOM 9604 C CA . ARG D 1 258 ? 39.882 88.803 31.809 1.00 47.18 258 ARG D CA 1
ATOM 9605 C C . ARG D 1 258 ? 39.999 87.374 31.164 1.00 47.05 258 ARG D C 1
ATOM 9606 O O . ARG D 1 258 ? 40.425 87.237 30.023 1.00 46.59 258 ARG D O 1
ATOM 9614 N N . ASP D 1 259 ? 39.611 86.336 31.899 1.00 47.09 259 ASP D N 1
ATOM 9615 C CA . ASP D 1 259 ? 39.726 84.957 31.412 1.00 46.68 259 ASP D CA 1
ATOM 9616 C C . ASP D 1 259 ? 39.188 84.754 30.000 1.00 46.25 259 ASP D C 1
ATOM 9617 O O . ASP D 1 259 ? 39.782 84.057 29.184 1.00 46.64 259 ASP D O 1
ATOM 9622 N N . GLU D 1 260 ? 38.062 85.379 29.722 1.00 45.79 260 GLU D N 1
ATOM 9623 C CA . GLU D 1 260 ? 37.402 85.292 28.426 1.00 45.54 260 GLU D CA 1
ATOM 9624 C C . GLU D 1 260 ? 38.292 85.800 27.254 1.00 44.89 260 GLU D C 1
ATOM 9625 O O . GLU D 1 260 ? 38.392 85.148 26.198 1.00 45.42 260 GLU D O 1
ATOM 9631 N N . GLY D 1 261 ? 38.919 86.957 27.446 1.00 43.49 261 GLY D N 1
ATOM 9632 C CA . GLY D 1 261 ? 39.772 87.526 26.422 1.00 43.36 261 GLY D CA 1
ATOM 9633 C C . GLY D 1 261 ? 40.980 86.667 26.105 1.00 42.39 261 GLY D C 1
ATOM 9634 O O . GLY D 1 261 ? 41.422 86.614 24.960 1.00 42.31 261 GLY D O 1
ATOM 9635 N N . GLU D 1 262 ? 41.523 86.009 27.136 1.00 41.35 262 GLU D N 1
ATOM 9636 C CA . GLU D 1 262 ? 42.685 85.120 26.968 1.00 42.32 262 GLU D CA 1
ATOM 9637 C C . GLU D 1 262 ? 42.335 83.766 26.322 1.00 42.73 262 GLU D C 1
ATOM 9638 O O . GLU D 1 262 ? 43.031 83.317 25.415 1.00 43.11 262 GLU D O 1
ATOM 9644 N N . VAL D 1 263 ? 41.246 83.160 26.766 1.00 42.94 263 VAL D N 1
ATOM 9645 C CA . VAL D 1 263 ? 40.839 81.908 26.161 1.00 42.66 263 VAL D CA 1
ATOM 9646 C C . VAL D 1 263 ? 40.689 82.207 24.665 1.00 43.09 263 VAL D C 1
ATOM 9647 O O . VAL D 1 263 ? 41.103 81.422 23.796 1.00 42.95 263 VAL D O 1
ATOM 9651 N N . PHE D 1 264 ? 40.131 83.376 24.354 1.00 43.29 264 PHE D N 1
ATOM 9652 C CA . PHE D 1 264 ? 40.002 83.729 22.950 1.00 42.53 264 PHE D CA 1
ATOM 9653 C C . PHE D 1 264 ? 41.413 83.756 22.346 1.00 42.43 264 PHE D C 1
ATOM 9654 O O . PHE D 1 264 ? 41.628 83.341 21.227 1.00 42.22 264 PHE D O 1
ATOM 9662 N N . GLY D 1 265 ? 42.373 84.252 23.112 1.00 42.91 265 GLY D N 1
ATOM 9663 C CA . GLY D 1 265 ? 43.741 84.274 22.622 1.00 43.97 265 GLY D CA 1
ATOM 9664 C C . GLY D 1 265 ? 44.252 82.857 22.388 1.00 44.51 265 GLY D C 1
ATOM 9665 O O . GLY D 1 265 ? 44.792 82.561 21.324 1.00 44.42 265 GLY D O 1
ATOM 9666 N N . GLN D 1 266 ? 44.094 81.983 23.380 1.00 45.30 266 GLN D N 1
ATOM 9667 C CA . GLN D 1 266 ? 44.537 80.593 23.262 1.00 46.67 266 GLN D CA 1
ATOM 9668 C C . GLN D 1 266 ? 43.878 79.890 22.053 1.00 47.32 266 GLN D C 1
ATOM 9669 O O . GLN D 1 266 ? 44.549 79.185 21.282 1.00 47.06 266 GLN D O 1
ATOM 9675 N N . MET D 1 267 ? 42.572 80.094 21.893 1.00 47.15 267 MET D N 1
ATOM 9676 C CA . MET D 1 267 ? 41.851 79.491 20.782 1.00 47.27 267 MET D CA 1
ATOM 9677 C C . MET D 1 267 ? 42.435 79.938 19.454 1.00 46.95 267 MET D C 1
ATOM 9678 O O . MET D 1 267 ? 42.560 79.129 18.535 1.00 47.14 267 MET D O 1
ATOM 9683 N N . LEU D 1 268 ? 42.783 81.224 19.349 1.00 46.02 268 LEU D N 1
ATOM 9684 C CA . LEU D 1 268 ? 43.372 81.730 18.112 1.00 45.52 268 LEU D CA 1
ATOM 9685 C C . LEU D 1 268 ? 44.676 80.949 17.806 1.00 45.24 268 LEU D C 1
ATOM 9686 O O . LEU D 1 268 ? 44.978 80.626 16.635 1.00 45.08 268 LEU D O 1
ATOM 9691 N N . ARG D 1 269 ? 45.434 80.666 18.867 1.00 45.29 269 ARG D N 1
ATOM 9692 C CA . ARG D 1 269 ? 46.681 79.926 18.739 1.00 46.20 269 ARG D CA 1
ATOM 9693 C C . ARG D 1 269 ? 46.380 78.520 18.191 1.00 46.53 269 ARG D C 1
ATOM 9694 O O . ARG D 1 269 ? 46.970 78.097 17.199 1.00 46.81 269 ARG D O 1
ATOM 9702 N N . ARG D 1 270 ? 45.437 77.826 18.820 1.00 47.00 270 ARG D N 1
ATOM 9703 C CA . ARG D 1 270 ? 45.077 76.486 18.369 1.00 47.39 270 ARG D CA 1
ATOM 9704 C C . ARG D 1 270 ? 44.643 76.508 16.921 1.00 46.65 270 ARG D C 1
ATOM 9705 O O . ARG D 1 270 ? 44.985 75.623 16.160 1.00 47.61 270 ARG D O 1
ATOM 9713 N N . ALA D 1 271 ? 43.895 77.536 16.538 1.00 45.58 271 ALA D N 1
ATOM 9714 C CA . ALA D 1 271 ? 43.453 77.665 15.158 1.00 43.82 271 ALA D CA 1
ATOM 9715 C C . ALA D 1 271 ? 44.637 78.034 14.221 1.00 42.62 271 ALA D C 1
ATOM 9716 O O . ALA D 1 271 ? 44.456 78.217 13.013 1.00 41.31 271 ALA D O 1
ATOM 9718 N N . GLY D 1 272 ? 45.837 78.154 14.781 1.00 42.39 272 GLY D N 1
ATOM 9719 C CA . GLY D 1 272 ? 46.987 78.501 13.950 1.00 42.90 272 GLY D CA 1
ATOM 9720 C C . GLY D 1 272 ? 47.196 79.996 13.671 1.00 43.71 272 GLY D C 1
ATOM 9721 O O . GLY D 1 272 ? 48.007 80.373 12.808 1.00 43.58 272 GLY D O 1
ATOM 9722 N N . VAL D 1 273 ? 46.455 80.858 14.369 1.00 43.63 273 VAL D N 1
ATOM 9723 C CA . VAL D 1 273 ? 46.633 82.297 14.187 1.00 43.61 273 VAL D CA 1
ATOM 9724 C C . VAL D 1 273 ? 47.635 82.803 15.241 1.00 43.32 273 VAL D C 1
ATOM 9725 O O . VAL D 1 273 ? 47.507 82.492 16.431 1.00 43.49 273 VAL D O 1
ATOM 9729 N N . GLU D 1 274 ? 48.660 83.526 14.812 1.00 42.59 274 GLU D N 1
ATOM 9730 C CA . GLU D 1 274 ? 49.592 84.050 15.810 1.00 42.15 274 GLU D CA 1
ATOM 9731 C C . GLU D 1 274 ? 48.858 85.077 16.703 1.00 41.16 274 GLU D C 1
ATOM 9732 O O . GLU D 1 274 ? 48.006 85.822 16.236 1.00 41.11 274 GLU D O 1
ATOM 9738 N N . ALA D 1 275 ? 49.195 85.083 17.987 1.00 40.64 275 ALA D N 1
ATOM 9739 C CA . ALA D 1 275 ? 48.573 85.971 18.952 1.00 40.04 275 ALA D CA 1
ATOM 9740 C C . ALA D 1 275 ? 49.399 86.114 20.226 1.00 39.43 275 ALA D C 1
ATOM 9741 O O . ALA D 1 275 ? 50.018 85.145 20.694 1.00 39.23 275 ALA D O 1
ATOM 9743 N N . SER D 1 276 ? 49.401 87.326 20.776 1.00 38.34 276 SER D N 1
ATOM 9744 C CA . SER D 1 276 ? 50.087 87.609 22.046 1.00 37.50 276 SER D CA 1
ATOM 9745 C C . SER D 1 276 ? 49.013 87.953 23.090 1.00 37.29 276 SER D C 1
ATOM 9746 O O . SER D 1 276 ? 48.126 88.766 22.831 1.00 36.36 276 SER D O 1
ATOM 9749 N N . ILE D 1 277 ? 49.084 87.310 24.244 1.00 37.41 277 ILE D N 1
ATOM 9750 C CA . ILE D 1 277 ? 48.138 87.552 25.315 1.00 38.05 277 ILE D CA 1
ATOM 9751 C C . ILE D 1 277 ? 48.861 88.220 26.489 1.00 37.60 277 ILE D C 1
ATOM 9752 O O . ILE D 1 277 ? 49.642 87.585 27.199 1.00 37.01 277 ILE D O 1
ATOM 9757 N N . VAL D 1 278 ? 48.579 89.505 26.690 1.00 37.12 278 VAL D N 1
ATOM 9758 C CA . VAL D 1 278 ? 49.263 90.269 27.728 1.00 36.80 278 VAL D CA 1
ATOM 9759 C C . VAL D 1 278 ? 48.353 90.731 28.881 1.00 36.70 278 VAL D C 1
ATOM 9760 O O . VAL D 1 278 ? 47.387 91.442 28.672 1.00 37.34 278 VAL D O 1
ATOM 9764 N N . ARG D 1 279 ? 48.699 90.335 30.096 1.00 36.25 279 ARG D N 1
ATOM 9765 C CA . ARG D 1 279 ? 47.929 90.717 31.268 1.00 36.19 279 ARG D CA 1
ATOM 9766 C C . ARG D 1 279 ? 48.607 91.794 32.096 1.00 35.74 279 ARG D C 1
ATOM 9767 O O . ARG D 1 279 ? 49.627 91.522 32.705 1.00 36.03 279 ARG D O 1
ATOM 9775 N N . TYR D 1 280 ? 48.034 92.999 32.133 1.00 35.68 280 TYR D N 1
ATOM 9776 C CA . TYR D 1 280 ? 48.588 94.075 32.962 1.00 35.62 280 TYR D CA 1
ATOM 9777 C C . TYR D 1 280 ? 48.102 93.868 34.395 1.00 36.26 280 TYR D C 1
ATOM 9778 O O . TYR D 1 280 ? 46.898 93.787 34.635 1.00 36.34 280 TYR D O 1
ATOM 9787 N N . ARG D 1 281 ? 49.039 93.761 35.331 1.00 37.32 281 ARG D N 1
ATOM 9788 C CA . ARG D 1 281 ? 48.683 93.515 36.721 1.00 38.32 281 ARG D CA 1
ATOM 9789 C C . ARG D 1 281 ? 48.390 94.793 37.505 1.00 37.82 281 ARG D C 1
ATOM 9790 O O . ARG D 1 281 ? 48.982 95.827 37.261 1.00 37.53 281 ARG D O 1
ATOM 9798 N N . GLY D 1 282 ? 47.475 94.675 38.464 1.00 37.78 282 GLY D N 1
ATOM 9799 C CA . GLY D 1 282 ? 47.131 95.797 39.324 1.00 38.38 282 GLY D CA 1
ATOM 9800 C C . GLY D 1 282 ? 46.214 96.866 38.763 1.00 38.26 282 GLY D C 1
ATOM 9801 O O . GLY D 1 282 ? 46.082 97.914 39.360 1.00 40.01 282 GLY D O 1
ATOM 9802 N N . VAL D 1 283 ? 45.583 96.610 37.627 1.00 37.68 283 VAL D N 1
ATOM 9803 C CA . VAL D 1 283 ? 44.677 97.577 37.019 1.00 37.28 283 VAL D CA 1
ATOM 9804 C C . VAL D 1 283 ? 43.332 96.898 36.747 1.00 37.41 283 VAL D C 1
ATOM 9805 O O . VAL D 1 283 ? 43.232 95.681 36.851 1.00 37.83 283 VAL D O 1
ATOM 9809 N N . LEU D 1 284 ? 42.299 97.678 36.432 1.00 38.34 284 LEU D N 1
ATOM 9810 C CA . LEU D 1 284 ? 40.972 97.112 36.173 1.00 37.85 284 LEU D CA 1
ATOM 9811 C C . LEU D 1 284 ? 40.536 97.330 34.741 1.00 38.28 284 LEU D C 1
ATOM 9812 O O . LEU D 1 284 ? 41.263 97.922 33.922 1.00 38.42 284 LEU D O 1
ATOM 9817 N N . HIS D 1 285 ? 39.340 96.837 34.438 1.00 37.37 285 HIS D N 1
ATOM 9818 C CA . HIS D 1 285 ? 38.786 96.993 33.117 1.00 36.87 285 HIS D CA 1
ATOM 9819 C C . HIS D 1 285 ? 38.725 98.499 32.828 1.00 36.88 285 HIS D C 1
ATOM 9820 O O . HIS D 1 285 ? 38.555 99.298 33.767 1.00 36.39 285 HIS D O 1
ATOM 9827 N N . GLY D 1 286 ? 38.873 98.858 31.550 1.00 36.14 286 GLY D N 1
ATOM 9828 C CA . GLY D 1 286 ? 38.852 100.245 31.120 1.00 35.23 286 GLY D CA 1
ATOM 9829 C C . GLY D 1 286 ? 40.068 101.052 31.541 1.00 35.02 286 GLY D C 1
ATOM 9830 O O . GLY D 1 286 ? 40.028 102.283 31.517 1.00 34.37 286 GLY D O 1
ATOM 9831 N N . PHE D 1 287 ? 41.164 100.381 31.890 1.00 34.40 287 PHE D N 1
ATOM 9832 C CA . PHE D 1 287 ? 42.335 101.095 32.377 1.00 34.58 287 PHE D CA 1
ATOM 9833 C C . PHE D 1 287 ? 43.097 101.979 31.351 1.00 35.64 287 PHE D C 1
ATOM 9834 O O . PHE D 1 287 ? 43.773 102.951 31.739 1.00 35.07 287 PHE D O 1
ATOM 9842 N N . ILE D 1 288 ? 42.945 101.698 30.066 1.00 36.51 288 ILE D N 1
ATOM 9843 C CA . ILE D 1 288 ? 43.689 102.444 29.054 1.00 37.86 288 ILE D CA 1
ATOM 9844 C C . ILE D 1 288 ? 43.354 103.970 28.950 1.00 37.82 288 ILE D C 1
ATOM 9845 O O . ILE D 1 288 ? 44.198 104.740 28.562 1.00 36.59 288 ILE D O 1
ATOM 9850 N N . ASN D 1 289 ? 42.147 104.394 29.321 1.00 38.42 289 ASN D N 1
ATOM 9851 C CA . ASN D 1 289 ? 41.800 105.816 29.194 1.00 39.18 289 ASN D CA 1
ATOM 9852 C C . ASN D 1 289 ? 42.402 106.700 30.300 1.00 38.93 289 ASN D C 1
ATOM 9853 O O . ASN D 1 289 ? 42.236 107.915 30.254 1.00 37.96 289 ASN D O 1
ATOM 9858 N N . TYR D 1 290 ? 43.077 106.101 31.286 1.00 38.13 290 TYR D N 1
ATOM 9859 C CA . TYR D 1 290 ? 43.664 106.883 32.373 1.00 38.15 290 TYR D CA 1
ATOM 9860 C C . TYR D 1 290 ? 45.175 107.044 32.236 1.00 37.49 290 TYR D C 1
ATOM 9861 O O . TYR D 1 290 ? 45.859 107.331 33.216 1.00 38.06 290 TYR D O 1
ATOM 9870 N N . TYR D 1 291 ? 45.687 106.901 31.018 1.00 36.92 291 TYR D N 1
ATOM 9871 C CA . TYR D 1 291 ? 47.130 107.021 30.765 1.00 36.40 291 TYR D CA 1
ATOM 9872 C C . TYR D 1 291 ? 47.772 108.305 31.343 1.00 36.55 291 TYR D C 1
ATOM 9873 O O . TYR D 1 291 ? 48.983 108.348 31.567 1.00 36.46 291 TYR D O 1
ATOM 9882 N N . PRO D 1 292 ? 46.983 109.371 31.568 1.00 36.38 292 PRO D N 1
ATOM 9883 C CA . PRO D 1 292 ? 47.715 110.524 32.121 1.00 35.75 292 PRO D CA 1
ATOM 9884 C C . PRO D 1 292 ? 48.227 110.282 33.563 1.00 35.69 292 PRO D C 1
ATOM 9885 O O . PRO D 1 292 ? 49.194 110.895 33.977 1.00 35.57 292 PRO D O 1
ATOM 9889 N N . VAL D 1 293 ? 47.577 109.396 34.309 1.00 36.09 293 VAL D N 1
ATOM 9890 C CA . VAL D 1 293 ? 47.994 109.136 35.699 1.00 37.22 293 VAL D CA 1
ATOM 9891 C C . VAL D 1 293 ? 48.254 107.654 35.983 1.00 37.28 293 VAL D C 1
ATOM 9892 O O . VAL D 1 293 ? 48.433 107.266 37.126 1.00 38.70 293 VAL D O 1
ATOM 9896 N N . LEU D 1 294 ? 48.250 106.830 34.942 1.00 36.06 294 LEU D N 1
ATOM 9897 C CA . LEU D 1 294 ? 48.494 105.411 35.116 1.00 34.55 294 LEU D CA 1
ATOM 9898 C C . LEU D 1 294 ? 49.550 104.942 34.078 1.00 34.02 294 LEU D C 1
ATOM 9899 O O . LEU D 1 294 ? 49.267 104.911 32.877 1.00 32.97 294 LEU D O 1
ATOM 9904 N N . LYS D 1 295 ? 50.758 104.622 34.556 1.00 32.77 295 LYS D N 1
ATOM 9905 C CA . LYS D 1 295 ? 51.845 104.179 33.680 1.00 32.22 295 LYS D CA 1
ATOM 9906 C C . LYS D 1 295 ? 51.464 102.927 32.885 1.00 32.58 295 LYS D C 1
ATOM 9907 O O . LYS D 1 295 ? 51.794 102.814 31.698 1.00 32.60 295 LYS D O 1
ATOM 9913 N N . ALA D 1 296 ? 50.774 101.994 33.529 1.00 32.22 296 ALA D N 1
ATOM 9914 C CA . ALA D 1 296 ? 50.363 100.786 32.831 1.00 32.45 296 ALA D CA 1
ATOM 9915 C C . ALA D 1 296 ? 49.558 101.145 31.570 1.00 32.21 296 ALA D C 1
ATOM 9916 O O . ALA D 1 296 ? 49.732 100.536 30.527 1.00 31.40 296 ALA D O 1
ATOM 9918 N N . ALA D 1 297 ? 48.680 102.145 31.684 1.00 32.69 297 ALA D N 1
ATOM 9919 C CA . ALA D 1 297 ? 47.858 102.576 30.548 1.00 32.69 297 ALA D CA 1
ATOM 9920 C C . ALA D 1 297 ? 48.754 103.185 29.445 1.00 33.20 297 ALA D C 1
ATOM 9921 O O . ALA D 1 297 ? 48.536 102.977 28.253 1.00 33.25 297 ALA D O 1
ATOM 9923 N N . ARG D 1 298 ? 49.750 103.947 29.859 1.00 32.49 298 ARG D N 1
ATOM 9924 C CA . ARG D 1 298 ? 50.665 104.536 28.903 1.00 33.55 298 ARG D CA 1
ATOM 9925 C C . ARG D 1 298 ? 51.455 103.437 28.168 1.00 33.19 298 ARG D C 1
ATOM 9926 O O . ARG D 1 298 ? 51.722 103.538 26.973 1.00 32.35 298 ARG D O 1
ATOM 9934 N N . ASP D 1 299 ? 51.822 102.394 28.899 1.00 32.58 299 ASP D N 1
ATOM 9935 C CA . ASP D 1 299 ? 52.576 101.313 28.307 1.00 33.12 299 ASP D CA 1
ATOM 9936 C C . ASP D 1 299 ? 51.701 100.490 27.352 1.00 33.36 299 ASP D C 1
ATOM 9937 O O . ASP D 1 299 ? 52.158 100.108 26.278 1.00 34.45 299 ASP D O 1
ATOM 9942 N N . ALA D 1 300 ? 50.458 100.235 27.748 1.00 33.11 300 ALA D N 1
ATOM 9943 C CA . ALA D 1 300 ? 49.511 99.522 26.910 1.00 33.09 300 ALA D CA 1
ATOM 9944 C C . ALA D 1 300 ? 49.348 100.293 25.572 1.00 33.84 300 ALA D C 1
ATOM 9945 O O . ALA D 1 300 ? 49.462 99.700 24.489 1.00 34.39 300 ALA D O 1
ATOM 9947 N N . ILE D 1 301 ? 49.088 101.601 25.664 1.00 33.44 301 ILE D N 1
ATOM 9948 C CA . ILE D 1 301 ? 48.937 102.440 24.477 1.00 33.36 301 ILE D CA 1
ATOM 9949 C C . ILE D 1 301 ? 50.221 102.398 23.612 1.00 33.45 301 ILE D C 1
ATOM 9950 O O . ILE D 1 301 ? 50.143 102.356 22.373 1.00 33.75 301 ILE D O 1
ATOM 9955 N N . ASN D 1 302 ? 51.385 102.398 24.261 1.00 32.38 302 ASN D N 1
ATOM 9956 C CA . ASN D 1 302 ? 52.659 102.307 23.535 1.00 32.75 302 ASN D CA 1
ATOM 9957 C C . ASN D 1 302 ? 52.700 101.032 22.680 1.00 32.68 302 ASN D C 1
ATOM 9958 O O . ASN D 1 302 ? 53.269 101.061 21.589 1.00 32.95 302 ASN D O 1
ATOM 9963 N N . GLN D 1 303 ? 52.129 99.928 23.176 1.00 32.86 303 GLN D N 1
ATOM 9964 C CA . GLN D 1 303 ? 52.136 98.667 22.418 1.00 34.29 303 GLN D CA 1
ATOM 9965 C C . GLN D 1 303 ? 51.269 98.780 21.148 1.00 35.13 303 GLN D C 1
ATOM 9966 O O . GLN D 1 303 ? 51.531 98.107 20.150 1.00 35.52 303 GLN D O 1
ATOM 9972 N N . ILE D 1 304 ? 50.218 99.597 21.217 1.00 35.27 304 ILE D N 1
ATOM 9973 C CA . ILE D 1 304 ? 49.362 99.799 20.060 1.00 35.34 304 ILE D CA 1
ATOM 9974 C C . ILE D 1 304 ? 50.092 100.689 19.035 1.00 35.38 304 ILE D C 1
ATOM 9975 O O . ILE D 1 304 ? 50.165 100.379 17.844 1.00 36.09 304 ILE D O 1
ATOM 9980 N N . ALA D 1 305 ? 50.627 101.802 19.505 1.00 34.51 305 ALA D N 1
ATOM 9981 C CA . ALA D 1 305 ? 51.342 102.696 18.620 1.00 34.98 305 ALA D CA 1
ATOM 9982 C C . ALA D 1 305 ? 52.540 101.981 17.983 1.00 35.37 305 ALA D C 1
ATOM 9983 O O . ALA D 1 305 ? 52.915 102.281 16.847 1.00 35.21 305 ALA D O 1
ATOM 9985 N N . ALA D 1 306 ? 53.144 101.059 18.739 1.00 35.96 306 ALA D N 1
ATOM 9986 C CA . ALA D 1 306 ? 54.305 100.293 18.270 1.00 36.07 306 ALA D CA 1
ATOM 9987 C C . ALA D 1 306 ? 53.958 99.446 17.026 1.00 36.75 306 ALA D C 1
ATOM 9988 O O . ALA D 1 306 ? 54.781 99.328 16.109 1.00 35.92 306 ALA D O 1
ATOM 9990 N N . LEU D 1 307 ? 52.763 98.857 16.995 1.00 37.36 307 LEU D N 1
ATOM 9991 C CA . LEU D 1 307 ? 52.377 98.060 15.825 1.00 38.95 307 LEU D CA 1
ATOM 9992 C C . LEU D 1 307 ? 52.297 98.936 14.552 1.00 39.94 307 LEU D C 1
ATOM 9993 O O . LEU D 1 307 ? 52.575 98.476 13.454 1.00 40.32 307 LEU D O 1
ATOM 9998 N N . LEU D 1 308 ? 51.941 100.207 14.708 1.00 41.00 308 LEU D N 1
ATOM 9999 C CA . LEU D 1 308 ? 51.836 101.083 13.550 1.00 42.10 308 LEU D CA 1
ATOM 10000 C C . LEU D 1 308 ? 53.205 101.608 13.077 1.00 42.67 308 LEU D C 1
ATOM 10001 O O . LEU D 1 308 ? 53.363 101.939 11.907 1.00 42.25 308 LEU D O 1
ATOM 10006 N N . VAL D 1 309 ? 54.173 101.681 13.990 1.00 43.13 309 VAL D N 1
ATOM 10007 C CA . VAL D 1 309 ? 55.505 102.208 13.660 1.00 44.17 309 VAL D CA 1
ATOM 10008 C C . VAL D 1 309 ? 56.514 101.130 13.273 1.00 44.97 309 VAL D C 1
ATOM 10009 O O . VAL D 1 309 ? 57.321 101.327 12.381 1.00 45.14 309 VAL D O 1
ATOM 10013 N N . PHE D 1 310 ? 56.458 99.993 13.951 1.00 46.01 310 PHE D N 1
ATOM 10014 C CA . PHE D 1 310 ? 57.448 98.955 13.728 1.00 47.44 310 PHE D CA 1
ATOM 10015 C C . PHE D 1 310 ? 57.119 97.904 12.694 1.00 49.98 310 PHE D C 1
ATOM 10016 O O . PHE D 1 310 ? 55.985 97.653 12.346 1.00 50.13 310 PHE D O 1
ATOM 10024 N N . ASP D 1 311 ? 58.200 97.294 12.238 1.00 52.90 311 ASP D N 1
ATOM 10025 C CA . ASP D 1 311 ? 58.223 96.225 11.255 1.00 55.97 311 ASP D CA 1
ATOM 10026 C C . ASP D 1 311 ? 59.618 95.603 11.409 1.00 57.17 311 ASP D C 1
ATOM 10027 O O . ASP D 1 311 ? 60.590 96.393 11.297 1.00 57.10 311 ASP D O 1
#

Foldseek 3Di:
DAPPQFPCVVVVCVVVLVPADDCVVDDDLVVSQVRRQVVLLVVLVVLVVVLDAPDWDWDWDQFVVGTKIKIKGARAFAFAEEEFEEADLLRHYACSSCVNLLSNLNRLQNGMYIYIGFDGWPVDAPPRRLRSSLRVLVVCLVCCVVSRYHQQHYEYEYAECGLLSQLLSLLVCVVVVHDSHAEYEYELYQQADDDADPLCVSLLDDDGPDHVVVNVVSNPGHHPDPVCRPPCSRNVLPGLLAPGHAYEYEHEPNERSRVVRVVSQVVNVVNVHHYDYHYDYNHYGPCLSVVVPDVSNVVSSVVSSCSRNDD/DVPAPFDPVCVVCVVVQVPQDDCVVDPDLVVSQVRRQVVLLVVLVVLCVVQDAPDKDWDWDQFPVGIKIKIKGANAFLFAEEEFEEADLLAHYACSSCVNLLSNLNRLLNGMYIYIGFDGWPVDAPPRRLRSSLRVQVVCLVCCVVSRHNQQHYEYEYAECRLLSLLLSQLVCVVVVHDRHAEYERHLYAQADPDFDPLLVVLLDPDTDHHVVVNVVSVVGHHPDPVCRPPCSNNVLPGLLAPGHEYEYEHEPNERSRVVRVVSQVVNVVNVHHYDHYYDYSDYGPPLVVVVSDVSNVVVSVVSSCSRNDD/DVVALAPCVVVVCVVVLVPQDDPVVDPDLVVSQVRRQVVLLVVLVVLCVVQDAPDWDWDWDDFVVGTKIKIKGARAFQFAEEEFEEADLLRHYFCRSCVNLLSNLRRLLNGMYIYIGFDGWPVDAPPRRLRSSLRVLVVCLVCCVVSRHNQQHYEYEYAECRLLSQLLSLLVCVVVVHDSHAEREYELYAQAQPDADPLCPVQCDDDGDDHVVVNVVSVVGHHPDPVCRPPCSHNVLPGLLAPGHAYEYEHEPNESSLVVRVVSQVVNVVNVHHYDYHYDYNHYGPPLVVVVPDVSNVVSSVVSSCSRRPD/DVVPLFDPVVVVCVVVLVPADDPVPDPDLVVNQVRRQVVLLVVLVVLCVVQDAPDKDWDWDQFPVGTWIKIKTANAFLFAEEEEEEADLLRHYACSSCVSLLSNLNRLLNGMYMYTGFDGWPVDAPPRRLRSSLRVLVVCLVCCVVSRYNQQHYEYEYAECRLLSLLLSLLVCVVVVHDSHAEYERELYDLAPDDADPLLPVQQPDDRDHHVVVNVVSVVRHHPDPVCRPPCSHSVLPPLLAPGHEYEYEHEPNESSHVVRVVSQVVNVVSVHHYDYHYDYNHYGPRLVPVVSDVSNVVSSVVSSCSRRDD